Protein AF-A0AAD5KUJ0-F1 (afdb_monomer_lite)

Radius of gyration: 52.7 Å; chains: 1; bounding box: 122×87×140 Å

InterPro domains:
  IPR012910 TonB-dependent receptor, plug domain [PF07715] (835-944)
  IPR015943 WD40/YVTN repeat-like-containing domain superfamily [G3DSA:2.130.10.10] (433-748)
  IPR036322 WD40-repeat-containing domain superfamily [SSF50978] (433-716)
  IPR037066 TonB-dependent receptor, plug domain superfamily [G3DSA:2.170.130.10] (819-954)
  IPR039426 TonB-dependent receptor-like [PS52016] (834-1168)
  IPR039426 TonB-dependent receptor-like [PTHR30069] (822-1091)

Structure (mmCIF, N/CA/C/O backbone):
data_AF-A0AAD5KUJ0-F1
#
_entry.id   AF-A0AAD5KUJ0-F1
#
loop_
_atom_site.group_PDB
_atom_site.id
_atom_site.type_symbol
_atom_site.label_atom_id
_atom_site.label_alt_id
_atom_site.label_comp_id
_atom_site.label_asym_id
_atom_site.label_entity_id
_atom_site.label_seq_id
_atom_site.pdbx_PDB_ins_code
_atom_site.Cartn_x
_atom_site.Cartn_y
_atom_site.Cartn_z
_atom_site.occupancy
_atom_site.B_iso_or_equiv
_atom_site.auth_seq_id
_atom_site.auth_comp_id
_atom_site.auth_asym_id
_atom_site.auth_atom_id
_atom_site.pdbx_PDB_model_num
ATOM 1 N N . MET A 1 1 ? 58.540 4.358 36.953 1.00 29.80 1 MET A N 1
ATOM 2 C CA . MET A 1 1 ? 59.638 5.295 36.591 1.00 29.80 1 MET A CA 1
ATOM 3 C C . MET A 1 1 ? 59.464 6.606 37.362 1.00 29.80 1 MET A C 1
ATOM 5 O O . MET A 1 1 ? 58.426 6.778 37.983 1.00 29.80 1 MET A O 1
ATOM 9 N N . LYS A 1 2 ? 60.480 7.484 37.400 1.00 28.53 2 LYS A N 1
ATOM 10 C CA . LYS A 1 2 ? 60.479 8.722 38.214 1.00 28.53 2 LYS A CA 1
ATOM 11 C C . LYS A 1 2 ? 59.456 9.766 37.734 1.00 28.53 2 LYS A C 1
ATOM 13 O O . LYS A 1 2 ? 59.131 9.801 36.552 1.00 28.53 2 LYS A O 1
ATOM 18 N N . ARG A 1 3 ? 59.058 10.650 38.663 1.00 39.66 3 ARG A N 1
ATOM 19 C CA . ARG A 1 3 ? 58.246 11.864 38.452 1.00 39.66 3 ARG A CA 1
ATOM 20 C C . ARG A 1 3 ? 58.571 12.581 37.130 1.00 39.66 3 ARG A C 1
ATOM 22 O O . ARG A 1 3 ? 59.649 13.156 36.987 1.00 39.66 3 ARG A O 1
ATOM 29 N N . LYS A 1 4 ? 57.587 12.622 36.238 1.00 33.94 4 LYS A N 1
ATOM 30 C CA . LYS A 1 4 ? 57.278 13.762 35.371 1.00 33.94 4 LYS A CA 1
ATOM 31 C C . LYS A 1 4 ? 55.773 13.976 35.475 1.00 33.94 4 LYS A C 1
ATOM 33 O O . LYS A 1 4 ? 55.041 12.993 35.548 1.00 33.94 4 LYS A O 1
ATOM 38 N N . GLU A 1 5 ? 55.340 15.229 35.497 1.00 43.53 5 GLU A N 1
ATOM 39 C CA . GLU A 1 5 ? 53.935 15.566 35.287 1.00 43.53 5 GLU A CA 1
ATOM 40 C C . GLU A 1 5 ? 53.587 15.168 33.850 1.00 43.53 5 GLU A C 1
ATOM 42 O O . GLU A 1 5 ? 54.137 15.700 32.887 1.00 43.53 5 GLU A O 1
ATOM 47 N N . VAL A 1 6 ? 52.749 14.148 33.732 1.00 45.41 6 VAL A N 1
ATOM 48 C CA . VAL A 1 6 ? 52.147 13.657 32.493 1.00 45.41 6 VAL A CA 1
ATOM 49 C C . VAL A 1 6 ? 50.653 13.837 32.727 1.00 45.41 6 VAL A C 1
ATOM 51 O O . VAL A 1 6 ? 50.182 13.456 33.802 1.00 45.41 6 VAL A O 1
ATOM 54 N N . SER A 1 7 ? 49.923 14.470 31.801 1.00 55.91 7 SER A N 1
ATOM 55 C CA . SER A 1 7 ? 48.477 14.642 32.002 1.00 55.91 7 SER A CA 1
ATOM 56 C C . SER A 1 7 ? 47.800 13.273 32.086 1.00 55.91 7 SER A C 1
ATOM 58 O O . SER A 1 7 ? 48.314 12.284 31.555 1.00 55.91 7 SER A O 1
ATOM 60 N N . VAL A 1 8 ? 46.657 13.204 32.770 1.00 56.00 8 VAL A N 1
ATOM 61 C CA . VAL A 1 8 ? 45.900 11.950 32.916 1.00 56.00 8 VAL A CA 1
ATOM 62 C C . VAL A 1 8 ? 45.582 11.358 31.534 1.00 56.00 8 VAL A C 1
ATOM 64 O O . VAL A 1 8 ? 45.743 10.155 31.338 1.00 56.00 8 VAL A O 1
ATOM 67 N N . ASP A 1 9 ? 45.294 12.210 30.547 1.00 51.16 9 ASP A N 1
ATOM 68 C CA . ASP A 1 9 ? 45.078 11.838 29.141 1.00 51.16 9 ASP A CA 1
ATOM 69 C C . ASP A 1 9 ? 46.312 11.156 28.528 1.00 51.16 9 ASP A C 1
ATOM 71 O O . ASP A 1 9 ? 46.214 10.049 28.009 1.00 51.16 9 ASP A O 1
ATOM 75 N N . GLN A 1 10 ? 47.504 11.752 28.668 1.00 55.75 10 GLN A N 1
ATOM 76 C CA . GLN A 1 10 ? 48.757 11.179 28.154 1.00 55.75 10 GLN A CA 1
ATOM 77 C C . GLN A 1 10 ? 49.173 9.879 28.863 1.00 55.75 10 GLN A C 1
ATOM 79 O O . GLN A 1 10 ? 49.948 9.090 28.316 1.00 55.75 10 GLN A O 1
ATOM 84 N N . PHE A 1 11 ? 48.704 9.649 30.091 1.00 59.34 11 PHE A N 1
ATOM 85 C CA . PHE A 1 11 ? 48.895 8.378 30.787 1.00 59.34 11 PHE A CA 1
ATOM 86 C C . PHE A 1 11 ? 47.922 7.307 30.269 1.00 59.34 11 PHE A C 1
ATOM 88 O O . PHE A 1 11 ? 48.335 6.167 30.054 1.00 59.34 11 PHE A O 1
ATOM 95 N N . ILE A 1 12 ? 46.667 7.679 30.006 1.00 57.56 12 ILE A N 1
ATOM 96 C CA . ILE A 1 12 ? 45.619 6.768 29.531 1.00 57.56 12 ILE A CA 1
ATOM 97 C C . ILE A 1 12 ? 45.802 6.406 28.050 1.00 57.56 12 ILE A C 1
ATOM 99 O O . ILE A 1 12 ? 45.774 5.218 27.739 1.00 57.56 12 ILE A O 1
ATOM 103 N N . GLU A 1 13 ? 46.135 7.347 27.156 1.00 58.06 13 GLU A N 1
ATOM 104 C CA . GLU A 1 13 ? 46.537 7.038 25.766 1.00 58.06 13 GLU A CA 1
ATOM 105 C C . GLU A 1 13 ? 47.696 6.029 25.719 1.00 58.06 13 GLU A C 1
ATOM 107 O O . GLU A 1 13 ? 47.763 5.150 24.855 1.00 58.06 13 GLU A O 1
ATOM 112 N N . LYS A 1 14 ? 48.616 6.121 26.685 1.00 61.72 14 LYS A N 1
ATOM 113 C CA . LYS A 1 14 ? 49.764 5.220 26.785 1.00 61.72 14 LYS A CA 1
ATOM 114 C C . LYS A 1 14 ? 49.404 3.833 27.320 1.00 61.72 14 LYS A C 1
ATOM 116 O O . LYS A 1 14 ? 50.086 2.873 26.982 1.00 61.72 14 LYS A O 1
ATOM 121 N N . ILE A 1 15 ? 48.349 3.712 28.124 1.00 58.91 15 ILE A N 1
ATOM 122 C CA . ILE A 1 15 ? 47.802 2.413 28.541 1.00 58.91 15 ILE A CA 1
ATOM 123 C C . ILE A 1 15 ? 46.976 1.798 27.409 1.00 58.91 15 ILE A C 1
ATOM 125 O O . ILE A 1 15 ? 47.186 0.632 27.096 1.00 58.91 15 ILE A O 1
ATOM 129 N N . LEU A 1 16 ? 46.114 2.572 26.745 1.00 58.00 16 LEU A N 1
ATOM 130 C CA . LEU A 1 16 ? 45.310 2.103 25.613 1.00 58.00 16 LEU A CA 1
ATOM 131 C C . LEU A 1 16 ? 46.191 1.617 24.451 1.00 58.00 16 LEU A C 1
ATOM 133 O O . LEU A 1 16 ? 45.964 0.528 23.937 1.00 58.00 16 LEU A O 1
ATOM 137 N N . SER A 1 17 ? 47.261 2.342 24.107 1.00 60.19 17 SER A N 1
ATOM 138 C CA . SER A 1 17 ? 48.224 1.882 23.090 1.00 60.19 17 SER A CA 1
ATOM 139 C C . SER A 1 17 ? 49.033 0.648 23.513 1.00 60.19 17 SER A C 1
ATOM 141 O O . SER A 1 17 ? 49.358 -0.172 22.660 1.00 60.19 17 SER A O 1
ATOM 143 N N . LEU A 1 18 ? 49.322 0.456 24.807 1.00 56.44 18 LEU A N 1
ATOM 144 C CA . LEU A 1 18 ? 49.941 -0.782 25.310 1.00 56.44 18 LEU A CA 1
ATOM 145 C C . LEU A 1 18 ? 48.966 -1.972 25.322 1.00 56.44 18 LEU A C 1
ATOM 147 O O . LEU A 1 18 ? 49.401 -3.108 25.139 1.00 56.44 18 LEU A O 1
ATOM 151 N N . LEU A 1 19 ? 47.669 -1.726 25.530 1.00 54.09 19 LEU A N 1
ATOM 152 C CA . LEU A 1 19 ? 46.617 -2.743 25.444 1.00 54.09 19 LEU A CA 1
ATOM 153 C C . LEU A 1 19 ? 46.389 -3.174 23.992 1.00 54.09 19 LEU A C 1
ATOM 155 O O . LEU A 1 19 ? 46.448 -4.364 23.714 1.00 54.09 19 LEU A O 1
ATOM 159 N N . ASP A 1 20 ? 46.249 -2.227 23.064 1.00 53.53 20 ASP A N 1
ATOM 160 C CA . ASP A 1 20 ? 46.138 -2.484 21.618 1.00 53.53 20 ASP A CA 1
ATOM 161 C C . ASP A 1 20 ? 47.401 -3.174 21.055 1.00 53.53 20 ASP A C 1
ATOM 163 O O . ASP A 1 20 ? 47.325 -4.082 20.226 1.00 53.53 20 ASP A O 1
ATOM 167 N N . GLN A 1 21 ? 48.589 -2.839 21.573 1.00 53.16 21 GLN A N 1
ATOM 168 C CA . GLN A 1 21 ? 49.821 -3.561 21.241 1.00 53.16 21 GLN A CA 1
ATOM 169 C C . GLN A 1 21 ? 49.813 -5.009 21.771 1.00 53.16 21 GLN A C 1
ATOM 171 O O . GLN A 1 21 ? 50.269 -5.912 21.069 1.00 53.16 21 GLN A O 1
ATOM 176 N N . LYS A 1 22 ? 49.255 -5.257 22.965 1.00 51.31 22 LYS A N 1
ATOM 177 C CA . LYS A 1 22 ? 49.105 -6.610 23.527 1.00 51.31 22 LYS A CA 1
ATOM 178 C C . LYS A 1 22 ? 47.987 -7.434 22.898 1.00 51.31 22 LYS A C 1
ATOM 180 O O . LYS A 1 22 ? 48.122 -8.652 22.823 1.00 51.31 22 LYS A O 1
ATOM 185 N N . GLU A 1 23 ? 46.913 -6.808 22.430 1.00 47.31 23 GLU A N 1
ATOM 186 C CA . GLU A 1 23 ? 45.836 -7.489 21.710 1.00 47.31 23 GLU A CA 1
ATOM 187 C C . GLU A 1 23 ? 46.393 -8.099 20.411 1.00 47.31 23 GLU A C 1
ATOM 189 O O . GLU A 1 23 ? 46.216 -9.293 20.164 1.00 47.31 23 GLU A O 1
ATOM 194 N N . ARG A 1 24 ? 47.230 -7.345 19.683 1.00 46.88 24 ARG A N 1
ATOM 195 C CA . ARG A 1 24 ? 47.986 -7.836 18.514 1.00 46.88 24 ARG A CA 1
ATOM 196 C C . ARG A 1 24 ? 49.017 -8.920 18.858 1.00 46.88 24 ARG A C 1
ATOM 198 O O . ARG A 1 24 ? 49.211 -9.841 18.070 1.00 46.88 24 ARG A O 1
ATOM 205 N N . GLU A 1 25 ? 49.666 -8.855 20.024 1.00 44.25 25 GLU A N 1
ATOM 206 C CA . GLU A 1 25 ? 50.525 -9.953 20.501 1.00 44.25 25 GLU A CA 1
ATOM 207 C C . GLU A 1 25 ? 49.708 -11.208 20.862 1.00 44.25 25 GLU A C 1
ATOM 209 O O . GLU A 1 25 ? 50.191 -12.320 20.650 1.00 44.25 25 GLU A O 1
ATOM 214 N N . SER A 1 26 ? 48.465 -11.076 21.336 1.00 40.03 26 SER A N 1
ATOM 215 C CA . SER A 1 26 ? 47.603 -12.226 21.656 1.00 40.03 26 SER A CA 1
ATOM 216 C C . SER A 1 26 ? 47.169 -13.014 20.413 1.00 40.03 26 SER A C 1
ATOM 218 O O . SER A 1 26 ? 47.081 -14.240 20.466 1.00 40.03 26 SER A O 1
ATOM 220 N N . GLU A 1 27 ? 47.023 -12.351 19.259 1.00 39.94 27 GLU A N 1
ATOM 221 C CA . GLU A 1 27 ? 46.768 -13.029 17.979 1.00 39.94 27 GLU A CA 1
ATOM 222 C C . GLU A 1 27 ? 47.964 -13.871 17.494 1.00 39.94 27 GLU A C 1
ATOM 224 O O . GLU A 1 27 ? 47.793 -14.766 16.667 1.00 39.94 27 GLU A O 1
ATOM 229 N N . SER A 1 28 ? 49.168 -13.662 18.047 1.00 38.69 28 SER A N 1
ATOM 230 C CA . SER A 1 28 ? 50.360 -14.454 17.702 1.00 38.69 28 SER A CA 1
ATOM 231 C C . SER A 1 28 ? 50.399 -15.854 18.333 1.00 38.69 28 SER A C 1
ATOM 233 O O . SER A 1 28 ? 51.212 -16.676 17.920 1.00 38.69 28 SER A O 1
ATOM 235 N N . HIS A 1 29 ? 49.525 -16.162 19.300 1.00 39.44 29 HIS A N 1
ATOM 236 C CA . HIS A 1 29 ? 49.411 -17.499 19.911 1.00 39.44 29 HIS A CA 1
ATOM 237 C C . HIS A 1 29 ? 48.405 -18.408 19.174 1.00 39.44 29 HIS A C 1
ATOM 239 O O . HIS A 1 29 ? 47.715 -19.231 19.773 1.00 39.44 29 HIS A O 1
ATOM 245 N N . CYS A 1 30 ? 48.345 -18.287 17.847 1.00 42.91 30 CYS A N 1
ATOM 246 C CA . CYS A 1 30 ? 47.642 -19.234 16.989 1.00 42.91 30 CYS A CA 1
ATOM 247 C C . CYS A 1 30 ? 48.419 -20.559 16.900 1.00 42.91 30 CYS A C 1
ATOM 249 O O . CYS A 1 30 ? 49.520 -20.602 16.345 1.00 42.91 30 CYS A O 1
ATOM 251 N N . ILE A 1 31 ? 47.832 -21.661 17.379 1.00 45.41 31 ILE A N 1
ATOM 252 C CA . ILE A 1 31 ? 48.367 -23.009 17.136 1.00 45.41 31 ILE A CA 1
ATOM 253 C C . ILE A 1 31 ? 48.080 -23.370 15.673 1.00 45.41 31 ILE A C 1
ATOM 255 O O . ILE A 1 31 ? 46.992 -23.832 15.336 1.00 45.41 31 ILE A O 1
ATOM 259 N N . SER A 1 32 ? 49.058 -23.134 14.798 1.00 43.66 32 SER A N 1
ATOM 260 C CA . SER A 1 32 ? 49.016 -23.608 13.413 1.00 43.66 32 SER A CA 1
ATOM 261 C C . SER A 1 32 ? 49.485 -25.061 13.352 1.00 43.66 32 SER A C 1
ATOM 263 O O . SER A 1 32 ? 50.583 -25.398 13.790 1.00 43.66 32 SER A O 1
ATOM 265 N N . SER A 1 33 ? 48.634 -25.937 12.823 1.00 45.66 33 SER A N 1
ATOM 266 C CA . SER A 1 33 ? 48.982 -27.330 12.531 1.00 45.66 33 SER A CA 1
ATOM 267 C C . SER A 1 33 ? 48.704 -27.606 11.059 1.00 45.66 33 SER A C 1
ATOM 269 O O . SER A 1 33 ? 47.585 -27.399 10.588 1.00 45.66 33 SER A O 1
ATOM 271 N N . CYS A 1 34 ? 49.733 -28.043 10.332 1.00 41.91 34 CYS A N 1
ATOM 272 C CA . CYS A 1 34 ? 49.652 -28.351 8.906 1.00 41.91 34 CYS A CA 1
ATOM 273 C C . CYS A 1 34 ? 49.719 -29.866 8.706 1.00 41.91 34 CYS A C 1
ATOM 275 O O . CYS A 1 34 ? 50.650 -30.509 9.196 1.00 41.91 34 CYS A O 1
ATOM 277 N N . LEU A 1 35 ? 48.740 -30.434 8.001 1.00 43.66 35 LEU A N 1
ATOM 278 C CA . LEU A 1 35 ? 48.622 -31.879 7.801 1.00 43.66 35 LEU A CA 1
ATOM 279 C C . LEU A 1 35 ? 49.013 -32.231 6.357 1.00 43.66 35 LEU A C 1
ATOM 281 O O . LEU A 1 35 ? 48.230 -32.048 5.426 1.00 43.66 35 LEU A O 1
ATOM 285 N N . PHE A 1 36 ? 50.238 -32.718 6.155 1.00 41.16 36 PHE A N 1
ATOM 286 C CA . PHE A 1 36 ? 50.756 -33.050 4.823 1.00 41.16 36 PHE A CA 1
ATOM 287 C C . PHE A 1 36 ? 50.420 -34.495 4.431 1.00 41.16 36 PHE A C 1
ATOM 289 O O . PHE A 1 36 ? 51.154 -35.428 4.736 1.00 41.16 36 PHE A O 1
ATOM 296 N N . LEU A 1 37 ? 49.314 -34.677 3.711 1.00 39.62 37 LEU A N 1
ATOM 297 C CA . LEU A 1 37 ? 49.023 -35.924 2.997 1.00 39.62 37 LEU A CA 1
ATOM 298 C C . LEU A 1 37 ? 49.863 -35.977 1.709 1.00 39.62 37 LEU A C 1
ATOM 300 O O . LEU A 1 37 ? 49.814 -35.051 0.902 1.00 39.62 37 LEU A O 1
ATOM 304 N N . SER A 1 38 ? 50.656 -37.036 1.534 1.00 35.88 38 SER A N 1
ATOM 305 C CA . SER A 1 38 ? 51.582 -37.180 0.398 1.00 35.88 38 SER A CA 1
ATOM 306 C C . SER A 1 38 ? 50.865 -37.374 -0.945 1.00 35.88 38 SER A C 1
ATOM 308 O O . SER A 1 38 ? 49.948 -38.188 -1.035 1.00 35.88 38 SER A O 1
ATOM 310 N N . GLU A 1 39 ? 51.351 -36.717 -2.005 1.00 37.97 39 GLU A N 1
ATOM 311 C CA . GLU A 1 39 ? 50.747 -36.703 -3.354 1.00 37.97 39 GLU A CA 1
ATOM 312 C C . GLU A 1 39 ? 50.758 -38.054 -4.111 1.00 37.97 39 GLU A C 1
ATOM 314 O O . GLU A 1 39 ? 50.157 -38.153 -5.176 1.00 37.97 39 GLU A O 1
ATOM 319 N N . GLU A 1 40 ? 51.389 -39.117 -3.594 1.00 36.72 40 GLU A N 1
ATOM 320 C CA . GLU A 1 40 ? 51.554 -40.405 -4.305 1.00 36.72 40 GLU A CA 1
ATOM 321 C C . GLU A 1 40 ? 50.275 -41.272 -4.424 1.00 36.72 40 GLU A C 1
ATOM 323 O O . GLU A 1 40 ? 50.351 -42.445 -4.794 1.00 36.72 40 GLU A O 1
ATOM 328 N N . ILE A 1 41 ? 49.085 -40.732 -4.134 1.00 40.72 41 ILE A N 1
ATOM 329 C CA . ILE A 1 41 ? 47.807 -41.448 -4.288 1.00 40.72 41 ILE A CA 1
ATOM 330 C C . ILE A 1 41 ? 46.949 -40.764 -5.352 1.00 40.72 41 ILE A C 1
ATOM 332 O O . ILE A 1 41 ? 46.126 -39.893 -5.062 1.00 40.72 41 ILE A O 1
ATOM 336 N N . GLU A 1 42 ? 47.110 -41.213 -6.597 1.00 35.75 42 GLU A N 1
ATOM 337 C CA . GLU A 1 42 ? 46.273 -40.786 -7.719 1.00 35.75 42 GLU A CA 1
ATOM 338 C C . GLU A 1 42 ? 44.775 -41.018 -7.419 1.00 35.75 42 GLU A C 1
ATOM 340 O O . GLU A 1 42 ? 44.316 -42.147 -7.219 1.00 35.75 42 GLU A O 1
ATOM 345 N N . GLY A 1 43 ? 43.993 -39.931 -7.422 1.00 39.62 43 GLY A N 1
ATOM 346 C CA . GLY A 1 43 ? 42.526 -39.977 -7.393 1.00 39.62 43 GLY A CA 1
ATOM 347 C C . GLY A 1 43 ? 41.825 -39.423 -6.146 1.00 39.62 43 GLY A C 1
ATOM 348 O O . GLY A 1 43 ? 40.623 -39.644 -6.009 1.00 39.62 43 GLY A O 1
ATOM 349 N N . PHE A 1 44 ? 42.511 -38.705 -5.249 1.00 36.16 44 PHE A N 1
ATOM 350 C CA . PHE A 1 44 ? 41.863 -37.963 -4.155 1.00 36.16 44 PHE A CA 1
ATOM 351 C C . PHE A 1 44 ? 42.085 -36.446 -4.280 1.00 36.16 44 PHE A C 1
ATOM 353 O O . PHE A 1 44 ? 43.210 -35.977 -4.419 1.00 36.16 44 PHE A O 1
ATOM 360 N N . SER A 1 45 ? 40.993 -35.681 -4.224 1.00 35.91 45 SER A N 1
ATOM 361 C CA . SER A 1 45 ? 40.967 -34.210 -4.186 1.00 35.91 45 SER A CA 1
ATOM 362 C C . SER A 1 45 ? 40.823 -33.684 -2.739 1.00 35.91 45 SER A C 1
ATOM 364 O O . SER A 1 45 ? 40.496 -34.482 -1.859 1.00 35.91 45 SER A O 1
ATOM 366 N N . PRO A 1 46 ? 41.048 -32.379 -2.463 1.00 35.97 46 PRO A N 1
ATOM 367 C CA . PRO A 1 46 ? 41.221 -31.867 -1.097 1.00 35.97 46 PRO A CA 1
ATOM 368 C C . PRO A 1 46 ? 40.052 -32.131 -0.138 1.00 35.97 46 PRO A C 1
ATOM 370 O O . PRO A 1 46 ? 38.885 -32.162 -0.533 1.00 35.97 46 PRO A O 1
ATOM 373 N N . ILE A 1 47 ? 40.394 -32.292 1.142 1.00 38.69 47 ILE A N 1
ATOM 374 C CA . ILE A 1 47 ? 39.463 -32.573 2.241 1.00 38.69 47 ILE A CA 1
ATOM 375 C C . ILE A 1 47 ? 38.544 -31.369 2.469 1.00 38.69 47 ILE A C 1
ATOM 377 O O . ILE A 1 47 ? 39.013 -30.247 2.596 1.00 38.69 47 ILE A O 1
ATOM 381 N N . VAL A 1 48 ? 37.235 -31.608 2.596 1.00 34.91 48 VAL A N 1
ATOM 382 C CA . VAL A 1 48 ? 36.265 -30.591 3.035 1.00 34.91 48 VAL A CA 1
ATOM 383 C C . VAL A 1 48 ? 35.666 -31.022 4.371 1.00 34.91 48 VAL A C 1
ATOM 385 O O . VAL A 1 48 ? 34.710 -31.798 4.415 1.00 34.91 48 VAL A O 1
ATOM 388 N N . LEU A 1 49 ? 36.204 -30.499 5.475 1.00 36.62 49 LEU A N 1
ATOM 389 C CA . LEU A 1 49 ? 35.620 -30.668 6.809 1.00 36.62 49 LEU A CA 1
ATOM 390 C C . LEU A 1 49 ? 34.418 -29.728 6.982 1.00 36.62 49 LEU A C 1
ATOM 392 O O . LEU A 1 49 ? 34.521 -28.640 7.547 1.00 36.62 49 LEU A O 1
ATOM 396 N N . ARG A 1 50 ? 33.247 -30.147 6.487 1.00 31.56 50 ARG A N 1
ATOM 397 C CA . ARG A 1 50 ? 31.990 -29.415 6.697 1.00 31.56 50 ARG A CA 1
ATOM 398 C C . ARG A 1 50 ? 31.253 -29.944 7.924 1.00 31.56 50 ARG A C 1
ATOM 400 O O . ARG A 1 50 ? 30.642 -31.011 7.880 1.00 31.56 50 ARG A O 1
ATOM 407 N N . ASN A 1 51 ? 31.272 -29.160 9.000 1.00 31.38 51 ASN A N 1
ATOM 408 C CA . ASN A 1 51 ? 30.554 -29.465 10.236 1.00 31.38 51 ASN A CA 1
ATOM 409 C C . ASN A 1 51 ? 29.058 -29.687 9.946 1.00 31.38 51 ASN A C 1
ATOM 411 O O . ASN A 1 51 ? 28.354 -28.763 9.536 1.00 31.38 51 ASN A O 1
ATOM 415 N N . SER A 1 52 ? 28.587 -30.926 10.102 1.00 26.17 52 SER A N 1
ATOM 416 C CA . SER A 1 52 ? 27.207 -31.304 9.793 1.00 26.17 52 SER A CA 1
ATOM 417 C C . SER A 1 52 ? 26.752 -32.538 10.581 1.00 26.17 52 SER A C 1
ATOM 419 O O . SER A 1 52 ? 26.831 -33.654 10.084 1.00 26.17 52 SER A O 1
ATOM 421 N N . LEU A 1 53 ? 26.225 -32.329 11.798 1.00 27.64 53 LEU A N 1
ATOM 422 C CA . LEU A 1 53 ? 24.813 -32.610 12.142 1.00 27.64 53 LEU A CA 1
ATOM 423 C C . LEU A 1 53 ? 24.519 -32.579 13.658 1.00 27.64 53 LEU A C 1
ATOM 425 O O . LEU A 1 53 ? 25.204 -33.187 14.467 1.00 27.64 53 LEU A O 1
ATOM 429 N N . ASN A 1 54 ? 23.428 -31.880 13.979 1.00 25.45 54 ASN A N 1
ATOM 430 C CA . ASN A 1 54 ? 22.448 -32.057 15.060 1.00 25.45 54 ASN A CA 1
ATOM 431 C C . ASN A 1 54 ? 22.724 -33.023 16.239 1.00 25.45 54 ASN A C 1
ATOM 433 O O . ASN A 1 54 ? 22.841 -34.234 16.076 1.00 25.45 54 ASN A O 1
ATOM 437 N N . PHE A 1 55 ? 22.563 -32.476 17.451 1.00 27.95 55 PHE A N 1
ATOM 438 C CA . PHE A 1 55 ? 22.279 -33.190 18.705 1.00 27.95 55 PHE A CA 1
ATOM 439 C C . PHE A 1 55 ? 21.155 -34.241 18.586 1.00 27.95 55 PHE A C 1
ATOM 441 O O . PHE A 1 55 ? 20.021 -33.847 18.318 1.00 27.95 55 PHE A O 1
ATOM 448 N N . ILE A 1 56 ? 21.419 -35.498 18.982 1.00 25.64 56 ILE A N 1
ATOM 449 C CA . ILE A 1 56 ? 20.483 -36.383 19.716 1.00 25.64 56 ILE A CA 1
ATOM 450 C C . ILE A 1 56 ? 21.294 -37.281 20.686 1.00 25.64 56 ILE A C 1
ATOM 452 O O . ILE A 1 56 ? 22.099 -38.086 20.246 1.00 25.64 56 ILE A O 1
ATOM 456 N N . PHE A 1 57 ? 21.057 -37.105 21.994 1.00 27.27 57 PHE A N 1
ATOM 457 C CA . PHE A 1 57 ? 21.361 -37.956 23.171 1.00 27.27 57 PHE A CA 1
ATOM 458 C C . PHE A 1 57 ? 22.499 -39.012 23.172 1.00 27.27 57 PHE A C 1
ATOM 460 O O . PHE A 1 57 ? 22.395 -40.046 22.528 1.00 27.27 57 PHE A O 1
ATOM 467 N N . GLY A 1 58 ? 23.379 -38.887 24.179 1.00 28.28 58 GLY A N 1
ATOM 468 C CA . GLY A 1 58 ? 23.424 -39.866 25.285 1.00 28.28 58 GLY A CA 1
ATOM 469 C C . GLY A 1 58 ? 24.422 -41.038 25.231 1.00 28.28 58 GLY A C 1
ATOM 470 O O . GLY A 1 58 ? 24.269 -41.957 24.441 1.00 28.28 58 GLY A O 1
ATOM 471 N N . GLU A 1 59 ? 25.309 -41.063 26.235 1.00 29.00 59 GLU A N 1
ATOM 472 C CA . GLU A 1 59 ? 26.184 -42.177 26.666 1.00 29.00 59 GLU A CA 1
ATOM 473 C C . GLU A 1 59 ? 27.411 -42.548 25.802 1.00 29.00 59 GLU A C 1
ATOM 475 O O . GLU A 1 59 ? 27.538 -42.224 24.626 1.00 29.00 59 GLU A O 1
ATOM 480 N N . ASN A 1 60 ? 28.391 -43.161 26.481 1.00 33.38 60 ASN A N 1
ATOM 481 C CA . ASN A 1 60 ? 29.771 -43.346 26.029 1.00 33.38 60 ASN A CA 1
ATOM 482 C C . ASN A 1 60 ? 29.902 -44.225 24.775 1.00 33.38 60 ASN A C 1
ATOM 484 O O . ASN A 1 60 ? 29.568 -45.408 24.809 1.00 33.38 60 ASN A O 1
ATOM 488 N N . VAL A 1 61 ? 30.566 -43.695 23.745 1.00 28.58 61 VAL A N 1
ATOM 489 C CA . VAL A 1 61 ? 31.158 -44.482 22.652 1.00 28.58 61 VAL A CA 1
ATOM 490 C C . VAL A 1 61 ? 32.619 -44.054 22.495 1.00 28.58 61 VAL A C 1
ATOM 492 O O . VAL A 1 61 ? 32.940 -43.151 21.730 1.00 28.58 61 VAL A O 1
ATOM 495 N N . SER A 1 62 ? 33.511 -44.676 23.272 1.00 31.30 62 SER A N 1
ATOM 496 C CA . SER A 1 62 ? 34.958 -44.392 23.258 1.00 31.30 62 SER A CA 1
ATOM 497 C C . SER A 1 62 ? 35.727 -45.104 22.142 1.00 31.30 62 SER A C 1
ATOM 499 O O . SER A 1 62 ? 36.940 -44.957 22.060 1.00 31.30 62 SER A O 1
ATOM 501 N N . ASP A 1 63 ? 35.046 -45.873 21.290 1.00 34.22 63 ASP A N 1
ATOM 502 C CA . ASP A 1 63 ? 35.660 -46.657 20.222 1.00 34.22 63 ASP A CA 1
ATOM 503 C C . ASP A 1 63 ? 34.861 -46.510 18.920 1.00 34.22 63 ASP A C 1
ATOM 505 O O . ASP A 1 63 ? 33.675 -46.838 18.874 1.00 34.22 63 ASP A O 1
ATOM 509 N N . ARG A 1 64 ? 35.562 -46.100 17.849 1.00 36.56 64 ARG A N 1
ATOM 510 C CA . ARG A 1 64 ? 35.085 -45.849 16.466 1.00 36.56 64 ARG A CA 1
ATOM 511 C C . ARG A 1 64 ? 34.367 -44.516 16.207 1.00 36.56 64 ARG A C 1
ATOM 513 O O . ARG A 1 64 ? 33.171 -44.474 15.927 1.00 36.56 64 ARG A O 1
ATOM 520 N N . ILE A 1 65 ? 35.153 -43.445 16.101 1.00 39.56 65 ILE A N 1
ATOM 521 C CA . ILE A 1 65 ? 34.785 -42.304 15.248 1.00 39.56 65 ILE A CA 1
ATOM 522 C C . ILE A 1 65 ? 35.128 -42.678 13.794 1.00 39.56 65 ILE A C 1
ATOM 524 O O . ILE A 1 65 ? 36.259 -42.498 13.344 1.00 39.56 65 ILE A O 1
ATOM 528 N N . GLU A 1 66 ? 34.165 -43.232 13.055 1.00 38.12 66 GLU A N 1
ATOM 529 C CA . GLU A 1 66 ? 34.294 -43.448 11.606 1.00 38.12 66 GLU A CA 1
ATOM 530 C C . GLU A 1 66 ? 34.083 -42.119 10.858 1.00 38.12 66 GLU A C 1
ATOM 532 O O . GLU A 1 66 ? 32.970 -41.755 10.472 1.00 38.12 66 GLU A O 1
ATOM 537 N N . LEU A 1 67 ? 35.172 -41.368 10.659 1.00 44.31 67 LEU A N 1
ATOM 538 C CA . LEU A 1 67 ? 35.157 -40.152 9.843 1.00 44.31 67 LEU A CA 1
ATOM 539 C C . LEU A 1 67 ? 34.822 -40.509 8.386 1.00 44.31 67 LEU A C 1
ATOM 541 O O . LEU A 1 67 ? 35.477 -41.346 7.765 1.00 44.31 67 LEU A O 1
ATOM 545 N N . SER A 1 68 ? 33.779 -39.875 7.851 1.00 36.09 68 SER A N 1
ATOM 546 C CA . SER A 1 68 ? 33.250 -40.143 6.510 1.00 36.09 68 SER A CA 1
ATOM 547 C C . SER A 1 68 ? 33.983 -39.314 5.455 1.00 36.09 68 SER A C 1
ATOM 549 O O . SER A 1 68 ? 33.751 -38.112 5.340 1.00 36.09 68 SER A O 1
ATOM 551 N N . PHE A 1 69 ? 34.848 -39.946 4.660 1.00 47.28 69 PHE A N 1
ATOM 552 C CA . PHE A 1 69 ? 35.587 -39.273 3.588 1.00 47.28 69 PHE A CA 1
ATOM 553 C C . PHE A 1 69 ? 34.829 -39.363 2.263 1.00 47.28 69 PHE A C 1
ATOM 555 O O . PHE A 1 69 ? 34.321 -40.426 1.900 1.00 47.28 69 PHE A O 1
ATOM 562 N N . ILE A 1 70 ? 34.775 -38.248 1.530 1.00 39.12 70 ILE A N 1
ATOM 563 C CA . ILE A 1 70 ? 34.116 -38.147 0.225 1.00 39.12 70 ILE A CA 1
ATOM 564 C C . ILE A 1 70 ? 35.181 -38.159 -0.874 1.00 39.12 70 ILE A C 1
ATOM 566 O O . ILE A 1 70 ? 35.979 -37.228 -0.973 1.00 39.12 70 ILE A O 1
ATOM 570 N N . ARG A 1 71 ? 35.156 -39.178 -1.742 1.00 42.50 71 ARG A N 1
ATOM 571 C CA . ARG A 1 71 ? 35.905 -39.180 -3.007 1.00 42.50 71 ARG A CA 1
ATOM 572 C C . ARG A 1 71 ? 34.960 -38.800 -4.145 1.00 42.50 71 ARG A C 1
ATOM 574 O O . ARG A 1 71 ? 33.910 -39.423 -4.317 1.00 42.50 71 ARG A O 1
ATOM 581 N N . ILE A 1 72 ? 35.348 -37.790 -4.921 1.00 43.00 72 ILE A N 1
ATOM 582 C CA . ILE A 1 72 ? 34.634 -37.349 -6.123 1.00 43.00 72 ILE A CA 1
ATOM 583 C C . ILE A 1 72 ? 35.459 -37.784 -7.328 1.00 43.00 72 ILE A C 1
ATOM 585 O O . ILE A 1 72 ? 36.558 -37.278 -7.532 1.00 43.00 72 ILE A O 1
ATOM 589 N N . ASP A 1 73 ? 34.920 -38.697 -8.132 1.00 38.44 73 ASP A N 1
ATOM 590 C CA . ASP A 1 73 ? 35.562 -39.136 -9.370 1.00 38.44 73 ASP A CA 1
ATOM 591 C C . ASP A 1 73 ? 34.552 -39.085 -10.522 1.00 38.44 73 ASP A C 1
ATOM 593 O O . ASP A 1 73 ? 33.405 -39.505 -10.374 1.00 38.44 73 ASP A O 1
ATOM 597 N N . GLN A 1 74 ? 34.964 -38.476 -11.635 1.00 41.84 74 GLN A N 1
ATOM 598 C CA . GLN A 1 74 ? 34.208 -38.105 -12.848 1.00 41.84 74 GLN A CA 1
ATOM 599 C C . GLN A 1 74 ? 32.702 -38.498 -12.924 1.00 41.84 74 GLN A C 1
ATOM 601 O O . GLN A 1 74 ? 32.286 -39.232 -13.820 1.00 41.84 74 GLN A O 1
ATOM 606 N N . LYS A 1 75 ? 31.869 -37.876 -12.064 1.00 39.88 75 LYS A N 1
ATOM 607 C CA . LYS A 1 75 ? 30.386 -37.972 -11.941 1.00 39.88 75 LYS A CA 1
ATOM 608 C C . LYS A 1 75 ? 29.787 -39.031 -10.990 1.00 39.88 75 LYS A C 1
ATOM 610 O O . LYS A 1 75 ? 28.569 -39.211 -11.021 1.00 39.88 75 LYS A O 1
ATOM 615 N N . GLN A 1 76 ? 30.548 -39.658 -10.091 1.00 35.97 76 GLN A N 1
ATOM 616 C CA . GLN A 1 76 ? 29.982 -40.377 -8.933 1.00 35.97 76 GLN A CA 1
ATOM 617 C C . GLN A 1 76 ? 30.651 -39.983 -7.606 1.00 35.97 76 GLN A C 1
ATOM 619 O O . GLN A 1 76 ? 31.815 -39.586 -7.564 1.00 35.97 76 GLN A O 1
ATOM 624 N N . ILE A 1 77 ? 29.871 -40.066 -6.524 1.00 41.69 77 ILE A N 1
ATOM 625 C CA . ILE A 1 77 ? 30.280 -39.743 -5.152 1.00 41.69 77 ILE A CA 1
ATOM 626 C C . ILE A 1 77 ? 30.367 -41.052 -4.370 1.00 41.69 77 ILE A C 1
ATOM 628 O O . ILE A 1 77 ? 29.367 -41.760 -4.252 1.00 41.69 77 ILE A O 1
ATOM 632 N N . PHE A 1 78 ? 31.537 -41.345 -3.804 1.00 42.19 78 PHE A N 1
ATOM 633 C CA . PHE A 1 78 ? 31.734 -42.468 -2.890 1.00 42.19 78 PHE A CA 1
ATOM 634 C C . PHE A 1 78 ? 32.056 -41.950 -1.487 1.00 42.19 78 PHE A C 1
ATOM 636 O O . PHE A 1 78 ? 32.902 -41.069 -1.326 1.00 42.19 78 PHE A O 1
ATOM 643 N N . ILE A 1 79 ? 31.381 -42.513 -0.483 1.00 41.62 79 ILE A N 1
ATOM 644 C CA . ILE A 1 79 ? 31.644 -42.266 0.938 1.00 41.62 79 ILE A CA 1
ATOM 645 C C . ILE A 1 79 ? 32.358 -43.500 1.493 1.00 41.62 79 ILE A C 1
ATOM 647 O O . ILE A 1 79 ? 31.828 -44.607 1.391 1.00 41.62 79 ILE A O 1
ATOM 651 N N . SER A 1 80 ? 33.537 -43.320 2.086 1.00 46.03 80 SER A N 1
ATOM 652 C CA . SER A 1 80 ? 34.259 -44.391 2.784 1.00 46.03 80 SER A CA 1
ATOM 653 C C . SER A 1 80 ? 34.751 -43.923 4.147 1.00 46.03 80 SER A C 1
ATOM 655 O O . SER A 1 80 ? 35.380 -42.868 4.246 1.00 46.03 80 SER A O 1
ATOM 657 N N . ALA A 1 81 ? 34.523 -44.730 5.180 1.00 45.97 81 ALA A N 1
ATOM 658 C CA . ALA A 1 81 ? 35.162 -44.549 6.476 1.00 45.97 81 ALA A CA 1
ATOM 659 C C . ALA A 1 81 ? 36.630 -45.002 6.409 1.00 45.97 81 ALA A C 1
ATOM 661 O O . ALA A 1 81 ? 36.913 -46.103 5.933 1.00 45.97 81 ALA A O 1
ATOM 662 N N . LEU A 1 82 ? 37.554 -44.168 6.895 1.00 53.47 82 LEU A N 1
ATOM 663 C CA . LEU A 1 82 ? 38.955 -44.547 7.117 1.00 53.47 82 LEU A CA 1
ATOM 664 C C . LEU A 1 82 ? 39.217 -44.671 8.619 1.00 53.47 82 LEU A C 1
ATOM 666 O O . LEU A 1 82 ? 38.709 -43.875 9.409 1.00 53.47 82 LEU A O 1
ATOM 670 N N . SER A 1 83 ? 40.023 -45.655 9.016 1.00 55.03 83 SER A N 1
ATOM 671 C CA . SER A 1 83 ? 40.413 -45.835 10.417 1.00 55.03 83 SER A CA 1
ATOM 672 C C . SER A 1 83 ? 41.564 -44.904 10.822 1.00 55.03 83 SER A C 1
ATOM 674 O O . SER A 1 83 ? 42.343 -44.436 9.990 1.00 55.03 83 SER A O 1
ATOM 676 N N . GLN A 1 84 ? 41.715 -44.670 12.126 1.00 56.28 84 GLN A N 1
ATOM 677 C CA . GLN A 1 84 ? 42.769 -43.816 12.689 1.00 56.28 84 GLN A CA 1
ATOM 678 C C . GLN A 1 84 ? 44.190 -44.255 12.268 1.00 56.28 84 GLN A C 1
ATOM 680 O O . GLN A 1 84 ? 45.000 -43.412 11.887 1.00 56.28 84 GLN A O 1
ATOM 685 N N . GLU A 1 85 ? 44.471 -45.566 12.224 1.00 56.59 85 GLU A N 1
ATOM 686 C CA . GLU A 1 85 ? 45.738 -46.108 11.694 1.00 56.59 85 GLU A CA 1
ATOM 687 C C . GLU A 1 85 ? 45.982 -45.742 10.220 1.00 56.59 85 GLU A C 1
ATOM 689 O O . GLU A 1 85 ? 47.124 -45.508 9.817 1.00 56.59 85 GLU A O 1
ATOM 694 N N . GLN A 1 86 ? 44.927 -45.706 9.397 1.00 58.91 86 GLN A N 1
ATOM 695 C CA . GLN A 1 86 ? 45.042 -45.339 7.985 1.00 58.91 86 GLN A CA 1
ATOM 696 C C . GLN A 1 86 ? 45.360 -43.848 7.841 1.00 58.91 86 GLN A C 1
ATOM 698 O O . GLN A 1 86 ? 46.247 -43.498 7.069 1.00 58.91 86 GLN A O 1
ATOM 703 N N . ILE A 1 87 ? 44.719 -42.981 8.632 1.00 57.66 87 ILE A N 1
ATOM 704 C CA . ILE A 1 87 ? 44.984 -41.532 8.632 1.00 57.66 87 ILE A CA 1
ATOM 705 C C . ILE A 1 87 ? 46.440 -41.235 9.027 1.00 57.66 87 ILE A C 1
ATOM 707 O O . ILE A 1 87 ? 47.107 -40.455 8.347 1.00 57.66 87 ILE A O 1
ATOM 711 N N . ILE A 1 88 ? 46.956 -41.887 10.077 1.00 61.22 88 ILE A N 1
ATOM 712 C CA . ILE A 1 88 ? 48.353 -41.744 10.533 1.00 61.22 88 ILE A CA 1
ATOM 713 C C . ILE A 1 88 ? 49.340 -42.191 9.441 1.00 61.22 88 ILE A C 1
ATOM 715 O O . ILE A 1 88 ? 50.316 -41.496 9.162 1.00 61.22 88 ILE A O 1
ATOM 719 N N . LYS A 1 89 ? 49.071 -43.320 8.767 1.00 56.72 89 LYS A N 1
ATOM 720 C CA . LYS A 1 89 ? 49.900 -43.794 7.643 1.00 56.72 89 LYS A CA 1
ATOM 721 C C . LYS A 1 89 ? 49.910 -42.844 6.448 1.00 56.72 89 LYS A C 1
ATOM 723 O O . LYS A 1 89 ? 50.940 -42.726 5.793 1.00 56.72 89 LYS A O 1
ATOM 728 N N . LEU A 1 90 ? 48.775 -42.217 6.147 1.00 55.09 90 LEU A N 1
ATOM 729 C CA . LEU A 1 90 ? 48.609 -41.359 4.974 1.00 55.09 90 LEU A CA 1
ATOM 730 C C . LEU A 1 90 ? 49.209 -39.960 5.182 1.00 55.09 90 LEU A C 1
ATOM 732 O O . LEU A 1 90 ? 49.814 -39.415 4.263 1.00 55.09 90 LEU A O 1
ATOM 736 N N . SER A 1 91 ? 49.043 -39.370 6.372 1.00 54.00 91 SER A N 1
ATOM 737 C CA . SER A 1 91 ? 49.467 -37.988 6.663 1.00 54.00 91 SER A CA 1
ATOM 738 C C . SER A 1 91 ? 50.909 -37.852 7.160 1.00 54.00 91 SER A C 1
ATOM 740 O O . SER A 1 91 ? 51.361 -36.741 7.422 1.00 54.00 91 SER A O 1
ATOM 742 N N . GLN A 1 92 ? 51.608 -38.977 7.358 1.00 52.78 92 GLN A N 1
ATOM 743 C CA . GLN A 1 92 ? 52.964 -39.065 7.925 1.00 52.78 92 GLN A CA 1
ATOM 744 C C . GLN A 1 92 ? 53.151 -38.349 9.286 1.00 52.78 92 GLN A C 1
ATOM 746 O O . GLN A 1 92 ? 54.278 -38.190 9.757 1.00 52.78 92 GLN A O 1
ATOM 751 N N . ALA A 1 93 ? 52.062 -37.938 9.942 1.00 54.75 93 ALA A N 1
ATOM 752 C CA . ALA A 1 93 ? 52.075 -37.252 11.227 1.00 54.75 93 ALA A CA 1
ATOM 753 C C . ALA A 1 93 ? 52.181 -38.250 12.389 1.00 54.75 93 ALA A C 1
ATOM 755 O O . ALA A 1 93 ? 51.744 -39.398 12.291 1.00 54.75 93 ALA A O 1
ATOM 756 N N . THR A 1 94 ? 52.735 -37.818 13.525 1.00 60.66 94 THR A N 1
ATOM 757 C CA . THR A 1 94 ? 52.782 -38.688 14.710 1.00 60.66 94 THR A CA 1
ATOM 758 C C . THR A 1 94 ? 51.389 -38.855 15.322 1.00 60.66 94 THR A C 1
ATOM 760 O O . THR A 1 94 ? 50.579 -37.929 15.322 1.00 60.66 94 THR A O 1
ATOM 763 N N . GLU A 1 95 ? 51.118 -40.031 15.892 1.00 58.53 95 GLU A N 1
ATOM 764 C CA . GLU A 1 95 ? 49.826 -40.391 16.499 1.00 58.53 95 GLU A CA 1
ATOM 765 C C . GLU A 1 95 ? 49.316 -39.337 17.500 1.00 58.53 95 GLU A C 1
ATOM 767 O O . GLU A 1 95 ? 48.143 -38.968 17.481 1.00 58.53 95 GLU A O 1
ATOM 772 N N . ASN A 1 96 ? 50.222 -38.767 18.299 1.00 55.69 96 ASN A N 1
ATOM 773 C CA . ASN A 1 96 ? 49.907 -37.736 19.289 1.00 55.69 96 ASN A CA 1
ATOM 774 C C . ASN A 1 96 ? 49.516 -36.379 18.657 1.00 55.69 96 ASN A C 1
ATOM 776 O O . ASN A 1 96 ? 48.682 -35.661 19.201 1.00 55.69 96 ASN A O 1
ATOM 780 N N . GLN A 1 97 ? 50.076 -36.028 17.490 1.00 57.53 97 GLN A N 1
ATOM 781 C CA . GLN A 1 97 ? 49.684 -34.820 16.745 1.00 57.53 97 GLN A CA 1
ATOM 782 C C . GLN A 1 97 ? 48.294 -34.979 16.121 1.00 57.53 97 GLN A C 1
ATOM 784 O O . GLN A 1 97 ? 47.483 -34.059 16.186 1.00 57.53 97 GLN A O 1
ATOM 789 N N . VAL A 1 98 ? 47.996 -36.158 15.560 1.00 60.06 98 VAL A N 1
ATOM 790 C CA . VAL A 1 98 ? 46.661 -36.465 15.021 1.00 60.06 98 VAL A CA 1
ATOM 791 C C . VAL A 1 98 ? 45.610 -36.420 16.136 1.00 60.06 98 VAL A C 1
ATOM 793 O O . VAL A 1 98 ? 44.543 -35.843 15.937 1.00 60.06 98 VAL A O 1
ATOM 796 N N . TYR A 1 99 ? 45.930 -36.943 17.325 1.00 62.22 99 TYR A N 1
ATOM 797 C CA . TYR A 1 99 ? 45.043 -36.895 18.491 1.00 62.22 99 TYR A CA 1
ATOM 798 C C . TYR A 1 99 ? 44.717 -35.454 18.925 1.00 62.22 99 TYR A C 1
ATOM 800 O O . TYR A 1 99 ? 43.545 -35.100 19.028 1.00 62.22 99 TYR A O 1
ATOM 808 N N . GLN A 1 100 ? 45.731 -34.594 19.099 1.00 57.72 100 GLN A N 1
ATOM 809 C CA . GLN A 1 100 ? 45.527 -33.196 19.513 1.00 57.72 100 GLN A CA 1
ATOM 810 C C . GLN A 1 100 ? 44.695 -32.381 18.512 1.00 57.72 100 GLN A C 1
ATOM 812 O O . GLN A 1 100 ? 43.861 -31.574 18.919 1.00 57.72 100 GLN A O 1
ATOM 817 N N . ILE A 1 101 ? 44.890 -32.590 17.206 1.00 59.09 101 ILE A N 1
ATOM 818 C CA . ILE A 1 101 ? 44.121 -31.884 16.168 1.00 59.09 101 ILE A CA 1
ATOM 819 C C . ILE A 1 101 ? 42.650 -32.325 16.184 1.00 59.09 101 ILE A C 1
ATOM 821 O O . ILE A 1 101 ? 41.762 -31.483 16.056 1.00 59.09 101 ILE A O 1
ATOM 825 N N . LEU A 1 102 ? 42.376 -33.621 16.378 1.00 59.97 102 LEU A N 1
ATOM 826 C CA . LEU A 1 102 ? 41.009 -34.140 16.491 1.00 59.97 102 LEU A CA 1
ATOM 827 C C . LEU A 1 102 ? 40.307 -33.633 17.760 1.00 59.97 102 LEU A C 1
ATOM 829 O O . LEU A 1 102 ? 39.158 -33.206 17.687 1.00 59.97 102 LEU A O 1
ATOM 833 N N . GLU A 1 103 ? 40.998 -33.615 18.901 1.00 60.03 103 GLU A N 1
ATOM 834 C CA . GLU A 1 103 ? 40.460 -33.103 20.169 1.00 60.03 103 GLU A CA 1
ATOM 835 C C . GLU A 1 103 ? 40.110 -31.603 20.078 1.00 60.03 103 GLU A C 1
ATOM 837 O O . GLU A 1 103 ? 39.026 -31.189 20.493 1.00 60.03 103 GLU A O 1
ATOM 842 N N . LEU A 1 104 ? 40.966 -30.795 19.438 1.00 57.62 104 LEU A N 1
ATOM 843 C CA . LEU A 1 104 ? 40.707 -29.371 19.183 1.00 57.62 104 LEU A CA 1
ATOM 844 C C . LEU A 1 104 ? 39.567 -29.131 18.180 1.00 57.62 104 LEU A C 1
ATOM 846 O O . LEU A 1 104 ? 38.787 -28.201 18.370 1.00 57.62 104 LEU A O 1
ATOM 850 N N . ALA A 1 105 ? 39.440 -29.957 17.137 1.00 55.69 105 ALA A N 1
ATOM 851 C CA . ALA A 1 105 ? 38.400 -29.808 16.114 1.00 55.69 105 ALA A CA 1
ATOM 852 C C . ALA A 1 105 ? 36.985 -30.173 16.607 1.00 55.69 105 ALA A C 1
ATOM 854 O O . ALA A 1 105 ? 35.999 -29.710 16.031 1.00 55.69 105 ALA A O 1
ATOM 855 N N . ILE A 1 106 ? 36.882 -30.998 17.654 1.00 54.88 106 ILE A N 1
ATOM 856 C CA . ILE A 1 106 ? 35.610 -31.426 18.263 1.00 54.88 106 ILE A CA 1
ATOM 857 C C . ILE A 1 106 ? 35.233 -30.528 19.463 1.00 54.88 106 ILE A C 1
ATOM 859 O O . ILE A 1 106 ? 34.070 -30.492 19.870 1.00 54.88 106 ILE A O 1
ATOM 863 N N . SER A 1 107 ? 36.181 -29.768 20.027 1.00 52.81 107 SER A N 1
ATOM 864 C CA . SER A 1 107 ? 35.936 -28.942 21.215 1.00 52.81 107 SER A CA 1
ATOM 865 C C . SER A 1 107 ? 35.125 -27.666 20.919 1.00 52.81 107 SER A C 1
ATOM 867 O O . SER A 1 107 ? 35.540 -26.855 20.089 1.00 52.81 107 SER A O 1
ATOM 869 N N . PRO A 1 108 ? 34.033 -27.383 21.661 1.00 53.22 108 PRO A N 1
ATOM 870 C CA . PRO A 1 108 ? 33.241 -26.162 21.485 1.00 53.22 108 PRO A CA 1
ATOM 871 C C . PRO A 1 108 ? 33.933 -24.878 21.985 1.00 53.22 108 PRO A C 1
ATOM 873 O O . PRO A 1 108 ? 33.410 -23.789 21.759 1.00 53.22 108 PRO A O 1
ATOM 876 N N . THR A 1 109 ? 35.080 -24.973 22.670 1.00 49.91 109 THR A N 1
ATOM 877 C CA . THR A 1 109 ? 35.843 -23.810 23.173 1.00 49.91 109 THR A CA 1
ATOM 878 C C . THR A 1 109 ? 36.765 -23.158 22.137 1.00 49.91 109 THR A C 1
ATOM 880 O O . THR A 1 109 ? 37.326 -22.099 22.414 1.00 49.91 109 THR A O 1
ATOM 883 N N . TYR A 1 110 ? 36.921 -23.745 20.945 1.00 55.31 110 TYR A N 1
ATOM 884 C CA . TYR A 1 110 ? 37.823 -23.248 19.903 1.00 55.31 110 TYR A CA 1
ATOM 885 C C . TYR A 1 110 ? 37.074 -23.014 18.589 1.00 55.31 110 TYR A C 1
ATOM 887 O O . TYR A 1 110 ? 36.253 -23.827 18.170 1.00 55.31 110 TYR A O 1
ATOM 895 N N . GLN A 1 111 ? 37.376 -21.907 17.905 1.00 52.03 111 GLN A N 1
ATOM 896 C CA . GLN A 1 111 ? 36.744 -21.554 16.631 1.00 52.03 111 GLN A CA 1
ATOM 897 C C . GLN A 1 111 ? 37.768 -21.595 15.487 1.00 52.03 111 GLN A C 1
ATOM 899 O O . GLN A 1 111 ? 38.821 -20.959 15.574 1.00 52.03 111 GLN A O 1
ATOM 904 N N . LEU A 1 112 ? 37.470 -22.348 14.420 1.00 55.22 112 LEU A N 1
ATOM 905 C CA . LEU A 1 112 ? 38.298 -22.426 13.210 1.00 55.22 112 LEU A CA 1
ATOM 906 C C . LEU A 1 112 ? 38.160 -21.130 12.394 1.00 55.22 112 LEU A C 1
ATOM 908 O O . LEU A 1 112 ? 37.043 -20.720 12.081 1.00 55.22 112 LEU A O 1
ATOM 912 N N . LEU A 1 113 ? 39.284 -20.502 12.039 1.00 49.00 113 LEU A N 1
ATOM 913 C CA . LEU A 1 113 ? 39.302 -19.207 11.347 1.00 49.00 113 LEU A CA 1
ATOM 914 C C . LEU A 1 113 ? 39.490 -19.312 9.830 1.00 49.00 113 LEU A C 1
ATOM 916 O O . LEU A 1 113 ? 38.731 -18.706 9.079 1.00 49.00 113 LEU A O 1
ATOM 920 N N . VAL A 1 114 ? 40.522 -20.031 9.374 1.00 51.06 114 VAL A N 1
ATOM 921 C CA . VAL A 1 114 ? 40.906 -20.123 7.953 1.00 51.06 114 VAL A CA 1
ATOM 922 C C . VAL A 1 114 ? 41.554 -21.482 7.674 1.00 51.06 114 VAL A C 1
ATOM 924 O O . VAL A 1 114 ? 42.373 -21.955 8.464 1.00 51.06 114 VAL A O 1
ATOM 927 N N . GLU A 1 115 ? 41.220 -22.066 6.524 1.00 52.91 115 GLU A N 1
ATOM 928 C CA . GLU A 1 115 ? 41.957 -23.151 5.871 1.00 52.91 115 GLU A CA 1
ATOM 929 C C . GLU A 1 115 ? 42.753 -22.562 4.700 1.00 52.91 115 GLU A C 1
ATOM 931 O O . GLU A 1 115 ? 42.187 -21.896 3.829 1.00 52.91 115 GLU A O 1
ATOM 936 N N . LYS A 1 116 ? 44.074 -22.771 4.680 1.00 44.16 116 LYS A N 1
ATOM 937 C CA . LYS A 1 116 ? 44.927 -22.337 3.566 1.00 44.16 116 LYS A CA 1
ATOM 938 C C . LYS A 1 116 ? 46.136 -23.260 3.444 1.00 44.16 116 LYS A C 1
ATOM 940 O O . LYS A 1 116 ? 46.828 -23.476 4.431 1.00 44.16 116 LYS A O 1
ATOM 945 N N . GLU A 1 117 ? 46.378 -23.793 2.244 1.00 51.59 117 GLU A N 1
ATOM 946 C CA . GLU A 1 117 ? 47.557 -24.624 1.919 1.00 51.59 117 GLU A CA 1
ATOM 947 C C . GLU A 1 117 ? 47.804 -25.765 2.938 1.00 51.59 117 GLU A C 1
ATOM 949 O O . GLU A 1 117 ? 48.909 -25.951 3.436 1.00 51.59 117 GLU A O 1
ATOM 954 N N . ASN A 1 118 ? 46.750 -26.528 3.261 1.00 52.91 118 ASN A N 1
ATOM 955 C CA . ASN A 1 118 ? 46.744 -27.647 4.224 1.00 52.91 118 ASN A CA 1
ATOM 956 C C . ASN A 1 118 ? 47.101 -27.282 5.685 1.00 52.91 118 ASN A C 1
ATOM 958 O O . ASN A 1 118 ? 47.367 -28.173 6.498 1.00 52.91 118 ASN A O 1
ATOM 962 N N . CYS A 1 119 ? 47.075 -25.995 6.042 1.00 48.25 119 CYS A N 1
ATOM 963 C CA . CYS A 1 119 ? 47.229 -25.502 7.409 1.00 48.25 119 CYS A CA 1
ATOM 964 C C . CYS A 1 119 ? 45.898 -24.966 7.964 1.00 48.25 119 CYS A C 1
ATOM 966 O O . CYS A 1 119 ? 45.201 -24.187 7.304 1.00 48.25 119 CYS A O 1
ATOM 968 N N . TYR A 1 120 ? 45.583 -25.347 9.206 1.00 57.72 120 TYR A N 1
ATOM 969 C CA . TYR A 1 120 ? 44.376 -24.935 9.932 1.00 57.72 120 TYR A CA 1
ATOM 970 C C . TYR A 1 120 ? 44.733 -24.068 11.147 1.00 57.72 120 TYR A C 1
ATOM 972 O O . TYR A 1 120 ? 45.750 -24.299 11.805 1.00 57.72 120 TYR A O 1
ATOM 980 N N . THR A 1 121 ? 43.896 -23.066 11.441 1.00 54.31 121 THR A N 1
ATOM 981 C CA . THR A 1 121 ? 44.120 -22.082 12.519 1.00 54.31 121 THR A CA 1
ATOM 982 C C . THR A 1 121 ? 42.888 -21.936 13.416 1.00 54.31 121 THR A C 1
ATOM 984 O O . THR A 1 121 ? 41.793 -21.680 12.913 1.00 54.31 121 THR A O 1
ATOM 987 N N . PHE A 1 122 ? 43.076 -22.041 14.737 1.00 55.31 122 PHE A N 1
ATOM 988 C CA . PHE A 1 122 ? 42.014 -22.019 15.757 1.00 55.31 122 PHE A CA 1
ATOM 989 C C . PHE A 1 122 ? 42.212 -20.874 16.777 1.00 55.31 122 PHE A C 1
ATOM 991 O O . PHE A 1 122 ? 43.352 -20.558 17.119 1.00 55.31 122 PHE A O 1
ATOM 998 N N . LYS A 1 123 ? 41.121 -20.272 17.285 1.00 54.38 123 LYS A N 1
ATOM 999 C CA . LYS A 1 123 ? 41.129 -19.142 18.252 1.00 54.38 123 LYS A CA 1
ATOM 1000 C C . LYS A 1 123 ? 40.226 -19.403 19.474 1.00 54.38 123 LYS A C 1
ATOM 1002 O O . LYS A 1 123 ? 39.214 -20.089 19.348 1.00 54.38 123 LYS A O 1
ATOM 1007 N N . ILE A 1 124 ? 40.599 -18.842 20.633 1.00 56.91 124 ILE A N 1
ATOM 1008 C CA . ILE A 1 124 ? 39.903 -18.963 21.934 1.00 56.91 124 ILE A CA 1
ATOM 1009 C C . ILE A 1 124 ? 39.039 -17.707 22.194 1.00 56.91 124 ILE A C 1
ATOM 1011 O O . ILE A 1 124 ? 39.599 -16.607 22.191 1.00 56.91 124 ILE A O 1
ATOM 1015 N N . PRO A 1 125 ? 37.718 -17.822 22.450 1.00 50.09 125 PRO A N 1
ATOM 1016 C CA . PRO A 1 125 ? 36.843 -16.659 22.659 1.00 50.09 125 PRO A CA 1
ATOM 1017 C C . PRO A 1 125 ? 37.004 -15.915 23.998 1.00 50.09 125 PRO A C 1
ATOM 1019 O O . PRO A 1 125 ? 36.815 -14.699 24.036 1.00 50.09 125 PRO A O 1
ATOM 1022 N N . GLU A 1 126 ? 37.328 -16.604 25.100 1.00 50.88 126 GLU A N 1
ATOM 1023 C CA . GLU A 1 126 ? 37.206 -16.036 26.460 1.00 50.88 126 GLU A CA 1
ATOM 1024 C C . GLU A 1 126 ? 38.086 -14.799 26.705 1.00 50.88 126 GLU A C 1
ATOM 1026 O O . GLU A 1 126 ? 37.625 -13.824 27.302 1.00 50.88 126 GLU A O 1
ATOM 1031 N N . TYR A 1 127 ? 39.309 -14.769 26.164 1.00 52.59 127 TYR A N 1
ATOM 1032 C CA . TYR A 1 127 ? 40.210 -13.622 26.329 1.00 52.59 127 TYR A CA 1
ATOM 1033 C C . TYR A 1 127 ? 39.670 -12.322 25.717 1.00 52.59 127 TYR A C 1
ATOM 1035 O O . TYR A 1 127 ? 39.962 -11.240 26.225 1.00 52.59 127 TYR A O 1
ATOM 1043 N N . GLN A 1 128 ? 38.860 -12.392 24.655 1.00 48.88 128 GLN A N 1
ATOM 1044 C CA . GLN A 1 128 ? 38.329 -11.187 24.010 1.00 48.88 128 GLN A CA 1
ATOM 1045 C C . GLN A 1 128 ? 37.283 -10.475 24.888 1.00 48.88 128 GLN A C 1
ATOM 1047 O O . GLN A 1 128 ? 37.119 -9.257 24.801 1.00 48.88 128 GLN A O 1
ATOM 1052 N N . ILE A 1 129 ? 36.598 -11.219 25.764 1.00 53.34 129 ILE A N 1
ATOM 1053 C CA . ILE A 1 129 ? 35.592 -10.675 26.683 1.00 53.34 129 ILE A CA 1
ATOM 1054 C C . ILE A 1 129 ? 36.276 -9.881 27.805 1.00 53.34 129 ILE A C 1
ATOM 1056 O O . ILE A 1 129 ? 35.858 -8.758 28.100 1.00 53.34 129 ILE A O 1
ATOM 1060 N N . GLU A 1 130 ? 37.357 -10.406 28.390 1.00 55.56 130 GLU A N 1
ATOM 1061 C CA . GLU A 1 130 ? 38.096 -9.721 29.461 1.00 55.56 130 GLU A CA 1
ATOM 1062 C C . GLU A 1 130 ? 38.763 -8.423 28.977 1.00 55.56 130 GLU A C 1
ATOM 1064 O O . GLU A 1 130 ? 38.608 -7.381 29.619 1.00 55.56 130 GLU A O 1
ATOM 1069 N N . TRP A 1 131 ? 39.438 -8.437 27.819 1.00 58.88 131 TRP A N 1
ATOM 1070 C CA . TRP A 1 131 ? 40.099 -7.236 27.284 1.00 58.88 131 TRP A CA 1
ATOM 1071 C C . TRP A 1 131 ? 39.116 -6.124 26.924 1.00 58.88 131 TRP A C 1
ATOM 1073 O O . TRP A 1 131 ? 39.347 -4.966 27.278 1.00 58.88 131 TRP A O 1
ATOM 1083 N N . LYS A 1 132 ? 37.987 -6.475 26.298 1.00 57.59 132 LYS A N 1
ATOM 1084 C CA . LYS A 1 132 ? 36.933 -5.511 25.967 1.00 57.59 132 LYS A CA 1
ATOM 1085 C C . LYS A 1 132 ? 36.305 -4.910 27.226 1.00 57.59 132 LYS A C 1
ATOM 1087 O O . LYS A 1 132 ? 36.098 -3.703 27.291 1.00 57.59 132 LYS A O 1
ATOM 1092 N N . THR A 1 133 ? 36.082 -5.727 28.259 1.00 62.34 133 THR A N 1
ATOM 1093 C CA . THR A 1 133 ? 35.584 -5.258 29.564 1.00 62.34 133 THR A CA 1
ATOM 1094 C C . THR A 1 133 ? 36.570 -4.284 30.224 1.00 62.34 133 THR A C 1
ATOM 1096 O O . THR A 1 133 ? 36.155 -3.262 30.770 1.00 62.34 133 THR A O 1
ATOM 1099 N N . LEU A 1 134 ? 37.880 -4.547 30.123 1.00 63.97 134 LEU A N 1
ATOM 1100 C CA . LEU A 1 134 ? 38.923 -3.664 30.652 1.00 63.97 134 LEU A CA 1
ATOM 1101 C C . LEU A 1 134 ? 39.020 -2.333 29.883 1.00 63.97 134 LEU A C 1
ATOM 1103 O O . LEU A 1 134 ? 39.153 -1.283 30.511 1.00 63.97 134 LEU A O 1
ATOM 1107 N N . GLN A 1 135 ? 38.924 -2.357 28.547 1.00 63.75 135 GLN A N 1
ATOM 1108 C CA . GLN A 1 135 ? 38.870 -1.146 27.714 1.00 63.75 135 GLN A CA 1
ATOM 1109 C C . GLN A 1 135 ? 37.663 -0.278 28.095 1.00 63.75 135 GLN A C 1
ATOM 1111 O O . GLN A 1 135 ? 37.845 0.884 28.453 1.00 63.75 135 GLN A O 1
ATOM 1116 N N . THR A 1 136 ? 36.458 -0.860 28.141 1.00 67.06 136 THR A N 1
ATOM 1117 C CA . THR A 1 136 ? 35.234 -0.147 28.544 1.00 67.06 136 THR A CA 1
ATOM 1118 C C . THR A 1 136 ? 35.339 0.433 29.961 1.00 67.06 136 THR A C 1
ATOM 1120 O O . THR A 1 136 ? 34.875 1.545 30.205 1.00 67.06 136 THR A O 1
ATOM 1123 N N . TRP A 1 137 ? 35.993 -0.260 30.901 1.00 73.06 137 TRP A N 1
ATOM 1124 C CA . TRP A 1 137 ? 36.237 0.286 32.241 1.00 73.06 137 TRP A CA 1
ATOM 1125 C C . TRP A 1 137 ? 37.165 1.518 32.224 1.00 73.06 137 TRP A C 1
ATOM 1127 O O . TRP A 1 137 ? 36.856 2.523 32.864 1.00 73.06 137 TRP A O 1
ATOM 1137 N N . ILE A 1 138 ? 38.258 1.487 31.450 1.00 68.75 138 ILE A N 1
ATOM 1138 C CA . ILE A 1 138 ? 39.190 2.624 31.309 1.00 68.75 138 ILE A CA 1
ATOM 1139 C C . ILE A 1 138 ? 38.514 3.826 30.626 1.00 68.75 138 ILE A C 1
ATOM 1141 O O . ILE A 1 138 ? 38.719 4.968 31.041 1.00 68.75 138 ILE A O 1
ATOM 1145 N N . GLU A 1 139 ? 37.695 3.584 29.602 1.00 69.69 139 GLU A N 1
ATOM 1146 C CA . GLU A 1 139 ? 36.934 4.623 28.895 1.00 69.69 139 GLU A CA 1
ATOM 1147 C C . GLU A 1 139 ? 35.893 5.293 29.806 1.00 69.69 139 GLU A C 1
ATOM 1149 O O . GLU A 1 139 ? 35.760 6.522 29.802 1.00 69.69 139 GLU A O 1
ATOM 1154 N N . ASN A 1 140 ? 35.210 4.510 30.648 1.00 70.31 140 ASN A N 1
ATOM 1155 C CA . ASN A 1 140 ? 34.265 5.024 31.639 1.00 70.31 140 ASN A CA 1
ATOM 1156 C C . ASN A 1 140 ? 34.968 5.892 32.703 1.00 70.31 140 ASN A C 1
ATOM 1158 O O . ASN A 1 140 ? 34.508 7.002 32.981 1.00 70.31 140 ASN A O 1
ATOM 1162 N N . GLU A 1 141 ? 36.114 5.450 33.237 1.00 72.00 141 GLU A N 1
ATOM 1163 C CA . GLU A 1 141 ? 36.925 6.213 34.205 1.00 72.00 141 GLU A CA 1
ATOM 1164 C C . GLU A 1 141 ? 37.408 7.560 33.614 1.00 72.00 141 GLU A C 1
ATOM 1166 O O . GLU A 1 141 ? 37.311 8.607 34.262 1.00 72.00 141 GLU A O 1
ATOM 1171 N N . LEU A 1 142 ? 37.880 7.565 32.358 1.00 72.94 142 LEU A N 1
ATOM 1172 C CA . LEU A 1 142 ? 38.304 8.785 31.654 1.00 72.94 142 LEU A CA 1
ATOM 1173 C C . LEU A 1 142 ? 37.131 9.748 31.413 1.00 72.94 142 LEU A C 1
ATOM 1175 O O . LEU A 1 142 ? 37.265 10.963 31.592 1.00 72.94 142 LEU A O 1
ATOM 1179 N N . THR A 1 143 ? 35.976 9.217 31.011 1.00 73.31 143 THR A N 1
ATOM 1180 C CA . THR A 1 143 ? 34.769 10.015 30.755 1.00 73.31 143 THR A CA 1
ATOM 1181 C C . THR A 1 143 ? 34.280 10.688 32.040 1.00 73.31 143 THR A C 1
ATOM 1183 O O . THR A 1 143 ? 34.002 11.891 32.039 1.00 73.31 143 THR A O 1
ATOM 1186 N N . ALA A 1 144 ? 34.275 9.950 33.153 1.00 70.25 144 ALA A N 1
ATOM 1187 C CA . ALA A 1 144 ? 33.945 10.451 34.483 1.00 70.25 144 ALA A CA 1
ATOM 1188 C C . ALA A 1 144 ? 34.875 11.592 34.944 1.00 70.25 144 ALA A C 1
ATOM 1190 O O . ALA A 1 144 ? 34.405 12.644 35.388 1.00 70.25 144 ALA A O 1
ATOM 1191 N N . TYR A 1 145 ? 36.195 11.430 34.785 1.00 76.19 145 TYR A N 1
ATOM 1192 C CA . TYR A 1 145 ? 37.176 12.469 35.126 1.00 76.19 145 TYR A CA 1
ATOM 1193 C C . TYR A 1 145 ? 36.941 13.777 34.348 1.00 76.19 145 TYR A C 1
ATOM 1195 O O . TYR A 1 145 ? 36.924 14.867 34.931 1.00 76.19 145 TYR A O 1
ATOM 1203 N N . ASN A 1 146 ? 36.707 13.673 33.037 1.00 76.50 146 ASN A N 1
ATOM 1204 C CA . ASN A 1 146 ? 36.517 14.833 32.168 1.00 76.50 146 ASN A CA 1
ATOM 1205 C C . ASN A 1 146 ? 35.238 15.621 32.494 1.00 76.50 146 ASN A C 1
ATOM 1207 O O . ASN A 1 146 ? 35.265 16.855 32.506 1.00 76.50 146 ASN A O 1
ATOM 1211 N N . GLN A 1 147 ? 34.138 14.938 32.825 1.00 75.38 147 GLN A N 1
ATOM 1212 C CA . GLN A 1 147 ? 32.896 15.597 33.245 1.00 75.38 147 GLN A CA 1
ATOM 1213 C C . GLN A 1 147 ? 33.066 16.356 34.575 1.00 75.38 147 GLN A C 1
ATOM 1215 O O . GLN A 1 147 ? 32.614 17.499 34.696 1.00 75.38 147 GLN A O 1
ATOM 1220 N N . LEU A 1 148 ? 33.796 15.789 35.544 1.00 76.31 148 LEU A N 1
ATOM 1221 C CA . LEU A 1 148 ? 34.095 16.462 36.816 1.00 76.31 148 LEU A CA 1
ATOM 1222 C C . LEU A 1 148 ? 34.974 17.708 36.635 1.00 76.31 148 LEU A C 1
ATOM 1224 O O . LEU A 1 148 ? 34.690 18.741 37.243 1.00 76.31 148 LEU A O 1
ATOM 1228 N N . LYS A 1 149 ? 35.995 17.662 35.766 1.00 80.31 149 LYS A N 1
ATOM 1229 C CA . LYS A 1 149 ? 36.828 18.845 35.474 1.00 80.31 149 LYS A CA 1
ATOM 1230 C C . LYS A 1 149 ? 36.060 19.955 34.750 1.00 80.31 149 LYS A C 1
ATOM 1232 O O . LYS A 1 149 ? 36.291 21.131 35.037 1.00 80.31 149 LYS A O 1
ATOM 1237 N N . GLN A 1 150 ? 35.107 19.621 33.878 1.00 81.50 150 GLN A N 1
ATOM 1238 C CA . GLN A 1 150 ? 34.209 20.622 33.284 1.00 81.50 150 GLN A CA 1
ATOM 1239 C C . GLN A 1 150 ? 33.299 21.275 34.337 1.00 81.50 150 GLN A C 1
ATOM 1241 O O . GLN A 1 150 ? 33.126 22.495 34.325 1.00 81.50 150 GLN A O 1
ATOM 1246 N N . LEU A 1 151 ? 32.768 20.497 35.286 1.00 81.62 151 LEU A N 1
ATOM 1247 C CA . LEU A 1 151 ? 31.956 21.022 36.389 1.00 81.62 151 LEU A CA 1
ATOM 1248 C C . LEU A 1 151 ? 32.744 21.930 37.335 1.00 81.62 151 LEU A C 1
ATOM 1250 O O . LEU A 1 151 ? 32.246 22.990 37.713 1.00 81.62 151 LEU A O 1
ATOM 1254 N N . GLU A 1 152 ? 33.981 21.561 37.666 1.00 83.56 152 GLU A N 1
ATOM 1255 C CA . GLU A 1 152 ? 34.894 22.396 38.451 1.00 83.56 152 GLU A CA 1
ATOM 1256 C C . GLU A 1 152 ? 35.147 23.745 37.754 1.00 83.56 152 GLU A C 1
ATOM 1258 O O . GLU A 1 152 ? 35.046 24.800 38.382 1.00 83.56 152 GLU A O 1
ATOM 1263 N N . ALA A 1 153 ? 35.389 23.737 36.438 1.00 83.19 153 ALA A N 1
ATOM 1264 C CA . ALA A 1 153 ? 35.589 24.955 35.652 1.00 83.19 153 ALA A CA 1
ATOM 1265 C C . ALA A 1 153 ? 34.334 25.851 35.603 1.00 83.19 153 ALA A C 1
ATOM 1267 O O . ALA A 1 153 ? 34.447 27.073 35.743 1.00 83.19 153 ALA A O 1
ATOM 1268 N N . LEU A 1 154 ? 33.137 25.268 35.458 1.00 85.44 154 LEU A N 1
ATOM 1269 C CA . LEU A 1 154 ? 31.866 26.005 35.496 1.00 85.44 154 LEU A CA 1
ATOM 1270 C C . LEU A 1 154 ? 31.592 26.611 36.881 1.00 85.44 154 LEU A C 1
ATOM 1272 O O . LEU A 1 154 ? 31.215 27.782 36.972 1.00 85.44 154 LEU A O 1
ATOM 1276 N N . ALA A 1 155 ? 31.856 25.860 37.954 1.00 84.06 155 ALA A N 1
ATOM 1277 C CA . ALA A 1 155 ? 31.758 26.355 39.322 1.00 84.06 155 ALA A CA 1
ATOM 1278 C C . ALA A 1 155 ? 32.728 27.527 39.558 1.00 84.06 155 ALA A C 1
ATOM 1280 O O . ALA A 1 155 ? 32.314 28.592 40.023 1.00 84.06 155 ALA A O 1
ATOM 1281 N N . GLN A 1 156 ? 33.997 27.388 39.155 1.00 85.31 156 GLN A N 1
ATOM 1282 C CA . GLN A 1 156 ? 34.987 28.468 39.232 1.00 85.31 156 GLN A CA 1
ATOM 1283 C C . GLN A 1 156 ? 34.565 29.706 38.423 1.00 85.31 156 GLN A C 1
ATOM 1285 O O . GLN A 1 156 ? 34.731 30.828 38.902 1.00 85.31 156 GLN A O 1
ATOM 1290 N N . ALA A 1 157 ? 33.996 29.537 37.225 1.00 84.19 157 ALA A N 1
ATOM 1291 C CA . ALA A 1 157 ? 33.505 30.650 36.412 1.00 84.19 157 ALA A CA 1
ATOM 1292 C C . ALA A 1 157 ? 32.318 31.373 37.074 1.00 84.19 157 ALA A C 1
ATOM 1294 O O . ALA A 1 157 ? 32.279 32.610 37.083 1.00 84.19 157 ALA A O 1
ATOM 1295 N N . TYR A 1 158 ? 31.378 30.626 37.662 1.00 85.62 158 TYR A N 1
ATOM 1296 C CA . TYR A 1 158 ? 30.237 31.175 38.395 1.00 85.62 158 TYR A CA 1
ATOM 1297 C C . TYR A 1 158 ? 30.677 31.958 39.639 1.00 85.62 158 TYR A C 1
ATOM 1299 O O . TYR A 1 158 ? 30.322 33.127 39.777 1.00 85.62 158 TYR A O 1
ATOM 1307 N N . PHE A 1 159 ? 31.528 31.382 40.495 1.00 84.19 159 PHE A N 1
ATOM 1308 C CA . PHE A 1 159 ? 32.037 32.069 41.692 1.00 84.19 159 PHE A CA 1
ATOM 1309 C C . PHE A 1 159 ? 32.987 33.244 41.379 1.00 84.19 159 PHE A C 1
ATOM 1311 O O . PHE A 1 159 ? 33.201 34.103 42.233 1.00 84.19 159 PHE A O 1
ATOM 1318 N N . ARG A 1 160 ? 33.503 33.347 40.145 1.00 86.50 160 ARG A N 1
ATOM 1319 C CA . ARG A 1 160 ? 34.198 34.539 39.616 1.00 86.50 160 ARG A CA 1
ATOM 1320 C C . ARG A 1 160 ? 33.257 35.575 38.971 1.00 86.50 160 ARG A C 1
ATOM 1322 O O . ARG A 1 160 ? 33.743 36.524 38.365 1.00 86.50 160 ARG A O 1
ATOM 1329 N N . ASN A 1 161 ? 31.933 35.418 39.092 1.00 79.94 161 ASN A N 1
ATOM 1330 C CA . ASN A 1 161 ? 30.892 36.254 38.468 1.00 79.94 161 ASN A CA 1
ATOM 1331 C C . ASN A 1 161 ? 30.940 36.307 36.924 1.00 79.94 161 ASN A C 1
ATOM 1333 O O . ASN A 1 161 ? 30.469 37.269 36.320 1.00 79.94 161 ASN A O 1
ATOM 1337 N N . THR A 1 162 ? 31.493 35.277 36.277 1.00 77.25 162 THR A N 1
ATOM 1338 C CA . THR A 1 162 ? 31.588 35.172 34.802 1.00 77.25 162 THR A CA 1
ATOM 1339 C C . THR A 1 162 ? 30.736 34.051 34.198 1.00 77.25 162 THR A C 1
ATOM 1341 O O . THR A 1 162 ? 30.509 34.048 32.992 1.00 77.25 162 THR A O 1
ATOM 1344 N N . GLY A 1 163 ? 30.252 33.114 35.019 1.00 73.75 163 GLY A N 1
ATOM 1345 C CA . GLY A 1 163 ? 29.383 32.004 34.617 1.00 73.75 163 GLY A CA 1
ATOM 1346 C C . GLY A 1 163 ? 27.932 32.161 35.085 1.00 73.75 163 GLY A C 1
ATOM 1347 O O . GLY A 1 163 ? 27.603 33.045 35.874 1.00 73.75 163 GLY A O 1
ATOM 1348 N N . THR A 1 164 ? 27.063 31.262 34.625 1.00 82.94 164 THR A N 1
ATOM 1349 C CA . THR A 1 164 ? 25.651 31.155 35.038 1.00 82.94 164 THR A CA 1
ATOM 1350 C C . THR A 1 164 ? 25.412 29.901 35.887 1.00 82.94 164 THR A C 1
ATOM 1352 O O . THR A 1 164 ? 26.276 29.031 35.974 1.00 82.94 164 THR A O 1
ATOM 1355 N N . LEU A 1 165 ? 24.243 29.792 36.525 1.00 87.12 165 LEU A N 1
ATOM 1356 C CA . LEU A 1 165 ? 23.804 28.549 37.177 1.00 87.12 165 LEU A CA 1
ATOM 1357 C C . LEU A 1 165 ? 23.386 27.500 36.135 1.00 87.12 165 LEU A C 1
ATOM 1359 O O . LEU A 1 165 ? 23.028 27.852 35.008 1.00 87.12 165 LEU A O 1
ATOM 1363 N N . LEU A 1 166 ? 23.422 26.223 36.524 1.00 85.69 166 LEU A N 1
ATOM 1364 C CA . LEU A 1 166 ? 23.078 25.102 35.647 1.00 85.69 166 LEU A CA 1
ATOM 1365 C C . LEU A 1 166 ? 21.582 25.099 35.284 1.00 85.69 166 LEU A C 1
ATOM 1367 O O . LEU A 1 166 ? 20.721 25.436 36.101 1.00 85.69 166 LEU A O 1
ATOM 1371 N N . SER A 1 167 ? 21.270 24.687 34.054 1.00 82.31 167 SER A N 1
ATOM 1372 C CA . SER A 1 167 ? 19.890 24.459 33.606 1.00 82.31 167 SER A CA 1
ATOM 1373 C C . SER A 1 167 ? 19.308 23.167 34.191 1.00 82.31 167 SER A C 1
ATOM 1375 O O . SER A 1 167 ? 20.039 22.316 34.697 1.00 82.31 167 SER A O 1
ATOM 1377 N N . LYS A 1 168 ? 17.982 22.987 34.097 1.00 78.62 168 LYS A N 1
ATOM 1378 C CA . LYS A 1 168 ? 17.319 21.780 34.613 1.00 78.62 168 LYS A CA 1
ATOM 1379 C C . LYS A 1 168 ? 17.891 20.494 34.007 1.00 78.62 168 LYS A C 1
ATOM 1381 O O . LYS A 1 168 ? 18.212 19.577 34.748 1.00 78.62 168 LYS A O 1
ATOM 1386 N N . GLU A 1 169 ? 18.003 20.440 32.684 1.00 78.56 169 GLU A N 1
ATOM 1387 C CA . GLU A 1 169 ? 18.470 19.247 31.966 1.00 78.56 169 GLU A CA 1
ATOM 1388 C C . GLU A 1 169 ? 19.901 18.878 32.374 1.00 78.56 169 GLU A C 1
ATOM 1390 O O . GLU A 1 169 ? 20.181 17.709 32.615 1.00 78.56 169 GLU A O 1
ATOM 1395 N N . GLN A 1 170 ? 20.768 19.877 32.575 1.00 79.19 170 GLN A N 1
ATOM 1396 C CA . GLN A 1 170 ? 22.120 19.665 33.096 1.00 79.19 170 GLN A CA 1
ATOM 1397 C C . GLN A 1 170 ? 22.105 19.140 34.540 1.00 79.19 170 GLN A C 1
ATOM 1399 O O . GLN A 1 170 ? 22.815 18.188 34.841 1.00 79.19 170 GLN A O 1
ATOM 1404 N N . ILE A 1 171 ? 21.294 19.721 35.434 1.00 81.69 171 ILE A N 1
ATOM 1405 C CA . ILE A 1 171 ? 21.184 19.260 36.832 1.00 81.69 171 ILE A CA 1
ATOM 1406 C C . ILE A 1 171 ? 20.712 17.802 36.887 1.00 81.69 171 ILE A C 1
ATOM 1408 O O . ILE A 1 171 ? 21.326 17.000 37.587 1.00 81.69 171 ILE A O 1
ATOM 1412 N N . ASP A 1 172 ? 19.654 17.459 36.149 1.00 77.62 172 ASP A N 1
ATOM 1413 C CA . ASP A 1 172 ? 19.086 16.108 36.140 1.00 77.62 172 ASP A CA 1
ATOM 1414 C C . ASP A 1 172 ? 20.106 15.085 35.588 1.00 77.62 172 ASP A C 1
ATOM 1416 O O . ASP A 1 172 ? 20.294 14.026 36.189 1.00 77.62 172 ASP A O 1
ATOM 1420 N N . GLN A 1 173 ? 20.840 15.429 34.518 1.00 77.56 173 GLN A N 1
ATOM 1421 C CA . GLN A 1 173 ? 21.938 14.610 33.977 1.00 77.56 173 GLN A CA 1
ATOM 1422 C C . GLN A 1 173 ? 23.059 14.374 35.001 1.00 77.56 173 GLN A C 1
ATOM 1424 O O . GLN A 1 173 ? 23.469 13.235 35.209 1.00 77.56 173 GLN A O 1
ATOM 1429 N N . ILE A 1 174 ? 23.533 15.430 35.673 1.00 77.75 174 ILE A N 1
ATOM 1430 C CA . ILE A 1 174 ? 24.635 15.347 36.647 1.00 77.75 174 ILE A CA 1
ATOM 1431 C C . ILE A 1 174 ? 24.233 14.523 37.879 1.00 77.75 174 ILE A C 1
ATOM 1433 O O . ILE A 1 174 ? 25.052 13.777 38.414 1.00 77.75 174 ILE A O 1
ATOM 1437 N N . VAL A 1 175 ? 22.981 14.636 38.336 1.00 76.25 175 VAL A N 1
ATOM 1438 C CA . VAL A 1 175 ? 22.473 13.870 39.486 1.00 76.25 175 VAL A CA 1
ATOM 1439 C C . VAL A 1 175 ? 22.305 12.385 39.142 1.00 76.25 175 VAL A C 1
ATOM 1441 O O . VAL A 1 175 ? 22.712 11.548 39.949 1.00 76.25 175 VAL A O 1
ATOM 1444 N N . SER A 1 176 ? 21.778 12.052 37.955 1.00 74.56 176 SER A N 1
ATOM 1445 C CA . SER A 1 176 ? 21.700 10.659 37.470 1.00 74.56 176 SER A CA 1
ATOM 1446 C C . SER A 1 176 ? 23.099 10.050 37.365 1.00 74.56 176 SER A C 1
ATOM 1448 O O . SER A 1 176 ? 23.399 9.031 37.979 1.00 74.56 176 SER A O 1
ATOM 1450 N N . TRP A 1 177 ? 24.012 10.756 36.698 1.00 73.44 177 TRP A N 1
ATOM 1451 C CA . TRP A 1 177 ? 25.383 10.301 36.510 1.00 73.44 177 TRP A CA 1
ATOM 1452 C C . TRP A 1 177 ? 26.141 10.102 37.841 1.00 73.44 177 TRP A C 1
ATOM 1454 O O . TRP A 1 177 ? 26.818 9.087 38.023 1.00 73.44 177 TRP A O 1
ATOM 1464 N N . LYS A 1 178 ? 25.970 11.005 38.824 1.00 68.06 178 LYS A N 1
ATOM 1465 C CA . LYS A 1 178 ? 26.568 10.863 40.169 1.00 68.06 178 LYS A CA 1
ATOM 1466 C C . LYS A 1 178 ? 25.960 9.710 40.986 1.00 68.06 178 LYS A C 1
ATOM 1468 O O . LYS A 1 178 ? 26.628 9.225 41.894 1.00 68.06 178 LYS A O 1
ATOM 1473 N N . THR A 1 179 ? 24.732 9.269 40.692 1.00 65.31 179 THR A N 1
ATOM 1474 C CA . THR A 1 179 ? 24.117 8.102 41.360 1.00 65.31 179 THR A CA 1
ATOM 1475 C C . THR A 1 179 ? 24.461 6.767 40.698 1.00 65.31 179 THR A C 1
ATOM 1477 O O . THR A 1 179 ? 24.460 5.752 41.384 1.00 65.31 179 THR A O 1
ATOM 1480 N N . GLU A 1 180 ? 24.816 6.760 39.412 1.00 62.12 180 GLU A N 1
ATOM 1481 C CA . GLU A 1 180 ? 25.258 5.558 38.686 1.00 62.12 180 GLU A CA 1
ATOM 1482 C C . GLU A 1 180 ? 26.759 5.249 38.859 1.00 62.12 180 GLU A C 1
ATOM 1484 O O . GLU A 1 180 ? 27.159 4.093 38.753 1.00 62.12 180 GLU A O 1
ATOM 1489 N N . SER A 1 181 ? 27.594 6.261 39.130 1.00 58.62 181 SER A N 1
ATOM 1490 C CA . SER A 1 181 ? 29.067 6.143 39.052 1.00 58.62 181 SER A CA 1
ATOM 1491 C C . SER A 1 181 ? 29.790 5.771 40.360 1.00 58.62 181 SER A C 1
ATOM 1493 O O . SER A 1 181 ? 31.018 5.770 40.373 1.00 58.62 181 SER A O 1
ATOM 1495 N N . ASP A 1 182 ? 29.057 5.526 41.453 1.00 54.06 182 ASP A N 1
ATOM 1496 C CA . ASP A 1 182 ? 29.541 5.084 42.783 1.00 54.06 182 ASP A CA 1
ATOM 1497 C C . ASP A 1 182 ? 30.904 5.690 43.222 1.00 54.06 182 ASP A C 1
ATOM 1499 O O . ASP A 1 182 ? 31.898 5.008 43.486 1.00 54.06 182 ASP A O 1
ATOM 1503 N N . ILE A 1 183 ? 30.964 7.029 43.238 1.00 58.03 183 ILE A N 1
ATOM 1504 C CA . ILE A 1 183 ? 32.202 7.804 43.428 1.00 58.03 183 ILE A CA 1
ATOM 1505 C C . ILE A 1 183 ? 32.657 7.750 44.898 1.00 58.03 183 ILE A C 1
ATOM 1507 O O . ILE A 1 183 ? 32.245 8.568 45.723 1.00 58.03 183 ILE A O 1
ATOM 1511 N N . ASP A 1 184 ? 33.532 6.796 45.213 1.00 56.34 184 ASP A N 1
ATOM 1512 C CA . ASP A 1 184 ? 34.088 6.594 46.556 1.00 56.34 184 ASP A CA 1
ATOM 1513 C C . ASP A 1 184 ? 35.211 7.599 46.919 1.00 56.34 184 ASP A C 1
ATOM 1515 O O . ASP A 1 184 ? 35.878 8.185 46.058 1.00 56.34 184 ASP A O 1
ATOM 1519 N N . TYR A 1 185 ? 35.471 7.757 48.223 1.00 51.84 185 TYR A N 1
ATOM 1520 C CA . TYR A 1 185 ? 36.410 8.703 48.850 1.00 51.84 185 TYR A CA 1
ATOM 1521 C C . TYR A 1 185 ? 37.820 8.709 48.222 1.00 51.84 185 TYR A C 1
ATOM 1523 O O . TYR A 1 185 ? 38.501 9.738 48.203 1.00 51.84 185 TYR A O 1
ATOM 1531 N N . VAL A 1 186 ? 38.247 7.579 47.650 1.00 56.19 186 VAL A N 1
ATOM 1532 C CA . VAL A 1 186 ? 39.545 7.385 46.977 1.00 56.19 186 VAL A CA 1
ATOM 1533 C C . VAL A 1 186 ? 39.756 8.339 45.784 1.00 56.19 186 VAL A C 1
ATOM 1535 O O . VAL A 1 186 ? 40.891 8.738 45.508 1.00 56.19 186 VAL A O 1
ATOM 1538 N N . TRP A 1 187 ? 38.692 8.767 45.094 1.00 64.38 187 TRP A N 1
ATOM 1539 C CA . TRP A 1 187 ? 38.792 9.669 43.933 1.00 64.38 187 TRP A CA 1
ATOM 1540 C C . TRP A 1 187 ? 39.366 11.052 44.285 1.00 64.38 187 TRP A C 1
ATOM 1542 O O . TRP A 1 187 ? 40.083 11.652 43.477 1.00 64.38 187 TRP A O 1
ATOM 1552 N N . LYS A 1 188 ? 39.100 11.538 45.505 1.00 60.56 188 LYS A N 1
ATOM 1553 C CA . LYS A 1 188 ? 39.505 12.866 45.996 1.00 60.56 188 LYS A CA 1
ATOM 1554 C C . LYS A 1 188 ? 41.025 13.040 46.036 1.00 60.56 188 LYS A C 1
ATOM 1556 O O . LYS A 1 188 ? 41.546 14.063 45.590 1.00 60.56 188 LYS A O 1
ATOM 1561 N N . GLU A 1 189 ? 41.740 12.026 46.524 1.00 59.56 189 GLU A N 1
ATOM 1562 C CA . GLU A 1 189 ? 43.210 12.014 46.567 1.00 59.56 189 GLU A CA 1
ATOM 1563 C C . GLU A 1 189 ? 43.836 11.689 45.203 1.00 59.56 189 GLU A C 1
ATOM 1565 O O . GLU A 1 189 ? 44.871 12.257 44.856 1.00 59.56 189 GLU A O 1
ATOM 1570 N N . LYS A 1 190 ? 43.196 10.814 44.415 1.00 64.19 190 LYS A N 1
ATOM 1571 C CA . LYS A 1 190 ? 43.713 10.309 43.132 1.00 64.19 190 LYS A CA 1
ATOM 1572 C C . LYS A 1 190 ? 43.793 11.376 42.031 1.00 64.19 190 LYS A C 1
ATOM 1574 O O . LYS A 1 190 ? 44.698 11.311 41.201 1.00 64.19 190 LYS A O 1
ATOM 1579 N N . TYR A 1 191 ? 42.863 12.339 42.014 1.00 66.00 191 TYR A N 1
ATOM 1580 C CA . TYR A 1 191 ? 42.658 13.244 40.869 1.00 66.00 191 TYR A CA 1
ATOM 1581 C C . TYR A 1 191 ? 42.704 14.754 41.170 1.00 66.00 191 TYR A C 1
ATOM 1583 O O . TYR A 1 191 ? 42.572 15.550 40.238 1.00 66.00 191 TYR A O 1
ATOM 1591 N N . HIS A 1 192 ? 42.916 15.162 42.429 1.00 70.00 192 HIS A N 1
ATOM 1592 C CA . HIS A 1 192 ? 43.003 16.573 42.851 1.00 70.00 192 HIS A CA 1
ATOM 1593 C C . HIS A 1 192 ? 41.828 17.440 42.328 1.00 70.00 192 HIS A C 1
ATOM 1595 O O . HIS A 1 192 ? 42.004 18.362 41.522 1.00 70.00 192 HIS A O 1
ATOM 1601 N N . LEU A 1 193 ? 40.613 17.104 42.771 1.00 69.81 193 LEU A N 1
ATOM 1602 C CA . LEU A 1 193 ? 39.360 17.800 42.452 1.00 69.81 193 LEU A CA 1
ATOM 1603 C C . LEU A 1 193 ? 38.821 18.541 43.686 1.00 69.81 193 LEU A C 1
ATOM 1605 O O . LEU A 1 193 ? 38.757 17.961 44.772 1.00 69.81 193 LEU A O 1
ATOM 1609 N N . ASP A 1 194 ? 38.395 19.795 43.518 1.00 75.62 194 ASP A N 1
ATOM 1610 C CA . ASP A 1 194 ? 37.718 20.579 44.560 1.00 75.62 194 ASP A CA 1
ATOM 1611 C C . ASP A 1 194 ? 36.228 20.193 44.649 1.00 75.62 194 ASP A C 1
ATOM 1613 O O . ASP A 1 194 ? 35.334 20.817 44.069 1.00 75.62 194 ASP A O 1
ATOM 1617 N N . GLU A 1 195 ? 35.965 19.090 45.352 1.00 72.94 195 GLU A N 1
ATOM 1618 C CA . GLU A 1 195 ? 34.617 18.536 45.506 1.00 72.94 195 GLU A CA 1
ATOM 1619 C C . GLU A 1 195 ? 33.659 19.490 46.243 1.00 72.94 195 GLU A C 1
ATOM 1621 O O . GLU A 1 195 ? 32.473 19.569 45.908 1.00 72.94 195 GLU A O 1
ATOM 1626 N N . ASP A 1 196 ? 34.168 20.244 47.221 1.00 78.44 196 ASP A N 1
ATOM 1627 C CA . ASP A 1 196 ? 33.374 21.170 48.033 1.00 78.44 196 ASP A CA 1
ATOM 1628 C C . ASP A 1 196 ? 32.859 22.340 47.175 1.00 78.44 196 ASP A C 1
ATOM 1630 O O . ASP A 1 1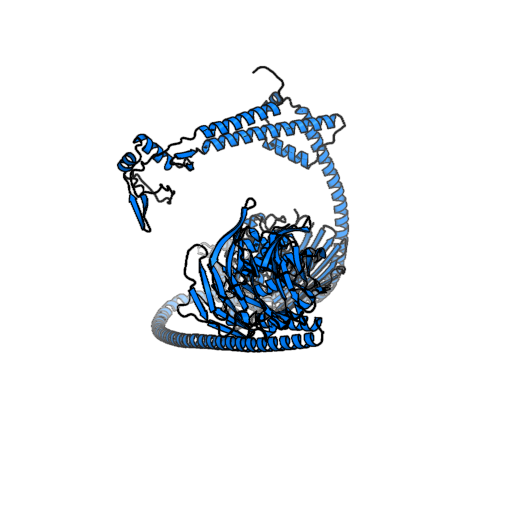96 ? 31.696 22.746 47.298 1.00 78.44 196 ASP A O 1
ATOM 1634 N N . LEU A 1 197 ? 33.677 22.823 46.231 1.00 83.69 197 LEU A N 1
ATOM 1635 C CA . LEU A 1 197 ? 33.287 23.823 45.236 1.00 83.69 197 LEU A CA 1
ATOM 1636 C C . LEU A 1 197 ? 32.198 23.304 44.277 1.00 83.69 197 LEU A C 1
ATOM 1638 O O . LEU A 1 197 ? 31.211 24.006 44.025 1.00 83.69 197 LEU A O 1
ATOM 1642 N N . ILE A 1 198 ? 32.349 22.075 43.768 1.00 80.56 198 ILE A N 1
ATOM 1643 C CA . ILE A 1 198 ? 31.399 21.445 42.832 1.00 80.56 198 ILE A CA 1
ATOM 1644 C C . ILE A 1 198 ? 30.047 21.195 43.516 1.00 80.56 198 ILE A C 1
ATOM 1646 O O . ILE A 1 198 ? 29.005 21.607 42.998 1.00 80.56 198 ILE A O 1
ATOM 1650 N N . ASN A 1 199 ? 30.050 20.573 44.700 1.00 81.94 199 ASN A N 1
ATOM 1651 C CA . ASN A 1 199 ? 28.832 20.284 45.463 1.00 81.94 199 ASN A CA 1
ATOM 1652 C C . ASN A 1 199 ? 28.092 21.584 45.850 1.00 81.94 199 ASN A C 1
ATOM 1654 O O . ASN A 1 199 ? 26.865 21.652 45.742 1.00 81.94 199 ASN A O 1
ATOM 1658 N N . SER A 1 200 ? 28.823 22.646 46.214 1.00 84.06 200 SER A N 1
ATOM 1659 C CA . SER A 1 200 ? 28.242 23.966 46.515 1.00 84.06 200 SER A CA 1
ATOM 1660 C C . SER A 1 200 ? 27.565 24.609 45.297 1.00 84.06 200 SER A C 1
ATOM 1662 O O . SER A 1 200 ? 26.458 25.142 45.407 1.00 84.06 200 SER A O 1
ATOM 1664 N N . TYR A 1 201 ? 28.193 24.544 44.119 1.00 87.12 201 TYR A N 1
ATOM 1665 C CA . TYR A 1 201 ? 27.634 25.075 42.870 1.00 87.12 201 TYR A CA 1
ATOM 1666 C C . TYR A 1 201 ? 26.395 24.294 42.392 1.00 87.12 201 TYR A C 1
ATOM 1668 O O . TYR A 1 201 ? 25.411 24.897 41.941 1.00 87.12 201 TYR A O 1
ATOM 1676 N N . LEU A 1 202 ? 26.398 22.966 42.553 1.00 84.06 202 LEU A N 1
ATOM 1677 C CA . LEU A 1 202 ? 25.254 22.110 42.233 1.00 84.06 202 LEU A CA 1
ATOM 1678 C C . LEU A 1 202 ? 24.049 22.420 43.138 1.00 84.06 202 LEU A C 1
ATOM 1680 O O . LEU A 1 202 ? 22.946 22.640 42.633 1.00 84.06 202 LEU A O 1
ATOM 1684 N N . LEU A 1 203 ? 24.266 22.537 44.454 1.00 84.88 203 LEU A N 1
ATOM 1685 C CA . LEU A 1 203 ? 23.222 22.879 45.429 1.00 84.88 203 LEU A CA 1
ATOM 1686 C C . LEU A 1 203 ? 22.615 24.272 45.173 1.00 84.88 203 LEU A C 1
ATOM 1688 O O . LEU A 1 203 ? 21.399 24.457 45.260 1.00 84.88 203 LEU A O 1
ATOM 1692 N N . LEU A 1 204 ? 23.439 25.265 44.817 1.00 87.25 204 LEU A N 1
ATOM 1693 C CA . LEU A 1 204 ? 22.959 26.598 44.426 1.00 87.25 204 LEU A CA 1
ATOM 1694 C C . LEU A 1 204 ? 22.098 26.549 43.154 1.00 87.25 204 LEU A C 1
ATOM 1696 O O . LEU A 1 204 ? 21.054 27.205 43.091 1.00 87.25 204 LEU A O 1
ATOM 1700 N N . SER A 1 205 ? 22.495 25.740 42.169 1.00 86.44 205 SER A N 1
ATOM 1701 C CA . SER A 1 205 ? 21.746 25.562 40.919 1.00 86.44 205 SER A CA 1
ATOM 1702 C C . SER A 1 205 ? 20.393 24.869 41.152 1.00 86.44 205 SER A C 1
ATOM 1704 O O . SER A 1 205 ? 19.371 25.333 40.644 1.00 86.44 205 SER A O 1
ATOM 1706 N N . GLN A 1 206 ? 20.352 23.828 41.992 1.00 83.62 206 GLN A N 1
ATOM 1707 C CA . GLN A 1 206 ? 19.116 23.141 42.397 1.00 83.62 206 GLN A CA 1
ATOM 1708 C C . GLN A 1 206 ? 18.130 24.080 43.112 1.00 83.62 206 GLN A C 1
ATOM 1710 O O . GLN A 1 206 ? 16.957 24.160 42.737 1.00 83.62 206 GLN A O 1
ATOM 1715 N N . ASN A 1 207 ? 18.604 24.861 44.088 1.00 84.81 207 ASN A N 1
ATOM 1716 C CA . ASN A 1 207 ? 17.767 25.824 44.813 1.00 84.81 207 ASN A CA 1
ATOM 1717 C C . ASN A 1 207 ? 17.188 26.913 43.889 1.00 84.81 207 ASN A C 1
ATOM 1719 O O . ASN A 1 207 ? 16.015 27.283 44.004 1.00 84.81 207 ASN A O 1
ATOM 1723 N N . HIS A 1 208 ? 17.979 27.407 42.931 1.00 81.75 208 HIS A N 1
ATOM 1724 C CA . HIS A 1 208 ? 17.505 28.376 41.941 1.00 81.75 208 HIS A CA 1
ATOM 1725 C C . HIS A 1 208 ? 16.446 27.781 41.001 1.00 81.75 208 HIS A C 1
ATOM 1727 O O . HIS A 1 208 ? 15.434 28.431 40.703 1.00 81.75 208 HIS A O 1
ATOM 1733 N N . LEU A 1 209 ? 16.634 26.527 40.574 1.00 79.12 209 LEU A N 1
ATOM 1734 C CA . LEU A 1 209 ? 15.650 25.800 39.779 1.00 79.12 209 LEU A CA 1
ATOM 1735 C C . LEU A 1 209 ? 14.315 25.682 40.531 1.00 79.12 209 LEU A C 1
ATOM 1737 O O . LEU A 1 209 ? 13.275 26.025 39.961 1.00 79.12 209 LEU A O 1
ATOM 1741 N N . GLU A 1 210 ? 14.323 25.289 41.807 1.00 81.12 210 GLU A N 1
ATOM 1742 C CA . GLU A 1 210 ? 13.104 25.229 42.623 1.00 81.12 210 GLU A CA 1
ATOM 1743 C C . GLU A 1 210 ? 12.363 26.571 42.704 1.00 81.12 210 GLU A C 1
ATOM 1745 O O . GLU A 1 210 ? 11.137 26.615 42.547 1.00 81.12 210 GLU A O 1
ATOM 1750 N N . GLU A 1 211 ? 13.074 27.680 42.932 1.00 81.75 211 GLU A N 1
ATOM 1751 C CA . GLU A 1 211 ? 12.456 29.009 42.940 1.00 81.75 211 GLU A CA 1
ATOM 1752 C C . GLU A 1 211 ? 11.826 29.364 41.589 1.00 81.75 211 GLU A C 1
ATOM 1754 O O . GLU A 1 211 ? 10.727 29.933 41.535 1.00 81.75 211 GLU A O 1
ATOM 1759 N N . SER A 1 212 ? 12.516 29.044 40.491 1.00 71.00 212 SER A N 1
ATOM 1760 C CA . SER A 1 212 ? 12.036 29.308 39.134 1.00 71.00 212 SER A CA 1
ATOM 1761 C C . SER A 1 212 ? 10.752 28.520 38.833 1.00 71.00 212 SER A C 1
ATOM 1763 O O . SER A 1 212 ? 9.779 29.087 38.322 1.00 71.00 212 SER A O 1
ATOM 1765 N N . LEU A 1 213 ? 10.689 27.254 39.265 1.00 73.38 213 LEU A N 1
ATOM 1766 C CA . LEU A 1 213 ? 9.518 26.385 39.154 1.00 73.38 213 LEU A CA 1
ATOM 1767 C C . LEU A 1 213 ? 8.363 26.897 40.022 1.00 73.38 213 LEU A C 1
ATOM 1769 O O . LEU A 1 213 ? 7.242 27.025 39.525 1.00 73.38 213 LEU A O 1
ATOM 1773 N N . LYS A 1 214 ? 8.624 27.300 41.274 1.00 75.56 214 LYS A N 1
ATOM 1774 C CA . LYS A 1 214 ? 7.631 27.934 42.164 1.00 75.56 214 LYS A CA 1
ATOM 1775 C C . LYS A 1 214 ? 7.067 29.226 41.541 1.00 75.56 214 LYS A C 1
ATOM 1777 O O . LYS A 1 214 ? 5.849 29.441 41.559 1.00 75.56 214 LYS A O 1
ATOM 1782 N N . LYS A 1 215 ? 7.902 30.063 40.906 1.00 71.88 215 LYS A N 1
ATOM 1783 C CA . LYS A 1 215 ? 7.468 31.262 40.151 1.00 71.88 215 LYS A CA 1
ATOM 1784 C C . LYS A 1 215 ? 6.625 30.898 38.915 1.00 71.88 215 LYS A C 1
ATOM 1786 O O . LYS A 1 215 ? 5.559 31.492 38.719 1.00 71.88 215 LYS A O 1
ATOM 1791 N N . GLN A 1 216 ? 7.028 29.905 38.115 1.00 61.28 216 GLN A N 1
ATOM 1792 C CA . GLN A 1 216 ? 6.255 29.442 36.952 1.00 61.28 216 GLN A CA 1
ATOM 1793 C C . GLN A 1 216 ? 4.904 28.821 37.341 1.00 61.28 216 GLN A C 1
ATOM 1795 O O . GLN A 1 216 ? 3.885 29.173 36.745 1.00 61.28 216 GLN A O 1
ATOM 1800 N N . GLN A 1 217 ? 4.852 27.968 38.368 1.00 58.16 217 GLN A N 1
ATOM 1801 C CA . GLN A 1 217 ? 3.609 27.392 38.898 1.00 58.16 217 GLN A CA 1
ATOM 1802 C C . GLN A 1 217 ? 2.642 28.487 39.374 1.00 58.16 217 GLN A C 1
ATOM 1804 O O . GLN A 1 217 ? 1.447 28.449 39.068 1.00 58.16 217 GLN A O 1
ATOM 1809 N N . LYS A 1 218 ? 3.149 29.527 40.051 1.00 65.06 218 LYS A N 1
ATOM 1810 C CA . LYS A 1 218 ? 2.342 30.680 40.491 1.00 65.06 218 LYS A CA 1
ATOM 1811 C C . LYS A 1 218 ? 1.804 31.508 39.311 1.00 65.06 218 LYS A C 1
ATOM 1813 O O . LYS A 1 218 ? 0.694 32.031 39.399 1.00 65.06 218 LYS A O 1
ATOM 1818 N N . LYS A 1 219 ? 2.533 31.582 38.187 1.00 62.25 219 LYS A N 1
ATOM 1819 C CA . LYS A 1 219 ? 2.072 32.209 36.930 1.00 62.25 219 LYS A CA 1
ATOM 1820 C C . LYS A 1 219 ? 1.031 31.338 36.205 1.00 62.25 219 LYS A C 1
ATOM 1822 O O . LYS A 1 219 ? -0.033 31.846 35.852 1.00 62.25 219 LYS A O 1
ATOM 1827 N N . ARG A 1 220 ? 1.274 30.025 36.071 1.00 52.69 220 ARG A N 1
ATOM 1828 C CA . ARG A 1 220 ? 0.316 29.048 35.509 1.00 52.69 220 ARG A CA 1
ATOM 1829 C C . ARG A 1 220 ? -0.995 29.007 36.295 1.00 52.69 220 ARG A C 1
ATOM 1831 O O . ARG A 1 220 ? -2.052 29.038 35.677 1.00 52.69 220 ARG A O 1
ATOM 1838 N N . SER A 1 221 ? -0.962 29.031 37.630 1.00 55.84 221 SER A N 1
ATOM 1839 C CA . SER A 1 221 ? -2.188 29.001 38.447 1.00 55.84 221 SER A CA 1
ATOM 1840 C C . SER A 1 221 ? -3.083 30.233 38.255 1.00 55.84 221 SER A C 1
ATOM 1842 O O . SER A 1 221 ? -4.302 30.123 38.375 1.00 55.84 221 SER A O 1
ATOM 1844 N N . ARG A 1 222 ? -2.518 31.399 37.903 1.00 59.62 222 ARG A N 1
ATOM 1845 C CA . ARG A 1 222 ? -3.293 32.604 37.549 1.00 59.62 222 ARG A CA 1
ATOM 1846 C C . ARG A 1 222 ? -3.957 32.480 36.173 1.00 59.62 222 ARG A C 1
ATOM 1848 O O . ARG A 1 222 ? -5.126 32.831 36.040 1.00 59.62 222 ARG A O 1
ATOM 1855 N N . LEU A 1 223 ? -3.249 31.937 35.179 1.00 54.00 223 LEU A N 1
ATOM 1856 C CA . LEU A 1 223 ? -3.793 31.692 33.835 1.00 54.00 223 LEU A CA 1
ATOM 1857 C C . LEU A 1 223 ? -4.875 30.596 33.843 1.00 54.00 223 LEU A C 1
ATOM 1859 O O . LEU A 1 223 ? -5.931 30.774 33.237 1.00 54.00 223 LEU A O 1
ATOM 1863 N N . LEU A 1 224 ? -4.669 29.521 34.612 1.00 52.19 224 LEU A N 1
ATOM 1864 C CA . LEU A 1 224 ? -5.687 28.500 34.880 1.00 52.19 224 LEU A CA 1
ATOM 1865 C C . LEU A 1 224 ? -6.919 29.099 35.566 1.00 52.19 224 LEU A C 1
ATOM 1867 O O . LEU A 1 224 ? -8.031 28.883 35.107 1.00 52.19 224 LEU A O 1
ATOM 1871 N N . LYS A 1 225 ? -6.759 29.927 36.607 1.00 53.12 225 LYS A N 1
ATOM 1872 C CA . LYS A 1 225 ? -7.911 30.562 37.275 1.00 53.12 225 LYS A CA 1
ATOM 1873 C C . LYS A 1 225 ? -8.723 31.478 36.351 1.00 53.12 225 LYS A C 1
ATOM 1875 O O . LYS A 1 225 ? -9.941 31.525 36.495 1.00 53.12 225 LYS A O 1
ATOM 1880 N N . ASN A 1 226 ? -8.096 32.169 35.398 1.00 51.72 226 ASN A N 1
ATOM 1881 C CA . ASN A 1 226 ? -8.824 33.012 34.443 1.00 51.72 226 ASN A CA 1
ATOM 1882 C C . ASN A 1 226 ? -9.491 32.205 33.313 1.00 51.72 226 ASN A C 1
ATOM 1884 O O . ASN A 1 226 ? -10.639 32.487 32.981 1.00 51.72 226 ASN A O 1
ATOM 1888 N N . SER A 1 227 ? -8.839 31.168 32.778 1.00 49.19 227 SER A N 1
ATOM 1889 C CA . SER A 1 227 ? -9.453 30.270 31.779 1.00 49.19 227 SER A CA 1
ATOM 1890 C C . SER A 1 227 ? -10.588 29.423 32.371 1.00 49.19 227 SER A C 1
ATOM 1892 O O . SER A 1 227 ? -11.644 29.305 31.755 1.00 49.19 227 SER A O 1
ATOM 1894 N N . ILE A 1 228 ? -10.440 28.935 33.609 1.00 53.53 228 ILE A N 1
ATOM 1895 C CA . ILE A 1 228 ? -11.506 28.250 34.358 1.00 53.53 228 ILE A CA 1
ATOM 1896 C C . ILE A 1 228 ? -12.709 29.178 34.577 1.00 53.53 228 ILE A C 1
ATOM 1898 O O . ILE A 1 228 ? -13.837 28.746 34.379 1.00 53.53 228 ILE A O 1
ATOM 1902 N N . ARG A 1 229 ? -12.507 30.462 34.913 1.00 46.72 229 ARG A N 1
ATOM 1903 C CA . ARG A 1 229 ? -13.615 31.432 35.054 1.00 46.72 229 ARG A CA 1
ATOM 1904 C C . ARG A 1 229 ? -14.401 31.633 33.755 1.00 46.72 229 ARG A C 1
ATOM 1906 O O . ARG A 1 229 ? -15.623 31.705 33.807 1.00 46.72 229 ARG A O 1
ATOM 1913 N N . ILE A 1 230 ? -13.719 31.688 32.610 1.00 54.34 230 ILE A N 1
ATOM 1914 C CA . ILE A 1 230 ? -14.363 31.812 31.293 1.00 54.34 230 ILE A CA 1
ATOM 1915 C C . ILE A 1 230 ? -15.110 30.516 30.937 1.00 54.34 230 ILE A C 1
ATOM 1917 O O . ILE A 1 230 ? -16.269 30.570 30.536 1.00 54.34 230 ILE A O 1
ATOM 1921 N N . SER A 1 231 ? -14.491 29.352 31.160 1.00 46.75 231 SER A N 1
ATOM 1922 C CA . SER A 1 231 ? -15.119 28.041 30.937 1.00 46.75 231 SER A CA 1
ATOM 1923 C C . SER A 1 231 ? -16.365 27.833 31.810 1.00 46.75 231 SER A C 1
ATOM 1925 O O . SER A 1 231 ? -17.409 27.414 31.312 1.00 46.75 231 SER A O 1
ATOM 1927 N N . ILE A 1 232 ? -16.305 28.218 33.091 1.00 53.91 232 ILE A N 1
ATOM 1928 C CA . ILE A 1 232 ? -17.453 28.196 34.008 1.00 53.91 232 ILE A CA 1
ATOM 1929 C C . ILE A 1 232 ? -18.554 29.152 33.530 1.00 53.91 232 ILE A C 1
ATOM 1931 O O . ILE A 1 232 ? -19.714 28.761 33.535 1.00 53.91 232 ILE A O 1
ATOM 1935 N N . ALA A 1 233 ? -18.227 30.363 33.066 1.00 50.25 233 ALA A N 1
ATOM 1936 C CA . ALA A 1 233 ? -19.229 31.304 32.560 1.00 50.25 233 ALA A CA 1
ATOM 1937 C C . ALA A 1 233 ? -19.967 30.772 31.314 1.00 50.25 233 ALA A C 1
ATOM 1939 O O . ALA A 1 233 ? -21.192 30.857 31.245 1.00 50.25 233 ALA A O 1
ATOM 1940 N N . VAL A 1 234 ? -19.245 30.163 30.365 1.00 56.91 234 VAL A N 1
ATOM 1941 C CA . VAL A 1 234 ? -19.843 29.522 29.177 1.00 56.91 234 VAL A CA 1
ATOM 1942 C C . VAL A 1 234 ? -20.667 28.289 29.566 1.00 56.91 234 VAL A C 1
ATOM 1944 O O . VAL A 1 234 ? -21.778 28.111 29.071 1.00 56.91 234 VAL A O 1
ATOM 1947 N N . SER A 1 235 ? -20.176 27.479 30.508 1.00 46.53 235 SER A N 1
ATOM 1948 C CA . SER A 1 235 ? -20.899 26.308 31.024 1.00 46.53 235 SER A CA 1
ATOM 1949 C C . SER A 1 235 ? -22.188 26.702 31.750 1.00 46.53 235 SER A C 1
ATOM 1951 O O . SER A 1 235 ? -23.219 26.073 31.544 1.00 46.53 235 SER A O 1
ATOM 1953 N N . ILE A 1 236 ? -22.169 27.772 32.553 1.00 59.59 236 ILE A N 1
ATOM 1954 C CA . ILE A 1 236 ? -23.355 28.307 33.239 1.00 59.59 236 ILE A CA 1
ATOM 1955 C C . ILE A 1 236 ? -24.368 28.861 32.231 1.00 59.59 236 ILE A C 1
ATOM 1957 O O . ILE A 1 236 ? -25.559 28.613 32.388 1.00 59.59 236 ILE A O 1
ATOM 1961 N N . ALA A 1 237 ? -23.927 29.554 31.176 1.00 54.53 237 ALA A N 1
ATOM 1962 C CA . ALA A 1 237 ? -24.826 30.047 30.130 1.00 54.53 237 ALA A CA 1
ATOM 1963 C C . ALA A 1 237 ? -25.527 28.902 29.367 1.00 54.53 237 ALA A C 1
ATOM 1965 O O . ALA A 1 237 ? -26.719 28.995 29.081 1.00 54.53 237 ALA A O 1
ATOM 1966 N N . PHE A 1 238 ? -24.810 27.807 29.091 1.00 52.81 238 PHE A N 1
ATOM 1967 C CA . PHE A 1 238 ? -25.362 26.616 28.433 1.00 52.81 238 PHE A CA 1
ATOM 1968 C C . PHE A 1 238 ? -26.258 25.782 29.368 1.00 52.81 238 PHE A C 1
ATOM 1970 O O . PHE A 1 238 ? -27.283 25.245 28.952 1.00 52.81 238 PHE A O 1
ATOM 1977 N N . LEU A 1 239 ? -25.915 25.708 30.658 1.00 52.16 239 LEU A N 1
ATOM 1978 C CA . LEU A 1 239 ? -26.775 25.098 31.671 1.00 52.16 239 LEU A CA 1
ATOM 1979 C C . LEU A 1 239 ? -28.055 25.912 31.883 1.00 52.16 239 LEU A C 1
ATOM 1981 O O . LEU A 1 239 ? -29.109 25.311 32.016 1.00 52.16 239 LEU A O 1
ATOM 1985 N N . LEU A 1 240 ? -28.007 27.248 31.851 1.00 58.06 240 LEU A N 1
ATOM 1986 C CA . LEU A 1 240 ? -29.195 28.099 31.990 1.00 58.06 240 LEU A CA 1
ATOM 1987 C C . LEU A 1 240 ? -30.194 27.932 30.835 1.00 58.06 240 LEU A C 1
ATOM 1989 O O . LEU A 1 240 ? -31.394 27.907 31.099 1.00 58.06 240 LEU A O 1
ATOM 1993 N N . SER A 1 241 ? -29.740 27.769 29.586 1.00 58.09 241 SER A N 1
ATOM 1994 C CA . SER A 1 241 ? -30.646 27.494 28.456 1.00 58.09 241 SER A CA 1
ATOM 1995 C C . SER A 1 241 ? -31.203 26.065 28.470 1.00 58.09 241 SER A C 1
ATOM 1997 O O . SER A 1 241 ? -32.356 25.849 28.103 1.00 58.09 241 SER A O 1
ATOM 1999 N N . SER A 1 242 ? -30.421 25.090 28.940 1.00 53.91 242 SER A N 1
ATOM 2000 C CA . SER A 1 242 ? -30.892 23.711 29.118 1.00 53.91 242 SER A CA 1
ATOM 2001 C C . SER A 1 242 ? -31.845 23.572 30.318 1.00 53.91 242 SER A C 1
ATOM 2003 O O . SER A 1 242 ? -32.814 22.820 30.270 1.00 53.91 242 SER A O 1
ATOM 2005 N N . PHE A 1 243 ? -31.636 24.351 31.384 1.00 55.50 243 PHE A N 1
ATOM 2006 C CA . PHE A 1 243 ? -32.463 24.338 32.593 1.00 55.50 243 PHE A CA 1
ATOM 2007 C C . PHE A 1 243 ? -33.823 25.015 32.381 1.00 55.50 243 PHE A C 1
ATOM 2009 O O . PHE A 1 243 ? -34.820 24.531 32.906 1.00 55.50 243 PHE A O 1
ATOM 2016 N N . THR A 1 244 ? -33.918 26.071 31.563 1.00 65.19 244 THR A N 1
ATOM 2017 C CA . THR A 1 244 ? -35.224 26.641 31.178 1.00 65.19 244 THR A CA 1
ATOM 2018 C C . THR A 1 244 ? -36.023 25.698 30.276 1.00 65.19 244 THR A C 1
ATOM 2020 O O . THR A 1 244 ? -37.231 25.563 30.466 1.00 65.19 244 THR A O 1
ATOM 2023 N N . ALA A 1 245 ? -35.364 24.971 29.365 1.00 51.84 245 ALA A N 1
ATOM 2024 C CA . ALA A 1 245 ? -35.999 23.895 28.600 1.00 51.84 245 ALA A CA 1
ATOM 2025 C C . ALA A 1 245 ? -36.457 22.729 29.503 1.00 51.84 245 ALA A C 1
ATOM 2027 O O . ALA A 1 245 ? -37.546 22.187 29.311 1.00 51.84 245 ALA A O 1
ATOM 2028 N N . LEU A 1 246 ? -35.666 22.381 30.526 1.00 51.69 246 LEU A N 1
ATOM 2029 C CA . LEU A 1 246 ? -36.016 21.356 31.511 1.00 51.69 246 LEU A CA 1
ATOM 2030 C C . LEU A 1 246 ? -37.198 21.779 32.399 1.00 51.69 246 LEU A C 1
ATOM 2032 O O . LEU A 1 246 ? -38.076 20.960 32.642 1.00 51.69 246 LEU A O 1
ATOM 2036 N N . ILE A 1 247 ? -37.273 23.041 32.839 1.00 63.62 247 ILE A N 1
ATOM 2037 C CA . ILE A 1 247 ? -38.425 23.567 33.597 1.00 63.62 247 ILE A CA 1
ATOM 2038 C C . ILE A 1 247 ? -39.707 23.467 32.759 1.00 63.62 247 ILE A C 1
ATOM 2040 O O . ILE A 1 247 ? -40.689 22.897 33.230 1.00 63.62 247 ILE A O 1
ATOM 2044 N N . ALA A 1 248 ? -39.676 23.901 31.494 1.00 53.97 248 ALA A N 1
ATOM 2045 C CA . ALA A 1 248 ? -40.824 23.795 30.588 1.00 53.97 248 ALA A CA 1
ATOM 2046 C C . ALA A 1 248 ? -41.270 22.335 30.331 1.00 53.97 248 ALA A C 1
ATOM 2048 O O . ALA A 1 248 ? -42.446 22.073 30.074 1.00 53.97 248 ALA A O 1
ATOM 2049 N N . TYR A 1 249 ? -40.347 21.371 30.421 1.00 56.44 249 TYR A N 1
ATOM 2050 C CA . TYR A 1 249 ? -40.646 19.938 30.338 1.00 56.44 249 TYR A CA 1
ATOM 2051 C C . TYR A 1 249 ? -41.184 19.358 31.663 1.00 56.44 249 TYR A C 1
ATOM 2053 O O . TYR A 1 249 ? -42.085 18.519 31.654 1.00 56.44 249 TYR A O 1
ATOM 2061 N N . LEU A 1 250 ? -40.671 19.815 32.809 1.00 53.50 250 LEU A N 1
ATOM 2062 C CA . LEU A 1 250 ? -41.077 19.350 34.140 1.00 53.50 250 LEU A CA 1
ATOM 2063 C C . LEU A 1 250 ? -42.461 19.874 34.556 1.00 53.50 250 LEU A C 1
ATOM 2065 O O . LEU A 1 250 ? -43.254 19.101 35.094 1.00 53.50 250 LEU A O 1
ATOM 2069 N N . GLU A 1 251 ? -42.789 21.135 34.257 1.00 57.94 251 GLU A N 1
ATOM 2070 C CA . GLU A 1 251 ? -44.121 21.713 34.520 1.00 57.94 251 GLU A CA 1
ATOM 2071 C C . GLU A 1 251 ? -45.233 21.003 33.731 1.00 57.94 251 GLU A C 1
ATOM 2073 O O . GLU A 1 251 ? -46.355 20.859 34.213 1.00 57.94 251 GLU A O 1
ATOM 2078 N N . ARG A 1 252 ? -44.912 20.471 32.545 1.00 52.47 252 ARG A N 1
ATOM 2079 C CA . ARG A 1 252 ? -45.842 19.667 31.739 1.00 52.47 252 ARG A CA 1
ATOM 2080 C C . ARG A 1 252 ? -46.166 18.305 32.371 1.00 52.47 252 ARG A C 1
ATOM 2082 O O . ARG A 1 252 ? -47.271 17.804 32.176 1.00 52.47 252 ARG A O 1
ATOM 2089 N N . ASN A 1 253 ? -45.236 17.713 33.122 1.00 53.03 253 ASN A N 1
ATOM 2090 C CA . ASN A 1 253 ? -45.403 16.378 33.711 1.00 53.03 253 ASN A CA 1
ATOM 2091 C C . ASN A 1 253 ? -45.916 16.403 35.164 1.00 53.03 253 ASN A C 1
ATOM 2093 O O . ASN A 1 253 ? -46.520 15.427 35.610 1.00 53.03 253 ASN A O 1
ATOM 2097 N N . SER A 1 254 ? -45.734 17.500 35.907 1.00 53.44 254 SER A N 1
ATOM 2098 C CA . SER A 1 254 ? -46.268 17.631 37.274 1.00 53.44 254 SER A CA 1
ATOM 2099 C C . SER A 1 254 ? -47.802 17.706 37.314 1.00 53.44 254 SER A C 1
ATOM 2101 O O . SER A 1 254 ? -48.412 17.170 38.240 1.00 53.44 254 SER A O 1
ATOM 2103 N N . ALA A 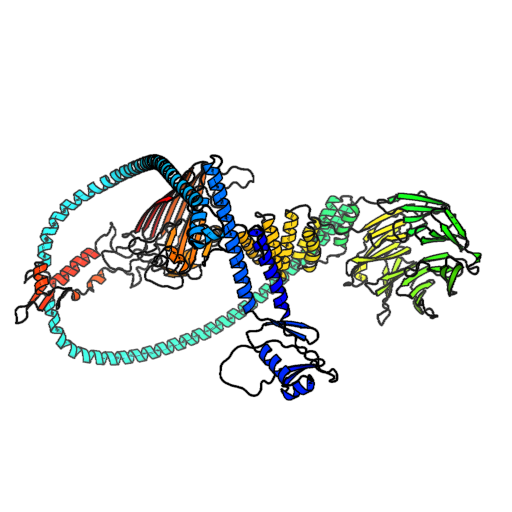1 255 ? -48.425 18.292 36.285 1.00 52.16 255 ALA A N 1
ATOM 2104 C CA . ALA A 1 255 ? -49.880 18.416 36.162 1.00 52.16 255 ALA A CA 1
ATOM 2105 C C . ALA A 1 255 ? -50.609 17.062 36.039 1.00 52.16 255 ALA A C 1
ATOM 2107 O O . ALA A 1 255 ? -51.708 16.911 36.564 1.00 52.16 255 ALA A O 1
ATOM 2108 N N . LEU A 1 256 ? -49.990 16.065 35.396 1.00 52.34 256 LEU A N 1
ATOM 2109 C CA . LEU A 1 256 ? -50.544 14.708 35.290 1.00 52.34 256 LEU A CA 1
ATOM 2110 C C . LEU A 1 256 ? -50.421 13.945 36.620 1.00 52.34 256 LEU A C 1
ATOM 2112 O O . LEU A 1 256 ? -51.353 13.270 37.051 1.00 52.34 256 LEU A O 1
ATOM 2116 N N . LYS A 1 257 ? -49.294 14.115 37.321 1.00 53.62 257 LYS A N 1
ATOM 2117 C CA . LYS A 1 257 ? -48.962 13.334 38.522 1.00 53.62 257 LYS A CA 1
ATOM 2118 C C . LYS A 1 257 ? -49.798 13.691 39.760 1.00 53.62 257 LYS A C 1
ATOM 2120 O O . LYS A 1 257 ? -49.955 12.859 40.650 1.00 53.62 257 LYS A O 1
ATOM 2125 N N . GLN A 1 258 ? -50.372 14.897 39.826 1.00 50.00 258 GLN A N 1
ATOM 2126 C CA . GLN A 1 258 ? -51.313 15.262 40.898 1.00 50.00 258 GLN A CA 1
ATOM 2127 C C . GLN A 1 258 ? -52.706 14.634 40.741 1.00 50.00 258 GLN A C 1
ATOM 2129 O O . GLN A 1 258 ? -53.431 14.533 41.728 1.00 50.00 258 GLN A O 1
ATOM 2134 N N . GLN A 1 259 ? -53.084 14.194 39.537 1.00 53.53 259 GLN A N 1
ATOM 2135 C CA . GLN A 1 259 ? -54.387 13.570 39.293 1.00 53.53 259 GLN A CA 1
ATOM 2136 C C . GLN A 1 259 ? -54.404 12.080 39.688 1.00 53.53 259 GLN A C 1
ATOM 2138 O O . GLN A 1 259 ? -55.442 11.547 40.071 1.00 53.53 259 GLN A O 1
ATOM 2143 N N . GLU A 1 260 ? -53.239 11.433 39.642 1.00 50.88 260 GLU A N 1
ATOM 2144 C CA . GLU A 1 260 ? -53.029 9.999 39.884 1.00 50.88 260 GLU A CA 1
ATOM 2145 C C . GLU A 1 260 ? -52.935 9.670 41.391 1.00 50.88 260 GLU A C 1
ATOM 2147 O O . GLU A 1 260 ? -53.601 8.760 41.890 1.00 50.88 260 GLU A O 1
ATOM 2152 N N . LEU A 1 261 ? -52.220 10.505 42.159 1.00 54.19 261 LEU A N 1
ATOM 2153 C C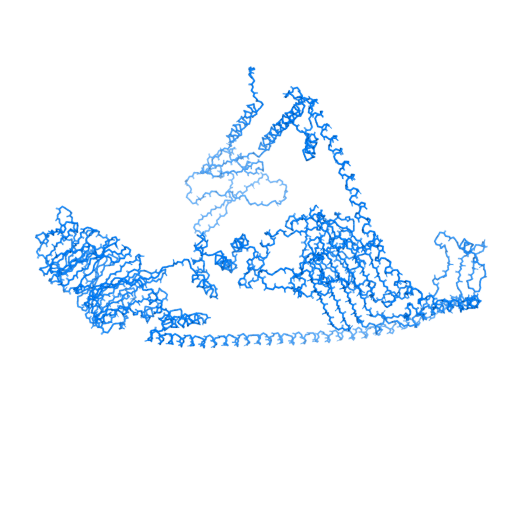A . LEU A 1 261 ? -52.048 10.362 43.616 1.00 54.19 261 LEU A CA 1
ATOM 2154 C C . LEU A 1 261 ? -53.356 10.472 44.428 1.00 54.19 261 LEU A C 1
ATOM 2156 O O . LEU A 1 261 ? -53.403 10.035 45.576 1.00 54.19 261 LEU A O 1
ATOM 2160 N N . ALA A 1 262 ? -54.419 11.043 43.853 1.00 51.91 262 ALA A N 1
ATOM 2161 C CA . ALA A 1 262 ? -55.733 11.150 44.495 1.00 51.91 262 ALA A CA 1
ATOM 2162 C C . ALA A 1 262 ? -56.582 9.866 44.385 1.00 51.91 262 ALA A C 1
ATOM 2164 O O . ALA A 1 262 ? -57.574 9.730 45.101 1.00 51.91 262 ALA A O 1
ATOM 2165 N N . ILE A 1 263 ? -56.212 8.942 43.492 1.00 55.12 263 ILE A N 1
ATOM 2166 C CA . ILE A 1 263 ? -56.910 7.666 43.270 1.00 55.12 263 ILE A CA 1
ATOM 2167 C C . ILE A 1 263 ? -56.231 6.557 44.086 1.00 55.12 263 ILE A C 1
ATOM 2169 O O . ILE A 1 263 ? -56.902 5.812 44.797 1.00 55.12 263 ILE A O 1
ATOM 2173 N N . GLN A 1 264 ? -54.896 6.531 44.070 1.00 48.19 264 GLN A N 1
ATOM 2174 C CA . GLN A 1 264 ? -54.081 5.484 44.692 1.00 48.19 264 GLN A CA 1
ATOM 2175 C C . GLN A 1 264 ? -54.297 5.353 46.214 1.00 48.19 264 GLN A C 1
ATOM 2177 O O . GLN A 1 264 ? -54.396 4.247 46.734 1.00 48.19 264 GLN A O 1
ATOM 2182 N N . ALA A 1 265 ? -54.530 6.468 46.919 1.00 51.19 265 ALA A N 1
ATOM 2183 C CA . ALA A 1 265 ? -54.812 6.480 48.361 1.00 51.19 265 ALA A CA 1
ATOM 2184 C C . ALA A 1 265 ? -56.140 5.802 48.781 1.00 51.19 265 ALA A C 1
ATOM 2186 O O . ALA A 1 265 ? -56.458 5.773 49.972 1.00 51.19 265 ALA A O 1
ATOM 2187 N N . LYS A 1 266 ? -56.944 5.307 47.828 1.00 52.00 266 LYS A N 1
ATOM 2188 C CA . LYS A 1 266 ? -58.225 4.635 48.086 1.00 52.00 266 LYS A CA 1
ATOM 2189 C C . LYS A 1 266 ? -58.162 3.112 47.916 1.00 52.00 266 LYS A C 1
ATOM 2191 O O . LYS A 1 266 ? -58.878 2.418 48.627 1.00 52.00 266 LYS A O 1
ATOM 2196 N N . GLU A 1 267 ? -57.325 2.597 47.015 1.00 50.59 267 GLU A N 1
ATOM 2197 C CA . GLU A 1 267 ? -57.243 1.154 46.715 1.00 50.59 267 GLU A CA 1
ATOM 2198 C C . GLU A 1 267 ? -56.319 0.397 47.689 1.00 50.59 267 GLU A C 1
ATOM 2200 O O . GLU A 1 267 ? -56.597 -0.755 48.032 1.00 50.59 267 GLU A O 1
ATOM 2205 N N . ASP A 1 268 ? -55.306 1.074 48.246 1.00 50.59 268 ASP A N 1
ATOM 2206 C CA . ASP A 1 268 ? -54.384 0.525 49.258 1.00 50.59 268 ASP A CA 1
ATOM 2207 C C . ASP A 1 268 ? -55.095 0.030 50.543 1.00 50.59 268 ASP A C 1
ATOM 2209 O O . ASP A 1 268 ? -54.552 -0.783 51.295 1.00 50.59 268 ASP A O 1
ATOM 2213 N N . ALA A 1 269 ? -56.316 0.510 50.817 1.00 47.38 269 ALA A N 1
ATOM 2214 C CA . ALA A 1 269 ? -57.089 0.159 52.011 1.00 47.38 269 ALA A CA 1
ATOM 2215 C C . ALA A 1 269 ? -57.856 -1.173 51.892 1.00 47.38 269 ALA A C 1
ATOM 2217 O O . ALA A 1 269 ? -58.071 -1.841 52.907 1.00 47.38 269 ALA A O 1
ATOM 2218 N N . ASP A 1 270 ? -58.256 -1.563 50.677 1.00 48.16 270 ASP A N 1
ATOM 2219 C CA . ASP A 1 270 ? -59.060 -2.769 50.440 1.00 48.16 270 ASP A CA 1
ATOM 2220 C C . ASP A 1 270 ? -58.176 -3.985 50.112 1.00 48.16 270 ASP A C 1
ATOM 2222 O O . ASP A 1 270 ? -58.430 -5.086 50.615 1.00 48.16 270 ASP A O 1
ATOM 2226 N N . GLN A 1 271 ? -57.061 -3.789 49.389 1.00 46.00 271 GLN A N 1
ATOM 2227 C CA . GLN A 1 271 ? -56.120 -4.879 49.095 1.00 46.00 271 GLN A CA 1
ATOM 2228 C C . GLN A 1 271 ? -55.549 -5.530 50.367 1.00 46.00 271 GLN A C 1
ATOM 2230 O O . GLN A 1 271 ? -55.383 -6.745 50.408 1.00 46.00 271 GLN A O 1
ATOM 2235 N N . ALA A 1 272 ? -55.323 -4.775 51.446 1.00 45.22 272 ALA A N 1
ATOM 2236 C CA . ALA A 1 272 ? -54.759 -5.304 52.694 1.00 45.22 272 ALA A CA 1
ATOM 2237 C C . ALA A 1 272 ? -55.625 -6.375 53.404 1.00 45.22 272 ALA A C 1
ATOM 2239 O O . ALA A 1 272 ? -55.140 -7.031 54.329 1.00 45.22 272 ALA A O 1
ATOM 2240 N N . ARG A 1 273 ? -56.895 -6.554 53.008 1.00 47.56 273 ARG A N 1
ATOM 2241 C CA . ARG A 1 273 ? -57.797 -7.586 53.550 1.00 47.56 273 ARG A CA 1
ATOM 2242 C C . ARG A 1 273 ? -57.865 -8.836 52.697 1.00 47.56 273 ARG A C 1
ATOM 2244 O O . ARG A 1 273 ? -57.755 -9.933 53.234 1.00 47.56 273 ARG A O 1
ATOM 2251 N N . GLU A 1 274 ? -58.096 -8.654 51.403 1.00 46.09 274 GLU A N 1
ATOM 2252 C CA . GLU A 1 274 ? -58.418 -9.759 50.506 1.00 46.09 274 GLU A CA 1
ATOM 2253 C C . GLU A 1 274 ? -57.210 -10.650 50.296 1.00 46.09 274 GLU A C 1
ATOM 2255 O O . GLU A 1 274 ? -57.359 -11.860 50.400 1.00 46.09 274 GLU A O 1
ATOM 2260 N N . VAL A 1 275 ? -56.014 -10.045 50.165 1.00 47.12 275 VAL A N 1
ATOM 2261 C CA . VAL A 1 275 ? -54.743 -10.772 50.100 1.00 47.12 275 VAL A CA 1
ATOM 2262 C C . VAL A 1 275 ? -54.770 -11.840 51.197 1.00 47.12 275 VAL A C 1
ATOM 2264 O O . VAL A 1 275 ? -54.552 -12.985 50.856 1.00 47.12 275 VAL A O 1
ATOM 2267 N N . ALA A 1 276 ? -55.132 -11.531 52.455 1.00 40.50 276 ALA A N 1
ATOM 2268 C CA . ALA A 1 276 ? -55.052 -12.432 53.614 1.00 40.50 276 ALA A CA 1
ATOM 2269 C C . ALA A 1 276 ? -55.833 -13.743 53.464 1.00 40.50 276 ALA A C 1
ATOM 2271 O O . ALA A 1 276 ? -55.222 -14.806 53.474 1.00 40.50 276 ALA A O 1
ATOM 2272 N N . GLU A 1 277 ? -57.161 -13.654 53.356 1.00 46.78 277 GLU A N 1
ATOM 2273 C CA . GLU A 1 277 ? -58.083 -14.789 53.134 1.00 46.78 277 GLU A CA 1
ATOM 2274 C C . GLU A 1 277 ? -57.894 -15.458 51.774 1.00 46.78 277 GLU A C 1
ATOM 2276 O O . GLU A 1 277 ? -58.488 -16.491 51.476 1.00 46.78 277 GLU A O 1
ATOM 2281 N N . ILE A 1 278 ? -56.972 -14.869 51.020 1.00 46.69 278 ILE A N 1
ATOM 2282 C CA . ILE A 1 278 ? -55.965 -15.558 50.253 1.00 46.69 278 ILE A CA 1
ATOM 2283 C C . ILE A 1 278 ? -55.313 -16.747 51.118 1.00 46.69 278 ILE A C 1
ATOM 2285 O O . ILE A 1 278 ? -55.969 -17.446 51.880 1.00 46.69 278 ILE A O 1
ATOM 2289 N N . GLU A 1 279 ? -53.981 -16.963 51.181 1.00 41.94 279 GLU A N 1
ATOM 2290 C CA . GLU A 1 279 ? -53.309 -18.287 51.456 1.00 41.94 279 GLU A CA 1
ATOM 2291 C C . GLU A 1 279 ? -53.785 -19.326 52.530 1.00 41.94 279 GLU A C 1
ATOM 2293 O O . GLU A 1 279 ? -53.002 -19.692 53.380 1.00 41.94 279 GLU A O 1
ATOM 2298 N N . ARG A 1 280 ? -54.923 -20.043 52.445 1.00 42.69 280 ARG A N 1
ATOM 2299 C CA . ARG A 1 280 ? -55.280 -21.128 53.417 1.00 42.69 280 ARG A CA 1
ATOM 2300 C C . ARG A 1 280 ? -55.537 -22.573 52.915 1.00 42.69 280 ARG A C 1
ATOM 2302 O O . ARG A 1 280 ? -55.406 -23.484 53.733 1.00 42.69 280 ARG A O 1
ATOM 2309 N N . MET A 1 281 ? -55.738 -22.872 51.615 1.00 43.19 281 MET A N 1
ATOM 2310 C CA . MET A 1 281 ? -56.072 -24.265 51.147 1.00 43.19 281 MET A CA 1
ATOM 2311 C C . MET A 1 281 ? -55.001 -25.246 50.504 1.00 43.19 281 MET A C 1
ATOM 2313 O O . MET A 1 281 ? -55.274 -26.444 50.482 1.00 43.19 281 MET A O 1
ATOM 2317 N N . GLU A 1 282 ? -53.804 -24.892 49.977 1.00 39.72 282 GLU A N 1
ATOM 2318 C CA . GLU A 1 282 ? -52.981 -25.765 49.073 1.00 39.72 282 GLU A CA 1
ATOM 2319 C C . GLU A 1 282 ? -52.053 -26.708 49.819 1.00 39.72 282 GLU A C 1
ATOM 2321 O O . GLU A 1 282 ? -51.859 -27.842 49.375 1.00 39.72 282 GLU A O 1
ATOM 2326 N N . ALA A 1 283 ? -51.525 -26.310 50.979 1.00 39.78 283 ALA A N 1
ATOM 2327 C CA . ALA A 1 283 ? -50.730 -27.230 51.791 1.00 39.78 283 ALA A CA 1
ATOM 2328 C C . ALA A 1 283 ? -51.552 -28.445 52.272 1.00 39.78 283 ALA A C 1
ATOM 2330 O O . ALA A 1 283 ? -50.966 -29.454 52.667 1.00 39.78 283 ALA A O 1
ATOM 2331 N N . VAL A 1 284 ? -52.891 -28.401 52.171 1.00 45.28 284 VAL A N 1
ATOM 2332 C CA . VAL A 1 284 ? -53.771 -29.565 52.369 1.00 45.28 284 VAL A CA 1
ATOM 2333 C C . VAL A 1 284 ? -53.655 -30.573 51.213 1.00 45.28 284 VAL A C 1
ATOM 2335 O O . VAL A 1 284 ? -53.633 -31.779 51.459 1.00 45.28 284 VAL A O 1
ATOM 2338 N N . LYS A 1 285 ? -53.515 -30.122 49.956 1.00 44.28 285 LYS A N 1
ATOM 2339 C CA . LYS A 1 285 ? -53.410 -31.006 48.773 1.00 44.28 285 LYS A CA 1
ATOM 2340 C C . LYS A 1 285 ? -52.070 -31.740 48.674 1.00 44.28 285 LYS A C 1
ATOM 2342 O O . LYS A 1 285 ? -52.028 -32.863 48.174 1.00 44.28 285 LYS A O 1
ATOM 2347 N N . ALA A 1 286 ? -50.985 -31.163 49.191 1.00 40.47 286 ALA A N 1
ATOM 2348 C CA . ALA A 1 286 ? -49.637 -31.730 49.068 1.00 40.47 286 ALA A CA 1
ATOM 2349 C C . ALA A 1 286 ? -49.398 -33.049 49.847 1.00 40.47 286 ALA A C 1
ATOM 2351 O O . ALA A 1 286 ? -48.333 -33.643 49.704 1.00 40.47 286 ALA A O 1
ATOM 2352 N N . ARG A 1 287 ? -50.355 -33.530 50.661 1.00 42.94 287 ARG A N 1
ATOM 2353 C CA . ARG A 1 287 ? -50.216 -34.756 51.481 1.00 42.94 287 ARG A CA 1
ATOM 2354 C C . ARG A 1 287 ? -51.018 -35.983 51.017 1.00 42.94 287 ARG A C 1
ATOM 2356 O O . ARG A 1 287 ? -50.860 -37.038 51.619 1.00 42.94 287 ARG A O 1
ATOM 2363 N N . GLN A 1 288 ? -51.839 -35.904 49.963 1.00 43.47 288 GLN A N 1
ATOM 2364 C CA . GLN A 1 288 ? -52.568 -37.084 49.443 1.00 43.47 288 GLN A CA 1
ATOM 2365 C C . GLN A 1 288 ? -51.838 -37.848 48.319 1.00 43.47 288 GLN A C 1
ATOM 2367 O O . GLN A 1 288 ? -52.148 -39.014 48.068 1.00 43.47 288 GLN A O 1
ATOM 2372 N N . ASN A 1 289 ? -50.842 -37.234 47.671 1.00 43.59 289 ASN A N 1
ATOM 2373 C CA . ASN A 1 289 ? -50.256 -37.744 46.421 1.00 43.59 289 ASN A CA 1
ATOM 2374 C C . ASN A 1 289 ? -49.218 -38.876 46.568 1.00 43.59 289 ASN A C 1
ATOM 2376 O O . ASN A 1 289 ? -48.744 -39.396 45.562 1.00 43.59 289 ASN A O 1
ATOM 2380 N N . GLU A 1 290 ? -48.876 -39.300 47.786 1.00 43.53 290 GLU A N 1
ATOM 2381 C CA . GLU A 1 290 ? -47.890 -40.374 47.996 1.00 43.53 290 GLU A CA 1
ATOM 2382 C C . GLU A 1 290 ? -48.497 -41.784 47.817 1.00 43.53 290 GLU A C 1
ATOM 2384 O O . GLU A 1 290 ? -47.801 -42.724 47.442 1.00 43.53 290 GLU A O 1
ATOM 2389 N N . SER A 1 291 ? -49.819 -41.935 47.986 1.00 49.34 291 SER A N 1
ATOM 2390 C CA . SER A 1 291 ? -50.518 -43.221 47.781 1.00 49.34 291 SER A CA 1
ATOM 2391 C C . SER A 1 291 ? -50.960 -43.469 46.330 1.00 49.34 291 SER A C 1
ATOM 2393 O O . SER A 1 291 ? -51.030 -44.616 45.889 1.00 49.34 291 SER A O 1
ATOM 2395 N N . SER A 1 292 ? -51.199 -42.408 45.552 1.00 50.25 292 SER A N 1
ATOM 2396 C CA . SER A 1 292 ? -51.537 -42.495 44.123 1.00 50.25 292 SER A CA 1
ATOM 2397 C C . SER A 1 292 ? -50.318 -42.788 43.235 1.00 50.25 292 SER A C 1
ATOM 2399 O O . SER A 1 292 ? -50.478 -43.297 42.123 1.00 50.25 292 SER A O 1
ATOM 2401 N N . ALA A 1 293 ? -49.100 -42.552 43.736 1.00 46.12 293 ALA A N 1
ATOM 2402 C CA . ALA A 1 293 ? -47.848 -42.832 43.033 1.00 46.12 293 ALA A CA 1
ATOM 2403 C C . ALA A 1 293 ? -47.627 -44.333 42.738 1.00 46.12 293 ALA A C 1
ATOM 2405 O O . ALA A 1 293 ? -47.118 -44.681 41.673 1.00 46.12 293 ALA A O 1
ATOM 2406 N N . LEU A 1 294 ? -48.064 -45.234 43.629 1.00 48.47 294 LEU A N 1
ATOM 2407 C CA . LEU A 1 294 ? -47.904 -46.687 43.451 1.00 48.47 294 LEU A CA 1
ATOM 2408 C C . LEU A 1 294 ? -48.855 -47.287 42.403 1.00 48.47 294 LEU A C 1
ATOM 2410 O O . LEU A 1 294 ? -48.479 -48.232 41.716 1.00 48.47 294 LEU A O 1
ATOM 2414 N N . ALA A 1 295 ? -50.056 -46.726 42.232 1.00 49.62 295 ALA A N 1
ATOM 2415 C CA . ALA A 1 295 ? -50.975 -47.144 41.168 1.00 49.62 295 ALA A CA 1
ATOM 2416 C C . ALA A 1 295 ? -50.544 -46.611 39.789 1.00 49.62 295 ALA A C 1
ATOM 2418 O O . ALA A 1 295 ? -50.752 -47.270 38.770 1.00 49.62 295 ALA A O 1
ATOM 2419 N N . LYS A 1 296 ? -49.914 -45.429 39.758 1.00 49.62 296 LYS A N 1
ATOM 2420 C CA . LYS A 1 296 ? -49.417 -44.810 38.526 1.00 49.62 296 LYS A CA 1
ATOM 2421 C C . LYS A 1 296 ? -48.199 -45.546 37.955 1.00 49.62 296 LYS A C 1
ATOM 2423 O O . LYS A 1 296 ? -48.140 -45.747 36.750 1.00 49.62 296 LYS A O 1
ATOM 2428 N N . ALA A 1 297 ? -47.313 -46.062 38.812 1.00 49.66 297 ALA A N 1
ATOM 2429 C CA . ALA A 1 297 ? -46.118 -46.804 38.401 1.00 49.66 297 ALA A CA 1
ATOM 2430 C C . ALA A 1 297 ? -46.401 -48.057 37.537 1.00 49.66 297 ALA A C 1
ATOM 2432 O O . ALA A 1 297 ? -45.622 -48.363 36.637 1.00 49.66 297 ALA A O 1
ATOM 2433 N N . GLU A 1 298 ? -47.512 -48.770 37.763 1.00 50.97 298 GLU A N 1
ATOM 2434 C CA . GLU A 1 298 ? -47.867 -49.958 36.962 1.00 50.97 298 GLU A CA 1
ATOM 2435 C C . GLU A 1 298 ? -48.486 -49.575 35.598 1.00 50.97 298 GLU A C 1
ATOM 2437 O O . GLU A 1 298 ? -48.284 -50.270 34.601 1.00 50.97 298 GLU A O 1
ATOM 2442 N N . ILE A 1 299 ? -49.162 -48.421 35.517 1.00 55.25 299 ILE A N 1
ATOM 2443 C CA . ILE A 1 299 ? -49.643 -47.832 34.254 1.00 55.25 299 ILE A CA 1
ATOM 2444 C C . ILE A 1 299 ? -48.464 -47.270 33.448 1.00 55.25 299 ILE A C 1
ATOM 2446 O O . ILE A 1 299 ? -48.339 -47.564 32.260 1.00 55.25 299 ILE A O 1
ATOM 2450 N N . ASP A 1 300 ? -47.552 -46.543 34.096 1.00 55.12 300 ASP A N 1
ATOM 2451 C CA . ASP A 1 300 ? -46.335 -46.008 33.479 1.00 55.12 300 ASP A CA 1
ATOM 2452 C C . ASP A 1 300 ? -45.423 -47.139 32.961 1.00 55.12 300 ASP A C 1
ATOM 2454 O O . ASP A 1 300 ? -44.756 -46.981 31.941 1.00 55.12 300 ASP A O 1
ATOM 2458 N N . ARG A 1 301 ? -45.444 -48.327 33.586 1.00 57.31 301 ARG A N 1
ATOM 2459 C CA . ARG A 1 301 ? -44.737 -49.529 33.107 1.00 57.31 301 ARG A CA 1
ATOM 2460 C C . ARG A 1 301 ? -45.334 -50.115 31.821 1.00 57.31 301 ARG A C 1
ATOM 2462 O O . ARG A 1 301 ? -44.583 -50.582 30.963 1.00 57.31 301 ARG A O 1
ATOM 2469 N N . LEU A 1 302 ? -46.660 -50.087 31.671 1.00 57.03 302 LEU A N 1
ATOM 2470 C CA . LEU A 1 302 ? -47.348 -50.502 30.441 1.00 57.03 302 LEU A CA 1
ATOM 2471 C C . LEU A 1 302 ? -47.155 -49.467 29.322 1.00 57.03 302 LEU A C 1
ATOM 2473 O O . LEU A 1 302 ? -46.801 -49.840 28.203 1.00 57.03 302 LEU A O 1
ATOM 2477 N N . LEU A 1 303 ? -47.262 -48.175 29.645 1.00 59.81 303 LEU A N 1
ATOM 2478 C CA . LEU A 1 303 ? -46.949 -47.080 28.724 1.00 59.81 303 LEU A CA 1
ATOM 2479 C C . LEU A 1 303 ? -45.471 -47.080 28.308 1.00 59.81 303 LEU A C 1
ATOM 2481 O O . LEU A 1 303 ? -45.176 -46.791 27.156 1.00 59.81 303 LEU A O 1
ATOM 2485 N N . ALA A 1 304 ? -44.535 -47.471 29.177 1.00 55.22 304 ALA A N 1
ATOM 2486 C CA . ALA A 1 304 ? -43.122 -47.623 28.819 1.00 55.22 304 ALA A CA 1
ATOM 2487 C C . ALA A 1 304 ? -42.868 -48.802 27.858 1.00 55.22 304 ALA A C 1
ATOM 2489 O O . ALA A 1 304 ? -41.973 -48.725 27.016 1.00 55.22 304 ALA A O 1
ATOM 2490 N N . LEU A 1 305 ? -43.654 -49.882 27.942 1.00 58.00 305 LEU A N 1
ATOM 2491 C CA . LEU A 1 305 ? -43.606 -50.991 26.979 1.00 58.00 305 LEU A CA 1
ATOM 2492 C C . LEU A 1 305 ? -44.179 -50.578 25.615 1.00 58.00 305 LEU A C 1
ATOM 2494 O O . LEU A 1 305 ? -43.578 -50.883 24.583 1.00 58.00 305 LEU A O 1
ATOM 2498 N N . GLU A 1 306 ? -45.280 -49.826 25.600 1.00 58.28 306 GLU A N 1
ATOM 2499 C CA . GLU A 1 306 ? -45.858 -49.261 24.376 1.00 58.28 306 GLU A CA 1
ATOM 2500 C C . GLU A 1 306 ? -44.942 -48.195 23.750 1.00 58.28 306 GLU A C 1
ATOM 2502 O O . GLU A 1 306 ? -44.662 -48.243 22.552 1.00 58.28 306 GLU A O 1
ATOM 2507 N N . ALA A 1 307 ? -44.368 -47.303 24.563 1.00 57.06 307 ALA A N 1
ATOM 2508 C CA . ALA A 1 307 ? -43.376 -46.313 24.150 1.00 57.06 307 ALA A CA 1
ATOM 2509 C C . ALA A 1 307 ? -42.086 -46.961 23.626 1.00 57.06 307 ALA A C 1
ATOM 2511 O O . ALA A 1 307 ? -41.462 -46.423 22.714 1.00 57.06 307 ALA A O 1
ATOM 2512 N N . LYS A 1 308 ? -41.698 -48.142 24.127 1.00 61.50 308 LYS A N 1
ATOM 2513 C CA . LYS A 1 308 ? -40.589 -48.922 23.559 1.00 61.50 308 LYS A CA 1
ATOM 2514 C C . LYS A 1 308 ? -40.942 -49.493 22.180 1.00 61.50 308 LYS A C 1
ATOM 2516 O O . LYS A 1 308 ? -40.114 -49.423 21.276 1.00 61.50 308 LYS A O 1
ATOM 2521 N N . GLY A 1 309 ? -42.173 -49.969 21.981 1.00 67.94 309 GLY A N 1
ATOM 2522 C CA . GLY A 1 309 ? -42.677 -50.362 20.658 1.00 67.94 309 GLY A CA 1
ATOM 2523 C C . GLY A 1 309 ? -42.731 -49.186 19.671 1.00 67.94 309 GLY A C 1
ATOM 2524 O O . GLY A 1 309 ? -42.232 -49.289 18.551 1.00 67.94 309 GLY A O 1
ATOM 2525 N N . GLN A 1 310 ? -43.249 -48.036 20.112 1.00 57.97 310 GLN A N 1
ATOM 2526 C CA . GLN A 1 310 ? -43.222 -46.769 19.370 1.00 57.97 310 GLN A CA 1
ATOM 2527 C C . GLN A 1 310 ? -41.783 -46.330 19.058 1.00 57.97 310 GLN A C 1
ATOM 2529 O O . GLN A 1 310 ? -41.506 -45.925 17.934 1.00 57.97 310 GLN A O 1
ATOM 2534 N N . SER A 1 311 ? -40.847 -46.470 20.002 1.00 54.00 311 SER A N 1
ATOM 2535 C CA . SER A 1 311 ? -39.424 -46.154 19.823 1.00 54.00 311 SER A CA 1
ATOM 2536 C C . SER A 1 311 ? -38.750 -47.067 18.798 1.00 54.00 311 SER A C 1
ATOM 2538 O O . SER A 1 311 ? -37.994 -46.583 17.962 1.00 54.00 311 SER A O 1
ATOM 2540 N N . GLU A 1 312 ? -39.051 -48.368 18.777 1.00 64.75 312 GLU A N 1
ATOM 2541 C CA . GLU A 1 312 ? -38.523 -49.285 17.758 1.00 64.75 312 GLU A CA 1
ATOM 2542 C C . GLU A 1 312 ? -39.128 -49.020 16.367 1.00 64.75 312 GLU A C 1
ATOM 2544 O O . GLU A 1 312 ? -38.412 -49.080 15.363 1.00 64.75 312 GLU A O 1
ATOM 2549 N N . ILE A 1 313 ? -40.407 -48.633 16.291 1.00 69.75 313 ILE A N 1
ATOM 2550 C CA . ILE A 1 313 ? -41.052 -48.182 15.046 1.00 69.75 313 ILE A CA 1
ATOM 2551 C C . ILE A 1 313 ? -40.456 -46.848 14.575 1.00 69.75 313 ILE A C 1
ATOM 2553 O O . ILE A 1 313 ? -40.093 -46.730 13.405 1.00 69.75 313 ILE A O 1
ATOM 2557 N N . GLN A 1 314 ? -40.276 -45.868 15.465 1.00 64.56 314 GLN A N 1
ATOM 2558 C CA . GLN A 1 314 ? -39.610 -44.603 15.154 1.00 64.56 314 GLN A CA 1
ATOM 2559 C C . GLN A 1 314 ? -38.152 -44.820 14.758 1.00 64.56 314 GLN A C 1
ATOM 2561 O O . GLN A 1 314 ? -37.717 -44.224 13.785 1.00 64.56 314 GLN A O 1
ATOM 2566 N N . LYS A 1 315 ? -37.413 -45.727 15.404 1.00 70.81 315 LYS A N 1
ATOM 2567 C CA . LYS A 1 315 ? -36.047 -46.102 15.013 1.00 70.81 315 LYS A CA 1
ATOM 2568 C C . LYS A 1 315 ? -36.021 -46.739 13.625 1.00 70.81 315 LYS A C 1
ATOM 2570 O O . LYS A 1 315 ? -35.149 -46.416 12.828 1.00 70.81 315 LYS A O 1
ATOM 2575 N N . LYS A 1 316 ? -36.988 -47.600 13.292 1.00 71.75 316 LYS A N 1
ATOM 2576 C CA . LYS A 1 316 ? -37.119 -48.211 11.958 1.00 71.75 316 LYS A CA 1
ATOM 2577 C C . LYS A 1 316 ? -37.528 -47.197 10.883 1.00 71.75 316 LYS A C 1
ATOM 2579 O O . LYS A 1 316 ? -37.050 -47.283 9.755 1.00 71.75 316 LYS A O 1
ATOM 2584 N N . ASN A 1 317 ? -38.366 -46.223 11.230 1.00 72.44 317 ASN A N 1
ATOM 2585 C CA . ASN A 1 317 ? -38.750 -45.123 10.346 1.00 72.44 317 ASN A CA 1
ATOM 2586 C C . ASN A 1 317 ? -37.618 -44.099 10.186 1.00 72.44 317 ASN A C 1
ATOM 2588 O O . ASN A 1 317 ? -37.395 -43.640 9.076 1.00 72.44 317 ASN A O 1
ATOM 2592 N N . ALA A 1 318 ? -36.852 -43.815 11.240 1.00 64.44 318 ALA A N 1
ATOM 2593 C CA . ALA A 1 318 ? -35.654 -42.983 11.205 1.00 64.44 318 ALA A CA 1
ATOM 2594 C C . ALA A 1 318 ? -34.532 -43.653 10.402 1.00 64.44 318 ALA A C 1
ATOM 2596 O O . ALA A 1 318 ? -33.885 -42.982 9.615 1.00 64.44 318 ALA A O 1
ATOM 2597 N N . LEU A 1 319 ? -34.348 -44.974 10.513 1.00 76.06 319 LEU A N 1
ATOM 2598 C CA . LEU A 1 319 ? -33.421 -45.732 9.663 1.00 76.06 319 LEU A CA 1
ATOM 2599 C C . LEU A 1 319 ? -33.844 -45.702 8.188 1.00 76.06 319 LEU A C 1
ATOM 2601 O O . LEU A 1 319 ? -32.999 -45.487 7.330 1.00 76.06 319 LEU A O 1
ATOM 2605 N N . ARG A 1 320 ? -35.143 -45.832 7.884 1.00 77.25 320 ARG A N 1
ATOM 2606 C CA . ARG A 1 320 ? -35.665 -45.645 6.517 1.00 77.25 320 ARG A CA 1
ATOM 2607 C C . ARG A 1 320 ? -35.527 -44.205 6.026 1.00 77.25 320 ARG A C 1
ATOM 2609 O O . ARG A 1 320 ? -35.220 -44.002 4.861 1.00 77.25 320 ARG A O 1
ATOM 2616 N N . ALA A 1 321 ? -35.735 -43.214 6.889 1.00 70.44 321 ALA A N 1
ATOM 2617 C CA . ALA A 1 321 ? -35.526 -41.808 6.561 1.00 70.44 321 ALA A CA 1
ATOM 2618 C C . ALA A 1 321 ? -34.038 -41.503 6.335 1.00 70.44 321 ALA A C 1
ATOM 2620 O O . ALA A 1 321 ? -33.718 -40.744 5.431 1.00 70.44 321 ALA A O 1
ATOM 2621 N N . LEU A 1 322 ? -33.133 -42.145 7.083 1.00 73.88 322 LEU A N 1
ATOM 2622 C CA . LEU A 1 322 ? -31.686 -42.076 6.884 1.00 73.88 322 LEU A CA 1
ATOM 2623 C C . LEU A 1 322 ? -31.275 -42.748 5.566 1.00 73.88 322 LEU A C 1
ATOM 2625 O O . LEU A 1 322 ? -30.490 -42.182 4.821 1.00 73.88 322 LEU A O 1
ATOM 2629 N N . GLU A 1 323 ? -31.841 -43.910 5.239 1.00 80.12 323 GLU A N 1
ATOM 2630 C CA . GLU A 1 323 ? -31.620 -44.615 3.968 1.00 80.12 323 GLU A CA 1
ATOM 2631 C C . GLU A 1 323 ? -32.154 -43.799 2.774 1.00 80.12 323 GLU A C 1
ATOM 2633 O O . GLU A 1 323 ? -31.483 -43.668 1.751 1.00 80.12 323 GLU A O 1
ATOM 2638 N N . MET A 1 324 ? -33.324 -43.166 2.918 1.00 76.50 324 MET A N 1
ATOM 2639 C CA . MET A 1 324 ? -33.864 -42.213 1.941 1.00 76.50 324 MET A CA 1
ATOM 2640 C C . MET A 1 324 ? -33.017 -40.940 1.848 1.00 76.50 324 MET A C 1
ATOM 2642 O O . MET A 1 324 ? -32.815 -40.447 0.743 1.00 76.50 324 MET A O 1
ATOM 2646 N N . ALA A 1 325 ? -32.482 -40.431 2.961 1.00 68.00 325 ALA A N 1
ATOM 2647 C CA . ALA A 1 325 ? -31.586 -39.279 2.981 1.00 68.00 325 ALA A CA 1
ATOM 2648 C C . ALA A 1 325 ? -30.241 -39.602 2.317 1.00 68.00 325 ALA A C 1
ATOM 2650 O O . ALA A 1 325 ? -29.796 -38.827 1.485 1.00 68.00 325 ALA A O 1
ATOM 2651 N N . GLN A 1 326 ? -29.647 -40.770 2.573 1.00 78.44 326 GLN A N 1
ATOM 2652 C CA . GLN A 1 326 ? -28.425 -41.247 1.910 1.00 78.44 326 GLN A CA 1
ATOM 2653 C C . GLN A 1 326 ? -28.650 -41.520 0.416 1.00 78.44 326 GLN A C 1
ATOM 2655 O O . GLN A 1 326 ? -27.789 -41.243 -0.423 1.00 78.44 326 GLN A O 1
ATOM 2660 N N . LYS A 1 327 ? -29.831 -42.023 0.038 1.00 79.88 327 LYS A N 1
ATOM 2661 C CA . LYS A 1 327 ? -30.208 -42.158 -1.372 1.00 79.88 327 LYS A CA 1
ATOM 2662 C C . LYS A 1 327 ? -30.391 -40.786 -2.034 1.00 79.88 327 LYS A C 1
ATOM 2664 O O . LYS A 1 327 ? -29.837 -40.556 -3.101 1.00 79.88 327 LYS A O 1
ATOM 2669 N N . SER A 1 328 ? -31.070 -39.856 -1.365 1.00 72.06 328 SER A N 1
ATOM 2670 C CA . SER A 1 328 ? -31.203 -38.458 -1.789 1.00 72.06 328 SER A CA 1
ATOM 2671 C C . SER A 1 328 ? -29.847 -37.755 -1.886 1.00 72.06 328 SER A C 1
ATOM 2673 O O . SER A 1 328 ? -29.630 -36.985 -2.809 1.00 72.06 328 SER A O 1
ATOM 2675 N N . GLU A 1 329 ? -28.919 -38.020 -0.969 1.00 72.50 329 GLU A N 1
ATOM 2676 C CA . GLU A 1 329 ? -27.565 -37.464 -0.937 1.00 72.50 329 GLU A CA 1
ATOM 2677 C C . GLU A 1 329 ? -26.701 -38.037 -2.066 1.00 72.50 329 GLU A C 1
ATOM 2679 O O . GLU A 1 329 ? -25.962 -37.302 -2.717 1.00 72.50 329 GLU A O 1
ATOM 2684 N N . THR A 1 330 ? -26.824 -39.333 -2.368 1.00 80.12 330 THR A N 1
ATOM 2685 C CA . THR A 1 330 ? -26.126 -39.954 -3.507 1.00 80.12 330 THR A CA 1
ATOM 2686 C C . THR A 1 330 ? -26.742 -39.597 -4.861 1.00 80.12 330 THR A C 1
ATOM 2688 O O . THR A 1 330 ? -26.029 -39.561 -5.863 1.00 80.12 330 THR A O 1
ATOM 2691 N N . GLU A 1 331 ? -28.037 -39.289 -4.924 1.00 81.56 331 GLU A N 1
ATOM 2692 C CA . GLU A 1 331 ? -28.686 -38.721 -6.111 1.00 81.56 331 GLU A CA 1
ATOM 2693 C C . GLU A 1 331 ? -28.333 -37.234 -6.278 1.00 81.56 331 GLU A C 1
ATOM 2695 O O . GLU A 1 331 ? -27.981 -36.819 -7.382 1.00 81.56 331 GLU A O 1
ATOM 2700 N N . ALA A 1 332 ? -28.292 -36.456 -5.192 1.00 68.75 332 ALA A N 1
ATOM 2701 C CA . ALA A 1 332 ? -27.852 -35.063 -5.188 1.00 68.75 332 ALA A CA 1
ATOM 2702 C C . ALA A 1 332 ? -26.355 -34.913 -5.500 1.00 68.75 332 ALA A C 1
ATOM 2704 O O . ALA A 1 332 ? -25.987 -34.007 -6.241 1.00 68.75 332 ALA A O 1
ATOM 2705 N N . SER A 1 333 ? -25.483 -35.803 -5.014 1.00 75.62 333 SER A N 1
ATOM 2706 C CA . SER A 1 333 ? -24.048 -35.771 -5.334 1.00 75.62 333 SER A CA 1
ATOM 2707 C C . SER A 1 333 ? -23.763 -36.211 -6.771 1.00 75.62 333 SER A C 1
ATOM 2709 O O . SER A 1 333 ? -22.898 -35.629 -7.426 1.00 75.62 333 SER A O 1
ATOM 2711 N N . LYS A 1 334 ? -24.544 -37.150 -7.326 1.00 81.62 334 LYS A N 1
ATOM 2712 C CA . LYS A 1 334 ? -24.533 -37.444 -8.770 1.00 81.62 334 LYS A CA 1
ATOM 2713 C C . LYS A 1 334 ? -25.007 -36.245 -9.586 1.00 81.62 334 LYS A C 1
ATOM 2715 O O . LYS A 1 334 ? -24.302 -35.854 -10.511 1.00 81.62 334 LYS A O 1
ATOM 2720 N N . ALA A 1 335 ? -26.143 -35.644 -9.221 1.00 73.31 335 ALA A N 1
ATOM 2721 C CA . ALA A 1 335 ? -26.685 -34.458 -9.883 1.00 73.31 335 ALA A CA 1
ATOM 2722 C C . ALA A 1 335 ? -25.679 -33.296 -9.858 1.00 73.31 335 ALA A C 1
ATOM 2724 O O . ALA A 1 335 ? -25.408 -32.697 -10.899 1.00 73.31 335 ALA A O 1
ATOM 2725 N N . ARG A 1 336 ? -25.050 -33.059 -8.701 1.00 74.25 336 ARG A N 1
ATOM 2726 C CA . ARG A 1 336 ? -23.958 -32.104 -8.500 1.00 74.25 336 ARG A CA 1
ATOM 2727 C C . ARG A 1 336 ? -22.743 -32.426 -9.369 1.00 74.25 336 ARG A C 1
ATOM 2729 O O . ARG A 1 336 ? -22.285 -31.541 -10.071 1.00 74.25 336 ARG A O 1
ATOM 2736 N N . SER A 1 337 ? -22.291 -33.679 -9.437 1.00 78.25 337 SER A N 1
ATOM 2737 C CA . SER A 1 337 ? -21.176 -34.066 -10.317 1.00 78.25 337 SER A CA 1
ATOM 2738 C C . SER A 1 337 ? -21.495 -33.861 -11.807 1.00 78.25 337 SER A C 1
ATOM 2740 O O . SER A 1 337 ? -20.613 -33.489 -12.581 1.00 78.25 337 SER A O 1
ATOM 2742 N N . THR A 1 338 ? -22.746 -34.059 -12.244 1.00 79.44 338 THR A N 1
ATOM 2743 C CA . THR A 1 338 ? -23.172 -33.658 -13.599 1.00 79.44 338 THR A CA 1
ATOM 2744 C C . THR A 1 338 ? -23.260 -32.144 -13.775 1.00 79.44 338 THR A C 1
ATOM 2746 O O . THR A 1 338 ? -22.910 -31.659 -14.847 1.00 79.44 338 THR A O 1
ATOM 2749 N N . ALA A 1 339 ? -23.679 -31.393 -12.754 1.00 70.81 339 ALA A N 1
ATOM 2750 C CA . ALA A 1 339 ? -23.700 -29.933 -12.795 1.00 70.81 339 ALA A CA 1
ATOM 2751 C C . ALA A 1 339 ? -22.277 -29.362 -12.896 1.00 70.81 339 ALA A C 1
ATOM 2753 O O . ALA A 1 339 ? -22.018 -28.600 -13.814 1.00 70.81 339 ALA A O 1
ATOM 2754 N N . GLU A 1 340 ? -21.340 -29.827 -12.066 1.00 76.12 340 GLU A N 1
ATOM 2755 C CA . GLU A 1 340 ? -19.916 -29.454 -12.083 1.00 76.12 340 GLU A CA 1
ATOM 2756 C C . GLU A 1 340 ? -19.245 -29.807 -13.428 1.00 76.12 340 GLU A C 1
ATOM 2758 O O . GLU A 1 340 ? -18.452 -29.033 -13.960 1.00 76.12 340 GLU A O 1
ATOM 2763 N N . LYS A 1 341 ? -19.600 -30.946 -14.046 1.00 82.75 341 LYS A N 1
ATOM 2764 C CA . LYS A 1 341 ? -19.138 -31.296 -15.405 1.00 82.75 341 LYS A CA 1
ATOM 2765 C C . LYS A 1 341 ? -19.713 -30.375 -16.481 1.00 82.75 341 LYS A C 1
ATOM 2767 O O . LYS A 1 341 ? -18.979 -29.965 -17.375 1.00 82.75 341 LYS A O 1
ATOM 2772 N N . ASN A 1 342 ? -21.002 -30.050 -16.406 1.00 77.19 342 ASN A N 1
ATOM 2773 C CA . ASN A 1 342 ? -21.653 -29.151 -17.361 1.00 77.19 342 ASN A CA 1
ATOM 2774 C C . ASN A 1 342 ? -21.175 -27.701 -17.196 1.00 77.19 342 ASN A C 1
ATOM 2776 O O . ASN A 1 342 ? -21.000 -27.006 -18.190 1.00 77.19 342 ASN A O 1
ATOM 2780 N N . GLU A 1 343 ? -20.920 -27.265 -15.964 1.00 76.88 343 GLU A N 1
ATOM 2781 C CA . GLU A 1 343 ? -20.303 -25.983 -15.631 1.00 76.88 343 GLU A CA 1
ATOM 2782 C C . GLU A 1 343 ? -18.892 -25.905 -16.211 1.00 76.88 343 GLU A C 1
ATOM 2784 O O . GLU A 1 343 ? -18.588 -24.953 -16.925 1.00 76.88 343 GLU A O 1
ATOM 2789 N N . LYS A 1 344 ? -18.067 -26.944 -16.022 1.00 79.75 344 LYS A N 1
ATOM 2790 C CA . LYS A 1 344 ? -16.734 -27.004 -16.629 1.00 79.75 344 LYS A CA 1
ATOM 2791 C C . LYS A 1 344 ? -16.785 -26.921 -18.160 1.00 79.75 344 LYS A C 1
ATOM 2793 O O . LYS A 1 344 ? -16.069 -26.114 -18.740 1.00 79.75 344 LYS A O 1
ATOM 2798 N N . LEU A 1 345 ? -17.676 -27.675 -18.809 1.00 80.81 345 LEU A N 1
ATOM 2799 C CA . LEU A 1 345 ? -17.875 -27.603 -20.265 1.00 80.81 345 LEU A CA 1
ATOM 2800 C C . LEU A 1 345 ? -18.393 -26.227 -20.727 1.00 80.81 345 LEU A C 1
ATOM 2802 O O . LEU A 1 345 ? -18.030 -25.763 -21.806 1.00 80.81 345 LEU A O 1
ATOM 2806 N N . ALA A 1 346 ? -19.223 -25.554 -19.925 1.00 69.69 346 ALA A N 1
ATOM 2807 C CA . ALA A 1 346 ? -19.708 -24.205 -20.217 1.00 69.69 346 ALA A CA 1
ATOM 2808 C C . ALA A 1 346 ? -18.615 -23.136 -20.039 1.00 69.69 346 ALA A C 1
ATOM 2810 O O . ALA A 1 346 ? -18.579 -22.175 -20.809 1.00 69.69 346 ALA A O 1
ATOM 2811 N N . ILE A 1 347 ? -17.713 -23.309 -19.067 1.00 74.62 347 ILE A N 1
ATOM 2812 C CA . ILE A 1 347 ? -16.516 -22.478 -18.885 1.00 74.62 347 ILE A CA 1
ATOM 2813 C C . ILE A 1 347 ? -15.568 -22.676 -20.073 1.00 74.62 347 ILE A C 1
ATOM 2815 O O . ILE A 1 347 ? -15.256 -21.697 -20.744 1.00 74.62 347 ILE A O 1
ATOM 2819 N N . GLU A 1 348 ? -15.220 -23.919 -20.422 1.00 76.19 348 GLU A N 1
ATOM 2820 C CA . GLU A 1 348 ? -14.374 -24.244 -21.584 1.00 76.19 348 GLU A CA 1
ATOM 2821 C C . GLU A 1 348 ? -14.959 -23.663 -22.892 1.00 76.19 348 GLU A C 1
ATOM 2823 O O . GLU A 1 348 ? -14.257 -23.012 -23.669 1.00 76.19 348 GLU A O 1
ATOM 2828 N N . ALA A 1 349 ? -16.272 -23.797 -23.119 1.00 73.31 349 ALA A N 1
ATOM 2829 C CA . ALA A 1 349 ? -16.941 -23.203 -24.280 1.00 73.31 349 ALA A CA 1
ATOM 2830 C C . ALA A 1 349 ? -16.915 -21.660 -24.274 1.00 73.31 349 ALA A C 1
ATOM 2832 O O . ALA A 1 349 ? -16.782 -21.035 -25.331 1.00 73.31 349 ALA A O 1
ATOM 2833 N N . ARG A 1 350 ? -17.025 -21.031 -23.096 1.00 72.06 350 ARG A N 1
ATOM 2834 C CA . ARG A 1 350 ? -16.958 -19.571 -22.930 1.00 72.06 350 ARG A CA 1
ATOM 2835 C C . ARG A 1 350 ? -15.542 -19.039 -23.142 1.00 72.06 350 ARG A C 1
ATOM 2837 O O . ARG A 1 350 ? -15.392 -17.994 -23.772 1.00 72.06 350 ARG A O 1
ATOM 2844 N N . GLU A 1 351 ? -14.524 -19.753 -22.673 1.00 70.94 351 GLU A N 1
ATOM 2845 C CA . GLU A 1 351 ? -13.113 -19.440 -22.910 1.00 70.94 351 GLU A CA 1
ATOM 2846 C C . GLU A 1 351 ? -12.787 -19.511 -24.405 1.00 70.94 351 GLU A C 1
ATOM 2848 O O . GLU A 1 351 ? -12.278 -18.540 -24.965 1.00 70.94 351 GLU A O 1
ATOM 2853 N N . ILE A 1 352 ? -13.189 -20.587 -25.093 1.00 74.06 352 ILE A N 1
ATOM 2854 C CA . ILE A 1 352 ? -13.033 -20.722 -26.551 1.00 74.06 352 ILE A CA 1
ATOM 2855 C C . ILE A 1 352 ? -13.744 -19.575 -27.291 1.00 74.06 352 ILE A C 1
ATOM 2857 O O . ILE A 1 352 ? -13.172 -18.973 -28.202 1.00 74.06 352 ILE A O 1
ATOM 2861 N N . ALA A 1 353 ? -14.967 -19.214 -26.887 1.00 66.50 353 ALA A N 1
ATOM 2862 C CA . ALA A 1 353 ? -15.693 -18.090 -27.480 1.00 66.50 353 ALA A CA 1
ATOM 2863 C C . ALA A 1 353 ? -14.985 -16.738 -27.253 1.00 66.50 353 ALA A C 1
ATOM 2865 O O . ALA A 1 353 ? -14.899 -15.930 -28.180 1.00 66.50 353 ALA A O 1
ATOM 2866 N N . GLN A 1 354 ? -14.431 -16.498 -26.060 1.00 69.69 354 GLN A N 1
ATOM 2867 C CA . GLN A 1 354 ? -13.664 -15.286 -25.751 1.00 69.69 354 GLN A CA 1
ATOM 2868 C C . GLN A 1 354 ? -12.332 -15.219 -26.510 1.00 69.69 354 GLN A C 1
ATOM 2870 O O . GLN A 1 354 ? -11.975 -14.150 -27.005 1.00 69.69 354 GLN A O 1
ATOM 2875 N N . VAL A 1 355 ? -11.614 -16.338 -26.649 1.00 71.56 355 VAL A N 1
ATOM 2876 C CA . VAL A 1 355 ? -10.378 -16.426 -27.446 1.00 71.56 355 VAL A CA 1
ATOM 2877 C C . VAL A 1 355 ? -10.666 -16.146 -28.922 1.00 71.56 355 VAL A C 1
ATOM 2879 O O . VAL A 1 355 ? -9.962 -15.347 -29.544 1.00 71.56 355 VAL A O 1
ATOM 2882 N N . ASN A 1 356 ? -11.739 -16.719 -29.473 1.00 71.00 356 ASN A N 1
ATOM 2883 C CA . ASN A 1 356 ? -12.152 -16.474 -30.856 1.00 71.00 356 ASN A CA 1
ATOM 2884 C C . ASN A 1 356 ? -12.575 -15.012 -31.085 1.00 71.00 356 ASN A C 1
ATOM 2886 O O . ASN A 1 356 ? -12.163 -14.405 -32.074 1.00 71.00 356 ASN A O 1
ATOM 2890 N N . PHE A 1 357 ? -13.330 -14.418 -30.152 1.00 70.19 357 PHE A N 1
ATOM 2891 C CA . PHE A 1 357 ? -13.719 -13.006 -30.210 1.00 70.19 357 PHE A CA 1
ATOM 2892 C C . PHE A 1 357 ? -12.494 -12.078 -30.199 1.00 70.19 357 PHE A C 1
ATOM 2894 O O . PHE A 1 357 ? -12.320 -11.285 -31.126 1.00 70.19 357 PHE A O 1
ATOM 2901 N N . LYS A 1 358 ? -11.592 -12.246 -29.219 1.00 69.56 358 LYS A N 1
ATOM 2902 C CA . LYS A 1 358 ? -10.334 -11.484 -29.123 1.00 69.56 358 LYS A CA 1
ATOM 2903 C C . LYS A 1 358 ? -9.473 -11.643 -30.379 1.00 69.56 358 LYS A C 1
ATOM 2905 O O . LYS A 1 358 ? -8.897 -10.672 -30.858 1.00 69.56 358 LYS A O 1
ATOM 2910 N N . THR A 1 359 ? -9.417 -12.845 -30.954 1.00 70.88 359 THR A N 1
ATOM 2911 C CA . THR A 1 359 ? -8.660 -13.110 -32.189 1.00 70.88 359 THR A CA 1
ATOM 2912 C C . THR A 1 359 ? -9.260 -12.388 -33.400 1.00 70.88 359 THR A C 1
ATOM 2914 O O . THR A 1 359 ? -8.516 -11.819 -34.198 1.00 70.88 359 THR A O 1
ATOM 2917 N N . SER A 1 360 ? -10.591 -12.356 -33.526 1.00 67.88 360 SER A N 1
ATOM 2918 C CA . SER A 1 360 ? -11.277 -11.625 -34.601 1.00 67.88 360 SER A CA 1
ATOM 2919 C C . SER A 1 360 ? -11.112 -10.108 -34.477 1.00 67.88 360 SER A C 1
ATOM 2921 O O . SER A 1 360 ? -10.923 -9.428 -35.486 1.00 67.88 360 SER A O 1
ATOM 2923 N N . GLU A 1 361 ? -11.182 -9.570 -33.259 1.00 73.62 361 GLU A N 1
ATOM 2924 C CA . GLU A 1 361 ? -10.982 -8.143 -32.988 1.00 73.62 361 GLU A CA 1
ATOM 2925 C C . GLU A 1 361 ? -9.542 -7.712 -33.296 1.00 73.62 361 GLU A C 1
ATOM 2927 O O . GLU A 1 361 ? -9.328 -6.750 -34.036 1.00 73.62 361 GLU A O 1
ATOM 2932 N N . ARG A 1 362 ? -8.562 -8.504 -32.843 1.00 74.50 362 ARG A N 1
ATOM 2933 C CA . ARG A 1 362 ? -7.136 -8.332 -33.146 1.00 74.50 362 ARG A CA 1
ATOM 2934 C C . ARG A 1 362 ? -6.875 -8.227 -34.651 1.00 74.50 362 ARG A C 1
ATOM 2936 O O . ARG A 1 362 ? -6.219 -7.292 -35.104 1.00 74.50 362 ARG A O 1
ATOM 2943 N N . LEU A 1 363 ? -7.424 -9.159 -35.436 1.00 73.56 363 LEU A N 1
ATOM 2944 C CA . LEU A 1 363 ? -7.267 -9.170 -36.894 1.00 73.56 363 LEU A CA 1
ATOM 2945 C C . LEU A 1 363 ? -7.932 -7.957 -37.566 1.00 73.56 363 LEU A C 1
ATOM 2947 O O . LEU A 1 363 ? -7.351 -7.400 -38.496 1.00 73.56 363 LEU A O 1
ATOM 2951 N N . ARG A 1 364 ? -9.105 -7.505 -37.094 1.00 78.19 364 ARG A N 1
ATOM 2952 C CA . ARG A 1 364 ? -9.756 -6.289 -37.618 1.00 78.19 364 ARG A CA 1
ATOM 2953 C C . ARG A 1 364 ? -8.891 -5.052 -37.372 1.00 78.19 364 ARG A C 1
ATOM 2955 O O . ARG A 1 364 ? -8.608 -4.304 -38.305 1.00 78.19 364 ARG A O 1
ATOM 2962 N N . ASN A 1 365 ? -8.418 -4.878 -36.141 1.00 75.31 365 ASN A N 1
ATOM 2963 C CA . ASN A 1 365 ? -7.624 -3.718 -35.744 1.00 75.31 365 ASN A CA 1
ATOM 2964 C C . ASN A 1 365 ? -6.273 -3.653 -36.488 1.00 75.31 365 ASN A C 1
ATOM 2966 O O . ASN A 1 365 ? -5.836 -2.558 -36.843 1.00 75.31 365 ASN A O 1
ATOM 2970 N N . GLN A 1 366 ? -5.656 -4.802 -36.801 1.00 75.88 366 GLN A N 1
ATOM 2971 C CA . GLN A 1 366 ? -4.480 -4.877 -37.681 1.00 75.88 366 GLN A CA 1
ATOM 2972 C C . GLN A 1 366 ? -4.779 -4.389 -39.110 1.00 75.88 366 GLN A C 1
ATOM 2974 O O . GLN A 1 366 ? -3.978 -3.654 -39.680 1.00 75.88 366 GLN A O 1
ATOM 2979 N N . GLN A 1 367 ? -5.923 -4.751 -39.706 1.00 76.00 367 GLN A N 1
ATOM 2980 C CA . GLN A 1 367 ? -6.292 -4.252 -41.043 1.00 76.00 367 GLN A CA 1
ATOM 2981 C C . GLN A 1 367 ? -6.556 -2.739 -41.034 1.00 76.00 367 GLN A C 1
ATOM 2983 O O . GLN A 1 367 ? -6.115 -2.030 -41.937 1.00 76.00 367 GLN A O 1
ATOM 2988 N N . GLU A 1 368 ? -7.206 -2.227 -39.987 1.00 79.06 368 GLU A N 1
ATOM 2989 C CA . GLU A 1 368 ? -7.398 -0.784 -39.797 1.00 79.06 368 GLU A CA 1
ATOM 2990 C C . GLU A 1 368 ? -6.057 -0.042 -39.640 1.00 79.06 368 GLU A C 1
ATOM 2992 O O . GLU A 1 368 ? -5.889 1.037 -40.202 1.00 79.06 368 GLU A O 1
ATOM 2997 N N . ALA A 1 369 ? -5.077 -0.626 -38.940 1.00 76.19 369 ALA A N 1
ATOM 2998 C CA . ALA A 1 369 ? -3.730 -0.064 -38.829 1.00 76.19 369 ALA A CA 1
ATOM 2999 C C . ALA A 1 369 ? -3.027 0.047 -40.197 1.00 76.19 369 ALA A C 1
ATOM 3001 O O . ALA A 1 369 ? -2.446 1.086 -40.511 1.00 76.19 369 ALA A O 1
ATOM 3002 N N . ARG A 1 370 ? -3.138 -0.981 -41.054 1.00 78.38 370 ARG A N 1
ATOM 3003 C CA . ARG A 1 370 ? -2.609 -0.936 -42.434 1.00 78.38 370 ARG A CA 1
ATOM 3004 C C . ARG A 1 370 ? -3.278 0.162 -43.266 1.00 78.38 370 ARG A C 1
ATOM 3006 O O . ARG A 1 370 ? -2.592 0.867 -44.001 1.00 78.38 370 ARG A O 1
ATOM 3013 N N . ALA A 1 371 ? -4.591 0.349 -43.120 1.00 78.62 371 ALA A N 1
ATOM 3014 C CA . ALA A 1 371 ? -5.317 1.419 -43.805 1.00 78.62 371 ALA A CA 1
ATOM 3015 C C . ALA A 1 371 ? -4.822 2.819 -43.388 1.00 78.62 371 ALA A C 1
ATOM 3017 O O . ALA A 1 371 ? -4.524 3.637 -44.256 1.00 78.62 371 ALA A O 1
ATOM 3018 N N . SER A 1 372 ? -4.639 3.072 -42.086 1.00 81.50 372 SER A N 1
ATOM 3019 C CA . SER A 1 372 ? -4.097 4.349 -41.589 1.00 81.50 372 SER A CA 1
ATOM 3020 C C . SER A 1 372 ? -2.645 4.606 -42.020 1.00 81.50 372 SER A C 1
ATOM 3022 O O . SER A 1 372 ? -2.270 5.756 -42.240 1.00 81.50 372 SER A O 1
ATOM 3024 N N . ALA A 1 373 ? -1.825 3.565 -42.202 1.00 75.81 373 ALA A N 1
ATOM 3025 C CA . ALA A 1 373 ? -0.481 3.723 -42.763 1.00 75.81 373 ALA A CA 1
ATOM 3026 C C . ALA A 1 373 ? -0.500 4.116 -44.251 1.00 75.81 373 ALA A C 1
ATOM 3028 O O . ALA A 1 373 ? 0.280 4.967 -44.675 1.00 75.81 373 ALA A O 1
ATOM 3029 N N . LEU A 1 374 ? -1.415 3.552 -45.046 1.00 79.06 374 LEU A N 1
ATOM 3030 C CA . LEU A 1 374 ? -1.604 3.958 -46.444 1.00 79.06 374 LEU A CA 1
ATOM 3031 C C . LEU A 1 374 ? -2.115 5.407 -46.551 1.00 79.06 374 LEU A C 1
ATOM 3033 O O . LEU A 1 374 ? -1.674 6.153 -47.425 1.00 79.06 374 LEU A O 1
ATOM 3037 N N . GLU A 1 375 ? -2.987 5.829 -45.632 1.00 81.81 375 GLU A N 1
ATOM 3038 C CA . GLU A 1 375 ? -3.447 7.218 -45.514 1.00 81.81 375 GLU A CA 1
ATOM 3039 C C . GLU A 1 375 ? -2.294 8.173 -45.147 1.00 81.81 375 GLU A C 1
ATOM 3041 O O . GLU A 1 375 ? -2.140 9.227 -45.767 1.00 81.81 375 GLU A O 1
ATOM 3046 N N . ALA A 1 376 ? -1.413 7.777 -44.221 1.00 77.00 376 ALA A N 1
ATOM 3047 C CA . ALA A 1 376 ? -0.200 8.527 -43.890 1.00 77.00 376 ALA A CA 1
ATOM 3048 C C . ALA A 1 376 ? 0.715 8.742 -45.110 1.00 77.00 376 ALA A C 1
ATOM 3050 O O . ALA A 1 376 ? 1.173 9.860 -45.354 1.00 77.00 376 ALA A O 1
ATOM 3051 N N . LEU A 1 377 ? 0.931 7.696 -45.918 1.00 74.50 377 LEU A N 1
ATOM 3052 C CA . LEU A 1 377 ? 1.705 7.778 -47.163 1.00 74.50 377 LEU A CA 1
ATOM 3053 C C . LEU A 1 377 ? 1.063 8.724 -48.192 1.00 74.50 377 LEU A C 1
ATOM 3055 O O . LEU A 1 377 ? 1.777 9.449 -48.885 1.00 74.50 377 LEU A O 1
ATOM 3059 N N . ALA A 1 378 ? -0.271 8.781 -48.257 1.00 75.56 378 ALA A N 1
ATOM 3060 C CA . ALA A 1 378 ? -0.980 9.743 -49.099 1.00 75.56 378 ALA A CA 1
ATOM 3061 C C . ALA A 1 378 ? -0.824 11.194 -48.601 1.00 75.56 378 ALA A C 1
ATOM 3063 O O . ALA A 1 378 ? -0.681 12.104 -49.418 1.00 75.56 378 ALA A O 1
ATOM 3064 N N . HIS A 1 379 ? -0.791 11.432 -47.285 1.00 78.38 379 HIS A N 1
ATOM 3065 C CA . HIS A 1 379 ? -0.469 12.754 -46.728 1.00 78.38 379 HIS A CA 1
ATOM 3066 C C . HIS A 1 379 ? 0.979 13.172 -47.040 1.00 78.38 379 HIS A C 1
ATOM 3068 O O . HIS A 1 379 ? 1.206 14.304 -47.466 1.00 78.38 379 HIS A O 1
ATOM 3074 N N . PHE A 1 380 ? 1.946 12.252 -46.944 1.00 70.50 380 PHE A N 1
ATOM 3075 C CA . PHE A 1 380 ? 3.338 12.522 -47.328 1.00 70.50 380 PHE A CA 1
ATOM 3076 C C . PHE A 1 380 ? 3.513 12.858 -48.813 1.00 70.50 380 PHE A C 1
ATOM 3078 O O . PHE A 1 380 ? 4.281 13.759 -49.143 1.00 70.50 380 PHE A O 1
ATOM 3085 N N . ALA A 1 381 ? 2.780 12.187 -49.706 1.00 70.56 381 ALA A N 1
ATOM 3086 C CA . ALA A 1 381 ? 2.796 12.492 -51.139 1.00 70.56 381 ALA A CA 1
ATOM 3087 C C . ALA A 1 381 ? 2.251 13.899 -51.471 1.00 70.56 381 ALA A C 1
ATOM 3089 O O . ALA A 1 381 ? 2.563 14.436 -52.530 1.00 70.56 381 ALA A O 1
ATOM 3090 N N . ASN A 1 382 ? 1.466 14.495 -50.566 1.00 74.56 382 ASN A N 1
ATOM 3091 C CA . ASN A 1 382 ? 0.919 15.851 -50.670 1.00 74.56 382 ASN A CA 1
ATOM 3092 C C . ASN A 1 382 ? 1.682 16.881 -49.806 1.00 74.56 382 ASN A C 1
ATOM 3094 O O . ASN A 1 382 ? 1.159 17.962 -49.546 1.00 74.56 382 ASN A O 1
ATOM 3098 N N . GLU A 1 383 ? 2.890 16.547 -49.334 1.00 72.06 383 GLU A N 1
ATOM 3099 C CA . GLU A 1 383 ? 3.738 17.382 -48.461 1.00 72.06 383 GLU A CA 1
ATOM 3100 C C . GLU A 1 383 ? 3.128 17.746 -47.081 1.00 72.06 383 GLU A C 1
ATOM 3102 O O . GLU A 1 383 ? 3.668 18.581 -46.354 1.00 72.06 383 GLU A O 1
ATOM 3107 N N . ASP A 1 384 ? 2.053 17.074 -46.647 1.00 72.94 384 ASP A N 1
ATOM 3108 C CA . ASP A 1 384 ? 1.435 17.243 -45.319 1.00 72.94 384 ASP A CA 1
ATOM 3109 C C . ASP A 1 384 ? 2.122 16.347 -44.270 1.00 72.94 384 ASP A C 1
ATOM 3111 O O . ASP A 1 384 ? 1.552 15.401 -43.712 1.00 72.94 384 ASP A O 1
ATOM 3115 N N . TYR A 1 385 ? 3.408 16.624 -44.036 1.00 68.38 385 TYR A N 1
ATOM 3116 C CA . TYR A 1 385 ? 4.261 15.826 -43.152 1.00 68.38 385 TYR A CA 1
ATOM 3117 C C . TYR A 1 385 ? 3.747 15.705 -41.707 1.00 68.38 385 TYR A C 1
ATOM 3119 O O . TYR A 1 385 ? 3.746 14.579 -41.206 1.00 68.38 385 TYR A O 1
ATOM 3127 N N . PRO A 1 386 ? 3.284 16.770 -41.013 1.00 69.44 386 PRO A N 1
ATOM 3128 C CA . PRO A 1 386 ? 2.862 16.655 -39.614 1.00 69.44 386 PRO A CA 1
ATOM 3129 C C . PRO A 1 386 ? 1.700 15.674 -39.431 1.00 69.44 386 PRO A C 1
ATOM 3131 O O . PRO A 1 386 ? 1.713 14.858 -38.508 1.00 69.44 386 PRO A O 1
ATOM 3134 N N . LYS A 1 387 ? 0.719 15.711 -40.341 1.00 71.56 387 LYS A N 1
ATOM 3135 C CA . LYS A 1 387 ? -0.444 14.825 -40.286 1.00 71.56 387 LYS A CA 1
ATOM 3136 C C . LYS A 1 387 ? -0.110 13.406 -40.741 1.00 71.56 387 LYS A C 1
ATOM 3138 O O . LYS A 1 387 ? -0.563 12.451 -40.113 1.00 71.56 387 LYS A O 1
ATOM 3143 N N . GLY A 1 388 ? 0.741 13.261 -41.760 1.00 71.94 388 GLY A N 1
ATOM 3144 C CA . GLY A 1 388 ? 1.282 11.964 -42.165 1.00 71.94 388 GLY A CA 1
ATOM 3145 C C . GLY A 1 388 ? 2.056 11.270 -41.036 1.00 71.94 388 GLY A C 1
ATOM 3146 O O . GLY A 1 388 ? 1.811 10.098 -40.767 1.00 71.94 388 GLY A O 1
ATOM 3147 N N . ILE A 1 389 ? 2.919 11.990 -40.305 1.00 68.88 389 ILE A N 1
ATOM 3148 C CA . ILE A 1 389 ? 3.670 11.447 -39.155 1.00 68.88 389 ILE A CA 1
ATOM 3149 C C . ILE A 1 389 ? 2.710 10.960 -38.067 1.00 68.88 389 ILE A C 1
ATOM 3151 O O . ILE A 1 389 ? 2.845 9.830 -37.600 1.00 68.88 389 ILE A O 1
ATOM 3155 N N . GLN A 1 390 ? 1.713 11.772 -37.701 1.00 72.25 390 GLN A N 1
ATOM 3156 C CA . GLN A 1 390 ? 0.732 11.402 -36.679 1.00 72.25 390 GLN A CA 1
ATOM 3157 C C . GLN A 1 390 ? -0.042 10.130 -37.064 1.00 72.25 390 GLN A C 1
ATOM 3159 O O . GLN A 1 390 ? -0.212 9.232 -36.236 1.00 72.25 390 GLN A O 1
ATOM 3164 N N . LEU A 1 391 ? -0.482 10.022 -38.322 1.00 75.88 391 LEU A N 1
ATOM 3165 C CA . LEU A 1 391 ? -1.182 8.840 -38.833 1.00 75.88 391 LEU A CA 1
ATOM 3166 C C . LEU A 1 391 ? -0.266 7.608 -38.892 1.00 75.88 391 LEU A C 1
ATOM 3168 O O . LEU A 1 391 ? -0.695 6.523 -38.505 1.00 75.88 391 LEU A O 1
ATOM 3172 N N . ALA A 1 392 ? 0.999 7.767 -39.289 1.00 73.25 392 ALA A N 1
ATOM 3173 C CA . ALA A 1 392 ? 1.980 6.683 -39.332 1.00 73.25 392 ALA A CA 1
ATOM 3174 C C . ALA A 1 392 ? 2.334 6.147 -37.933 1.00 73.25 392 ALA A C 1
ATOM 3176 O O . ALA A 1 392 ? 2.375 4.934 -37.727 1.00 73.25 392 ALA A O 1
ATOM 3177 N N . GLN A 1 393 ? 2.529 7.036 -36.954 1.00 72.44 393 GLN A N 1
ATOM 3178 C CA . GLN A 1 393 ? 2.727 6.673 -35.546 1.00 72.44 393 GLN A CA 1
ATOM 3179 C C . GLN A 1 393 ? 1.493 5.961 -34.980 1.00 72.44 393 GLN A C 1
ATOM 3181 O O . GLN A 1 393 ? 1.615 4.889 -34.389 1.00 72.44 393 GLN A O 1
ATOM 3186 N N . THR A 1 394 ? 0.296 6.499 -35.236 1.00 75.25 394 THR A N 1
ATOM 3187 C CA . THR A 1 394 ? -0.972 5.884 -34.808 1.00 75.25 394 THR A CA 1
ATOM 3188 C C . THR A 1 394 ? -1.152 4.493 -35.421 1.00 75.25 394 THR A C 1
ATOM 3190 O O . THR A 1 394 ? -1.533 3.557 -34.722 1.00 75.25 394 THR A O 1
ATOM 3193 N N . ALA A 1 395 ? -0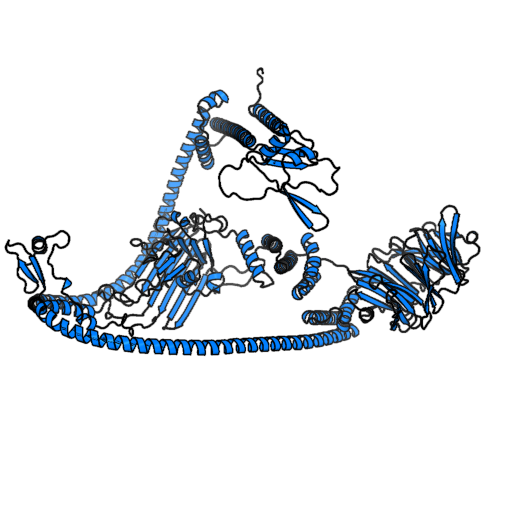.834 4.325 -36.708 1.00 75.12 395 ALA A N 1
ATOM 3194 C CA . ALA A 1 395 ? -0.868 3.038 -37.397 1.00 75.12 395 ALA A CA 1
ATOM 3195 C C . ALA A 1 395 ? 0.131 2.030 -36.803 1.00 75.12 395 ALA A C 1
ATOM 3197 O O . ALA A 1 395 ? -0.224 0.875 -36.575 1.00 75.12 395 ALA A O 1
ATOM 3198 N N . TYR A 1 396 ? 1.358 2.463 -36.509 1.00 76.31 396 TYR A N 1
ATOM 3199 C CA . TYR A 1 396 ? 2.394 1.618 -35.913 1.00 76.31 396 TYR A CA 1
ATOM 3200 C C . TYR A 1 396 ? 2.002 1.116 -34.520 1.00 76.31 396 TYR A C 1
ATOM 3202 O O . TYR A 1 396 ? 1.975 -0.095 -34.288 1.00 76.31 396 TYR A O 1
ATOM 3210 N N . ILE A 1 397 ? 1.585 2.025 -33.634 1.00 70.94 397 ILE A N 1
ATOM 3211 C CA . ILE A 1 397 ? 1.111 1.694 -32.283 1.00 70.94 397 ILE A CA 1
ATOM 3212 C C . ILE A 1 397 ? -0.117 0.773 -32.361 1.00 70.94 397 ILE A C 1
ATOM 3214 O O . ILE A 1 397 ? -0.171 -0.255 -31.683 1.00 70.94 397 ILE A O 1
ATOM 3218 N N . LYS A 1 398 ? -1.084 1.065 -33.242 1.00 77.00 398 LYS A N 1
ATOM 3219 C CA . LYS A 1 398 ? -2.288 0.235 -33.428 1.00 77.00 398 LYS A CA 1
ATOM 3220 C C . LYS A 1 398 ? -1.975 -1.169 -33.961 1.00 77.00 398 LYS A C 1
ATOM 3222 O O . LYS A 1 398 ? -2.671 -2.116 -33.600 1.00 77.00 398 LYS A O 1
ATOM 3227 N N . ASN A 1 399 ? -0.932 -1.334 -34.777 1.00 78.06 399 ASN A N 1
ATOM 3228 C CA . ASN A 1 399 ? -0.487 -2.655 -35.223 1.00 78.06 399 ASN A CA 1
ATOM 3229 C C . ASN A 1 399 ? 0.160 -3.445 -34.076 1.00 78.06 399 ASN A C 1
ATOM 3231 O O . ASN A 1 399 ? -0.235 -4.583 -33.826 1.00 78.06 399 ASN A O 1
ATOM 3235 N N . LEU A 1 400 ? 1.101 -2.830 -33.349 1.00 69.81 400 LEU A N 1
ATOM 3236 C CA . LEU A 1 400 ? 1.826 -3.463 -32.240 1.00 69.81 400 LEU A CA 1
ATOM 3237 C C . LEU A 1 400 ? 0.901 -3.887 -31.093 1.00 69.81 400 LEU A C 1
ATOM 3239 O O . LEU A 1 400 ? 0.913 -5.050 -30.698 1.00 69.81 400 LEU A O 1
ATOM 3243 N N . THR A 1 401 ? 0.035 -2.982 -30.629 1.00 70.06 401 THR A N 1
ATOM 3244 C CA . THR A 1 401 ? -0.965 -3.249 -29.569 1.00 70.06 401 THR A CA 1
ATOM 3245 C C . THR A 1 401 ? -1.930 -4.387 -29.913 1.00 70.06 401 THR A C 1
ATOM 3247 O O . THR A 1 401 ? -2.521 -4.995 -29.026 1.00 70.06 401 THR A O 1
ATOM 3250 N N . ASN A 1 402 ? -2.073 -4.726 -31.198 1.00 72.75 402 ASN A N 1
ATOM 3251 C CA . ASN A 1 402 ? -2.867 -5.858 -31.669 1.00 72.75 402 ASN A CA 1
ATOM 3252 C C . ASN A 1 402 ? -1.986 -7.049 -32.099 1.00 72.75 402 ASN A C 1
ATOM 3254 O O . ASN A 1 402 ? -2.397 -7.868 -32.920 1.00 72.75 402 ASN A O 1
ATOM 3258 N N . GLY A 1 403 ? -0.762 -7.177 -31.578 1.00 58.03 403 GLY A N 1
ATOM 3259 C CA . GLY A 1 403 ? 0.153 -8.284 -31.889 1.00 58.03 403 GLY A CA 1
ATOM 3260 C C . GLY A 1 403 ? 0.410 -8.450 -33.391 1.00 58.03 403 GLY A C 1
ATOM 3261 O O . GLY A 1 403 ? 0.467 -9.576 -33.894 1.00 58.03 403 GLY A O 1
ATOM 3262 N N . GLY A 1 404 ? 0.415 -7.334 -34.123 1.00 60.09 404 GLY A N 1
ATOM 3263 C CA . GLY A 1 404 ? 0.850 -7.242 -35.510 1.00 60.09 404 GLY A CA 1
ATOM 3264 C C . GLY A 1 404 ? 2.371 -7.169 -35.586 1.00 60.09 404 GLY A C 1
ATOM 3265 O O . GLY A 1 404 ? 3.046 -6.826 -34.616 1.00 60.09 404 GLY A O 1
ATOM 3266 N N . PHE A 1 405 ? 2.929 -7.526 -36.738 1.00 57.06 405 PHE A N 1
ATOM 3267 C CA . PHE A 1 405 ? 4.376 -7.650 -36.884 1.00 57.06 405 PHE A CA 1
ATOM 3268 C C . PHE A 1 405 ? 5.056 -6.259 -36.837 1.00 57.06 405 PHE A C 1
ATOM 3270 O O . PHE A 1 405 ? 4.618 -5.363 -37.561 1.00 57.06 405 PHE A O 1
ATOM 3277 N N . PRO A 1 406 ? 6.115 -6.033 -36.031 1.00 48.59 406 PRO A N 1
ATOM 3278 C CA . PRO A 1 406 ? 6.737 -4.708 -35.914 1.00 48.59 406 PRO A CA 1
ATOM 3279 C C . PRO A 1 406 ? 7.261 -4.155 -37.246 1.00 48.59 406 PRO A C 1
ATOM 3281 O O . PRO A 1 406 ? 7.048 -2.989 -37.564 1.00 48.59 406 PRO A O 1
ATOM 3284 N N . LEU A 1 407 ? 7.873 -5.007 -38.073 1.00 55.03 407 LEU A N 1
ATOM 3285 C CA . LEU A 1 407 ? 8.396 -4.642 -39.395 1.00 55.03 407 LEU A CA 1
ATOM 3286 C C . LEU A 1 407 ? 7.369 -4.882 -40.518 1.00 55.03 407 LEU A C 1
ATOM 3288 O O . LEU A 1 407 ? 7.732 -5.184 -41.654 1.00 55.03 407 LEU A O 1
ATOM 3292 N N . GLN A 1 408 ? 6.069 -4.786 -40.219 1.00 59.94 408 GLN A N 1
ATOM 3293 C CA . GLN A 1 408 ? 5.017 -4.953 -41.221 1.00 59.94 408 GLN A CA 1
ATOM 3294 C C . GLN A 1 408 ? 5.122 -3.842 -42.270 1.00 59.94 408 GLN A C 1
ATOM 3296 O O . GLN A 1 408 ? 4.891 -2.668 -41.974 1.00 59.94 408 GLN A O 1
ATOM 3301 N N . SER A 1 409 ? 5.508 -4.252 -43.483 1.00 51.28 409 SER A N 1
ATOM 3302 C CA . SER A 1 409 ? 6.094 -3.435 -44.555 1.00 51.28 409 SER A CA 1
ATOM 3303 C C . SER A 1 409 ? 5.514 -2.031 -44.679 1.00 51.28 409 SER A C 1
ATOM 3305 O O . SER A 1 409 ? 6.225 -1.040 -44.564 1.00 51.28 409 SER A O 1
ATOM 3307 N N . ASP A 1 410 ? 4.208 -1.957 -44.882 1.00 62.59 410 ASP A N 1
ATOM 3308 C CA . ASP A 1 410 ? 3.458 -0.747 -45.205 1.00 62.59 410 ASP A CA 1
ATOM 3309 C C . ASP A 1 410 ? 3.361 0.227 -44.017 1.00 62.59 410 ASP A C 1
ATOM 3311 O O . ASP A 1 410 ? 3.347 1.441 -44.213 1.00 62.59 410 ASP A O 1
ATOM 3315 N N . ILE A 1 411 ? 3.374 -0.290 -42.785 1.00 68.50 411 ILE A N 1
ATOM 3316 C CA . ILE A 1 411 ? 3.263 0.498 -41.549 1.00 68.50 411 ILE A CA 1
ATOM 3317 C C . ILE A 1 411 ? 4.637 1.001 -41.098 1.00 68.50 411 ILE A C 1
ATOM 3319 O O . ILE A 1 411 ? 4.803 2.185 -40.801 1.00 68.50 411 ILE A O 1
ATOM 3323 N N . PHE A 1 412 ? 5.643 0.122 -41.110 1.00 59.88 412 PHE A N 1
ATOM 3324 C CA . PHE A 1 412 ? 7.022 0.492 -40.793 1.00 59.88 412 PHE A CA 1
ATOM 3325 C C . PHE A 1 412 ? 7.585 1.502 -41.808 1.00 59.88 412 PHE A C 1
ATOM 3327 O O . PHE A 1 412 ? 8.233 2.475 -41.421 1.00 59.88 412 PHE A O 1
ATOM 3334 N N . PHE A 1 413 ? 7.270 1.332 -43.099 1.00 58.88 413 PHE A N 1
ATOM 3335 C CA . PHE A 1 413 ? 7.656 2.276 -44.149 1.00 58.88 413 PHE A CA 1
ATOM 3336 C C . PHE A 1 413 ? 7.042 3.668 -43.937 1.00 58.88 413 PHE A C 1
ATOM 3338 O O . PHE A 1 413 ? 7.758 4.661 -44.049 1.00 58.88 413 PHE A O 1
ATOM 3345 N N . ALA A 1 414 ? 5.759 3.761 -43.560 1.00 63.34 414 ALA A N 1
ATOM 3346 C CA . ALA A 1 414 ? 5.121 5.041 -43.248 1.00 63.34 414 ALA A CA 1
ATOM 3347 C C . ALA A 1 414 ? 5.791 5.752 -42.056 1.00 63.34 414 ALA A C 1
ATOM 3349 O O . ALA A 1 414 ? 6.095 6.943 -42.139 1.00 63.34 414 ALA A O 1
ATOM 3350 N N . LEU A 1 415 ? 6.076 5.025 -40.968 1.00 64.81 415 LEU A N 1
ATOM 3351 C CA . LEU A 1 415 ? 6.731 5.593 -39.783 1.00 64.81 415 LEU A CA 1
ATOM 3352 C C . LEU A 1 415 ? 8.135 6.121 -40.112 1.00 64.81 415 LEU A C 1
ATOM 3354 O O . LEU A 1 415 ? 8.493 7.245 -39.754 1.00 64.81 415 LEU A O 1
ATOM 3358 N N . LEU A 1 416 ? 8.922 5.317 -40.828 1.00 56.97 416 LEU A N 1
ATOM 3359 C CA . LEU A 1 416 ? 10.292 5.660 -41.180 1.00 56.97 416 LEU A CA 1
ATOM 3360 C C . LEU A 1 416 ? 10.364 6.816 -42.191 1.00 56.97 416 LEU A C 1
ATOM 3362 O O . LEU A 1 416 ? 11.224 7.684 -42.051 1.00 56.97 416 LEU A O 1
ATOM 3366 N N . TYR A 1 417 ? 9.453 6.872 -43.169 1.00 59.44 417 TYR A N 1
ATOM 3367 C CA . TYR A 1 417 ? 9.386 7.967 -44.145 1.00 59.44 417 TYR A CA 1
ATOM 3368 C C . TYR A 1 417 ? 9.110 9.323 -43.474 1.00 59.44 417 TYR A C 1
ATOM 3370 O O . TYR A 1 417 ? 9.692 10.339 -43.863 1.00 59.44 417 TYR A O 1
ATOM 3378 N N . GLY A 1 418 ? 8.261 9.341 -42.439 1.00 56.12 418 GLY A N 1
ATOM 3379 C CA . GLY A 1 418 ? 8.030 10.527 -41.614 1.00 56.12 418 GLY A CA 1
ATOM 3380 C C . GLY A 1 418 ? 9.282 10.961 -40.843 1.00 56.12 418 GLY A C 1
ATOM 3381 O O . GLY A 1 418 ? 9.667 12.129 -40.896 1.00 56.12 418 GLY A O 1
ATOM 3382 N N . ASN A 1 419 ? 9.960 10.017 -40.184 1.00 52.75 419 ASN A N 1
ATOM 3383 C CA . ASN A 1 419 ? 11.137 10.306 -39.357 1.00 52.75 419 ASN A CA 1
ATOM 3384 C C . ASN A 1 419 ? 12.378 10.720 -40.173 1.00 52.75 419 ASN A C 1
ATOM 3386 O O . ASN A 1 419 ? 13.076 11.650 -39.778 1.00 52.75 419 ASN A O 1
ATOM 3390 N N . LEU A 1 420 ? 12.633 10.109 -41.336 1.00 51.44 420 LEU A N 1
ATOM 3391 C CA . LEU A 1 420 ? 13.769 10.475 -42.202 1.00 51.44 420 LEU A CA 1
ATOM 3392 C C . LEU A 1 420 ? 13.657 11.890 -42.803 1.00 51.44 420 LEU A C 1
ATOM 3394 O O . LEU A 1 420 ? 14.669 12.468 -43.199 1.00 51.44 420 LEU A O 1
ATOM 3398 N N . ASN A 1 421 ? 12.447 12.457 -42.865 1.00 50.91 421 ASN A N 1
ATOM 3399 C CA . ASN A 1 421 ? 12.203 13.822 -43.345 1.00 50.91 421 ASN A CA 1
ATOM 3400 C C . ASN A 1 421 ? 12.129 14.875 -42.221 1.00 50.91 421 ASN A C 1
ATOM 3402 O O . ASN A 1 421 ? 12.150 16.071 -42.517 1.00 50.91 421 ASN A O 1
ATOM 3406 N N . LEU A 1 422 ? 12.058 14.464 -40.947 1.00 40.91 422 LEU A N 1
ATOM 3407 C CA . LEU A 1 422 ? 11.972 15.379 -39.800 1.00 40.91 422 LEU A CA 1
ATOM 3408 C C . LEU A 1 422 ? 13.286 16.129 -39.532 1.00 40.91 422 LEU A C 1
ATOM 3410 O O . LEU A 1 422 ? 13.260 17.302 -39.159 1.00 40.91 422 LEU A O 1
ATOM 3414 N N . GLU A 1 423 ? 14.436 15.490 -39.754 1.00 43.09 423 GLU A N 1
ATOM 3415 C CA . GLU A 1 423 ? 15.745 16.106 -39.523 1.00 43.09 423 GLU A CA 1
ATOM 3416 C C . GLU A 1 423 ? 16.351 16.677 -40.815 1.00 43.09 423 GLU A C 1
ATOM 3418 O O . GLU A 1 423 ? 17.077 16.017 -41.560 1.00 43.09 423 GLU A O 1
ATOM 3423 N N . LYS A 1 424 ? 16.144 17.982 -41.033 1.00 39.69 424 LYS A N 1
ATOM 3424 C CA . LYS A 1 424 ? 16.890 18.794 -42.017 1.00 39.69 424 LYS A CA 1
ATOM 3425 C C . LYS A 1 424 ? 18.367 19.044 -41.633 1.00 39.69 424 LYS A C 1
ATOM 3427 O O . LYS A 1 424 ? 18.941 20.047 -42.042 1.00 39.69 424 LYS A O 1
ATOM 3432 N N . ASN A 1 425 ? 19.027 18.102 -40.955 1.00 42.53 425 ASN A N 1
ATOM 3433 C CA . ASN A 1 425 ? 20.495 18.049 -40.842 1.00 42.53 425 ASN A CA 1
ATOM 3434 C C . ASN A 1 425 ? 21.115 17.308 -42.043 1.00 42.53 425 ASN A C 1
ATOM 3436 O O . ASN A 1 425 ? 22.034 16.500 -41.924 1.00 42.53 425 ASN A O 1
ATOM 3440 N N . GLN A 1 426 ? 20.586 17.582 -43.236 1.00 49.47 426 GLN A N 1
ATOM 3441 C CA . GLN A 1 426 ? 21.065 17.000 -44.481 1.00 49.47 426 GLN A CA 1
ATOM 3442 C C . GLN A 1 426 ? 22.299 17.775 -44.954 1.00 49.47 426 GLN A C 1
ATOM 3444 O O . GLN A 1 426 ? 22.182 18.846 -45.549 1.00 49.47 426 GLN A O 1
ATOM 3449 N N . LEU A 1 427 ? 23.485 17.219 -44.699 1.00 57.44 427 LEU A N 1
ATOM 3450 C CA . LEU A 1 427 ? 24.746 17.689 -45.275 1.00 57.44 427 LEU A CA 1
ATOM 3451 C C . LEU A 1 427 ? 24.786 17.316 -46.765 1.00 57.44 427 LEU A C 1
ATOM 3453 O O . LEU A 1 427 ? 25.321 16.277 -47.155 1.00 57.44 427 LEU A O 1
ATOM 3457 N N . GLU A 1 428 ? 24.162 18.161 -47.584 1.00 64.19 428 GLU A N 1
ATOM 3458 C CA . GLU A 1 428 ? 24.173 18.081 -49.043 1.00 64.19 428 GLU A CA 1
ATOM 3459 C C . GLU A 1 428 ? 25.098 19.155 -49.627 1.00 64.19 428 GLU A C 1
ATOM 3461 O O . GLU A 1 428 ? 25.010 20.333 -49.279 1.00 64.19 428 GLU A O 1
ATOM 3466 N N . VAL A 1 429 ? 25.995 18.741 -50.521 1.00 71.25 429 VAL A N 1
ATOM 3467 C CA . VAL A 1 429 ? 26.966 19.605 -51.201 1.00 71.25 429 VAL A CA 1
ATOM 3468 C C . VAL A 1 429 ? 26.817 19.406 -52.710 1.00 71.25 429 VAL A C 1
ATOM 3470 O O . VAL A 1 429 ? 27.018 18.299 -53.209 1.00 71.25 429 VAL A O 1
ATOM 3473 N N . ASP A 1 430 ? 26.480 20.468 -53.447 1.00 78.50 430 ASP A N 1
ATOM 3474 C CA . ASP A 1 430 ? 26.536 20.467 -54.918 1.00 78.50 430 ASP A CA 1
ATOM 3475 C C . ASP A 1 430 ? 27.989 20.702 -55.351 1.00 78.50 430 ASP A C 1
ATOM 3477 O O . ASP A 1 430 ? 28.632 21.678 -54.952 1.00 78.50 430 ASP A O 1
ATOM 3481 N N . LEU A 1 431 ? 28.539 19.774 -56.129 1.00 81.88 431 LEU A N 1
ATOM 3482 C CA . LEU A 1 431 ? 29.908 19.838 -56.622 1.00 81.88 431 LEU A CA 1
ATOM 3483 C C . LEU A 1 431 ? 29.964 20.645 -57.926 1.00 81.88 431 LEU A C 1
ATOM 3485 O O . LEU A 1 431 ? 29.089 20.566 -58.783 1.00 81.88 431 LEU A O 1
ATOM 3489 N N . GLU A 1 432 ? 31.057 21.374 -58.147 1.00 81.75 432 GLU A N 1
ATOM 3490 C CA . GLU A 1 432 ? 31.255 22.112 -59.406 1.00 81.75 432 GLU A CA 1
ATOM 3491 C C . GLU A 1 432 ? 31.299 21.170 -60.626 1.00 81.75 432 GLU A C 1
ATOM 3493 O O . GLU A 1 432 ? 30.832 21.510 -61.714 1.00 81.75 432 GLU A O 1
ATOM 3498 N N . PHE A 1 433 ? 31.832 19.959 -60.429 1.00 85.19 433 PHE A N 1
ATOM 3499 C CA . PHE A 1 433 ? 32.014 18.930 -61.449 1.00 85.19 433 PHE A CA 1
ATOM 3500 C C . PHE A 1 433 ? 31.569 17.558 -60.921 1.00 85.19 433 PHE A C 1
ATOM 3502 O O . PHE A 1 433 ? 31.780 17.281 -59.739 1.00 85.19 433 PHE A O 1
ATOM 3509 N N . PRO A 1 434 ? 31.033 16.667 -61.780 1.00 86.06 434 PRO A N 1
ATOM 3510 C CA . PRO A 1 434 ? 30.657 15.311 -61.389 1.00 86.06 434 PRO A CA 1
ATOM 3511 C C . PRO A 1 434 ? 31.789 14.569 -60.673 1.00 86.06 434 PRO A C 1
ATOM 3513 O O . PRO A 1 434 ? 32.939 14.564 -61.133 1.00 86.06 434 PRO A O 1
ATOM 3516 N N . ALA A 1 435 ? 31.462 13.924 -59.555 1.00 85.56 435 ALA A N 1
ATOM 3517 C CA . ALA A 1 435 ? 32.387 13.057 -58.841 1.00 85.56 435 ALA A CA 1
ATOM 3518 C C . ALA A 1 435 ? 32.382 11.642 -59.430 1.00 85.56 435 ALA A C 1
ATOM 3520 O O . ALA A 1 435 ? 31.367 11.151 -59.923 1.00 85.56 435 ALA A O 1
ATOM 3521 N N . LYS A 1 436 ? 33.542 10.986 -59.382 1.00 83.75 436 LYS A N 1
ATOM 3522 C CA . LYS A 1 436 ? 33.773 9.654 -59.957 1.00 83.75 436 LYS A CA 1
ATOM 3523 C C . LYS A 1 436 ? 34.270 8.637 -58.929 1.00 83.75 436 LYS A C 1
ATOM 3525 O O . LYS A 1 436 ? 33.978 7.459 -59.084 1.00 83.75 436 LYS A O 1
ATOM 3530 N N . PHE A 1 437 ? 35.009 9.075 -57.908 1.00 85.75 437 PHE A N 1
ATOM 3531 C CA . PHE A 1 437 ? 35.480 8.216 -56.817 1.00 85.75 437 PHE A CA 1
ATOM 3532 C C . PHE A 1 437 ? 35.337 8.936 -55.474 1.00 85.75 437 PHE A C 1
ATOM 3534 O O . PHE A 1 437 ? 35.479 10.159 -55.413 1.00 85.75 437 PHE A O 1
ATOM 3541 N N . ILE A 1 438 ? 35.106 8.167 -54.412 1.00 88.19 438 ILE A N 1
ATOM 3542 C CA . ILE A 1 438 ? 35.110 8.626 -53.022 1.00 88.19 438 ILE A CA 1
ATOM 3543 C C . ILE A 1 438 ? 35.837 7.588 -52.157 1.00 88.19 438 ILE A C 1
ATOM 3545 O O . ILE A 1 438 ? 35.609 6.390 -52.321 1.00 88.19 438 ILE A O 1
ATOM 3549 N N . ALA A 1 439 ? 36.697 8.046 -51.250 1.00 86.88 439 ALA A N 1
ATOM 3550 C CA . ALA A 1 439 ? 37.375 7.219 -50.252 1.00 86.88 439 ALA A CA 1
ATOM 3551 C C . ALA A 1 439 ? 37.346 7.908 -48.878 1.00 86.88 439 ALA A C 1
ATOM 3553 O O . ALA A 1 439 ? 37.281 9.135 -48.806 1.00 86.88 439 ALA A O 1
ATOM 3554 N N . LEU A 1 440 ? 37.408 7.125 -47.799 1.00 85.69 440 LEU A N 1
ATOM 3555 C CA . LEU A 1 440 ? 37.394 7.579 -46.401 1.00 85.69 440 LEU A CA 1
ATOM 3556 C C . LEU A 1 440 ? 38.747 7.269 -45.747 1.00 85.69 440 LEU A C 1
ATOM 3558 O O . LEU A 1 440 ? 39.328 6.218 -46.015 1.00 85.69 440 LEU A O 1
ATOM 3562 N N . SER A 1 441 ? 39.255 8.184 -44.919 1.00 84.25 441 SER A N 1
ATOM 3563 C CA . SER A 1 441 ? 40.511 7.996 -44.187 1.00 84.25 441 SER A CA 1
ATOM 3564 C C . SER A 1 441 ? 40.397 6.886 -43.142 1.00 84.25 441 SER A C 1
ATOM 3566 O O . SER A 1 441 ? 39.310 6.557 -42.667 1.00 84.25 441 SER A O 1
ATOM 3568 N N . THR A 1 442 ? 41.536 6.324 -42.738 1.00 77.56 442 THR A N 1
ATOM 3569 C CA . THR A 1 442 ? 41.607 5.226 -41.760 1.00 77.56 442 THR A CA 1
ATOM 3570 C C . THR A 1 442 ? 40.988 5.575 -40.400 1.00 77.56 442 THR A C 1
ATOM 3572 O O . THR A 1 442 ? 40.326 4.735 -39.803 1.00 77.56 442 THR A O 1
ATOM 3575 N N . ASN A 1 443 ? 41.123 6.821 -39.939 1.00 75.19 443 ASN A N 1
ATOM 3576 C CA . ASN A 1 443 ? 40.487 7.348 -38.725 1.00 75.19 443 ASN A CA 1
ATOM 3577 C C . ASN A 1 443 ? 39.077 7.925 -38.945 1.00 75.19 443 ASN A C 1
ATOM 3579 O O . ASN A 1 443 ? 38.533 8.534 -38.023 1.00 75.19 443 ASN A O 1
ATOM 3583 N N . LYS A 1 444 ? 38.530 7.819 -40.164 1.00 79.75 444 LYS A N 1
ATOM 3584 C CA . LYS A 1 444 ? 37.190 8.281 -40.561 1.00 79.75 444 LYS A CA 1
ATOM 3585 C C . LYS A 1 444 ? 36.951 9.801 -40.466 1.00 79.75 444 LYS A C 1
ATOM 3587 O O . LYS A 1 444 ? 35.817 10.258 -40.590 1.00 79.75 444 LYS A O 1
ATOM 3592 N N . LYS A 1 445 ? 38.003 10.616 -40.294 1.00 80.56 445 LYS A N 1
ATOM 3593 C CA . LYS A 1 445 ? 37.924 12.090 -40.157 1.00 80.56 445 LYS A CA 1
ATOM 3594 C C . LYS A 1 445 ? 37.999 12.863 -41.477 1.00 80.56 445 LYS A C 1
ATOM 3596 O O . LYS A 1 445 ? 37.695 14.060 -41.486 1.00 80.56 445 LYS A O 1
ATOM 3601 N N . GLN A 1 446 ? 38.420 12.226 -42.572 1.00 85.00 446 GLN A N 1
ATOM 3602 C CA . GLN A 1 446 ? 38.558 12.859 -43.888 1.00 85.00 446 GLN A CA 1
ATOM 3603 C C . GLN A 1 446 ? 37.955 12.005 -45.009 1.00 85.00 446 GLN A C 1
ATOM 3605 O O . GLN A 1 446 ? 38.125 10.790 -45.039 1.00 85.00 446 GLN A O 1
ATOM 3610 N N . LEU A 1 447 ? 37.309 12.659 -45.973 1.00 88.19 447 LEU A N 1
ATOM 3611 C CA . LEU A 1 447 ? 36.798 12.068 -47.210 1.00 88.19 447 LEU A CA 1
ATOM 3612 C C . LEU A 1 447 ? 37.520 12.675 -48.413 1.00 88.19 447 LEU A C 1
ATOM 3614 O O . LEU A 1 447 ? 37.567 13.894 -48.560 1.00 88.19 447 LEU A O 1
ATOM 3618 N N . ALA A 1 448 ? 38.044 11.835 -49.299 1.00 89.00 448 ALA A N 1
ATOM 3619 C CA . ALA A 1 448 ? 38.623 12.248 -50.572 1.00 89.00 448 ALA A CA 1
ATOM 3620 C C . ALA A 1 448 ? 37.621 11.995 -51.700 1.00 89.00 448 ALA A C 1
ATOM 3622 O O . ALA A 1 448 ? 37.312 10.845 -52.003 1.00 89.00 448 ALA A O 1
ATOM 3623 N N . VAL A 1 449 ? 37.137 13.063 -52.337 1.00 89.25 449 VAL A N 1
ATOM 3624 C CA . VAL A 1 449 ? 36.220 13.015 -53.484 1.00 89.25 449 VAL A CA 1
ATOM 3625 C C . VAL A 1 449 ? 36.977 13.427 -54.741 1.00 89.25 449 VAL A C 1
ATOM 3627 O O . VAL A 1 449 ? 37.473 14.548 -54.832 1.00 89.25 449 VAL A O 1
ATOM 3630 N N . TYR A 1 450 ? 37.069 12.536 -55.725 1.00 90.56 450 TYR A N 1
ATOM 3631 C CA . TYR A 1 450 ? 37.715 12.822 -57.007 1.00 90.56 450 TYR A CA 1
ATOM 3632 C C . TYR A 1 450 ? 36.686 13.178 -58.084 1.00 90.56 450 TYR A C 1
ATOM 3634 O O . TYR A 1 450 ? 35.742 12.420 -58.330 1.00 90.56 450 TYR A O 1
ATOM 3642 N N . THR A 1 451 ? 36.901 14.303 -58.763 1.00 89.12 451 THR A N 1
ATOM 3643 C CA . THR A 1 451 ? 36.003 14.867 -59.781 1.00 89.12 451 THR A CA 1
ATOM 3644 C C . THR A 1 451 ? 36.556 14.736 -61.200 1.00 89.12 451 THR A C 1
ATOM 3646 O O . THR A 1 451 ? 37.766 14.688 -61.425 1.00 89.12 451 THR A O 1
ATOM 3649 N N . ILE A 1 452 ? 35.667 14.695 -62.202 1.00 86.38 452 ILE A N 1
ATOM 3650 C CA . ILE A 1 452 ? 36.037 14.432 -63.610 1.00 86.38 452 ILE A CA 1
ATOM 3651 C C . ILE A 1 452 ? 36.997 15.461 -64.237 1.00 86.38 452 ILE A C 1
ATOM 3653 O O . ILE A 1 452 ? 37.586 15.180 -65.279 1.00 86.38 452 ILE A O 1
ATOM 3657 N N . ASN A 1 453 ? 37.183 16.624 -63.610 1.00 87.62 453 ASN A N 1
ATOM 3658 C CA . ASN A 1 453 ? 38.136 17.656 -64.022 1.00 87.62 453 ASN A CA 1
ATOM 3659 C C . ASN A 1 453 ? 39.592 17.395 -63.559 1.00 87.62 453 ASN A C 1
ATOM 3661 O O . ASN A 1 453 ? 40.465 18.210 -63.845 1.00 87.62 453 ASN A O 1
ATOM 3665 N N . GLY A 1 454 ? 39.870 16.274 -62.879 1.00 86.00 454 GLY A N 1
ATOM 3666 C CA . GLY A 1 454 ? 41.228 15.873 -62.479 1.00 86.00 454 GLY A CA 1
ATOM 3667 C C . GLY A 1 454 ? 41.675 16.384 -61.106 1.00 86.00 454 GLY A C 1
ATOM 3668 O O . GLY A 1 454 ? 42.873 16.574 -60.870 1.00 86.00 454 GLY A O 1
ATOM 3669 N N . GLU A 1 455 ? 40.724 16.631 -60.205 1.00 89.56 455 GLU A N 1
ATOM 3670 C CA . GLU A 1 455 ? 40.951 17.165 -58.859 1.00 89.56 455 GLU A CA 1
ATOM 3671 C C . GLU A 1 455 ? 40.494 16.182 -57.776 1.00 89.56 455 GLU A C 1
ATOM 3673 O O . GLU A 1 455 ? 39.442 15.558 -57.896 1.00 89.56 455 GLU A O 1
ATOM 3678 N N . ILE A 1 456 ? 41.268 16.085 -56.692 1.00 90.00 456 ILE A N 1
ATOM 3679 C CA . ILE A 1 456 ? 40.848 15.485 -55.421 1.00 90.00 456 ILE A CA 1
ATOM 3680 C C . ILE A 1 456 ? 40.435 16.625 -54.486 1.00 90.00 456 ILE A C 1
ATOM 3682 O O . ILE A 1 456 ? 41.242 17.509 -54.195 1.00 90.00 456 ILE A O 1
ATOM 3686 N N . ARG A 1 457 ? 39.194 16.595 -54.003 1.00 89.25 457 ARG A N 1
ATOM 3687 C CA . ARG A 1 457 ? 38.641 17.478 -52.968 1.00 89.25 457 ARG A CA 1
ATOM 3688 C C . ARG A 1 457 ? 38.628 16.717 -51.638 1.00 89.25 457 ARG A C 1
ATOM 3690 O O . ARG A 1 457 ? 37.996 15.668 -51.544 1.00 89.25 457 ARG A O 1
ATOM 3697 N N . LEU A 1 458 ? 39.343 17.218 -50.632 1.00 89.06 458 LEU A N 1
ATOM 3698 C CA . LEU A 1 458 ? 39.371 16.660 -49.278 1.00 89.06 458 LEU A CA 1
ATOM 3699 C C . LEU A 1 458 ? 38.346 17.369 -48.394 1.00 89.06 458 LEU A C 1
ATOM 3701 O O . LEU A 1 458 ? 38.468 18.573 -48.165 1.00 89.06 458 LEU A O 1
ATOM 3705 N N . TYR A 1 459 ? 37.386 16.616 -47.870 1.00 87.25 459 TYR A N 1
ATOM 3706 C CA . TYR A 1 459 ? 36.372 17.072 -46.923 1.00 87.25 459 TYR A CA 1
ATOM 3707 C C . TYR A 1 459 ? 36.671 16.546 -45.519 1.00 87.25 459 TYR A C 1
ATOM 3709 O O . TYR A 1 459 ? 37.136 15.416 -45.370 1.00 87.25 459 TYR A O 1
ATOM 3717 N N . ARG A 1 460 ? 36.380 17.330 -44.480 1.00 82.56 460 ARG A N 1
ATOM 3718 C CA . ARG A 1 460 ? 36.340 16.848 -43.091 1.00 82.56 460 ARG A CA 1
ATOM 3719 C C . ARG A 1 460 ? 34.953 16.267 -42.803 1.00 82.56 460 ARG A C 1
ATOM 3721 O O . ARG A 1 460 ? 33.966 16.812 -43.279 1.00 82.56 460 ARG A O 1
ATOM 3728 N N . THR A 1 461 ? 34.868 15.174 -42.045 1.00 72.31 461 THR A N 1
ATOM 3729 C CA . THR A 1 461 ? 33.586 14.495 -41.748 1.00 72.31 461 THR A CA 1
ATOM 3730 C C . THR A 1 461 ? 32.843 15.043 -40.526 1.00 72.31 461 THR A C 1
ATOM 3732 O O . THR A 1 461 ? 31.652 14.781 -40.389 1.00 72.31 461 THR A O 1
ATOM 3735 N N . GLN A 1 462 ? 33.513 15.804 -39.652 1.00 64.12 462 GLN A N 1
ATOM 3736 C CA . GLN A 1 462 ? 32.953 16.358 -38.412 1.00 64.12 462 GLN A CA 1
ATOM 3737 C C . GLN A 1 462 ? 33.434 17.798 -38.133 1.00 64.12 462 GLN A C 1
ATOM 3739 O O . GLN A 1 462 ? 34.596 18.108 -38.412 1.00 64.12 462 GLN A O 1
ATOM 3744 N N . PRO A 1 463 ? 32.614 18.658 -37.491 1.00 51.12 463 PRO A N 1
ATOM 3745 C CA . PRO A 1 463 ? 31.210 18.425 -37.125 1.00 51.12 463 PRO A CA 1
ATOM 3746 C C . PRO A 1 463 ? 30.251 18.562 -38.319 1.00 51.12 463 PRO A C 1
ATOM 3748 O O . PRO A 1 463 ? 29.167 17.999 -38.287 1.00 51.12 463 PRO A O 1
ATOM 3751 N N . ASN A 1 464 ? 30.674 19.262 -39.375 1.00 64.25 464 ASN A N 1
ATOM 3752 C CA . ASN A 1 464 ? 29.975 19.394 -40.651 1.00 64.25 464 ASN A CA 1
ATOM 3753 C C . ASN A 1 464 ? 30.897 18.968 -41.799 1.00 64.25 464 ASN A C 1
ATOM 3755 O O . ASN A 1 464 ? 32.120 18.910 -41.641 1.00 64.25 464 ASN A O 1
ATOM 3759 N N . LEU A 1 465 ? 30.306 18.708 -42.967 1.00 71.00 465 LEU A N 1
ATOM 3760 C CA . LEU A 1 465 ? 31.030 18.285 -44.162 1.00 71.00 465 LEU A CA 1
ATOM 3761 C C . LEU A 1 465 ? 31.706 19.479 -44.866 1.00 71.00 465 LEU A C 1
ATOM 3763 O O . LEU A 1 465 ? 31.185 20.055 -45.818 1.00 71.00 465 LEU A O 1
ATOM 3767 N N . GLU A 1 466 ? 32.871 19.879 -44.359 1.00 76.19 466 GLU A N 1
ATOM 3768 C CA . GLU A 1 466 ? 33.598 21.082 -44.789 1.00 76.19 466 GLU A CA 1
ATOM 3769 C C . GLU A 1 466 ? 34.736 20.758 -45.768 1.00 76.19 466 GLU A C 1
ATOM 3771 O O . GLU A 1 466 ? 35.545 19.862 -45.519 1.00 76.19 466 GLU A O 1
ATOM 3776 N N . LEU A 1 467 ? 34.844 21.513 -46.869 1.00 82.75 467 LEU A N 1
ATOM 3777 C CA . LEU A 1 467 ? 35.940 21.387 -47.839 1.00 82.75 467 LEU A CA 1
ATOM 3778 C C . LEU A 1 467 ? 37.242 21.974 -47.265 1.00 82.75 467 LEU A C 1
ATOM 3780 O O . LEU A 1 467 ? 37.338 23.177 -47.041 1.00 82.75 467 LEU A O 1
ATOM 3784 N N . GLY A 1 468 ? 38.261 21.134 -47.076 1.00 80.44 468 GLY A N 1
ATOM 3785 C CA . GLY A 1 468 ? 39.552 21.525 -46.501 1.00 80.44 468 GLY A CA 1
ATOM 3786 C C . GLY A 1 468 ? 40.647 21.853 -47.523 1.00 80.44 468 GLY A C 1
ATOM 3787 O O . GLY A 1 468 ? 41.336 22.861 -47.381 1.00 80.44 468 GLY A O 1
ATOM 3788 N N . LYS A 1 469 ? 40.856 21.007 -48.543 1.00 83.75 469 LYS A N 1
ATOM 3789 C CA . LYS A 1 469 ? 41.945 21.177 -49.533 1.00 83.75 469 LYS A CA 1
ATOM 3790 C C . LYS A 1 469 ? 41.560 20.589 -50.891 1.00 83.75 469 LYS A C 1
ATOM 3792 O O . LYS A 1 469 ? 40.908 19.551 -50.953 1.00 83.75 469 LYS A O 1
ATOM 3797 N N . VAL A 1 470 ? 42.006 21.225 -51.975 1.00 86.69 470 VAL A N 1
ATOM 3798 C CA . VAL A 1 470 ? 41.862 20.719 -53.352 1.00 86.69 470 VAL A CA 1
ATOM 3799 C C . VAL A 1 470 ? 43.248 20.452 -53.935 1.00 86.69 470 VAL A C 1
ATOM 3801 O O . VAL A 1 470 ? 44.143 21.287 -53.810 1.00 86.69 470 VAL A O 1
ATOM 3804 N N . ILE A 1 471 ? 43.438 19.286 -54.554 1.00 86.81 471 ILE A N 1
ATOM 3805 C CA . ILE A 1 471 ? 44.713 18.842 -55.130 1.00 86.81 471 ILE A CA 1
ATOM 3806 C C . ILE A 1 471 ? 44.489 18.443 -56.591 1.00 86.81 471 ILE A C 1
ATOM 3808 O O . ILE A 1 471 ? 43.689 17.554 -56.885 1.00 86.81 471 ILE A O 1
ATOM 3812 N N . LYS A 1 472 ? 45.209 19.079 -57.520 1.00 84.88 472 LYS A N 1
ATOM 3813 C CA . LYS A 1 472 ? 45.193 18.714 -58.945 1.00 84.88 472 LYS A CA 1
ATOM 3814 C C . LYS A 1 472 ? 46.087 17.500 -59.171 1.00 84.88 472 LYS A C 1
ATOM 3816 O O . LYS A 1 472 ? 47.274 17.553 -58.874 1.00 84.88 472 LYS A O 1
ATOM 3821 N N . THR A 1 473 ? 45.509 16.421 -59.693 1.00 79.12 473 THR A N 1
ATOM 3822 C CA . THR A 1 473 ? 46.181 15.121 -59.894 1.00 79.12 473 THR A CA 1
ATOM 3823 C C . THR A 1 473 ? 46.133 14.624 -61.340 1.00 79.12 473 THR A C 1
ATOM 3825 O O . THR A 1 473 ? 46.870 13.710 -61.704 1.00 79.12 473 THR A O 1
ATOM 3828 N N . GLY A 1 474 ? 45.307 15.243 -62.190 1.00 82.12 474 GLY A N 1
ATOM 3829 C CA . GLY A 1 474 ? 45.066 14.768 -63.551 1.00 82.12 474 GLY A CA 1
ATOM 3830 C C . GLY A 1 474 ? 44.107 13.578 -63.569 1.00 82.12 474 GLY A C 1
ATOM 3831 O O . GLY A 1 474 ? 43.327 13.386 -62.641 1.00 82.12 474 GLY A O 1
ATOM 3832 N N . TYR A 1 475 ? 44.121 12.789 -64.645 1.00 86.06 475 TYR A N 1
ATOM 3833 C CA . TYR A 1 475 ? 43.136 11.724 -64.828 1.00 86.06 475 TYR A CA 1
ATOM 3834 C C . TYR A 1 475 ? 43.504 10.428 -64.092 1.00 86.06 475 TYR A C 1
ATOM 3836 O O . TYR A 1 475 ? 44.434 9.714 -64.485 1.00 86.06 475 TYR A O 1
ATOM 3844 N N . LEU A 1 476 ? 42.717 10.103 -63.063 1.00 86.06 476 LEU A N 1
ATOM 3845 C CA . LEU A 1 476 ? 42.883 8.904 -62.238 1.00 86.06 476 LEU A CA 1
ATOM 3846 C C . LEU A 1 476 ? 41.978 7.733 -62.661 1.00 86.06 476 LEU A C 1
ATOM 3848 O O . LEU A 1 476 ? 40.862 7.904 -63.180 1.00 86.06 476 LEU A O 1
ATOM 3852 N N . GLN A 1 477 ? 42.478 6.524 -62.402 1.00 81.81 477 GLN A N 1
ATOM 3853 C CA . GLN A 1 477 ? 41.803 5.246 -62.621 1.00 81.81 477 GLN A CA 1
ATOM 3854 C C . GLN A 1 477 ? 41.330 4.606 -61.302 1.00 81.81 477 GLN A C 1
ATOM 3856 O O . GLN A 1 477 ? 40.244 4.028 -61.289 1.00 81.81 477 GLN A O 1
ATOM 3861 N N . SER A 1 478 ? 42.064 4.804 -60.201 1.00 83.81 478 SER A N 1
ATOM 3862 C CA . SER A 1 478 ? 41.640 4.497 -58.827 1.00 83.81 478 SER A CA 1
ATOM 3863 C C . SER A 1 478 ? 42.273 5.448 -57.804 1.00 83.81 478 SER A C 1
ATOM 3865 O O . SER A 1 478 ? 43.320 6.044 -58.068 1.00 83.81 478 SER A O 1
ATOM 3867 N N . LEU A 1 479 ? 41.653 5.544 -56.627 1.00 87.62 479 LEU A N 1
ATOM 3868 C CA . LEU A 1 479 ? 42.080 6.349 -55.482 1.00 87.62 479 LEU A CA 1
ATOM 3869 C C . LEU A 1 479 ? 41.743 5.576 -54.202 1.00 87.62 479 LEU A C 1
ATOM 3871 O O . LEU A 1 479 ? 40.605 5.139 -54.073 1.00 87.62 479 LEU A O 1
ATOM 3875 N N . GLU A 1 480 ? 42.701 5.431 -53.285 1.00 85.38 480 GLU A N 1
ATOM 3876 C CA . GLU A 1 480 ? 42.512 4.766 -51.986 1.00 85.38 480 GLU A CA 1
ATOM 3877 C C . GLU A 1 480 ? 43.423 5.402 -50.918 1.00 85.38 480 GLU A C 1
ATOM 3879 O O . GLU A 1 480 ? 44.551 5.791 -51.221 1.00 85.38 480 GLU A O 1
ATOM 3884 N N . PHE A 1 481 ? 42.983 5.514 -49.660 1.00 84.81 481 PHE A N 1
ATOM 3885 C CA . PHE A 1 481 ? 43.855 6.003 -48.580 1.00 84.81 481 PHE A CA 1
ATOM 3886 C C . PHE A 1 481 ? 44.894 4.943 -48.179 1.00 84.81 481 PHE A C 1
ATOM 3888 O O . PHE A 1 481 ? 44.552 3.826 -47.787 1.00 84.81 481 PHE A O 1
ATOM 3895 N N . ALA A 1 482 ? 46.178 5.307 -48.222 1.00 77.12 482 ALA A N 1
ATOM 3896 C CA . ALA A 1 482 ? 47.246 4.484 -47.664 1.00 77.12 482 ALA A CA 1
ATOM 3897 C C . ALA A 1 482 ? 47.349 4.708 -46.148 1.00 77.12 482 ALA A C 1
ATOM 3899 O O . ALA A 1 482 ? 47.271 3.752 -45.375 1.00 77.12 482 ALA A O 1
ATOM 3900 N N . SER A 1 483 ? 47.429 5.976 -45.737 1.00 74.81 483 SER A N 1
ATOM 3901 C CA . SER A 1 483 ? 47.489 6.439 -44.346 1.00 74.81 483 SER A CA 1
ATOM 3902 C C . SER A 1 483 ? 46.788 7.798 -44.199 1.00 74.81 483 SER A C 1
ATOM 3904 O O . SER A 1 483 ? 46.318 8.372 -45.180 1.00 74.81 483 SER A O 1
ATOM 3906 N N . GLU A 1 484 ? 46.759 8.357 -42.988 1.00 76.56 484 GLU A N 1
ATOM 3907 C CA . GLU A 1 484 ? 46.178 9.683 -42.702 1.00 76.56 484 GLU A CA 1
ATOM 3908 C C . GLU A 1 484 ? 46.767 10.845 -43.510 1.00 76.56 484 GLU A C 1
ATOM 3910 O O . GLU A 1 484 ? 46.119 11.879 -43.676 1.00 76.56 484 GLU A O 1
ATOM 3915 N N . THR A 1 485 ? 47.996 10.699 -44.005 1.00 78.75 485 THR A N 1
ATOM 3916 C CA . THR A 1 485 ? 48.682 11.738 -44.778 1.00 78.75 485 THR A CA 1
ATOM 3917 C C . THR A 1 485 ? 48.997 11.308 -46.203 1.00 78.75 485 THR A C 1
ATOM 3919 O O . THR A 1 485 ? 49.603 12.091 -46.923 1.00 78.75 485 THR A O 1
ATOM 3922 N N . GLN A 1 486 ? 48.612 10.104 -46.641 1.00 83.88 486 GLN A N 1
ATOM 3923 C CA . GLN A 1 486 ? 49.015 9.565 -47.943 1.00 83.88 486 GLN A CA 1
ATOM 3924 C C . GLN A 1 486 ? 47.861 8.871 -48.666 1.00 83.88 486 GLN A C 1
ATOM 3926 O O . GLN A 1 486 ? 47.202 7.986 -48.118 1.00 83.88 486 GLN A O 1
ATOM 3931 N N . ILE A 1 487 ? 47.663 9.228 -49.935 1.00 85.62 487 ILE A N 1
ATOM 3932 C CA . ILE A 1 487 ? 46.690 8.596 -50.833 1.00 85.62 487 ILE A CA 1
ATOM 3933 C C . ILE A 1 487 ? 47.442 7.827 -51.918 1.00 85.62 487 ILE A C 1
ATOM 3935 O O . ILE A 1 487 ? 48.309 8.376 -52.596 1.00 85.62 487 ILE A O 1
ATOM 3939 N N . LEU A 1 488 ? 47.083 6.561 -52.106 1.00 85.81 488 LEU A N 1
ATOM 3940 C CA . LEU A 1 488 ? 47.572 5.720 -53.188 1.00 85.81 488 LEU A CA 1
ATOM 3941 C C . LEU A 1 488 ? 46.678 5.916 -54.418 1.00 85.81 488 LEU A C 1
ATOM 3943 O O . LEU A 1 488 ? 45.457 5.751 -54.352 1.00 85.81 488 LEU A O 1
ATOM 3947 N N . ILE A 1 489 ? 47.278 6.281 -55.549 1.00 86.81 489 ILE A N 1
ATOM 3948 C CA . ILE A 1 489 ? 46.561 6.587 -56.791 1.00 86.81 489 ILE A CA 1
ATOM 3949 C C . ILE A 1 489 ? 47.107 5.776 -57.966 1.00 86.81 489 ILE A C 1
ATOM 3951 O O . ILE A 1 489 ? 48.300 5.470 -58.037 1.00 86.81 489 ILE A O 1
ATOM 3955 N N . THR A 1 490 ? 46.230 5.471 -58.924 1.00 86.00 490 THR A N 1
ATOM 3956 C CA . THR A 1 490 ? 46.634 5.006 -60.258 1.00 86.00 490 THR A CA 1
ATOM 3957 C C . THR A 1 490 ? 46.184 6.001 -61.320 1.00 86.00 490 THR A C 1
ATOM 3959 O O . THR A 1 490 ? 45.054 6.495 -61.283 1.00 86.00 490 THR A O 1
ATOM 3962 N N . ASN A 1 491 ? 47.059 6.320 -62.274 1.00 84.00 491 ASN A N 1
ATOM 3963 C CA . ASN A 1 491 ? 46.711 7.175 -63.414 1.00 84.00 491 ASN A CA 1
ATOM 3964 C C . ASN A 1 491 ? 46.115 6.353 -64.578 1.00 84.00 491 ASN A C 1
ATOM 3966 O O . ASN A 1 491 ? 46.174 5.126 -64.573 1.00 84.00 491 ASN A O 1
ATOM 3970 N N . LEU A 1 492 ? 45.575 7.007 -65.617 1.00 80.81 492 LEU A N 1
ATOM 3971 C CA . LEU A 1 492 ? 45.038 6.302 -66.801 1.00 80.81 492 LEU A CA 1
ATOM 3972 C C . LEU A 1 492 ? 46.049 5.391 -67.528 1.00 80.81 492 LEU A C 1
ATOM 3974 O O . LEU A 1 492 ? 45.641 4.444 -68.200 1.00 80.81 492 LEU A O 1
ATOM 3978 N N . ALA A 1 493 ? 47.354 5.659 -67.416 1.00 79.31 493 ALA A N 1
ATOM 3979 C CA . ALA A 1 493 ? 48.392 4.808 -68.000 1.00 79.31 493 ALA A CA 1
ATOM 3980 C C . ALA A 1 493 ? 48.640 3.520 -67.192 1.00 79.31 493 ALA A C 1
ATOM 3982 O O . ALA A 1 493 ? 49.335 2.634 -67.695 1.00 79.31 493 ALA A O 1
ATOM 3983 N N . GLY A 1 494 ? 48.042 3.411 -65.999 1.00 74.56 494 GLY A N 1
ATOM 3984 C CA . GLY A 1 494 ? 48.153 2.304 -65.053 1.00 74.56 494 GLY A CA 1
ATOM 3985 C C . GLY A 1 494 ? 49.332 2.412 -64.086 1.00 74.56 494 GLY A C 1
ATOM 3986 O O . GLY A 1 494 ? 49.688 1.425 -63.443 1.00 74.56 494 GLY A O 1
ATOM 3987 N N . ASN A 1 495 ? 49.959 3.586 -63.992 1.00 82.75 495 ASN A N 1
ATOM 3988 C CA . ASN A 1 495 ? 51.123 3.804 -63.141 1.00 82.75 495 ASN A CA 1
ATOM 3989 C C . ASN A 1 495 ? 50.690 4.052 -61.691 1.00 82.75 495 ASN A C 1
ATOM 3991 O O . ASN A 1 495 ? 49.732 4.792 -61.458 1.00 82.75 495 ASN A O 1
ATOM 3995 N N . LEU A 1 496 ? 51.426 3.476 -60.739 1.00 84.12 496 LEU A N 1
ATOM 3996 C CA . LEU A 1 496 ? 51.200 3.621 -59.300 1.00 84.12 496 LEU A CA 1
ATOM 3997 C C . LEU A 1 496 ? 51.986 4.810 -58.725 1.00 84.12 496 LEU A C 1
ATOM 3999 O O . LEU A 1 496 ? 53.201 4.904 -58.933 1.00 84.12 496 LEU A O 1
ATOM 4003 N N . SER A 1 497 ? 51.307 5.669 -57.961 1.00 83.81 497 SER A N 1
ATOM 4004 C CA . SER A 1 497 ? 51.924 6.776 -57.221 1.00 83.81 497 SER A CA 1
ATOM 4005 C C . SER A 1 497 ? 51.355 6.912 -55.812 1.00 83.81 497 SER A C 1
ATOM 4007 O O . SER A 1 497 ? 50.161 6.691 -55.607 1.00 83.81 497 SER A O 1
ATOM 4009 N N . ILE A 1 498 ? 52.186 7.353 -54.865 1.00 85.31 498 ILE A N 1
ATOM 4010 C CA . ILE A 1 498 ? 51.715 7.894 -53.582 1.00 85.31 498 ILE A CA 1
ATOM 4011 C C . ILE A 1 498 ? 51.656 9.418 -53.701 1.00 85.31 498 ILE A C 1
ATOM 4013 O O . ILE A 1 498 ? 52.607 10.055 -54.154 1.00 85.31 498 ILE A O 1
ATOM 4017 N N . LEU A 1 499 ? 50.528 9.990 -53.292 1.00 85.88 499 LEU A N 1
ATOM 4018 C CA . LEU A 1 499 ? 50.329 11.418 -53.079 1.00 85.88 499 LEU A CA 1
ATOM 4019 C C . LEU A 1 499 ? 50.448 11.713 -51.581 1.00 85.88 499 LEU A C 1
ATOM 4021 O O . LEU A 1 499 ? 49.618 11.248 -50.797 1.00 85.88 499 LEU A O 1
ATOM 4025 N N . ASP A 1 500 ? 51.436 12.516 -51.192 1.00 83.31 500 ASP A N 1
ATOM 4026 C CA . ASP A 1 500 ? 51.566 13.017 -49.822 1.00 83.31 500 ASP A CA 1
ATOM 4027 C C . ASP A 1 500 ? 50.694 14.269 -49.623 1.00 83.31 500 ASP A C 1
ATOM 4029 O O . ASP A 1 500 ? 50.860 15.290 -50.292 1.00 83.31 500 ASP A O 1
ATOM 4033 N N . LEU A 1 501 ? 49.726 14.196 -48.710 1.00 82.62 501 LEU A N 1
ATOM 4034 C CA . LEU A 1 501 ? 48.693 15.214 -48.507 1.00 82.62 501 LEU A CA 1
ATOM 4035 C C . LEU A 1 501 ? 49.211 16.541 -47.929 1.00 82.62 501 LEU A C 1
ATOM 4037 O O . LEU A 1 501 ? 48.729 17.584 -48.389 1.00 82.62 501 LEU A O 1
ATOM 4041 N N . PRO A 1 502 ? 50.157 16.575 -46.966 1.00 79.19 502 PRO A N 1
ATOM 4042 C CA . PRO A 1 502 ? 50.752 17.819 -46.488 1.00 79.19 502 PRO A CA 1
ATOM 4043 C C . PRO A 1 502 ? 51.480 18.567 -47.610 1.00 79.19 502 PRO A C 1
ATOM 4045 O O . PRO A 1 502 ? 51.115 19.707 -47.913 1.00 79.19 502 PRO A O 1
ATOM 4048 N N . THR A 1 503 ? 52.443 17.914 -48.271 1.00 75.81 503 THR A N 1
ATOM 4049 C CA . THR A 1 503 ? 53.298 18.549 -49.290 1.00 75.81 503 THR A CA 1
ATOM 4050 C C . THR A 1 503 ? 52.615 18.719 -50.649 1.00 75.81 503 THR A C 1
ATOM 4052 O O . THR A 1 503 ? 52.966 19.629 -51.396 1.00 75.81 503 THR A O 1
ATOM 4055 N N . GLY A 1 504 ? 51.629 17.879 -50.979 1.00 72.75 504 GLY A N 1
ATOM 4056 C CA . GLY A 1 504 ? 51.039 17.795 -52.319 1.00 72.75 504 GLY A CA 1
ATOM 4057 C C . GLY A 1 504 ? 51.977 17.178 -53.363 1.00 72.75 504 GLY A C 1
ATOM 4058 O O . GLY A 1 504 ? 51.750 17.362 -54.557 1.00 72.75 504 GLY A O 1
ATOM 4059 N N . SER A 1 505 ? 53.044 16.500 -52.927 1.00 77.38 505 SER A N 1
ATOM 4060 C CA . SER A 1 505 ? 54.031 15.876 -53.810 1.00 77.38 505 SER A CA 1
ATOM 4061 C C . SER A 1 505 ? 53.600 14.478 -54.265 1.00 77.38 505 SER A C 1
ATOM 4063 O O . SER A 1 505 ? 52.861 13.779 -53.570 1.00 77.38 505 SER A O 1
ATOM 4065 N N . PHE A 1 506 ? 54.063 14.082 -55.453 1.00 75.31 506 PHE A N 1
ATOM 4066 C CA . PHE A 1 506 ? 53.814 12.766 -56.041 1.00 75.31 506 PHE A CA 1
ATOM 4067 C C . PHE A 1 506 ? 55.109 11.964 -56.082 1.00 75.31 506 PHE A C 1
ATOM 4069 O O . PHE A 1 506 ? 56.081 12.399 -56.701 1.00 75.31 506 PHE A O 1
ATOM 4076 N N . GLU A 1 507 ? 55.093 10.769 -55.506 1.00 76.38 507 GLU A N 1
ATOM 4077 C CA . GLU A 1 507 ? 56.171 9.795 -55.644 1.00 76.38 507 GLU A CA 1
ATOM 4078 C C . GLU A 1 507 ? 55.710 8.660 -56.570 1.00 76.38 507 GLU A C 1
ATOM 4080 O O . GLU A 1 507 ? 54.639 8.078 -56.381 1.00 76.38 507 GLU A O 1
ATOM 4085 N N . LEU A 1 508 ? 56.476 8.397 -57.633 1.00 73.12 508 LEU A N 1
ATOM 4086 C CA . LEU A 1 508 ? 56.123 7.472 -58.713 1.00 73.12 508 LEU A CA 1
ATOM 4087 C C . LEU A 1 508 ? 56.900 6.161 -58.557 1.00 73.12 508 LEU A C 1
ATOM 4089 O O . LEU A 1 508 ? 58.120 6.152 -58.665 1.00 73.12 508 LEU A O 1
ATOM 4093 N N . TYR A 1 509 ? 56.189 5.047 -58.383 1.00 68.69 509 TYR A N 1
ATOM 4094 C CA . TYR A 1 509 ? 56.793 3.748 -58.050 1.00 68.69 509 TYR A CA 1
ATOM 4095 C C . TYR A 1 509 ? 56.830 2.757 -59.230 1.00 68.69 509 TYR A C 1
ATOM 4097 O O . TYR A 1 509 ? 57.043 1.562 -59.043 1.00 68.69 509 TYR A O 1
ATOM 4105 N N . THR A 1 510 ? 56.579 3.211 -60.463 1.00 56.56 510 THR A N 1
ATOM 4106 C CA . THR A 1 510 ? 56.243 2.306 -61.583 1.00 56.56 510 THR A CA 1
ATOM 4107 C C . THR A 1 510 ? 57.388 1.389 -62.023 1.00 56.56 510 THR A C 1
ATOM 4109 O O . THR A 1 510 ? 57.128 0.261 -62.441 1.00 56.56 510 THR A O 1
ATOM 4112 N N . ASP A 1 511 ? 58.638 1.833 -61.887 1.00 52.97 511 ASP A N 1
ATOM 4113 C CA . ASP A 1 511 ? 59.802 1.100 -62.401 1.00 52.97 511 ASP A CA 1
ATOM 4114 C C . ASP A 1 511 ? 60.264 -0.046 -61.482 1.00 52.97 511 ASP A C 1
ATOM 4116 O O . ASP A 1 511 ? 60.959 -0.952 -61.938 1.00 52.97 511 ASP A O 1
ATOM 4120 N N . GLN A 1 512 ? 59.839 -0.069 -60.212 1.00 53.03 512 GLN A N 1
ATOM 4121 C CA . GLN A 1 512 ? 60.198 -1.138 -59.266 1.00 53.03 512 GLN A CA 1
ATOM 4122 C C . GLN A 1 512 ? 59.219 -2.329 -59.280 1.00 53.03 512 GLN A C 1
ATOM 4124 O O . GLN A 1 512 ? 59.585 -3.428 -58.869 1.00 53.03 512 GLN A O 1
ATOM 4129 N N . VAL A 1 513 ? 58.002 -2.174 -59.827 1.00 57.22 513 VAL A N 1
ATOM 4130 C CA . VAL A 1 513 ? 56.941 -3.207 -59.766 1.00 57.22 513 VAL A CA 1
ATOM 4131 C C . VAL A 1 513 ? 56.747 -3.972 -61.087 1.00 57.22 513 VAL A C 1
ATOM 4133 O O . VAL A 1 513 ? 55.626 -4.199 -61.551 1.00 57.22 513 VAL A O 1
ATOM 4136 N N . SER A 1 514 ? 57.839 -4.451 -61.693 1.00 52.84 514 SER A N 1
ATOM 4137 C CA . SER A 1 514 ? 57.835 -5.428 -62.810 1.00 52.84 514 SER A CA 1
ATOM 4138 C C . SER A 1 514 ? 56.990 -5.057 -64.051 1.00 52.84 514 SER A C 1
ATOM 4140 O O . SER A 1 514 ? 56.396 -5.928 -64.684 1.00 52.84 514 SER A O 1
ATOM 4142 N N . GLY A 1 515 ? 56.891 -3.769 -64.400 1.00 58.62 515 GLY A N 1
ATOM 4143 C CA . GLY A 1 515 ? 56.228 -3.310 -65.635 1.00 58.62 515 GLY A CA 1
ATOM 4144 C C . GLY A 1 515 ? 54.713 -3.566 -65.726 1.00 58.62 515 GLY A C 1
ATOM 4145 O O . GLY A 1 515 ? 54.126 -3.412 -66.798 1.00 58.62 515 GLY A O 1
ATOM 4146 N N . ALA A 1 516 ? 54.067 -3.958 -64.625 1.00 64.44 516 ALA A N 1
ATOM 4147 C CA . ALA A 1 516 ? 52.632 -4.214 -64.579 1.00 64.44 516 ALA A CA 1
ATOM 4148 C C . ALA A 1 516 ? 51.839 -2.911 -64.387 1.00 64.44 516 ALA A C 1
ATOM 4150 O O . ALA A 1 516 ? 52.188 -2.066 -63.564 1.00 64.44 516 ALA A O 1
ATOM 4151 N N . LYS A 1 517 ? 50.748 -2.764 -65.144 1.00 75.81 517 LYS A N 1
ATOM 4152 C CA . LYS A 1 517 ? 49.879 -1.581 -65.132 1.00 75.81 517 LYS A CA 1
ATOM 4153 C C . LYS A 1 517 ? 48.625 -1.866 -64.326 1.00 75.81 517 LYS A C 1
ATOM 4155 O O . LYS A 1 517 ? 47.884 -2.778 -64.672 1.00 75.81 517 LYS A O 1
ATOM 4160 N N . TYR A 1 518 ? 48.351 -1.093 -63.285 1.00 78.94 518 TYR A N 1
ATOM 4161 C CA . TYR A 1 518 ? 47.228 -1.347 -62.381 1.00 78.94 518 TYR A CA 1
ATOM 4162 C C . TYR A 1 518 ? 45.996 -0.511 -62.738 1.00 78.94 518 TYR A C 1
ATOM 4164 O O . TYR A 1 518 ? 46.105 0.595 -63.255 1.00 78.94 518 TYR A O 1
ATOM 4172 N N . LYS A 1 519 ? 44.809 -1.069 -62.492 1.00 75.19 519 LYS A N 1
ATOM 4173 C CA . LYS A 1 519 ? 43.500 -0.486 -62.825 1.00 75.19 519 LYS A CA 1
ATOM 4174 C C . LYS A 1 519 ? 42.693 -0.097 -61.589 1.00 75.19 519 LYS A C 1
ATOM 4176 O O . LYS A 1 519 ? 42.014 0.922 -61.597 1.00 75.19 519 LYS A O 1
ATOM 4181 N N . SER A 1 520 ? 42.711 -0.948 -60.570 1.00 75.12 520 SER A N 1
ATOM 4182 C CA . SER A 1 520 ? 41.970 -0.762 -59.320 1.00 75.12 520 SER A CA 1
ATOM 4183 C C . SER A 1 520 ? 42.772 -1.344 -58.165 1.00 75.12 520 SER A C 1
ATOM 4185 O O . SER A 1 520 ? 43.422 -2.380 -58.336 1.00 75.12 520 SER A O 1
ATOM 4187 N N . LEU A 1 521 ? 42.705 -0.665 -57.024 1.00 77.62 521 LEU A N 1
ATOM 4188 C CA . LEU A 1 521 ? 43.387 -0.979 -55.773 1.00 77.62 521 LEU A CA 1
ATOM 4189 C C . LEU A 1 521 ? 42.336 -1.155 -54.677 1.00 77.62 521 LEU A C 1
ATOM 4191 O O . LEU A 1 521 ? 41.374 -0.392 -54.641 1.00 77.62 521 LEU A O 1
ATOM 4195 N N . TYR A 1 522 ? 42.546 -2.122 -53.790 1.00 75.62 522 TYR A N 1
ATOM 4196 C CA . TYR A 1 522 ? 41.688 -2.399 -52.639 1.00 75.62 522 TYR A CA 1
ATOM 4197 C C . TYR A 1 522 ? 42.579 -2.622 -51.414 1.00 75.62 522 TYR A C 1
ATOM 4199 O O . TYR A 1 522 ? 43.465 -3.477 -51.465 1.00 75.62 522 TYR A O 1
ATOM 4207 N N . LYS A 1 523 ? 42.398 -1.861 -50.328 1.00 74.38 523 LYS A N 1
ATOM 4208 C CA . LYS A 1 523 ? 43.187 -2.059 -49.100 1.00 74.38 523 LYS A CA 1
ATOM 4209 C C . LYS A 1 523 ? 42.800 -3.370 -48.402 1.00 74.38 523 LYS A C 1
ATOM 4211 O O . LYS A 1 523 ? 41.626 -3.729 -48.373 1.00 74.38 523 LYS A O 1
ATOM 4216 N N . ILE A 1 524 ? 43.776 -4.085 -47.836 1.00 72.38 524 ILE A N 1
ATOM 4217 C CA . ILE A 1 524 ? 43.536 -5.283 -47.016 1.00 72.38 524 ILE A CA 1
ATOM 4218 C C . ILE A 1 524 ? 43.310 -4.833 -45.561 1.00 72.38 524 ILE A C 1
ATOM 4220 O O . ILE A 1 524 ? 44.260 -4.353 -44.944 1.00 72.38 524 ILE A O 1
ATOM 4224 N N . PRO A 1 525 ? 42.107 -4.986 -44.965 1.00 62.94 525 PRO A N 1
ATOM 4225 C CA . PRO A 1 525 ? 41.825 -4.448 -43.627 1.00 62.94 525 PRO A CA 1
ATOM 4226 C C . PRO A 1 525 ? 42.731 -5.007 -42.520 1.00 62.94 525 PRO A C 1
ATOM 4228 O O . PRO A 1 525 ? 43.067 -4.293 -41.584 1.00 62.94 525 PRO A O 1
ATOM 4231 N N . ALA A 1 526 ? 43.166 -6.265 -42.653 1.00 60.47 526 ALA A N 1
ATOM 4232 C CA . ALA A 1 526 ? 44.028 -6.951 -41.688 1.00 60.47 526 ALA A CA 1
ATOM 4233 C C . ALA A 1 526 ? 45.544 -6.725 -41.898 1.00 60.47 526 ALA A C 1
ATOM 4235 O O . ALA A 1 526 ? 46.349 -7.293 -41.163 1.00 60.47 526 ALA A O 1
ATOM 4236 N N . GLN A 1 527 ? 45.964 -5.954 -42.911 1.00 66.88 527 GLN A N 1
ATOM 4237 C CA . GLN A 1 527 ? 47.380 -5.718 -43.224 1.00 66.88 527 GLN A CA 1
ATOM 4238 C C . GLN A 1 527 ? 47.606 -4.251 -43.609 1.00 66.88 527 GLN A C 1
ATOM 4240 O O . GLN A 1 527 ? 47.354 -3.856 -44.745 1.00 66.88 527 GLN A O 1
ATOM 4245 N N . GLU A 1 528 ? 48.126 -3.443 -42.679 1.00 62.69 528 GLU A N 1
ATOM 4246 C CA . GLU A 1 528 ? 48.210 -1.977 -42.828 1.00 62.69 528 GLU A CA 1
ATOM 4247 C C . GLU A 1 528 ? 48.916 -1.498 -44.109 1.00 62.69 528 GLU A C 1
ATOM 4249 O O . GLU A 1 528 ? 48.522 -0.472 -44.667 1.00 62.69 528 GLU A O 1
ATOM 4254 N N . ASN A 1 529 ? 49.912 -2.260 -44.582 1.00 74.81 529 ASN A N 1
ATOM 4255 C CA . ASN A 1 529 ? 50.761 -1.946 -45.735 1.00 74.81 529 ASN A CA 1
ATOM 4256 C C . ASN A 1 529 ? 50.567 -2.901 -46.931 1.00 74.81 529 ASN A C 1
ATOM 4258 O O . ASN A 1 529 ? 51.498 -3.061 -47.723 1.00 74.81 529 ASN A O 1
ATOM 4262 N N . SER A 1 530 ? 49.402 -3.546 -47.073 1.00 75.56 530 SER A N 1
ATOM 4263 C CA . SER A 1 530 ? 49.099 -4.403 -48.232 1.00 75.56 530 SER A CA 1
ATOM 4264 C C . SER A 1 530 ? 47.804 -4.007 -48.950 1.00 75.56 530 SER A C 1
ATOM 4266 O O . SER A 1 530 ? 46.769 -3.744 -48.335 1.00 75.56 530 SER A O 1
ATOM 4268 N N . TRP A 1 531 ? 47.845 -4.044 -50.282 1.00 79.19 531 TRP A N 1
ATOM 4269 C CA . TRP A 1 531 ? 46.714 -3.771 -51.169 1.00 79.19 531 TRP A CA 1
ATOM 4270 C C . TRP A 1 531 ? 46.591 -4.864 -52.223 1.00 79.19 531 TRP A C 1
ATOM 4272 O O . TRP A 1 531 ? 47.585 -5.344 -52.765 1.00 79.19 531 TRP A O 1
ATOM 4282 N N . VAL A 1 532 ? 45.360 -5.210 -52.582 1.00 76.38 532 VAL A N 1
ATOM 4283 C CA . VAL A 1 532 ? 45.085 -6.033 -53.755 1.00 76.38 532 VAL A CA 1
ATOM 4284 C C . VAL A 1 532 ? 44.955 -5.122 -54.972 1.00 76.38 532 VAL A C 1
ATOM 4286 O O . VAL A 1 532 ? 44.091 -4.247 -55.023 1.00 76.38 532 VAL A O 1
ATOM 4289 N N . ALA A 1 533 ? 45.818 -5.325 -55.962 1.00 76.62 533 ALA A N 1
ATOM 4290 C CA . ALA A 1 533 ? 45.878 -4.551 -57.189 1.00 76.62 533 ALA A CA 1
ATOM 4291 C C . ALA A 1 533 ? 45.463 -5.404 -58.392 1.00 76.62 533 ALA A C 1
ATOM 4293 O O . ALA A 1 533 ? 45.986 -6.489 -58.635 1.00 76.62 533 ALA A O 1
ATOM 4294 N N . THR A 1 534 ? 44.533 -4.893 -59.190 1.00 76.69 534 THR A N 1
ATOM 4295 C CA . THR A 1 534 ? 44.093 -5.539 -60.438 1.00 76.69 534 THR A CA 1
ATOM 4296 C C . THR A 1 534 ? 44.880 -4.975 -61.619 1.00 76.69 534 THR A C 1
ATOM 4298 O O . THR A 1 534 ? 44.949 -3.759 -61.791 1.00 76.69 534 THR A O 1
ATOM 4301 N N . ASN A 1 535 ? 45.480 -5.835 -62.438 1.00 74.00 535 ASN A N 1
ATOM 4302 C CA . ASN A 1 535 ? 46.244 -5.447 -63.625 1.00 74.00 535 ASN A CA 1
ATOM 4303 C C . ASN A 1 535 ? 45.284 -5.081 -64.780 1.00 74.00 535 ASN A C 1
ATOM 4305 O O . ASN A 1 535 ? 44.224 -5.691 -64.940 1.00 74.00 535 ASN A O 1
ATOM 4309 N N . GLN A 1 536 ? 45.652 -4.109 -65.618 1.00 71.56 536 GLN A N 1
ATOM 4310 C CA . GLN A 1 536 ? 44.912 -3.719 -66.823 1.00 71.56 536 GLN A CA 1
ATOM 4311 C C . GLN A 1 536 ? 44.723 -4.893 -67.803 1.00 71.56 536 GLN A C 1
ATOM 4313 O O . GLN A 1 536 ? 43.730 -4.914 -68.531 1.00 71.56 536 GLN A O 1
ATOM 4318 N N . THR A 1 537 ? 45.620 -5.887 -67.789 1.00 68.00 537 THR A N 1
ATOM 4319 C CA . THR A 1 537 ? 45.519 -7.116 -68.599 1.00 68.00 537 THR A CA 1
ATOM 4320 C C . THR A 1 537 ? 44.626 -8.213 -68.000 1.00 68.00 537 THR A C 1
ATOM 4322 O O . THR A 1 537 ? 44.344 -9.182 -68.696 1.00 68.00 537 THR A O 1
ATOM 4325 N N . GLY A 1 538 ? 44.148 -8.065 -66.754 1.00 62.31 538 GLY A N 1
ATOM 4326 C CA . GLY A 1 538 ? 43.211 -8.994 -66.097 1.00 62.31 538 GLY A CA 1
ATOM 4327 C C . GLY A 1 538 ? 43.747 -9.756 -64.875 1.00 62.31 538 GLY A C 1
ATOM 4328 O O . GLY A 1 538 ? 42.980 -10.425 -64.194 1.00 62.31 538 GLY A O 1
ATOM 4329 N N . GLY A 1 539 ? 45.034 -9.641 -64.543 1.00 70.19 539 GLY A N 1
ATOM 4330 C CA . GLY A 1 539 ? 45.593 -10.296 -63.353 1.00 70.19 539 GLY A CA 1
ATOM 4331 C C . GLY A 1 539 ? 45.212 -9.659 -62.005 1.00 70.19 539 GLY A C 1
ATOM 4332 O O . GLY A 1 539 ? 44.761 -8.514 -61.947 1.00 70.19 539 GLY A O 1
ATOM 4333 N N . VAL A 1 540 ? 45.471 -10.382 -60.911 1.00 72.94 540 VAL A N 1
ATOM 4334 C CA . VAL A 1 540 ? 45.501 -9.854 -59.530 1.00 72.94 540 VAL A CA 1
ATOM 4335 C C . VAL A 1 540 ? 46.920 -9.959 -59.005 1.00 72.94 540 VAL A C 1
ATOM 4337 O O . VAL A 1 540 ? 47.507 -11.032 -59.098 1.00 72.94 540 VAL A O 1
ATOM 4340 N N . ALA A 1 541 ? 47.437 -8.899 -58.395 1.00 75.44 541 ALA A N 1
ATOM 4341 C CA . ALA A 1 541 ? 48.639 -8.939 -57.577 1.00 75.44 541 ALA A CA 1
ATOM 4342 C C . ALA A 1 541 ? 48.328 -8.439 -56.161 1.00 75.44 541 ALA A C 1
ATOM 4344 O O . ALA A 1 541 ? 47.558 -7.494 -55.999 1.00 75.44 541 ALA A O 1
ATOM 4345 N N . ILE A 1 542 ? 48.940 -9.035 -55.141 1.00 76.06 542 ILE A N 1
ATOM 4346 C CA . ILE A 1 542 ? 49.013 -8.416 -53.813 1.00 76.06 542 ILE A CA 1
ATOM 4347 C C . ILE A 1 542 ? 50.288 -7.572 -53.794 1.00 76.06 542 ILE A C 1
ATOM 4349 O O . ILE A 1 542 ? 51.380 -8.086 -54.042 1.00 76.06 542 ILE A O 1
ATOM 4353 N N . LEU A 1 543 ? 50.126 -6.274 -53.556 1.00 78.75 543 LEU A N 1
ATOM 4354 C CA . LEU A 1 543 ? 51.202 -5.302 -53.421 1.00 78.75 543 LEU A CA 1
ATOM 4355 C C . LEU A 1 543 ? 51.407 -5.006 -51.943 1.00 78.75 543 LEU A C 1
ATOM 4357 O O . LEU A 1 543 ? 50.467 -4.583 -51.272 1.00 78.75 543 LEU A O 1
ATOM 4361 N N . THR A 1 544 ? 52.630 -5.173 -51.457 1.00 77.69 544 THR A N 1
ATOM 4362 C CA . THR A 1 544 ? 53.015 -4.782 -50.099 1.00 77.69 544 THR A CA 1
ATOM 4363 C C . THR A 1 544 ? 54.023 -3.640 -50.184 1.00 77.69 544 THR A C 1
ATOM 4365 O O . THR A 1 544 ? 54.912 -3.658 -51.036 1.00 77.69 544 THR A O 1
ATOM 4368 N N . TYR A 1 545 ? 53.857 -2.622 -49.339 1.00 76.69 545 TYR A N 1
ATOM 4369 C CA . TYR A 1 545 ? 54.752 -1.467 -49.261 1.00 76.69 545 TYR A CA 1
ATOM 4370 C C . TYR A 1 545 ? 55.749 -1.630 -48.114 1.00 76.69 545 TYR A C 1
ATOM 4372 O O . TYR A 1 545 ? 55.363 -1.885 -46.972 1.00 76.69 545 TYR A O 1
ATOM 4380 N N . GLN A 1 546 ? 57.032 -1.437 -48.407 1.00 74.00 546 GLN A N 1
ATOM 4381 C CA . GLN A 1 546 ? 58.094 -1.313 -47.414 1.00 74.00 546 GLN A CA 1
ATOM 4382 C C . GLN A 1 546 ? 58.859 -0.011 -47.641 1.00 74.00 546 GLN A C 1
ATOM 4384 O O . GLN A 1 546 ? 59.208 0.350 -48.760 1.00 74.00 546 GLN A O 1
ATOM 4389 N N . LYS A 1 547 ? 59.149 0.699 -46.547 1.00 65.94 547 LYS A N 1
ATOM 4390 C CA . LYS A 1 547 ? 59.755 2.040 -46.573 1.00 65.94 547 LYS A CA 1
ATOM 4391 C C . LYS A 1 547 ? 61.185 2.072 -47.146 1.00 65.94 547 LYS A C 1
ATOM 4393 O O . LYS A 1 547 ? 61.688 3.145 -47.457 1.00 65.94 547 LYS A O 1
ATOM 4398 N N . THR A 1 548 ? 61.839 0.917 -47.243 1.00 62.72 548 THR A N 1
ATOM 4399 C CA . THR A 1 548 ? 63.185 0.724 -47.805 1.00 62.72 548 THR A CA 1
ATOM 4400 C C . THR A 1 548 ? 63.172 0.379 -49.294 1.00 62.72 548 THR A C 1
ATOM 4402 O O . THR A 1 548 ? 64.023 0.870 -50.028 1.00 62.72 548 THR A O 1
ATOM 4405 N N . ASP A 1 549 ? 62.203 -0.429 -49.734 1.00 60.78 549 ASP A N 1
ATOM 4406 C CA . ASP A 1 549 ? 62.223 -1.118 -51.035 1.00 60.78 549 ASP A CA 1
ATOM 4407 C C . ASP A 1 549 ? 61.028 -0.757 -51.941 1.00 60.78 549 ASP A C 1
ATOM 4409 O O . ASP A 1 549 ? 60.884 -1.290 -53.040 1.00 60.78 549 ASP A O 1
ATOM 4413 N N . GLY A 1 550 ? 60.164 0.158 -51.490 1.00 70.06 550 GLY A N 1
ATOM 4414 C CA . GLY A 1 550 ? 58.979 0.601 -52.218 1.00 70.06 550 GLY A CA 1
ATOM 4415 C C . GLY A 1 550 ? 57.859 -0.441 -52.212 1.00 70.06 550 GLY A C 1
ATOM 4416 O O . GLY A 1 550 ? 57.620 -1.130 -51.218 1.00 70.06 550 GLY A O 1
ATOM 4417 N N . PHE A 1 551 ? 57.129 -0.536 -53.324 1.00 73.31 551 PHE A N 1
ATOM 4418 C CA . PHE A 1 551 ? 56.121 -1.578 -53.527 1.00 73.31 551 PHE A CA 1
ATOM 4419 C C . PHE A 1 551 ? 56.749 -2.826 -54.144 1.00 73.31 551 PHE A C 1
ATOM 4421 O O . PHE A 1 551 ? 57.417 -2.743 -55.171 1.00 73.31 551 PHE A O 1
ATOM 4428 N N . PHE A 1 552 ? 56.424 -3.998 -53.604 1.00 69.19 552 PHE A N 1
ATOM 4429 C CA . PHE A 1 552 ? 56.756 -5.284 -54.214 1.00 69.19 552 PHE A CA 1
ATOM 4430 C C . PHE A 1 552 ? 55.529 -6.199 -54.278 1.00 69.19 552 PHE A C 1
ATOM 4432 O O . PHE A 1 552 ? 54.567 -6.056 -53.519 1.00 69.19 552 PHE A O 1
ATOM 4439 N N . LYS A 1 553 ? 55.550 -7.138 -55.229 1.00 71.31 553 LYS A N 1
ATOM 4440 C CA . LYS A 1 553 ? 54.503 -8.151 -55.401 1.00 71.31 553 LYS A CA 1
ATOM 4441 C C . LYS A 1 553 ? 54.762 -9.325 -54.459 1.00 71.31 553 LYS A C 1
ATOM 4443 O O . LYS A 1 553 ? 55.833 -9.921 -54.525 1.00 71.31 553 LYS A O 1
ATOM 4448 N N . THR A 1 554 ? 53.779 -9.702 -53.646 1.00 65.44 554 THR A N 1
ATOM 4449 C CA . THR A 1 554 ? 53.859 -10.893 -52.777 1.00 65.44 554 THR A CA 1
ATOM 4450 C C . THR A 1 554 ? 53.206 -12.127 -53.401 1.00 65.44 554 THR A C 1
ATOM 4452 O O . THR A 1 554 ? 53.723 -13.231 -53.246 1.00 65.44 554 THR A O 1
ATOM 4455 N N . LYS A 1 555 ? 52.113 -11.958 -54.158 1.00 65.38 555 LYS A N 1
ATOM 4456 C CA . LYS A 1 555 ? 51.468 -13.003 -54.982 1.00 65.38 555 LYS A CA 1
ATOM 4457 C C . LYS A 1 555 ? 50.908 -12.393 -56.269 1.00 65.38 555 LYS A C 1
ATOM 4459 O O . LYS A 1 555 ? 50.476 -11.243 -56.247 1.00 65.38 555 LYS A O 1
ATOM 4464 N N . GLU A 1 556 ? 50.880 -13.150 -57.370 1.00 67.06 556 GLU A N 1
ATOM 4465 C CA . GLU A 1 556 ? 50.278 -12.730 -58.648 1.00 67.06 556 GLU A CA 1
ATOM 4466 C C . GLU A 1 556 ? 49.541 -13.888 -59.347 1.00 67.06 556 GLU A C 1
ATOM 4468 O O . GLU A 1 556 ? 50.072 -14.989 -59.477 1.00 67.06 556 GLU A O 1
ATOM 4473 N N . LYS A 1 557 ? 48.321 -13.622 -59.831 1.00 66.38 557 LYS A N 1
ATOM 4474 C CA . LYS A 1 557 ? 47.527 -14.498 -60.704 1.00 66.38 557 LYS A CA 1
ATOM 4475 C C . LYS A 1 557 ? 47.356 -13.815 -62.059 1.00 66.38 557 LYS A C 1
ATOM 4477 O O . LYS A 1 557 ? 46.763 -12.742 -62.127 1.00 66.38 557 LYS A O 1
ATOM 4482 N N . ASN A 1 558 ? 47.766 -14.476 -63.139 1.00 60.16 558 ASN A N 1
ATOM 4483 C CA . ASN A 1 558 ? 47.399 -14.093 -64.506 1.00 60.16 558 ASN A CA 1
ATOM 4484 C C . ASN A 1 558 ? 46.005 -14.665 -64.841 1.00 60.16 558 ASN A C 1
ATOM 4486 O O . ASN A 1 558 ? 45.763 -15.848 -64.607 1.00 60.16 558 ASN A O 1
ATOM 4490 N N . GLY A 1 559 ? 45.069 -13.849 -65.341 1.00 65.19 559 GLY A N 1
ATOM 4491 C CA . GLY A 1 559 ? 43.662 -14.256 -65.477 1.00 65.19 559 GLY A CA 1
ATOM 4492 C C . GLY A 1 559 ? 42.758 -13.237 -66.177 1.00 65.19 559 GLY A C 1
ATOM 4493 O O . GLY A 1 559 ? 43.244 -12.276 -66.770 1.00 65.19 559 GLY A O 1
ATOM 4494 N N . GLY A 1 560 ? 41.443 -13.485 -66.149 1.00 62.97 560 GLY A N 1
ATOM 4495 C CA . GLY A 1 560 ? 40.440 -12.680 -66.843 1.00 62.97 560 GLY A CA 1
ATOM 4496 C C . GLY A 1 560 ? 40.070 -11.378 -66.129 1.00 62.97 560 GLY A C 1
ATOM 4497 O O . GLY A 1 560 ? 40.302 -11.187 -64.942 1.00 62.97 560 GLY A O 1
ATOM 4498 N N . LYS A 1 561 ? 39.460 -10.450 -66.874 1.00 71.75 561 LYS A N 1
ATOM 4499 C CA . LYS A 1 561 ? 39.108 -9.100 -66.407 1.00 71.75 561 LYS A CA 1
ATOM 4500 C C . LYS A 1 561 ? 38.164 -9.127 -65.197 1.00 71.75 561 LYS A C 1
ATOM 4502 O O . LYS A 1 561 ? 36.958 -9.313 -65.351 1.00 71.75 561 LYS A O 1
ATOM 4507 N N . ILE A 1 562 ? 38.704 -8.810 -64.024 1.00 74.62 562 ILE A N 1
ATOM 4508 C CA . ILE A 1 562 ? 37.929 -8.715 -62.783 1.00 74.62 562 ILE A CA 1
ATOM 4509 C C . ILE A 1 562 ? 37.050 -7.459 -62.763 1.00 74.62 562 ILE A C 1
ATOM 4511 O O . ILE A 1 562 ? 37.473 -6.357 -63.146 1.00 74.62 562 ILE A O 1
ATOM 4515 N N . GLN A 1 563 ? 35.803 -7.652 -62.329 1.00 75.62 563 GLN A N 1
ATOM 4516 C CA . GLN A 1 563 ? 34.782 -6.605 -62.195 1.00 75.62 563 GLN A CA 1
ATOM 4517 C C . GLN A 1 563 ? 34.491 -6.245 -60.740 1.00 75.62 563 GLN A C 1
ATOM 4519 O O . GLN A 1 563 ? 34.318 -5.066 -60.443 1.00 75.62 563 GLN A O 1
ATOM 4524 N N . ALA A 1 564 ? 34.470 -7.242 -59.858 1.00 77.62 564 ALA A N 1
ATOM 4525 C CA . ALA A 1 564 ? 34.189 -7.092 -58.439 1.00 77.62 564 ALA A CA 1
ATOM 4526 C C . ALA A 1 564 ? 35.041 -8.063 -57.617 1.00 77.62 564 ALA A C 1
ATOM 4528 O O . ALA A 1 564 ? 35.439 -9.121 -58.111 1.00 77.62 564 ALA A O 1
ATOM 4529 N N . MET A 1 565 ? 35.312 -7.691 -56.370 1.00 79.88 565 MET A N 1
ATOM 4530 C CA . MET A 1 565 ? 36.149 -8.435 -55.438 1.00 79.88 565 MET A CA 1
ATOM 4531 C C . MET A 1 565 ? 35.700 -8.147 -54.005 1.00 79.88 565 MET A C 1
ATOM 4533 O O . MET A 1 565 ? 35.306 -7.021 -53.704 1.00 79.88 565 MET A O 1
ATOM 4537 N N . ALA A 1 566 ? 35.790 -9.154 -53.145 1.00 79.50 566 ALA A N 1
ATOM 4538 C CA . ALA A 1 566 ? 35.617 -9.055 -51.705 1.00 79.50 566 ALA A CA 1
ATOM 4539 C C . ALA A 1 566 ? 36.666 -9.935 -51.006 1.00 79.50 566 ALA A C 1
ATOM 4541 O O . ALA A 1 566 ? 37.126 -10.937 -51.562 1.00 79.50 566 ALA A O 1
ATOM 4542 N N . LEU A 1 567 ? 37.047 -9.545 -49.795 1.00 74.31 567 LEU A N 1
ATOM 4543 C CA . LEU A 1 567 ? 37.995 -10.258 -48.948 1.00 74.31 567 LEU A CA 1
ATOM 4544 C C . LEU A 1 567 ? 37.276 -10.594 -47.646 1.00 74.31 567 LEU A C 1
ATOM 4546 O O . LEU A 1 567 ? 36.775 -9.673 -47.014 1.00 74.31 567 LEU A O 1
ATOM 4550 N N . GLU A 1 568 ? 37.241 -11.870 -47.264 1.00 70.69 568 GLU A N 1
ATOM 4551 C CA . GLU A 1 568 ? 36.605 -12.296 -46.015 1.00 70.69 568 GLU A CA 1
ATOM 4552 C C . GLU A 1 568 ? 37.268 -13.555 -45.437 1.00 70.69 568 GLU A C 1
ATOM 4554 O O . GLU A 1 568 ? 37.652 -14.446 -46.195 1.00 70.69 568 GLU A O 1
ATOM 4559 N N . GLN A 1 569 ? 37.441 -13.629 -44.113 1.00 63.84 569 GLN A N 1
ATOM 4560 C CA . GLN A 1 569 ? 38.029 -14.764 -43.376 1.00 63.84 569 GLN A CA 1
ATOM 4561 C C . GLN A 1 569 ? 39.322 -15.341 -44.005 1.00 63.84 569 GLN A C 1
ATOM 4563 O O . GLN A 1 569 ? 39.501 -16.556 -44.112 1.00 63.84 569 GLN A O 1
ATOM 4568 N N . GLY A 1 570 ? 40.227 -14.478 -44.485 1.00 63.97 570 GLY A N 1
ATOM 4569 C CA . GLY A 1 570 ? 41.474 -14.911 -45.140 1.00 63.97 570 GLY A CA 1
ATOM 4570 C C . GLY A 1 570 ? 41.281 -15.567 -46.519 1.00 63.97 570 GLY A C 1
ATOM 4571 O O . GLY A 1 570 ? 42.177 -16.248 -47.022 1.00 63.97 570 GLY A O 1
ATOM 4572 N N . LYS A 1 571 ? 40.123 -15.372 -47.156 1.00 71.69 571 LYS A N 1
ATOM 4573 C CA . LYS A 1 571 ? 39.825 -15.788 -48.532 1.00 71.69 571 LYS A CA 1
ATOM 4574 C C . LYS A 1 571 ? 39.564 -14.563 -49.402 1.00 71.69 571 LYS A C 1
ATOM 4576 O O . LYS A 1 571 ? 38.946 -13.590 -48.976 1.00 71.69 571 LYS A O 1
ATOM 4581 N N . ILE A 1 572 ? 40.023 -14.631 -50.645 1.00 77.06 572 ILE A N 1
ATOM 4582 C CA . ILE A 1 572 ? 39.749 -13.645 -51.688 1.00 77.06 572 ILE A CA 1
ATOM 4583 C C . ILE A 1 572 ? 38.723 -14.225 -52.658 1.00 77.06 572 ILE A C 1
ATOM 4585 O O . ILE A 1 572 ? 38.939 -15.283 -53.251 1.00 77.06 572 ILE A O 1
ATOM 4589 N N . SER A 1 573 ? 37.610 -13.518 -52.824 1.00 82.12 573 SER A N 1
ATOM 4590 C CA . SER A 1 573 ? 36.522 -13.890 -53.727 1.00 82.12 573 SER A CA 1
ATOM 4591 C C . SER A 1 573 ? 36.345 -12.809 -54.791 1.00 82.12 573 SER A C 1
ATOM 4593 O O . SER A 1 573 ? 36.372 -11.618 -54.483 1.00 82.12 573 SER A O 1
ATOM 4595 N N . TRP A 1 574 ? 36.188 -13.190 -56.058 1.00 81.94 574 TRP A N 1
ATOM 4596 C CA . TRP A 1 574 ? 36.121 -12.236 -57.172 1.00 81.94 574 TRP A CA 1
ATOM 4597 C C . TRP A 1 574 ? 35.225 -12.719 -58.313 1.00 81.94 574 TRP A C 1
ATOM 4599 O O . TRP A 1 574 ? 34.939 -13.909 -58.447 1.00 81.94 574 TRP A O 1
ATOM 4609 N N . ALA A 1 575 ? 34.806 -11.777 -59.159 1.00 82.94 575 ALA A N 1
ATOM 4610 C CA . ALA A 1 575 ? 34.023 -12.050 -60.358 1.00 82.94 575 ALA A CA 1
ATOM 4611 C C . ALA A 1 575 ? 34.800 -11.764 -61.651 1.00 82.94 575 ALA A C 1
ATOM 4613 O O . ALA A 1 575 ? 35.351 -10.673 -61.826 1.00 82.94 575 ALA A O 1
ATOM 4614 N N . GLU A 1 576 ? 34.767 -12.727 -62.577 1.00 82.81 576 GLU A N 1
ATOM 4615 C CA . GLU A 1 576 ? 35.206 -12.590 -63.972 1.00 82.81 576 GLU A CA 1
ATOM 4616 C C . GLU A 1 576 ? 33.990 -12.818 -64.892 1.00 82.81 576 GLU A C 1
ATOM 4618 O O . GLU A 1 576 ? 33.641 -13.948 -65.238 1.00 82.81 576 GLU A O 1
ATOM 4623 N N . GLY A 1 577 ? 33.298 -11.745 -65.274 1.00 83.25 577 GLY A N 1
ATOM 4624 C CA . GLY A 1 577 ? 32.056 -11.809 -66.046 1.00 83.25 577 GLY A CA 1
ATOM 4625 C C . GLY A 1 577 ? 30.873 -12.263 -65.189 1.00 83.25 577 GLY A C 1
ATOM 4626 O O . GLY A 1 577 ? 30.478 -11.603 -64.231 1.00 83.25 577 GLY A O 1
ATOM 4627 N N . SER A 1 578 ? 30.281 -13.392 -65.564 1.00 84.75 578 SER A N 1
ATOM 4628 C CA . SER A 1 578 ? 29.275 -14.111 -64.776 1.00 84.75 578 SER A CA 1
ATOM 4629 C C . SER A 1 578 ? 29.888 -15.074 -63.752 1.00 84.75 578 SER A C 1
ATOM 4631 O O . SER A 1 578 ? 29.170 -15.593 -62.903 1.00 84.75 578 SER A O 1
ATOM 4633 N N . ASN A 1 579 ? 31.191 -15.355 -63.823 1.00 85.12 579 ASN A N 1
ATOM 4634 C CA . ASN A 1 579 ? 31.818 -16.418 -63.038 1.00 85.12 579 ASN A CA 1
ATOM 4635 C C . ASN A 1 579 ? 32.292 -15.890 -61.679 1.00 85.12 579 ASN A C 1
ATOM 4637 O O . ASN A 1 579 ? 33.103 -14.963 -61.634 1.00 85.12 579 ASN A O 1
ATOM 4641 N N . PHE A 1 580 ? 31.827 -16.505 -60.591 1.00 86.12 580 PHE A N 1
ATOM 4642 C CA . PHE A 1 580 ? 32.210 -16.188 -59.214 1.00 86.12 580 PHE A CA 1
ATOM 4643 C C . PHE A 1 580 ? 33.207 -17.222 -58.677 1.00 86.12 580 PHE A C 1
ATOM 4645 O O . PHE A 1 580 ? 32.898 -18.414 -58.595 1.00 86.12 580 PHE A O 1
ATOM 4652 N N . TYR A 1 581 ? 34.397 -16.759 -58.300 1.00 81.56 581 TYR A N 1
ATOM 4653 C CA . TYR A 1 581 ? 35.501 -17.578 -57.801 1.00 81.56 581 TYR A CA 1
ATOM 4654 C C . TYR A 1 581 ? 35.851 -17.228 -56.356 1.00 81.56 581 TYR A C 1
ATOM 4656 O O . TYR A 1 581 ? 35.662 -16.089 -55.928 1.00 81.56 581 TYR A O 1
ATOM 4664 N N . SER A 1 582 ? 36.446 -18.183 -55.640 1.00 79.12 582 SER A N 1
ATOM 4665 C CA . SER A 1 582 ? 37.091 -17.941 -54.347 1.00 79.12 582 SER A CA 1
ATOM 4666 C C . SER A 1 582 ? 38.389 -18.743 -54.203 1.00 79.12 582 SER A C 1
ATOM 4668 O O . SER A 1 582 ? 38.532 -19.822 -54.785 1.00 79.12 582 SER A O 1
ATOM 4670 N N . SER A 1 583 ? 39.341 -18.200 -53.444 1.00 74.69 583 SER A N 1
ATOM 4671 C CA . SER A 1 583 ? 40.640 -18.804 -53.119 1.00 74.69 583 SER A CA 1
ATOM 4672 C C . SER A 1 583 ? 41.072 -18.412 -51.706 1.00 74.69 583 SER A C 1
ATOM 4674 O O . SER A 1 583 ? 40.796 -17.298 -51.265 1.00 74.69 583 SER A O 1
ATOM 4676 N N . SER A 1 584 ? 41.806 -19.281 -51.005 1.00 70.06 584 SER A N 1
ATOM 4677 C CA . SER A 1 584 ? 42.533 -18.882 -49.789 1.00 70.06 584 SER A CA 1
ATOM 4678 C C . SER A 1 584 ? 43.647 -17.883 -50.134 1.00 70.06 584 SER A C 1
ATOM 4680 O O . SER A 1 584 ? 44.240 -17.976 -51.213 1.00 70.06 584 SER A O 1
ATOM 4682 N N . LEU A 1 585 ? 43.939 -16.934 -49.234 1.00 62.53 585 LEU A N 1
ATOM 4683 C CA . LEU A 1 585 ? 45.076 -16.020 -49.383 1.00 62.53 585 LEU A CA 1
ATOM 4684 C C . LEU A 1 585 ? 46.423 -16.705 -49.131 1.00 62.53 585 LEU A C 1
ATOM 4686 O O . LEU A 1 585 ? 47.429 -16.271 -49.690 1.00 62.53 585 LEU A O 1
ATOM 4690 N N . ASP A 1 586 ? 46.459 -17.760 -48.314 1.00 57.91 586 ASP A N 1
ATOM 4691 C CA . ASP A 1 586 ? 47.708 -18.284 -47.748 1.00 57.91 586 ASP A CA 1
ATOM 4692 C C . ASP A 1 586 ? 48.338 -19.394 -48.598 1.00 57.91 586 ASP A C 1
ATOM 4694 O O . ASP A 1 586 ? 49.561 -19.448 -48.739 1.00 57.91 586 ASP A O 1
ATOM 4698 N N . GLN A 1 587 ? 47.530 -20.209 -49.276 1.00 52.91 587 GLN A N 1
ATOM 4699 C CA . GLN A 1 587 ? 48.004 -21.354 -50.064 1.00 52.91 587 GLN A CA 1
ATOM 4700 C C . GLN A 1 587 ? 48.184 -21.020 -51.561 1.00 52.91 587 GLN A C 1
ATOM 4702 O O . GLN A 1 587 ? 47.661 -20.021 -52.056 1.00 52.91 587 GLN A O 1
ATOM 4707 N N . ASN A 1 588 ? 48.933 -21.853 -52.297 1.00 54.53 588 ASN A N 1
ATOM 4708 C CA . ASN A 1 588 ? 48.972 -21.854 -53.774 1.00 54.53 588 ASN A CA 1
ATOM 4709 C C . ASN A 1 588 ? 47.748 -22.608 -54.332 1.00 54.53 588 ASN A C 1
ATOM 4711 O O . ASN A 1 588 ? 47.874 -23.528 -55.140 1.00 54.53 588 ASN A O 1
ATOM 4715 N N . ASP A 1 589 ? 46.571 -22.267 -53.817 1.00 56.69 589 ASP A N 1
ATOM 4716 C CA . ASP A 1 589 ? 45.345 -23.017 -54.053 1.00 56.69 589 ASP A CA 1
ATOM 4717 C C . ASP A 1 589 ? 44.752 -22.680 -55.428 1.00 56.69 589 ASP A C 1
ATOM 4719 O O . ASP A 1 589 ? 44.864 -21.550 -55.917 1.00 56.69 589 ASP A O 1
ATOM 4723 N N . ILE A 1 590 ? 44.134 -23.662 -56.085 1.00 60.09 590 ILE A N 1
ATOM 4724 C CA . ILE A 1 590 ? 43.548 -23.442 -57.413 1.00 60.09 590 ILE A CA 1
ATOM 4725 C C . ILE A 1 590 ? 42.208 -22.709 -57.233 1.00 60.09 590 ILE A C 1
ATOM 4727 O O . ILE A 1 590 ? 41.357 -23.202 -56.493 1.00 60.09 590 ILE A O 1
ATOM 4731 N N . PRO A 1 591 ? 41.963 -21.580 -57.934 1.00 67.62 591 PRO A N 1
ATOM 4732 C CA . PRO A 1 591 ? 40.696 -20.858 -57.868 1.00 67.62 591 PRO A CA 1
ATOM 4733 C C . PRO A 1 591 ? 39.471 -21.759 -58.043 1.00 67.62 591 PRO A C 1
ATOM 4735 O O . PRO A 1 591 ? 39.221 -22.280 -59.134 1.00 67.62 591 PRO A O 1
ATOM 4738 N N . LYS A 1 592 ? 38.664 -21.900 -56.990 1.00 72.56 592 LYS A N 1
ATOM 4739 C CA . LYS A 1 592 ? 37.433 -22.686 -57.057 1.00 72.56 592 LYS A CA 1
ATOM 4740 C C . LYS A 1 592 ? 36.327 -21.825 -57.657 1.00 72.56 592 LYS A C 1
ATOM 4742 O O . LYS A 1 592 ? 35.942 -20.813 -57.072 1.00 72.56 592 LYS A O 1
ATOM 4747 N N . LEU A 1 593 ? 35.804 -22.232 -58.814 1.00 79.62 593 LEU A N 1
ATOM 4748 C CA . LEU A 1 593 ? 34.558 -21.683 -59.350 1.00 79.62 593 LEU A CA 1
ATOM 4749 C C . LEU A 1 593 ? 33.415 -22.109 -58.420 1.00 79.62 593 LEU A C 1
ATOM 4751 O O . LEU A 1 593 ? 33.144 -23.301 -58.280 1.00 79.62 593 LEU A O 1
ATOM 4755 N N . LEU A 1 594 ? 32.780 -21.142 -57.761 1.00 77.75 594 LEU A N 1
ATOM 4756 C CA . LEU A 1 594 ? 31.676 -21.387 -56.833 1.00 77.75 594 LEU A CA 1
ATOM 4757 C C . LEU A 1 594 ? 30.318 -21.306 -57.533 1.00 77.75 594 LEU A C 1
ATOM 4759 O O . LEU A 1 594 ? 29.427 -22.097 -57.229 1.00 77.75 594 LEU A O 1
ATOM 4763 N N . PHE A 1 595 ? 30.156 -20.360 -58.464 1.00 81.69 595 PHE A N 1
ATOM 4764 C CA . PHE A 1 595 ? 28.885 -20.130 -59.150 1.00 81.69 595 PHE A CA 1
ATOM 4765 C C . PHE A 1 595 ? 29.058 -19.446 -60.516 1.00 81.69 595 PHE A C 1
ATOM 4767 O O . PHE A 1 595 ? 30.044 -18.746 -60.747 1.00 81.69 595 PHE A O 1
ATOM 4774 N N . ILE A 1 596 ? 28.075 -19.620 -61.406 1.00 85.31 596 ILE A N 1
ATOM 4775 C CA . ILE A 1 596 ? 27.948 -18.876 -62.667 1.00 85.31 596 ILE A CA 1
ATOM 4776 C C . ILE A 1 596 ? 26.610 -18.130 -62.635 1.00 85.31 596 ILE A C 1
ATOM 4778 O O . ILE A 1 596 ? 25.547 -18.744 -62.678 1.00 85.31 596 ILE A O 1
ATOM 4782 N N . ALA A 1 597 ? 26.668 -16.805 -62.552 1.00 83.94 597 ALA A N 1
ATOM 4783 C CA . ALA A 1 597 ? 25.507 -15.927 -62.511 1.00 83.94 597 ALA A CA 1
ATOM 4784 C C . ALA A 1 597 ? 24.791 -15.815 -63.875 1.00 83.94 597 ALA A C 1
ATOM 4786 O O . ALA A 1 597 ? 25.432 -15.924 -64.923 1.00 83.94 597 ALA A O 1
ATOM 4787 N N . PRO A 1 598 ? 23.475 -15.519 -63.898 1.00 82.19 598 PRO A N 1
ATOM 4788 C CA . PRO A 1 598 ? 22.717 -15.341 -65.139 1.00 82.19 598 PRO A CA 1
ATOM 4789 C C . PRO A 1 598 ? 23.070 -14.041 -65.884 1.00 82.19 598 PRO A C 1
ATOM 4791 O O . PRO A 1 598 ? 22.689 -13.868 -67.039 1.00 82.19 598 PRO A O 1
ATOM 4794 N N . SER A 1 599 ? 23.796 -13.112 -65.251 1.00 85.88 599 SER A N 1
ATOM 4795 C CA . SER A 1 599 ? 24.360 -11.929 -65.907 1.00 85.88 599 SER A CA 1
ATOM 4796 C C . SER A 1 599 ? 25.675 -11.486 -65.249 1.00 85.88 599 SER A C 1
ATOM 4798 O O . SER A 1 599 ? 26.121 -12.071 -64.264 1.00 85.88 599 SER A O 1
ATOM 4800 N N . GLU A 1 600 ? 26.325 -10.475 -65.832 1.00 87.06 600 GLU A N 1
ATOM 4801 C CA . GLU A 1 600 ? 27.593 -9.896 -65.363 1.00 87.06 600 GLU A CA 1
ATOM 4802 C C . GLU A 1 600 ? 27.489 -9.419 -63.900 1.00 87.06 600 GLU A C 1
ATOM 4804 O O . GLU A 1 600 ? 26.639 -8.581 -63.581 1.00 87.06 600 GLU A O 1
ATOM 4809 N N . ILE A 1 601 ? 28.362 -9.929 -63.026 1.00 88.56 601 ILE A N 1
ATOM 4810 C CA . ILE A 1 601 ? 28.417 -9.558 -61.605 1.00 88.56 601 ILE A CA 1
ATOM 4811 C C . ILE A 1 601 ? 29.097 -8.190 -61.482 1.00 88.56 601 ILE A C 1
ATOM 4813 O O . ILE A 1 601 ? 30.194 -7.969 -61.998 1.00 88.56 601 ILE A O 1
ATOM 4817 N N . SER A 1 602 ? 28.442 -7.250 -60.803 1.00 87.25 602 SER A N 1
ATOM 4818 C CA . SER A 1 602 ? 28.912 -5.873 -60.646 1.00 87.25 602 SER A CA 1
ATOM 4819 C C . SER A 1 602 ? 29.532 -5.575 -59.284 1.00 87.25 602 SER A C 1
ATOM 4821 O O . SER A 1 602 ? 30.381 -4.690 -59.201 1.00 87.25 602 SER A O 1
ATOM 4823 N N . THR A 1 603 ? 29.129 -6.289 -58.233 1.00 88.19 603 THR A N 1
ATOM 4824 C CA . THR A 1 603 ? 29.595 -6.079 -56.855 1.00 88.19 603 THR A CA 1
ATOM 4825 C C . THR A 1 603 ? 29.407 -7.356 -56.024 1.00 88.19 603 THR A C 1
ATOM 4827 O O . THR A 1 603 ? 28.596 -8.212 -56.380 1.00 88.19 603 THR A O 1
ATOM 4830 N N . ILE A 1 604 ? 30.199 -7.520 -54.963 1.00 87.81 604 ILE A N 1
ATOM 4831 C CA . ILE A 1 604 ? 30.260 -8.717 -54.108 1.00 87.81 604 ILE A CA 1
ATOM 4832 C C . ILE A 1 604 ? 30.390 -8.234 -52.664 1.00 87.81 604 ILE A C 1
ATOM 4834 O O . ILE A 1 604 ? 31.205 -7.352 -52.393 1.00 87.81 604 ILE A O 1
ATOM 4838 N N . THR A 1 605 ? 29.629 -8.817 -51.742 1.00 88.06 605 THR A N 1
ATOM 4839 C CA . THR A 1 605 ? 29.774 -8.590 -50.300 1.00 88.06 605 THR A CA 1
ATOM 4840 C C . THR A 1 605 ? 29.414 -9.852 -49.505 1.00 88.06 605 THR A C 1
ATOM 4842 O O . THR A 1 605 ? 28.947 -10.840 -50.081 1.00 88.06 605 THR A O 1
ATOM 4845 N N . TRP A 1 606 ? 29.652 -9.825 -48.198 1.00 85.62 606 TRP A N 1
ATOM 4846 C CA . TRP A 1 606 ? 29.369 -10.904 -47.253 1.00 85.62 606 TRP A CA 1
ATOM 4847 C C . TRP A 1 606 ? 28.469 -10.376 -46.131 1.00 85.62 606 TRP A C 1
ATOM 4849 O O . TRP A 1 606 ? 28.620 -9.230 -45.711 1.00 85.62 606 TRP A O 1
ATOM 4859 N N . SER A 1 607 ? 27.526 -11.203 -45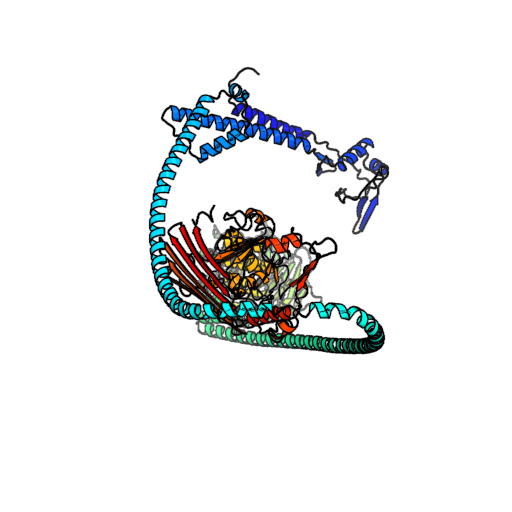.681 1.00 86.50 607 SER A N 1
ATOM 4860 C CA . SER A 1 607 ? 26.768 -11.007 -44.440 1.00 86.50 607 SER A CA 1
ATOM 4861 C C . SER A 1 607 ? 27.293 -12.009 -43.420 1.00 86.50 607 SER A C 1
ATOM 4863 O O . SER A 1 607 ? 27.265 -13.212 -43.694 1.00 86.50 607 SER A O 1
ATOM 4865 N N . GLU A 1 608 ? 27.751 -11.534 -42.261 1.00 81.62 608 GLU A N 1
ATOM 4866 C CA . GLU A 1 608 ? 28.217 -12.410 -41.180 1.00 81.62 608 GLU A CA 1
ATOM 4867 C C . GLU A 1 608 ? 27.022 -13.084 -40.508 1.00 81.62 608 GLU A C 1
ATOM 4869 O O . GLU A 1 608 ? 26.993 -14.304 -40.331 1.00 81.62 608 GLU A O 1
ATOM 4874 N N . LEU A 1 609 ? 25.989 -12.288 -40.229 1.00 81.81 609 LEU A N 1
ATOM 4875 C CA . LEU A 1 609 ? 24.753 -12.686 -39.561 1.00 81.81 609 LEU A CA 1
ATOM 4876 C C . LEU A 1 609 ? 24.008 -13.817 -40.285 1.00 81.81 609 LEU A C 1
ATOM 4878 O O . LEU A 1 609 ? 23.515 -14.734 -39.628 1.00 81.81 609 LEU A O 1
ATOM 4882 N N . HIS A 1 610 ? 23.945 -13.788 -41.622 1.00 75.81 610 HIS A N 1
ATOM 4883 C CA . HIS A 1 610 ? 23.407 -14.896 -42.424 1.00 75.81 610 HIS A CA 1
ATOM 4884 C C . HIS A 1 610 ? 24.496 -15.839 -42.966 1.00 75.81 610 HIS A C 1
ATOM 4886 O O . HIS A 1 610 ? 24.170 -16.783 -43.690 1.00 75.81 610 HIS A O 1
ATOM 4892 N N . SER A 1 611 ? 25.774 -15.577 -42.672 1.00 82.31 611 SER A N 1
ATOM 4893 C CA . SER A 1 611 ? 26.948 -16.335 -43.133 1.00 82.31 611 SER A CA 1
ATOM 4894 C C . SER A 1 611 ? 26.896 -16.664 -44.634 1.00 82.31 611 SER A C 1
ATOM 4896 O O . SER A 1 611 ? 26.970 -17.827 -45.039 1.00 82.31 611 SER A O 1
ATOM 4898 N N . SER A 1 612 ? 26.661 -15.645 -45.471 1.00 85.00 612 SER A N 1
ATOM 4899 C CA . SER A 1 612 ? 26.293 -15.820 -46.887 1.00 85.00 612 SER A CA 1
ATOM 4900 C C . SER A 1 612 ? 26.890 -14.768 -47.823 1.00 85.00 612 SER A C 1
ATOM 4902 O O . SER A 1 612 ? 26.986 -13.587 -47.486 1.00 85.00 612 SER A O 1
ATOM 4904 N N . TRP A 1 613 ? 27.234 -15.190 -49.046 1.00 87.19 613 TRP A N 1
ATOM 4905 C CA . TRP A 1 613 ? 27.709 -14.296 -50.107 1.00 87.19 613 TRP A CA 1
ATOM 4906 C C . TRP A 1 613 ? 26.542 -13.620 -50.817 1.00 87.19 613 TRP A C 1
ATOM 4908 O O . TRP A 1 613 ? 25.574 -14.279 -51.195 1.00 87.19 613 TRP A O 1
ATOM 4918 N N . ILE A 1 614 ? 26.671 -12.319 -51.063 1.00 89.19 614 ILE A N 1
ATOM 4919 C CA . ILE A 1 614 ? 25.659 -11.484 -51.710 1.00 89.19 614 ILE A CA 1
ATOM 4920 C C . ILE A 1 614 ? 26.294 -10.853 -52.955 1.00 89.19 614 ILE A C 1
ATOM 4922 O O . ILE A 1 614 ? 27.246 -10.074 -52.865 1.00 89.19 614 ILE A O 1
ATOM 4926 N N . LEU A 1 615 ? 25.793 -11.230 -54.134 1.00 90.12 615 LEU A N 1
ATOM 4927 C CA . LEU A 1 615 ? 26.298 -10.787 -55.437 1.00 90.12 615 LEU A CA 1
ATOM 4928 C C . LEU A 1 615 ? 25.303 -9.819 -56.078 1.00 90.12 615 LEU A C 1
ATOM 4930 O O . LEU A 1 615 ? 24.158 -10.190 -56.326 1.00 90.12 615 LEU A O 1
ATOM 4934 N N . GLY A 1 616 ? 25.741 -8.607 -56.409 1.00 89.62 616 GLY A N 1
ATOM 4935 C CA . GLY A 1 616 ? 24.951 -7.676 -57.215 1.00 89.62 616 GLY A CA 1
ATOM 4936 C C . GLY A 1 616 ? 25.186 -7.897 -58.708 1.00 89.62 616 GLY A C 1
ATOM 4937 O O . GLY A 1 616 ? 26.326 -8.076 -59.143 1.00 89.62 616 GLY A O 1
ATOM 4938 N N . LEU A 1 617 ? 24.114 -7.883 -59.501 1.00 90.50 617 LEU A N 1
ATOM 4939 C CA . LEU A 1 617 ? 24.142 -8.132 -60.941 1.00 90.50 617 LEU A CA 1
ATOM 4940 C C . LEU A 1 617 ? 23.861 -6.877 -61.776 1.00 90.50 617 LEU A C 1
ATOM 4942 O O . LEU A 1 617 ? 23.157 -5.943 -61.383 1.00 90.50 617 LEU A O 1
ATOM 4946 N N . LYS A 1 618 ? 24.341 -6.907 -63.022 1.00 87.69 618 LYS A N 1
ATOM 4947 C CA . LYS A 1 618 ? 24.066 -5.891 -64.047 1.00 87.69 618 LYS A CA 1
ATOM 4948 C C . LYS A 1 618 ? 22.583 -5.743 -64.402 1.00 87.69 618 LYS A C 1
ATOM 4950 O O . LYS A 1 618 ? 22.193 -4.671 -64.851 1.00 87.69 618 LYS A O 1
ATOM 4955 N N . GLY A 1 619 ? 21.778 -6.784 -64.192 1.00 82.81 619 GLY A N 1
ATOM 4956 C CA . GLY A 1 619 ? 20.324 -6.761 -64.386 1.00 82.81 619 GLY A CA 1
ATOM 4957 C C . GLY A 1 619 ? 19.508 -6.199 -63.214 1.00 82.81 619 GLY A C 1
ATOM 4958 O O . GLY A 1 619 ? 18.307 -6.424 -63.193 1.00 82.81 619 GLY A O 1
ATOM 4959 N N . GLY A 1 620 ? 20.131 -5.556 -62.217 1.00 84.56 620 GLY A N 1
ATOM 4960 C CA . GLY A 1 620 ? 19.419 -5.004 -61.049 1.00 84.56 620 GLY A CA 1
ATOM 4961 C C . GLY A 1 620 ? 19.023 -6.030 -59.984 1.00 84.56 620 GLY A C 1
ATOM 4962 O O . GLY A 1 620 ? 18.291 -5.723 -59.042 1.00 84.56 620 GLY A O 1
ATOM 4963 N N . GLN A 1 621 ? 19.528 -7.255 -60.120 1.00 89.38 621 GLN A N 1
ATOM 4964 C CA . GLN A 1 621 ? 19.242 -8.383 -59.242 1.00 89.38 621 GLN A CA 1
ATOM 4965 C C . GLN A 1 621 ? 20.360 -8.612 -58.224 1.00 89.38 621 GLN A C 1
ATOM 4967 O O . GLN A 1 621 ? 21.537 -8.492 -58.562 1.00 89.38 621 GLN A O 1
ATOM 4972 N N . ILE A 1 622 ? 19.992 -9.007 -57.009 1.00 89.25 622 ILE A N 1
ATOM 4973 C CA . ILE A 1 622 ? 20.884 -9.647 -56.041 1.00 89.25 622 ILE A CA 1
ATOM 4974 C C . ILE A 1 622 ? 20.738 -11.168 -56.144 1.00 89.25 622 ILE A C 1
ATOM 4976 O O . ILE A 1 622 ? 19.627 -11.680 -56.289 1.00 89.25 622 ILE A O 1
ATOM 4980 N N . LEU A 1 623 ? 21.862 -11.875 -56.021 1.00 87.94 623 LEU A N 1
ATOM 4981 C CA . LEU A 1 623 ? 21.919 -13.302 -55.712 1.00 87.94 623 LEU A CA 1
ATOM 4982 C C . LEU A 1 623 ? 22.469 -13.511 -54.304 1.00 87.94 623 LEU A C 1
ATOM 4984 O O . LEU A 1 623 ? 23.480 -12.902 -53.951 1.00 87.94 623 LEU A O 1
ATOM 4988 N N . VAL A 1 624 ? 21.869 -14.430 -53.554 1.00 87.62 624 VAL A N 1
ATOM 4989 C CA . VAL A 1 624 ? 22.387 -14.898 -52.261 1.00 87.62 624 VAL A CA 1
ATOM 4990 C C . VAL A 1 624 ? 22.901 -16.322 -52.422 1.00 87.62 624 VAL A C 1
ATOM 4992 O O . VAL A 1 624 ? 22.209 -17.162 -52.992 1.00 87.62 624 VAL A O 1
ATOM 4995 N N . ILE A 1 625 ? 24.111 -16.598 -51.938 1.00 84.19 625 ILE A N 1
ATOM 4996 C CA . ILE A 1 625 ? 24.741 -17.920 -51.989 1.00 84.19 625 ILE A CA 1
ATOM 4997 C C . ILE A 1 625 ? 25.105 -18.344 -50.565 1.00 84.19 625 ILE A C 1
ATOM 4999 O O . ILE A 1 625 ? 26.016 -17.782 -49.953 1.00 84.19 625 ILE A O 1
ATOM 5003 N N . HIS A 1 626 ? 24.414 -19.371 -50.069 1.00 80.56 626 HIS A N 1
ATOM 5004 C CA . HIS A 1 626 ? 24.661 -19.991 -48.766 1.00 80.56 626 HIS A CA 1
ATOM 5005 C C . HIS A 1 626 ? 25.741 -21.088 -48.887 1.00 80.56 626 HIS A C 1
ATOM 5007 O O . HIS A 1 626 ? 25.463 -22.124 -49.494 1.00 80.56 626 HIS A O 1
ATOM 5013 N N . PRO A 1 627 ? 26.957 -20.917 -48.331 1.00 67.88 627 PRO A N 1
ATOM 5014 C CA . PRO A 1 627 ? 28.058 -21.865 -48.523 1.00 67.88 627 PRO A CA 1
ATOM 5015 C C . PRO A 1 627 ? 27.943 -23.162 -47.703 1.00 67.88 627 PRO A C 1
ATOM 5017 O O . PRO A 1 627 ? 28.583 -24.146 -48.065 1.00 67.88 627 PRO A O 1
ATOM 5020 N N . GLU A 1 628 ? 27.156 -23.187 -46.620 1.00 59.66 628 GLU A N 1
ATOM 5021 C CA . GLU A 1 628 ? 27.080 -24.343 -45.703 1.00 59.66 628 GLU A CA 1
ATOM 5022 C C . GLU A 1 628 ? 25.915 -25.312 -45.971 1.00 59.66 628 GLU A C 1
ATOM 5024 O O . GLU A 1 628 ? 25.834 -26.380 -45.363 1.00 59.66 628 GLU A O 1
ATOM 5029 N N . ARG A 1 629 ? 24.993 -24.987 -46.887 1.00 55.69 629 ARG A N 1
ATOM 5030 C CA . ARG A 1 629 ? 23.871 -25.882 -47.219 1.00 55.69 629 ARG A CA 1
ATOM 5031 C C . ARG A 1 629 ? 24.303 -26.897 -48.281 1.00 55.69 629 ARG A C 1
ATOM 5033 O O . ARG A 1 629 ? 24.836 -26.530 -49.320 1.00 55.69 629 ARG A O 1
ATOM 5040 N N . ALA A 1 630 ? 24.004 -28.181 -48.050 1.00 42.06 630 ALA A N 1
ATOM 5041 C CA . ALA A 1 630 ? 24.417 -29.310 -48.905 1.00 42.06 630 ALA A CA 1
ATOM 5042 C C . ALA A 1 630 ? 23.897 -29.267 -50.362 1.00 42.06 630 ALA A C 1
ATOM 5044 O O . ALA A 1 630 ? 24.317 -30.060 -51.203 1.00 42.06 630 ALA A O 1
ATOM 5045 N N . ILE A 1 631 ? 22.985 -28.342 -50.660 1.00 48.12 631 ILE A N 1
ATOM 5046 C CA . ILE A 1 631 ? 22.589 -27.932 -52.004 1.00 48.12 631 ILE A CA 1
ATOM 5047 C C . ILE A 1 631 ? 22.845 -26.425 -52.057 1.00 48.12 631 ILE A C 1
ATOM 5049 O O . ILE A 1 631 ? 22.331 -25.709 -51.195 1.00 48.12 631 ILE A O 1
ATOM 5053 N N . ASN A 1 632 ? 23.590 -25.952 -53.066 1.00 52.81 632 ASN A N 1
ATOM 5054 C CA . ASN A 1 632 ? 23.807 -24.524 -53.336 1.00 52.81 632 ASN A CA 1
ATOM 5055 C C . ASN A 1 632 ? 22.466 -23.851 -53.682 1.00 52.81 632 ASN A C 1
ATOM 5057 O O . ASN A 1 632 ? 22.115 -23.688 -54.850 1.00 52.81 632 ASN A O 1
ATOM 5061 N N . MET A 1 633 ? 21.691 -23.506 -52.658 1.00 53.97 633 MET A N 1
ATOM 5062 C CA . MET A 1 633 ? 20.426 -22.802 -52.786 1.00 53.97 633 MET A CA 1
ATOM 5063 C C . MET A 1 633 ? 20.742 -21.340 -53.087 1.00 53.97 633 MET A C 1
ATOM 5065 O O . MET A 1 633 ? 21.343 -20.656 -52.259 1.00 53.97 633 MET A O 1
ATOM 5069 N N . VAL A 1 634 ? 20.387 -20.900 -54.295 1.00 65.94 634 VAL A N 1
ATOM 5070 C CA . VAL A 1 634 ? 20.621 -19.532 -54.760 1.00 65.94 634 VAL A CA 1
ATOM 5071 C C . VAL A 1 634 ? 19.291 -18.808 -54.841 1.00 65.94 634 VAL A C 1
ATOM 5073 O O . VAL A 1 634 ? 18.462 -19.104 -55.702 1.00 65.94 634 VAL A O 1
ATOM 5076 N N . GLU A 1 635 ? 19.093 -17.855 -53.939 1.00 76.00 635 GLU A N 1
ATOM 5077 C CA . GLU A 1 635 ? 17.922 -16.982 -53.945 1.00 76.00 635 GLU A CA 1
ATOM 5078 C C . GLU A 1 635 ? 18.214 -15.763 -54.837 1.00 76.00 635 GLU A C 1
ATOM 5080 O O . GLU A 1 635 ? 19.323 -15.228 -54.818 1.00 76.00 635 GLU A O 1
ATOM 5085 N N . THR A 1 636 ? 17.252 -15.352 -55.671 1.00 80.88 636 THR A N 1
ATOM 5086 C CA . THR A 1 636 ? 17.413 -14.251 -56.642 1.00 80.88 636 THR A CA 1
ATOM 5087 C C . THR A 1 636 ? 16.326 -13.206 -56.434 1.00 80.88 636 THR A C 1
ATOM 5089 O O . THR A 1 636 ? 15.142 -13.538 -56.449 1.00 80.88 636 THR A O 1
ATOM 5092 N N . PHE A 1 637 ? 16.720 -11.939 -56.307 1.00 82.81 637 PHE A N 1
ATOM 5093 C CA . PHE A 1 637 ? 15.821 -10.835 -55.972 1.00 82.81 637 PHE A CA 1
ATOM 5094 C C . PHE A 1 637 ? 16.089 -9.623 -56.860 1.00 82.81 637 PHE A C 1
ATOM 5096 O O . PHE A 1 637 ? 17.182 -9.061 -56.829 1.00 82.81 637 PHE A O 1
ATOM 5103 N N . SER A 1 638 ? 15.102 -9.201 -57.650 1.00 83.19 638 SER A N 1
ATOM 5104 C CA . SER A 1 638 ? 15.166 -7.940 -58.399 1.00 83.19 638 SER A CA 1
ATOM 5105 C C . SER A 1 638 ? 14.944 -6.777 -57.437 1.00 83.19 638 SER A C 1
ATOM 5107 O O . SER A 1 638 ? 13.865 -6.674 -56.856 1.00 83.19 638 SER A O 1
ATOM 5109 N N . ILE A 1 639 ? 15.951 -5.920 -57.260 1.00 82.81 639 ILE A N 1
ATOM 5110 C CA . ILE A 1 639 ? 15.893 -4.810 -56.298 1.00 82.81 639 ILE A CA 1
ATOM 5111 C C . ILE A 1 639 ? 16.053 -3.424 -56.929 1.00 82.81 639 ILE A C 1
ATOM 5113 O O . ILE A 1 639 ? 15.463 -2.475 -56.421 1.00 82.81 639 ILE A O 1
ATOM 5117 N N . HIS A 1 640 ? 16.799 -3.321 -58.030 1.00 84.19 640 HIS A N 1
ATOM 5118 C CA . HIS A 1 640 ? 17.009 -2.108 -58.821 1.00 84.19 640 HIS A CA 1
ATOM 5119 C C . HIS A 1 640 ? 16.460 -2.305 -60.238 1.00 84.19 640 HIS A C 1
ATOM 5121 O O . HIS A 1 640 ? 16.479 -3.420 -60.759 1.00 84.19 640 HIS A O 1
ATOM 5127 N N . ASP A 1 641 ? 16.054 -1.218 -60.895 1.00 81.19 641 ASP A N 1
ATOM 5128 C CA . ASP A 1 641 ? 15.591 -1.254 -62.295 1.00 81.19 641 ASP A CA 1
ATOM 5129 C C . ASP A 1 641 ? 16.765 -1.243 -63.297 1.00 81.19 641 ASP A C 1
ATOM 5131 O O . ASP A 1 641 ? 16.590 -1.339 -64.514 1.00 81.19 641 ASP A O 1
ATOM 5135 N N . SER A 1 642 ? 17.995 -1.106 -62.795 1.00 83.75 642 SER A N 1
ATOM 5136 C CA . SER A 1 642 ? 19.222 -1.017 -63.586 1.00 83.75 642 SER A CA 1
ATOM 5137 C C . SER A 1 642 ? 20.419 -1.643 -62.858 1.00 83.75 642 SER A C 1
ATOM 5139 O O . SER A 1 642 ? 20.286 -2.203 -61.772 1.00 83.75 642 SER A O 1
ATOM 5141 N N . LYS A 1 643 ? 21.618 -1.558 -63.449 1.00 86.50 643 LYS A N 1
ATOM 5142 C CA . LYS A 1 643 ? 22.851 -2.110 -62.870 1.00 86.50 643 LYS A CA 1
ATOM 5143 C C . LYS A 1 643 ? 23.068 -1.639 -61.425 1.00 86.50 643 LYS A C 1
ATOM 5145 O O . LYS A 1 643 ? 23.210 -0.444 -61.176 1.00 86.50 643 LYS A O 1
ATOM 5150 N N . ILE A 1 644 ? 23.248 -2.598 -60.516 1.00 87.56 644 ILE A N 1
ATOM 5151 C CA . ILE A 1 644 ? 23.718 -2.342 -59.149 1.00 87.56 644 ILE A CA 1
ATOM 5152 C C . ILE A 1 644 ? 25.160 -1.815 -59.219 1.00 87.56 644 ILE A C 1
ATOM 5154 O O . ILE A 1 644 ? 26.025 -2.466 -59.819 1.00 87.56 644 ILE A O 1
ATOM 5158 N N . SER A 1 645 ? 25.429 -0.643 -58.644 1.00 83.12 645 SER A N 1
ATOM 5159 C CA . SER A 1 645 ? 26.769 -0.047 -58.576 1.00 83.12 645 SER A CA 1
ATOM 5160 C C . SER A 1 645 ? 27.589 -0.644 -57.434 1.00 83.12 645 SER A C 1
ATOM 5162 O O . SER A 1 645 ? 28.713 -1.087 -57.670 1.00 83.12 645 SER A O 1
ATOM 5164 N N . GLN A 1 646 ? 27.037 -0.686 -56.219 1.00 84.94 646 GLN A N 1
ATOM 5165 C CA . GLN A 1 646 ? 27.738 -1.161 -55.024 1.00 84.94 646 GLN A CA 1
ATOM 5166 C C . GLN A 1 646 ? 26.759 -1.657 -53.950 1.00 84.94 646 GLN A C 1
ATOM 5168 O O . GLN A 1 646 ? 25.721 -1.031 -53.730 1.00 84.94 646 GLN A O 1
ATOM 5173 N N . ILE A 1 647 ? 27.118 -2.745 -53.259 1.00 88.00 647 ILE A N 1
ATOM 5174 C CA . ILE A 1 647 ? 26.443 -3.218 -52.040 1.00 88.00 647 ILE A CA 1
ATOM 5175 C C . ILE A 1 647 ? 27.446 -3.153 -50.879 1.00 88.00 647 ILE A C 1
ATOM 5177 O O . ILE A 1 647 ? 28.625 -3.464 -51.066 1.00 88.00 647 ILE A O 1
ATOM 5181 N N . LYS A 1 648 ? 26.995 -2.735 -49.694 1.00 83.06 648 LYS A N 1
ATOM 5182 C CA . LYS A 1 648 ? 27.756 -2.780 -48.433 1.00 83.06 648 LYS A CA 1
ATOM 5183 C C . LYS A 1 648 ? 26.858 -3.223 -47.287 1.00 83.06 648 LYS A C 1
ATOM 5185 O O . LYS A 1 648 ? 25.683 -2.872 -47.269 1.00 83.06 648 LYS A O 1
ATOM 5190 N N . ILE A 1 649 ? 27.426 -3.940 -46.325 1.00 83.88 649 ILE A N 1
ATOM 5191 C CA . ILE A 1 649 ? 26.740 -4.389 -45.112 1.00 83.88 649 ILE A CA 1
ATOM 5192 C C . ILE A 1 649 ? 27.498 -3.855 -43.895 1.00 83.88 649 ILE A C 1
ATOM 5194 O O . ILE A 1 649 ? 28.728 -3.794 -43.915 1.00 83.88 649 ILE A O 1
ATOM 5198 N N . ILE A 1 650 ? 26.767 -3.419 -42.867 1.00 78.25 650 ILE A N 1
ATOM 5199 C CA . ILE A 1 650 ? 27.316 -3.031 -41.560 1.00 78.25 650 ILE A CA 1
ATOM 5200 C C . ILE A 1 650 ? 26.488 -3.647 -40.418 1.00 78.25 650 ILE A C 1
ATOM 5202 O O . ILE A 1 650 ? 25.279 -3.821 -40.580 1.00 78.25 650 ILE A O 1
ATOM 5206 N N . PRO A 1 651 ? 27.085 -3.933 -39.248 1.00 72.81 651 PRO A N 1
ATOM 5207 C CA . PRO A 1 651 ? 26.325 -4.276 -38.045 1.00 72.81 651 PRO A CA 1
ATOM 5208 C C . PRO A 1 651 ? 25.501 -3.072 -37.556 1.00 72.81 651 PRO A C 1
ATOM 5210 O O . PRO A 1 651 ? 25.928 -1.924 -37.711 1.00 72.81 651 PRO A O 1
ATOM 5213 N N . TYR A 1 652 ? 24.334 -3.313 -36.946 1.00 65.25 652 TYR A N 1
ATOM 5214 C CA . TYR A 1 652 ? 23.452 -2.236 -36.471 1.00 65.25 652 TYR A CA 1
ATOM 5215 C C . TYR A 1 652 ? 23.063 -2.347 -34.992 1.00 65.25 652 TYR A C 1
ATOM 5217 O O . TYR A 1 652 ? 23.388 -1.442 -34.217 1.00 65.25 652 TYR A O 1
ATOM 5225 N N . LEU A 1 653 ? 22.394 -3.427 -34.596 1.00 61.12 653 LEU A N 1
ATOM 5226 C CA . LEU A 1 653 ? 22.078 -3.777 -33.206 1.00 61.12 653 LEU A CA 1
ATOM 5227 C C . LEU A 1 653 ? 22.435 -5.256 -32.982 1.00 61.12 653 LEU A C 1
ATOM 5229 O O . LEU A 1 653 ? 22.853 -5.940 -33.917 1.00 61.12 653 LEU A O 1
ATOM 5233 N N . HIS A 1 654 ? 22.281 -5.767 -31.756 1.00 51.69 654 HIS A N 1
ATOM 5234 C CA . HIS A 1 654 ? 22.432 -7.208 -31.525 1.00 51.69 654 HIS A CA 1
ATOM 5235 C C . HIS A 1 654 ? 21.500 -7.991 -32.463 1.00 51.69 654 HIS A C 1
ATOM 5237 O O . HIS A 1 654 ? 20.321 -7.668 -32.576 1.00 51.69 654 HIS A O 1
ATOM 5243 N N . ASP A 1 655 ? 22.076 -8.972 -33.160 1.00 66.62 655 ASP A N 1
ATOM 5244 C CA . ASP A 1 655 ? 21.407 -9.844 -34.130 1.00 66.62 655 ASP A CA 1
ATOM 5245 C C . ASP A 1 655 ? 20.711 -9.135 -35.322 1.00 66.62 655 ASP A C 1
ATOM 5247 O O . ASP A 1 655 ? 19.835 -9.725 -35.958 1.00 66.62 655 ASP A O 1
ATOM 5251 N N . THR A 1 656 ? 21.158 -7.919 -35.696 1.00 71.62 656 THR A N 1
ATOM 5252 C CA . THR A 1 656 ? 20.757 -7.238 -36.951 1.00 71.62 656 THR A CA 1
ATOM 5253 C C . THR A 1 656 ? 21.913 -6.562 -37.712 1.00 71.62 656 THR A C 1
ATOM 5255 O O . THR A 1 656 ? 22.813 -5.944 -37.134 1.00 71.62 656 THR A O 1
ATOM 5258 N N . GLU A 1 657 ? 21.847 -6.618 -39.044 1.00 79.81 657 GLU A N 1
ATOM 5259 C CA . GLU A 1 657 ? 22.745 -5.942 -39.993 1.00 79.81 657 GLU A CA 1
ATOM 5260 C C . GLU A 1 657 ? 21.947 -4.966 -40.882 1.00 79.81 657 GLU A C 1
ATOM 5262 O O . GLU A 1 657 ? 20.782 -5.201 -41.201 1.00 79.81 657 GLU A O 1
ATOM 5267 N N . LEU A 1 658 ? 22.573 -3.880 -41.341 1.00 78.50 658 LEU A N 1
ATOM 5268 C CA . LEU A 1 658 ? 22.029 -3.016 -42.393 1.00 78.50 658 LEU A CA 1
ATOM 5269 C C . LEU A 1 658 ? 22.746 -3.290 -43.713 1.00 78.50 658 LEU A C 1
ATOM 5271 O O . LEU A 1 658 ? 23.951 -3.055 -43.827 1.00 78.50 658 LEU A O 1
ATOM 5275 N N . MET A 1 659 ? 21.995 -3.723 -44.726 1.00 85.19 659 MET A N 1
ATOM 5276 C CA . MET A 1 659 ? 22.477 -3.841 -46.101 1.00 85.19 659 MET A CA 1
ATOM 5277 C C . MET A 1 659 ? 22.075 -2.607 -46.905 1.00 85.19 659 MET A C 1
ATOM 5279 O O . MET A 1 659 ? 20.900 -2.282 -47.031 1.00 85.19 659 MET A O 1
ATOM 5283 N N . PHE A 1 660 ? 23.060 -1.953 -47.505 1.00 83.25 660 PHE A N 1
ATOM 5284 C CA . PHE A 1 660 ? 22.896 -0.823 -48.407 1.00 83.25 660 PHE A CA 1
ATOM 5285 C C . PHE A 1 660 ? 23.179 -1.285 -49.835 1.00 83.25 660 PHE A C 1
ATOM 5287 O O . PHE A 1 660 ? 24.261 -1.804 -50.107 1.00 83.25 660 PHE A O 1
ATOM 5294 N N . SER A 1 661 ? 22.241 -1.060 -50.750 1.00 86.75 661 SER A N 1
ATOM 5295 C CA . SER A 1 661 ? 22.415 -1.253 -52.190 1.00 86.75 661 SER A CA 1
ATOM 5296 C C . SER A 1 661 ? 22.281 0.078 -52.917 1.00 86.75 661 SER A C 1
ATOM 5298 O O . SER A 1 661 ? 21.443 0.908 -52.573 1.00 86.75 661 SER A O 1
ATOM 5300 N N . THR A 1 662 ? 23.100 0.276 -53.943 1.00 85.81 662 THR A N 1
ATOM 5301 C CA . THR A 1 662 ? 23.103 1.478 -54.781 1.00 85.81 662 THR A CA 1
ATOM 5302 C C . THR A 1 662 ? 22.989 1.088 -56.251 1.00 85.81 662 THR A C 1
ATOM 5304 O O . THR A 1 662 ? 23.527 0.055 -56.663 1.00 85.81 662 THR A O 1
ATOM 5307 N N . GLY A 1 663 ? 22.281 1.897 -57.043 1.00 84.62 663 GLY A N 1
ATOM 5308 C CA . GLY A 1 663 ? 21.993 1.603 -58.447 1.00 84.62 663 GLY A CA 1
ATOM 5309 C C . GLY A 1 663 ? 22.357 2.720 -59.426 1.00 84.62 663 GLY A C 1
ATOM 5310 O O . GLY A 1 663 ? 22.478 3.900 -59.086 1.00 84.62 663 GLY A O 1
ATOM 5311 N N . PHE A 1 664 ? 22.473 2.339 -60.699 1.00 82.38 664 PHE A N 1
ATOM 5312 C CA . PHE A 1 664 ? 22.531 3.256 -61.847 1.00 82.38 664 PHE A CA 1
ATOM 5313 C C . PHE A 1 664 ? 21.158 3.896 -62.164 1.00 82.38 664 PHE A C 1
ATOM 5315 O O . PHE A 1 664 ? 21.017 4.618 -63.145 1.00 82.38 664 PHE A O 1
ATOM 5322 N N . ASP A 1 665 ? 20.147 3.667 -61.329 1.00 80.88 665 ASP A N 1
ATOM 5323 C CA . ASP A 1 665 ? 18.838 4.324 -61.347 1.00 80.88 665 ASP A CA 1
ATOM 5324 C C . ASP A 1 665 ? 18.804 5.562 -60.429 1.00 80.88 665 ASP A C 1
ATOM 5326 O O . ASP A 1 665 ? 17.792 6.253 -60.371 1.00 80.88 665 ASP A O 1
ATOM 5330 N N . GLY A 1 666 ? 19.905 5.856 -59.724 1.00 73.75 666 GLY A N 1
ATOM 5331 C CA . GLY A 1 666 ? 19.982 6.935 -58.732 1.00 73.75 666 GLY A CA 1
ATOM 5332 C C . GLY A 1 666 ? 19.405 6.555 -57.365 1.00 73.75 666 GLY A C 1
ATOM 5333 O O . GLY A 1 666 ? 19.454 7.361 -56.435 1.00 73.75 666 GLY A O 1
ATOM 5334 N N . SER A 1 667 ? 18.895 5.329 -57.209 1.00 79.75 667 SER A N 1
ATOM 5335 C CA . SER A 1 667 ? 18.322 4.861 -55.949 1.00 79.75 667 SER A CA 1
ATOM 5336 C C . SER A 1 667 ? 19.398 4.327 -55.006 1.00 79.75 667 SER A C 1
ATOM 5338 O O . SER A 1 667 ? 20.315 3.604 -55.407 1.00 79.75 667 SER A O 1
ATOM 5340 N N . ILE A 1 668 ? 19.235 4.641 -53.722 1.00 78.19 668 ILE A N 1
ATOM 5341 C CA . ILE A 1 668 ? 19.881 3.944 -52.611 1.00 78.19 668 ILE A CA 1
ATOM 5342 C C . ILE A 1 668 ? 18.776 3.186 -51.876 1.00 78.19 668 ILE A C 1
ATOM 5344 O O . ILE A 1 668 ? 17.791 3.795 -51.459 1.00 78.19 668 ILE A O 1
ATOM 5348 N N . TYR A 1 669 ? 18.928 1.873 -51.720 1.00 81.06 669 TYR A N 1
ATOM 5349 C CA . TYR A 1 669 ? 18.042 1.050 -50.903 1.00 81.06 669 TYR A CA 1
ATOM 5350 C C . TYR A 1 669 ? 18.764 0.582 -49.646 1.00 81.06 669 TYR A C 1
ATOM 5352 O O . TYR A 1 669 ? 19.871 0.052 -49.730 1.00 81.06 669 TYR A O 1
ATOM 5360 N N . ILE A 1 670 ? 18.123 0.754 -48.494 1.00 78.75 670 ILE A N 1
ATOM 5361 C CA . ILE A 1 670 ? 18.587 0.230 -47.207 1.00 78.75 670 ILE A CA 1
ATOM 5362 C C . ILE A 1 670 ? 17.638 -0.897 -46.787 1.00 78.75 670 ILE A C 1
ATOM 5364 O O . ILE A 1 670 ? 16.420 -0.761 -46.902 1.00 78.75 670 ILE A O 1
ATOM 5368 N N . TYR A 1 671 ? 18.196 -2.003 -46.314 1.00 80.56 671 TYR A N 1
ATOM 5369 C CA . TYR A 1 671 ? 17.480 -3.187 -45.850 1.00 80.56 671 TYR A CA 1
ATOM 5370 C C . TYR A 1 671 ? 17.956 -3.541 -44.444 1.00 80.56 671 TYR A C 1
ATOM 5372 O O . TYR A 1 671 ? 19.153 -3.451 -44.164 1.00 80.56 671 TYR A O 1
ATOM 5380 N N . VAL A 1 672 ? 17.037 -3.971 -43.581 1.00 77.75 672 VAL A N 1
ATOM 5381 C CA . VAL A 1 672 ? 17.359 -4.486 -42.243 1.00 77.75 672 VAL A CA 1
ATOM 5382 C C . VAL A 1 672 ? 17.374 -6.009 -42.317 1.00 77.75 672 VAL A C 1
ATOM 5384 O O . VAL A 1 672 ? 16.335 -6.631 -42.527 1.00 77.75 672 VAL A O 1
ATOM 5387 N N . LEU A 1 673 ? 18.557 -6.599 -42.185 1.00 79.19 673 LEU A N 1
ATOM 5388 C CA . LEU A 1 673 ? 18.766 -8.039 -42.097 1.00 79.19 673 LEU A CA 1
ATOM 5389 C C . LEU A 1 673 ? 18.678 -8.456 -40.624 1.00 79.19 673 LEU A C 1
ATOM 5391 O O . LEU A 1 673 ? 19.311 -7.837 -39.770 1.00 79.19 673 LEU A O 1
ATOM 5395 N N . ASP A 1 674 ? 17.887 -9.485 -40.330 1.00 73.75 674 ASP A N 1
ATOM 5396 C CA . ASP A 1 674 ? 17.598 -9.951 -38.970 1.00 73.75 674 ASP A CA 1
ATOM 5397 C C . ASP A 1 674 ? 17.867 -11.454 -38.889 1.00 73.75 674 ASP A C 1
ATOM 5399 O O . ASP A 1 674 ? 17.404 -12.230 -39.727 1.00 73.75 674 ASP A O 1
ATOM 5403 N N . LYS A 1 675 ? 18.626 -11.871 -37.875 1.00 72.19 675 LYS A N 1
ATOM 5404 C CA . LYS A 1 675 ? 19.097 -13.254 -37.712 1.00 72.19 675 LYS A CA 1
ATOM 5405 C C . LYS A 1 675 ? 17.966 -14.264 -37.528 1.00 72.19 675 LYS A C 1
ATOM 5407 O O . LYS A 1 675 ? 18.126 -15.437 -37.860 1.00 72.19 675 LYS A O 1
ATOM 5412 N N . THR A 1 676 ? 16.834 -13.818 -36.990 1.00 68.62 676 THR A N 1
ATOM 5413 C CA . THR A 1 676 ? 15.646 -14.646 -36.753 1.00 68.62 676 THR A CA 1
ATOM 5414 C C . THR A 1 676 ? 14.796 -14.832 -38.012 1.00 68.62 676 THR A C 1
ATOM 5416 O O . THR A 1 676 ? 13.899 -15.677 -38.027 1.00 68.62 676 THR A O 1
ATOM 5419 N N . MET A 1 677 ? 15.077 -14.081 -39.084 1.00 66.19 677 MET A N 1
ATOM 5420 C CA . MET A 1 677 ? 14.247 -14.019 -40.287 1.00 66.19 677 MET A CA 1
ATOM 5421 C C . MET A 1 677 ? 14.938 -14.640 -41.513 1.00 66.19 677 MET A C 1
ATOM 5423 O O . MET A 1 677 ? 16.155 -14.541 -41.677 1.00 66.19 677 MET A O 1
ATOM 5427 N N . PRO A 1 678 ? 14.184 -15.261 -42.441 1.00 73.06 678 PRO A N 1
ATOM 5428 C CA . PRO A 1 678 ? 14.716 -15.619 -43.753 1.00 73.06 678 PRO A CA 1
ATOM 5429 C C . PRO A 1 678 ? 15.112 -14.362 -44.537 1.00 73.06 678 PRO A C 1
ATOM 5431 O O . PRO A 1 678 ? 14.337 -13.405 -44.579 1.00 73.06 678 PRO A O 1
ATOM 5434 N N . PHE A 1 679 ? 16.249 -14.401 -45.239 1.00 74.81 679 PHE A N 1
ATOM 5435 C CA . PHE A 1 679 ? 16.787 -13.267 -46.007 1.00 74.81 679 PHE A CA 1
ATOM 5436 C C . PHE A 1 679 ? 15.751 -12.639 -46.960 1.00 74.81 679 PHE A C 1
ATOM 5438 O O . PHE A 1 679 ? 15.593 -11.420 -46.992 1.00 74.81 679 PHE A O 1
ATOM 5445 N N . ALA A 1 680 ? 14.970 -13.474 -47.659 1.00 71.00 680 ALA A N 1
ATOM 5446 C CA . ALA A 1 680 ? 13.852 -13.061 -48.514 1.00 71.00 680 ALA A CA 1
ATOM 5447 C C . ALA A 1 680 ? 12.815 -12.149 -47.817 1.00 71.00 680 ALA A C 1
ATOM 5449 O O . ALA A 1 680 ? 12.218 -11.284 -48.456 1.00 71.00 680 ALA A O 1
ATOM 5450 N N . THR A 1 681 ? 12.599 -12.333 -46.511 1.00 68.69 681 THR A N 1
ATOM 5451 C CA . THR A 1 681 ? 11.676 -11.516 -45.706 1.00 68.69 681 THR A CA 1
ATOM 5452 C C . THR A 1 681 ? 12.319 -10.175 -45.370 1.00 68.69 681 THR A C 1
ATOM 5454 O O . THR A 1 681 ? 11.717 -9.133 -45.621 1.00 68.69 681 THR A O 1
ATOM 5457 N N . SER A 1 682 ? 13.567 -10.188 -44.897 1.00 68.94 682 SER A N 1
ATOM 5458 C CA . SER A 1 682 ? 14.338 -8.990 -44.535 1.00 68.94 682 SER A CA 1
ATOM 5459 C C . SER A 1 682 ? 14.503 -7.986 -45.683 1.00 68.94 682 SER A C 1
ATOM 5461 O O . SER A 1 682 ? 14.444 -6.773 -45.478 1.00 68.94 682 SER A O 1
ATOM 5463 N N . ILE A 1 683 ? 14.651 -8.469 -46.920 1.00 71.19 683 ILE A N 1
ATOM 5464 C CA . ILE A 1 683 ? 14.769 -7.596 -48.100 1.00 71.19 683 ILE A CA 1
ATOM 5465 C C . ILE A 1 683 ? 13.426 -7.123 -48.678 1.00 71.19 683 ILE A C 1
ATOM 5467 O O . ILE A 1 683 ? 13.411 -6.248 -49.543 1.00 71.19 683 ILE A O 1
ATOM 5471 N N . SER A 1 684 ? 12.292 -7.671 -48.224 1.00 60.81 684 SER A N 1
ATOM 5472 C CA . SER A 1 684 ? 10.967 -7.200 -48.660 1.00 60.81 684 SER A CA 1
ATOM 5473 C C . SER A 1 684 ? 10.661 -5.791 -48.126 1.00 60.81 684 SER A C 1
ATOM 5475 O O . SER A 1 684 ? 10.026 -4.981 -48.803 1.00 60.81 684 SER A O 1
ATOM 5477 N N . SER A 1 685 ? 11.207 -5.456 -46.954 1.00 54.44 685 SER A N 1
ATOM 5478 C CA . SER A 1 685 ? 11.266 -4.106 -46.393 1.00 54.44 685 SER A CA 1
ATOM 5479 C C . SER A 1 685 ? 12.431 -3.308 -46.990 1.00 54.44 685 SER A C 1
ATOM 5481 O O . SER A 1 685 ? 13.500 -3.205 -46.387 1.00 54.44 685 SER A O 1
ATOM 5483 N N . ARG A 1 686 ? 12.224 -2.723 -48.179 1.00 62.62 686 ARG A N 1
ATOM 5484 C CA . ARG A 1 686 ? 13.184 -1.789 -48.794 1.00 62.62 686 ARG A CA 1
ATOM 5485 C C . ARG A 1 686 ? 12.928 -0.344 -48.368 1.00 62.62 686 ARG A C 1
ATOM 5487 O O . ARG A 1 686 ? 11.850 0.203 -48.594 1.00 62.62 686 ARG A O 1
ATOM 5494 N N . ILE A 1 687 ? 13.943 0.300 -47.810 1.00 61.56 687 ILE A N 1
ATOM 5495 C CA . ILE A 1 687 ? 13.936 1.728 -47.490 1.00 61.56 687 ILE A CA 1
ATOM 5496 C C . ILE A 1 687 ? 14.541 2.451 -48.689 1.00 61.56 687 ILE A C 1
ATOM 5498 O O . ILE A 1 687 ? 15.749 2.389 -48.905 1.00 61.56 687 ILE A O 1
ATOM 5502 N N . SER A 1 688 ? 13.714 3.116 -49.493 1.00 61.72 688 SER A N 1
ATOM 5503 C CA . SER A 1 688 ? 14.213 3.966 -50.576 1.00 61.72 688 SER A CA 1
ATOM 5504 C C . SER A 1 688 ? 14.730 5.281 -50.004 1.00 61.72 688 SER A C 1
ATOM 5506 O O . SER A 1 688 ? 13.984 5.996 -49.341 1.00 61.72 688 SER A O 1
ATOM 5508 N N . TYR A 1 689 ? 15.969 5.634 -50.333 1.00 62.41 689 TYR A N 1
ATOM 5509 C CA . TYR A 1 689 ? 16.548 6.959 -50.128 1.00 62.41 689 TYR A CA 1
ATOM 5510 C C . TYR A 1 689 ? 16.732 7.618 -51.512 1.00 62.41 689 TYR A C 1
ATOM 5512 O O . TYR A 1 689 ? 17.787 7.482 -52.139 1.00 62.41 689 TYR A O 1
ATOM 5520 N N . PRO A 1 690 ? 15.679 8.259 -52.064 1.00 53.69 690 PRO A N 1
ATOM 5521 C CA . PRO A 1 690 ? 15.736 8.909 -53.366 1.00 53.69 690 PRO A CA 1
ATOM 5522 C C . PRO A 1 690 ? 16.273 10.338 -53.214 1.00 53.69 690 PRO A C 1
ATOM 5524 O O . PRO A 1 690 ? 15.563 11.236 -52.767 1.00 53.69 690 PRO A O 1
ATOM 5527 N N . LYS A 1 691 ? 17.527 10.564 -53.615 1.00 60.00 691 LYS A N 1
ATOM 5528 C CA . LYS A 1 691 ? 18.102 11.920 -53.718 1.00 60.00 691 LYS A CA 1
ATOM 5529 C C . LYS A 1 691 ? 18.792 12.190 -55.046 1.00 60.00 691 LYS A C 1
ATOM 5531 O O . LYS A 1 691 ? 18.593 13.251 -55.635 1.00 60.00 691 LYS A O 1
ATOM 5536 N N . HIS A 1 692 ? 19.583 11.239 -55.528 1.00 70.81 692 HIS A N 1
ATOM 5537 C CA . HIS A 1 692 ? 20.334 11.408 -56.763 1.00 70.81 692 HIS A CA 1
ATOM 5538 C C . HIS A 1 692 ? 19.413 11.305 -57.987 1.00 70.81 692 HIS A C 1
ATOM 5540 O O . HIS A 1 692 ? 18.629 10.372 -58.132 1.00 70.81 692 HIS A O 1
ATOM 5546 N N . LYS A 1 693 ? 19.531 12.278 -58.892 1.00 74.69 693 LYS A N 1
ATOM 5547 C CA . LYS A 1 693 ? 18.828 12.353 -60.184 1.00 74.69 693 LYS A CA 1
ATOM 5548 C C . LYS A 1 693 ? 19.578 11.607 -61.295 1.00 74.69 693 LYS A C 1
ATOM 5550 O O . LYS A 1 693 ? 19.113 11.560 -62.432 1.00 74.69 693 LYS A O 1
ATOM 5555 N N . SER A 1 694 ? 20.769 11.086 -61.000 1.00 80.62 694 SER A N 1
ATOM 5556 C CA . SER A 1 694 ? 21.621 10.350 -61.933 1.00 80.62 694 SER A CA 1
ATOM 5557 C C . SER A 1 694 ? 22.428 9.258 -61.219 1.00 80.62 694 SER A C 1
ATOM 5559 O O . SER A 1 694 ? 22.235 8.985 -60.038 1.00 80.62 694 SER A O 1
ATOM 5561 N N . TRP A 1 695 ? 23.309 8.595 -61.969 1.00 83.44 695 TRP A N 1
ATOM 5562 C CA . TRP A 1 695 ? 24.038 7.403 -61.543 1.00 83.44 695 TRP A CA 1
ATOM 5563 C C . TRP A 1 695 ? 24.921 7.668 -60.323 1.00 83.44 695 TRP A C 1
ATOM 5565 O O . TRP A 1 695 ? 25.763 8.569 -60.347 1.00 83.44 695 TRP A O 1
ATOM 5575 N N . ILE A 1 696 ? 24.794 6.816 -59.306 1.00 83.50 696 ILE A N 1
ATOM 5576 C CA . ILE A 1 696 ? 25.650 6.838 -58.120 1.00 83.50 696 ILE A CA 1
ATOM 5577 C C . ILE A 1 696 ? 27.026 6.294 -58.507 1.00 83.50 696 ILE A C 1
ATOM 5579 O O . ILE A 1 696 ? 27.159 5.139 -58.918 1.00 83.50 696 ILE A O 1
ATOM 5583 N N . THR A 1 697 ? 28.052 7.137 -58.403 1.00 81.56 697 THR A N 1
ATOM 5584 C CA . THR A 1 697 ? 29.417 6.834 -58.857 1.00 81.56 697 THR A CA 1
ATOM 5585 C C . THR A 1 697 ? 30.315 6.296 -57.748 1.00 81.56 697 THR A C 1
ATOM 5587 O O . THR A 1 697 ? 31.313 5.640 -58.047 1.00 81.56 697 THR A O 1
ATOM 5590 N N . GLY A 1 698 ? 29.958 6.507 -56.480 1.00 80.25 698 GLY A N 1
ATOM 5591 C CA . GLY A 1 698 ? 30.694 5.962 -55.344 1.00 80.25 698 GLY A CA 1
ATOM 5592 C C . GLY A 1 698 ? 29.949 6.092 -54.016 1.00 80.25 698 GLY A C 1
ATOM 5593 O O . GLY A 1 698 ? 29.170 7.026 -53.813 1.00 80.25 698 GLY A O 1
ATOM 5594 N N . PHE A 1 699 ? 30.191 5.132 -53.120 1.00 84.88 699 PHE A N 1
ATOM 5595 C CA . PHE A 1 699 ? 29.451 4.988 -51.870 1.00 84.88 699 PHE A CA 1
ATOM 5596 C C . PHE A 1 699 ? 30.328 4.441 -50.727 1.00 84.88 699 PHE A C 1
ATOM 5598 O O . PHE A 1 699 ? 30.978 3.392 -50.840 1.00 84.88 699 PHE A O 1
ATOM 5605 N N . VAL A 1 700 ? 30.368 5.147 -49.594 1.00 81.81 700 VAL A N 1
ATOM 5606 C CA . VAL A 1 700 ? 31.177 4.789 -48.414 1.00 81.81 700 VAL A CA 1
ATOM 5607 C C . VAL A 1 700 ? 30.364 4.967 -47.134 1.00 81.81 700 VAL A C 1
ATOM 5609 O O . VAL A 1 700 ? 29.510 5.836 -47.062 1.00 81.81 700 VAL A O 1
ATOM 5612 N N . ILE A 1 701 ? 30.614 4.122 -46.134 1.00 77.31 701 ILE A N 1
ATOM 5613 C CA . ILE A 1 701 ? 29.903 4.114 -44.854 1.00 77.31 701 ILE A CA 1
ATOM 5614 C C . ILE A 1 701 ? 30.938 4.204 -43.730 1.00 77.31 701 ILE A C 1
ATOM 5616 O O . ILE A 1 701 ? 31.949 3.503 -43.781 1.00 77.31 701 ILE A O 1
ATOM 5620 N N . ASP A 1 702 ? 30.667 5.025 -42.719 1.00 75.12 702 ASP A N 1
ATOM 5621 C CA . ASP A 1 702 ? 31.265 4.909 -41.393 1.00 75.12 702 ASP A CA 1
ATOM 5622 C C . ASP A 1 702 ? 30.382 4.008 -40.513 1.00 75.12 702 ASP A C 1
ATOM 5624 O O . ASP A 1 702 ? 29.257 4.362 -40.150 1.00 75.12 702 ASP A O 1
ATOM 5628 N N . SER A 1 703 ? 30.914 2.834 -40.173 1.00 68.19 703 SER A N 1
ATOM 5629 C CA . SER A 1 703 ? 30.270 1.829 -39.323 1.00 68.19 703 SER A CA 1
ATOM 5630 C C . SER A 1 703 ? 30.133 2.221 -37.847 1.00 68.19 703 SER A C 1
ATOM 5632 O O . SER A 1 703 ? 29.248 1.700 -37.179 1.00 68.19 703 SER A O 1
ATOM 5634 N N . GLU A 1 704 ? 30.973 3.121 -37.325 1.00 66.12 704 GLU A N 1
ATOM 5635 C CA . GLU A 1 704 ? 30.927 3.538 -35.912 1.00 66.12 704 GLU A CA 1
ATOM 5636 C C . GLU A 1 704 ? 29.841 4.587 -35.694 1.00 66.12 704 GLU A C 1
ATOM 5638 O O . GLU A 1 704 ? 29.046 4.489 -34.764 1.00 66.12 704 GLU A O 1
ATOM 5643 N N . GLN A 1 705 ? 29.782 5.578 -36.585 1.00 60.94 705 GLN A N 1
ATOM 5644 C CA . GLN A 1 705 ? 28.846 6.702 -36.481 1.00 60.94 705 GLN A CA 1
ATOM 5645 C C . GLN A 1 705 ? 27.535 6.469 -37.245 1.00 60.94 705 GLN A C 1
ATOM 5647 O O . GLN A 1 705 ? 26.672 7.347 -37.271 1.00 60.94 705 GLN A O 1
ATOM 5652 N N . LYS A 1 706 ? 27.395 5.290 -37.872 1.00 65.25 706 LYS A N 1
ATOM 5653 C CA . LYS A 1 706 ? 26.241 4.873 -38.685 1.00 65.25 706 LYS A CA 1
ATOM 5654 C C . LYS A 1 706 ? 25.876 5.927 -39.746 1.00 65.25 706 LYS A C 1
ATOM 5656 O O . LYS A 1 706 ? 24.707 6.263 -39.942 1.00 65.25 706 LYS A O 1
ATOM 5661 N N . LEU A 1 707 ? 26.911 6.451 -40.409 1.00 71.25 707 LEU A N 1
ATOM 5662 C CA . LEU A 1 707 ? 26.861 7.530 -41.401 1.00 71.25 707 LEU A CA 1
ATOM 5663 C C . LEU A 1 707 ? 27.187 6.984 -42.797 1.00 71.25 707 LEU A C 1
ATOM 5665 O O . LEU A 1 707 ? 28.232 6.369 -42.996 1.00 71.25 707 LEU A O 1
ATOM 5669 N N . ALA A 1 708 ? 26.324 7.232 -43.778 1.00 74.81 708 ALA A N 1
ATOM 5670 C CA . ALA A 1 708 ? 26.515 6.836 -45.171 1.00 74.81 708 ALA A CA 1
ATOM 5671 C C . ALA A 1 708 ? 26.759 8.061 -46.066 1.00 74.81 708 ALA A C 1
ATOM 5673 O O . ALA A 1 708 ? 26.023 9.043 -45.998 1.00 74.81 708 ALA A O 1
ATOM 5674 N N . TYR A 1 709 ? 27.773 7.981 -46.927 1.00 82.06 709 TYR A N 1
ATOM 5675 C CA . TYR A 1 709 ? 28.230 9.021 -47.847 1.00 82.06 709 TYR A CA 1
ATOM 5676 C C . TYR A 1 709 ? 28.074 8.558 -49.297 1.00 82.06 709 TYR A C 1
ATOM 5678 O O . TYR A 1 709 ? 28.526 7.472 -49.671 1.00 82.06 709 TYR A O 1
ATOM 5686 N N . SER A 1 710 ? 27.461 9.399 -50.126 1.00 84.31 710 SER A N 1
ATOM 5687 C CA . SER A 1 710 ? 27.032 9.052 -51.483 1.00 84.31 710 SER A CA 1
ATOM 5688 C C . SER A 1 710 ? 27.310 10.183 -52.472 1.00 84.31 710 SER A C 1
ATOM 5690 O O . SER A 1 710 ? 27.021 11.346 -52.189 1.00 84.31 710 SER A O 1
ATOM 5692 N N . ILE A 1 711 ? 27.901 9.848 -53.623 1.00 86.19 711 ILE A N 1
ATOM 5693 C CA . ILE A 1 711 ? 28.189 10.793 -54.712 1.00 86.19 711 ILE A CA 1
ATOM 5694 C C . ILE A 1 711 ? 27.561 10.330 -56.028 1.00 86.19 711 ILE A C 1
ATOM 5696 O O . ILE A 1 711 ? 27.555 9.138 -56.346 1.00 86.19 711 ILE A O 1
ATOM 5700 N N . SER A 1 712 ? 27.073 11.288 -56.817 1.00 86.75 712 SER A N 1
ATOM 5701 C CA . SER A 1 712 ? 26.405 11.035 -58.096 1.00 86.75 712 SER A CA 1
ATOM 5702 C C . SER A 1 712 ? 26.991 11.845 -59.253 1.00 86.75 712 SER A C 1
ATOM 5704 O O . SER A 1 712 ? 27.606 12.905 -59.095 1.00 86.75 712 SER A O 1
ATOM 5706 N N . ASN A 1 713 ? 26.761 11.334 -60.461 1.00 85.00 713 ASN A N 1
ATOM 5707 C CA . ASN A 1 713 ? 27.088 11.992 -61.720 1.00 85.00 713 ASN A CA 1
ATOM 5708 C C . ASN A 1 713 ? 26.278 13.287 -61.968 1.00 85.00 713 ASN A C 1
ATOM 5710 O O . ASN A 1 713 ? 26.667 14.099 -62.803 1.00 85.00 713 ASN A O 1
ATOM 5714 N N . ASP A 1 714 ? 25.185 13.518 -61.229 1.00 82.38 714 ASP A N 1
ATOM 5715 C CA . ASP A 1 714 ? 24.439 14.793 -61.227 1.00 82.38 714 ASP A CA 1
ATOM 5716 C C . ASP A 1 714 ? 25.135 15.932 -60.449 1.00 82.38 714 ASP A C 1
ATOM 5718 O O . ASP A 1 714 ? 24.648 17.064 -60.471 1.00 82.38 714 ASP A O 1
ATOM 5722 N N . ARG A 1 715 ? 26.304 15.636 -59.852 1.00 85.25 715 ARG A N 1
ATOM 5723 C CA . ARG A 1 715 ? 27.154 16.489 -58.999 1.00 85.25 715 ARG A CA 1
ATOM 5724 C C . ARG A 1 715 ? 26.740 16.589 -57.528 1.00 85.25 715 ARG A C 1
ATOM 5726 O O . ARG A 1 715 ? 27.475 17.197 -56.759 1.00 85.25 715 ARG A O 1
ATOM 5733 N N . SER A 1 716 ? 25.650 15.963 -57.100 1.00 82.12 716 SER A N 1
ATOM 5734 C CA . SER A 1 716 ? 25.275 15.954 -55.684 1.00 82.12 716 SER A CA 1
ATOM 5735 C C . SER A 1 716 ? 26.152 15.004 -54.856 1.00 82.12 716 SER A C 1
ATOM 5737 O O . SER A 1 716 ? 26.457 13.872 -55.253 1.00 82.12 716 SER A O 1
ATOM 5739 N N . PHE A 1 717 ? 26.540 15.478 -53.674 1.00 83.38 717 PHE A N 1
ATOM 5740 C CA . PHE A 1 717 ? 27.180 14.719 -52.604 1.00 83.38 717 PHE A CA 1
ATOM 5741 C C . PHE A 1 717 ? 26.272 14.798 -51.372 1.00 83.38 717 PHE A C 1
ATOM 5743 O O . PHE A 1 717 ? 25.979 15.889 -50.891 1.00 83.38 717 PHE A O 1
ATOM 5750 N N . SER A 1 718 ? 25.786 13.653 -50.887 1.00 76.06 718 SER A N 1
ATOM 5751 C CA . SER A 1 718 ? 24.878 13.557 -49.737 1.00 76.06 718 SER A CA 1
ATOM 5752 C C . SER A 1 718 ? 25.437 12.661 -48.633 1.00 76.06 718 SER A C 1
ATOM 5754 O O . SER A 1 718 ? 26.011 11.601 -48.913 1.00 76.06 718 SER A O 1
ATOM 5756 N N . ALA A 1 719 ? 25.207 13.068 -47.382 1.00 70.00 719 ALA A N 1
ATOM 5757 C CA . ALA A 1 719 ? 25.404 12.254 -46.185 1.00 70.00 719 ALA A CA 1
ATOM 5758 C C . ALA A 1 719 ? 24.064 11.946 -45.483 1.00 70.00 719 ALA A C 1
ATOM 5760 O O . ALA A 1 719 ? 23.167 12.791 -45.456 1.00 70.00 719 ALA A O 1
ATOM 5761 N N . ALA A 1 720 ? 23.939 10.754 -44.894 1.00 60.47 720 ALA A N 1
ATOM 5762 C CA . ALA A 1 720 ? 22.767 10.315 -44.129 1.00 60.47 720 ALA A CA 1
ATOM 5763 C C . ALA A 1 720 ? 23.185 9.558 -42.857 1.00 60.47 720 ALA A C 1
ATOM 5765 O O . ALA A 1 720 ? 24.073 8.710 -42.923 1.00 60.47 720 ALA A O 1
ATOM 5766 N N . GLN A 1 721 ? 22.541 9.840 -41.721 1.00 56.72 721 GLN A N 1
ATOM 5767 C CA . GLN A 1 721 ? 22.833 9.237 -40.413 1.00 56.72 721 GLN A CA 1
ATOM 5768 C C . GLN A 1 721 ? 21.656 8.385 -39.920 1.00 56.72 721 GLN A C 1
ATOM 5770 O O . GLN A 1 721 ? 20.502 8.776 -40.089 1.00 56.72 721 GLN A O 1
ATOM 5775 N N . ALA A 1 722 ? 21.933 7.245 -39.282 1.00 49.84 722 ALA A N 1
ATOM 5776 C CA . ALA A 1 722 ? 20.928 6.490 -38.531 1.00 49.84 722 ALA A CA 1
ATOM 5777 C C . ALA A 1 722 ? 20.903 6.927 -37.054 1.00 49.84 722 ALA A C 1
ATOM 5779 O O . ALA A 1 722 ? 21.959 7.047 -36.433 1.00 49.84 722 ALA A O 1
ATOM 5780 N N . GLN A 1 723 ? 19.709 7.138 -36.486 1.00 49.28 723 GLN A N 1
ATOM 5781 C CA . GLN A 1 723 ? 19.547 7.587 -35.096 1.00 49.28 723 GLN A CA 1
ATOM 5782 C C . GLN A 1 723 ? 20.179 6.622 -34.073 1.00 49.28 723 GLN A C 1
ATOM 5784 O O . GLN A 1 723 ? 20.153 5.397 -34.232 1.00 49.28 723 GLN A O 1
ATOM 5789 N N . THR A 1 724 ? 20.704 7.207 -32.995 1.00 41.75 724 THR A N 1
ATOM 5790 C CA . THR A 1 724 ? 21.230 6.528 -31.802 1.00 41.75 724 THR A CA 1
ATOM 5791 C C . THR A 1 724 ? 20.412 6.900 -30.566 1.00 41.75 724 THR A C 1
ATOM 5793 O O . THR A 1 724 ? 19.921 8.023 -30.457 1.00 41.75 724 THR A O 1
ATOM 5796 N N . GLU A 1 725 ? 20.283 5.958 -29.635 1.00 51.41 725 GLU A N 1
ATOM 5797 C CA . GLU A 1 725 ? 19.471 6.069 -28.417 1.00 51.41 725 GLU A CA 1
ATOM 5798 C C . GLU A 1 725 ? 19.900 7.248 -27.524 1.00 51.41 725 GLU A C 1
ATOM 5800 O O . GLU A 1 725 ? 21.023 7.294 -27.030 1.00 51.41 725 GLU A O 1
ATOM 5805 N N . ASN A 1 726 ? 18.972 8.175 -27.270 1.00 55.44 726 ASN A N 1
ATOM 5806 C CA . ASN A 1 726 ? 19.094 9.203 -26.236 1.00 55.44 726 ASN A CA 1
ATOM 5807 C C . ASN A 1 726 ? 17.981 8.998 -25.197 1.00 55.44 726 ASN A C 1
ATOM 5809 O O . ASN A 1 726 ? 16.811 8.858 -25.572 1.00 55.44 726 ASN A O 1
ATOM 5813 N N . CYS A 1 727 ? 18.328 9.040 -23.903 1.00 62.72 727 CYS A N 1
ATOM 5814 C CA . CYS A 1 727 ? 17.360 9.024 -22.800 1.00 62.72 727 CYS A CA 1
ATOM 5815 C C . CYS A 1 727 ? 16.380 10.199 -22.968 1.00 62.72 727 CYS A C 1
ATOM 5817 O O . CYS A 1 727 ? 16.737 11.361 -22.785 1.00 62.72 727 CYS A O 1
ATOM 5819 N N . SER A 1 728 ? 15.156 9.898 -23.391 1.00 61.00 728 SER A N 1
ATOM 5820 C CA . SER A 1 728 ? 14.150 10.876 -23.813 1.00 61.00 728 SER A CA 1
ATOM 5821 C C . SER A 1 728 ? 12.751 10.363 -23.483 1.00 61.00 728 SER A C 1
ATOM 5823 O O . SER A 1 728 ? 12.569 9.172 -23.223 1.00 61.00 728 SER A O 1
ATOM 5825 N N . SER A 1 729 ? 11.745 11.235 -23.522 1.00 58.84 729 SER A N 1
ATOM 5826 C CA . SER A 1 729 ? 10.342 10.856 -23.301 1.00 58.84 729 SER A CA 1
ATOM 5827 C C . SER A 1 729 ? 9.861 9.752 -24.258 1.00 58.84 729 SER A C 1
ATOM 5829 O O . SER A 1 729 ? 9.129 8.858 -23.842 1.00 58.84 729 SER A O 1
ATOM 5831 N N . ASN A 1 730 ? 10.356 9.726 -25.502 1.00 62.38 730 ASN A N 1
ATOM 5832 C CA . ASN A 1 730 ? 10.088 8.642 -26.456 1.00 62.38 730 ASN A CA 1
ATOM 5833 C C . ASN A 1 730 ? 10.644 7.280 -25.996 1.00 62.38 730 ASN A C 1
ATOM 5835 O O . ASN A 1 730 ? 10.033 6.248 -26.275 1.00 62.38 730 ASN A O 1
ATOM 5839 N N . LEU A 1 731 ? 11.779 7.248 -25.286 1.00 68.56 731 LEU A N 1
ATOM 5840 C CA . LEU A 1 731 ? 12.335 6.003 -24.736 1.00 68.56 731 LEU A CA 1
ATOM 5841 C C . LEU A 1 731 ? 11.471 5.463 -23.586 1.00 68.56 731 LEU A C 1
ATOM 5843 O O . LEU A 1 731 ? 11.337 4.251 -23.430 1.00 68.56 731 LEU A O 1
ATOM 5847 N N . LEU A 1 732 ? 10.851 6.354 -22.806 1.00 74.56 732 LEU A N 1
ATOM 5848 C CA . LEU A 1 732 ? 9.918 5.974 -21.747 1.00 74.56 732 LEU A CA 1
ATOM 5849 C C . LEU A 1 732 ? 8.628 5.376 -22.329 1.00 74.56 732 LEU A C 1
ATOM 5851 O O . LEU A 1 732 ? 8.226 4.297 -21.902 1.00 74.56 732 LEU A O 1
ATOM 5855 N N . GLU A 1 733 ? 8.024 6.021 -23.335 1.00 74.31 733 GLU A N 1
ATOM 5856 C CA . GLU A 1 733 ? 6.788 5.521 -23.959 1.00 74.31 733 GLU A CA 1
ATOM 5857 C C . GLU A 1 733 ? 7.028 4.197 -24.707 1.00 74.31 733 GLU A C 1
ATOM 5859 O O . GLU A 1 733 ? 6.292 3.236 -24.512 1.00 74.31 733 GLU A O 1
ATOM 5864 N N . THR A 1 734 ? 8.130 4.074 -25.458 1.00 69.00 734 THR A N 1
ATOM 5865 C CA . THR A 1 734 ? 8.484 2.795 -26.110 1.00 69.00 734 THR A CA 1
ATOM 5866 C C . THR A 1 734 ? 8.819 1.683 -25.113 1.00 69.00 734 THR A C 1
ATOM 5868 O O . THR A 1 734 ? 8.545 0.519 -25.393 1.00 69.00 734 THR A O 1
ATOM 5871 N N . SER A 1 735 ? 9.373 1.999 -23.938 1.00 77.75 735 SER A N 1
ATOM 5872 C CA . SER A 1 735 ? 9.602 0.998 -22.882 1.00 77.75 735 SER A CA 1
ATOM 5873 C C . SER A 1 735 ? 8.305 0.608 -22.165 1.00 77.75 735 SER A C 1
ATOM 5875 O O . SER A 1 735 ? 8.153 -0.539 -21.757 1.00 77.75 735 SER A O 1
ATOM 5877 N N . LYS A 1 736 ? 7.330 1.514 -22.072 1.00 80.88 736 LYS A N 1
ATOM 5878 C CA . LYS A 1 736 ? 5.965 1.185 -21.651 1.00 80.88 736 LYS A CA 1
ATOM 5879 C C . LYS A 1 736 ? 5.283 0.236 -22.643 1.00 80.88 736 LYS A C 1
ATOM 5881 O O . LYS A 1 736 ? 4.791 -0.804 -22.216 1.00 80.88 736 LYS A O 1
ATOM 5886 N N . ASP A 1 737 ? 5.342 0.520 -23.946 1.00 75.88 737 ASP A N 1
ATOM 5887 C CA . ASP A 1 737 ? 4.799 -0.375 -24.981 1.00 75.88 737 ASP A CA 1
ATOM 5888 C C . ASP A 1 737 ? 5.423 -1.784 -24.892 1.00 75.88 737 ASP A C 1
ATOM 5890 O O . ASP A 1 737 ? 4.734 -2.792 -25.047 1.00 75.88 737 ASP A O 1
ATOM 5894 N N . ARG A 1 738 ? 6.731 -1.866 -24.594 1.00 73.62 738 ARG A N 1
ATOM 5895 C CA . ARG A 1 738 ? 7.465 -3.130 -24.376 1.00 73.62 738 ARG A CA 1
ATOM 5896 C C . ARG A 1 738 ? 7.001 -3.874 -23.122 1.00 73.62 738 ARG A C 1
ATOM 5898 O O . ARG A 1 738 ? 6.840 -5.092 -23.172 1.00 73.62 738 ARG A O 1
ATOM 5905 N N . TYR A 1 739 ? 6.738 -3.157 -22.030 1.00 83.00 739 TYR A N 1
ATOM 5906 C CA . TYR A 1 739 ? 6.182 -3.736 -20.807 1.00 83.00 739 TYR A CA 1
ATOM 5907 C C . TYR A 1 739 ? 4.783 -4.330 -21.045 1.00 83.00 739 TYR A C 1
ATOM 5909 O O . TYR A 1 739 ? 4.518 -5.459 -20.636 1.00 83.00 739 TYR A O 1
ATOM 5917 N N . GLU A 1 740 ? 3.910 -3.619 -21.768 1.00 79.38 740 GLU A N 1
ATOM 5918 C CA . GLU A 1 740 ? 2.542 -4.075 -22.067 1.00 79.38 740 GLU A CA 1
ATOM 5919 C C . GLU A 1 740 ? 2.496 -5.348 -22.939 1.00 79.38 740 GLU A C 1
ATOM 5921 O O . GLU A 1 740 ? 1.557 -6.136 -22.813 1.00 79.38 740 GLU A O 1
ATOM 5926 N N . ILE A 1 741 ? 3.516 -5.599 -23.773 1.00 77.31 741 ILE A N 1
ATOM 5927 C CA . ILE A 1 741 ? 3.650 -6.844 -24.559 1.00 77.31 741 ILE A CA 1
ATOM 5928 C C . ILE A 1 741 ? 4.468 -7.951 -23.861 1.00 77.31 741 ILE A C 1
ATOM 5930 O O . ILE A 1 741 ? 4.628 -9.028 -24.434 1.00 77.31 741 ILE A O 1
ATOM 5934 N N . GLY A 1 742 ? 4.970 -7.714 -22.644 1.00 73.31 742 GLY A N 1
ATOM 5935 C CA . GLY A 1 742 ? 5.743 -8.688 -21.858 1.00 73.31 742 GLY A CA 1
ATOM 5936 C C . GLY A 1 742 ? 7.229 -8.818 -22.224 1.00 73.31 742 GLY A C 1
ATOM 5937 O O . GLY A 1 742 ? 7.864 -9.810 -21.871 1.00 73.31 742 GLY A O 1
ATOM 5938 N N . ASP A 1 743 ? 7.799 -7.840 -22.929 1.00 82.19 743 ASP A N 1
ATOM 5939 C CA . ASP A 1 743 ? 9.204 -7.811 -23.368 1.00 82.19 743 ASP A CA 1
ATOM 5940 C C . ASP A 1 743 ? 10.109 -7.177 -22.291 1.00 82.19 743 ASP A C 1
ATOM 5942 O O . ASP A 1 743 ? 10.688 -6.100 -22.455 1.00 82.19 743 ASP A O 1
ATOM 5946 N N . PHE A 1 744 ? 10.166 -7.839 -21.135 1.00 85.94 744 PHE A N 1
ATOM 5947 C CA . PHE A 1 744 ? 10.792 -7.341 -19.904 1.00 85.94 744 PHE A CA 1
ATOM 5948 C C . PHE A 1 744 ? 12.305 -7.096 -20.021 1.00 85.94 744 PHE A C 1
ATOM 5950 O O . PHE A 1 744 ? 12.819 -6.111 -19.488 1.00 85.94 744 PHE A O 1
ATOM 5957 N N . GLU A 1 745 ? 13.012 -7.936 -20.781 1.00 83.62 745 GLU A N 1
ATOM 5958 C CA . GLU A 1 745 ? 14.453 -7.800 -21.021 1.00 83.62 745 GLU A CA 1
ATOM 5959 C C . GLU A 1 745 ? 14.776 -6.496 -21.774 1.00 83.62 745 GLU A C 1
ATOM 5961 O O . GLU A 1 745 ? 15.707 -5.771 -21.406 1.00 83.62 745 GLU A O 1
ATOM 5966 N N . SER A 1 746 ? 13.952 -6.128 -22.764 1.00 74.69 746 SER A N 1
ATOM 5967 C CA . SER A 1 746 ? 14.084 -4.848 -23.469 1.00 74.69 746 SER A CA 1
ATOM 5968 C C . SER A 1 746 ? 13.767 -3.650 -22.569 1.00 74.69 746 SER A C 1
ATOM 5970 O O . SER A 1 746 ? 14.462 -2.637 -22.642 1.00 74.69 746 SER A O 1
ATOM 5972 N N . VAL A 1 747 ? 12.762 -3.751 -21.685 1.00 81.69 747 VAL A N 1
ATOM 5973 C CA . VAL A 1 747 ? 12.424 -2.681 -20.719 1.00 81.69 747 VAL A CA 1
ATOM 5974 C C . VAL A 1 747 ? 13.610 -2.379 -19.805 1.00 81.69 747 VAL A C 1
ATOM 5976 O O . VAL A 1 747 ? 13.992 -1.215 -19.658 1.00 81.69 747 VAL A O 1
ATOM 5979 N N . LYS A 1 748 ? 14.231 -3.419 -19.234 1.00 86.56 748 LYS A N 1
ATOM 5980 C CA . LYS A 1 748 ? 15.430 -3.281 -18.398 1.00 86.56 748 LYS A CA 1
ATOM 5981 C C . LYS A 1 748 ? 16.575 -2.634 -19.158 1.00 86.56 748 LYS A C 1
ATOM 5983 O O . LYS A 1 748 ? 17.086 -1.600 -18.732 1.00 86.56 748 LYS A O 1
ATOM 5988 N N . LYS A 1 749 ? 16.925 -3.182 -20.324 1.00 77.81 749 LYS A N 1
ATOM 5989 C CA . LYS A 1 749 ? 18.029 -2.685 -21.154 1.00 77.81 749 LYS A CA 1
ATOM 5990 C C . LYS A 1 749 ? 17.872 -1.206 -21.527 1.00 77.81 749 LYS A C 1
ATOM 5992 O O . LYS A 1 749 ? 18.850 -0.464 -21.479 1.00 77.81 749 LYS A O 1
ATOM 5997 N N . ASN A 1 750 ? 16.651 -0.775 -21.847 1.00 77.81 750 ASN A N 1
ATOM 5998 C CA . ASN A 1 750 ? 16.350 0.614 -22.191 1.00 77.81 750 ASN A CA 1
ATOM 5999 C C . ASN A 1 750 ? 16.425 1.560 -20.980 1.00 77.81 750 ASN A C 1
ATOM 6001 O O . ASN A 1 750 ? 16.913 2.685 -21.099 1.00 77.81 750 ASN A O 1
ATOM 6005 N N . LEU A 1 751 ? 15.903 1.143 -19.821 1.00 85.38 751 LEU A N 1
ATOM 6006 C CA . LEU A 1 751 ? 15.672 2.047 -18.690 1.00 85.38 751 LEU A CA 1
ATOM 6007 C C . LEU A 1 751 ? 16.762 2.000 -17.612 1.00 85.38 751 LEU A C 1
ATOM 6009 O O . LEU A 1 751 ? 17.044 3.045 -17.027 1.00 85.38 751 LEU A O 1
ATOM 6013 N N . GLU A 1 752 ? 17.412 0.862 -17.350 1.00 84.75 752 GLU A N 1
ATOM 6014 C CA . GLU A 1 752 ? 18.386 0.721 -16.253 1.00 84.75 752 GLU A CA 1
ATOM 6015 C C . GLU A 1 752 ? 19.550 1.713 -16.368 1.00 84.75 752 GLU A C 1
ATOM 6017 O O . GLU A 1 752 ? 19.878 2.406 -15.401 1.00 84.75 752 GLU A O 1
ATOM 6022 N N . THR A 1 753 ? 20.154 1.845 -17.555 1.00 79.06 753 THR A N 1
ATOM 6023 C CA . THR A 1 753 ? 21.255 2.793 -17.785 1.00 79.06 753 THR A CA 1
ATOM 6024 C C . THR A 1 753 ? 20.794 4.246 -17.633 1.00 79.06 753 THR A C 1
ATOM 6026 O O . THR A 1 753 ? 21.498 5.049 -17.015 1.00 79.06 753 THR A O 1
ATOM 6029 N N . CYS A 1 754 ? 19.599 4.591 -18.127 1.00 80.38 754 CYS A N 1
ATOM 6030 C CA . CYS A 1 754 ? 19.045 5.941 -17.999 1.00 80.38 754 CYS A CA 1
ATOM 6031 C C . CYS A 1 754 ? 18.660 6.282 -16.547 1.00 80.38 754 CYS A C 1
ATOM 6033 O O . CYS A 1 754 ? 18.915 7.401 -16.103 1.00 80.38 754 CYS A O 1
ATOM 6035 N N . VAL A 1 755 ? 18.108 5.337 -15.777 1.00 86.06 755 VAL A N 1
ATOM 6036 C CA . VAL A 1 755 ? 17.772 5.533 -14.355 1.00 86.06 755 VAL A CA 1
ATOM 6037 C C . VAL A 1 755 ? 19.043 5.653 -13.510 1.00 86.06 755 VAL A C 1
ATOM 6039 O O . VAL A 1 755 ? 19.180 6.616 -12.753 1.00 86.06 755 VAL A O 1
ATOM 6042 N N . LYS A 1 756 ? 20.022 4.756 -13.702 1.00 81.56 756 LYS A N 1
ATOM 6043 C CA . LYS A 1 756 ? 21.307 4.761 -12.980 1.00 81.56 756 LYS A CA 1
ATOM 6044 C C . LYS A 1 756 ? 22.104 6.051 -13.192 1.00 81.56 756 LYS A C 1
ATOM 6046 O O . LYS A 1 756 ? 22.676 6.580 -12.242 1.00 81.56 756 LYS A O 1
ATOM 6051 N N . ASN A 1 757 ? 22.096 6.585 -14.414 1.00 75.69 757 ASN A N 1
ATOM 6052 C CA . ASN A 1 757 ? 22.787 7.831 -14.761 1.00 75.69 757 ASN A CA 1
ATOM 6053 C C . ASN A 1 757 ? 21.926 9.096 -14.565 1.00 75.69 757 ASN A C 1
ATOM 6055 O O . ASN A 1 757 ? 22.409 10.194 -14.834 1.00 75.69 757 ASN A O 1
ATOM 6059 N N . ARG A 1 758 ? 20.665 8.967 -14.114 1.00 71.19 758 ARG A N 1
ATOM 6060 C CA . ARG A 1 758 ? 19.668 10.057 -14.028 1.00 71.19 758 ARG A CA 1
ATOM 6061 C C . ARG A 1 758 ? 19.509 10.845 -15.341 1.00 71.19 758 ARG A C 1
ATOM 6063 O O . ARG A 1 758 ? 19.403 12.066 -15.330 1.00 71.19 758 ARG A O 1
ATOM 6070 N N . GLY A 1 759 ? 19.487 10.142 -16.472 1.00 61.44 759 GLY A N 1
ATOM 6071 C CA . GLY A 1 759 ? 19.470 10.720 -17.820 1.00 61.44 759 GLY A CA 1
ATOM 6072 C C . GLY A 1 759 ? 18.134 11.315 -18.287 1.00 61.44 759 GLY A C 1
ATOM 6073 O O . GLY A 1 759 ? 18.057 11.768 -19.424 1.00 61.44 759 GLY A O 1
ATOM 6074 N N . PHE A 1 760 ? 17.084 11.304 -17.459 1.00 76.06 760 PHE A N 1
ATOM 6075 C CA . PHE A 1 760 ? 15.778 11.891 -17.786 1.00 76.06 760 PHE A CA 1
ATOM 6076 C C . PHE A 1 760 ? 15.698 13.368 -17.373 1.00 76.06 760 PHE A C 1
ATOM 6078 O O . PHE A 1 760 ? 16.233 13.762 -16.338 1.00 76.06 760 PHE A O 1
ATOM 6085 N N . GLY A 1 761 ? 15.006 14.184 -18.175 1.00 63.38 761 GLY A N 1
ATOM 6086 C CA . GLY A 1 761 ? 14.945 15.641 -18.000 1.00 63.38 761 GLY A CA 1
ATOM 6087 C C . GLY A 1 761 ? 14.141 16.111 -16.783 1.00 63.38 761 GLY A C 1
ATOM 6088 O O . GLY A 1 761 ? 14.343 17.233 -16.316 1.00 63.38 761 GLY A O 1
ATOM 6089 N N . SER A 1 762 ? 13.255 15.269 -16.247 1.00 78.50 762 SER A N 1
ATOM 6090 C CA . SER A 1 762 ? 12.438 15.574 -15.072 1.00 78.50 762 SER A CA 1
ATOM 6091 C C . SER A 1 762 ? 12.384 14.428 -14.055 1.00 78.50 762 SER A C 1
ATOM 6093 O O . SER A 1 762 ? 12.483 13.245 -14.388 1.00 78.50 762 SER A O 1
ATOM 6095 N N . THR A 1 763 ? 12.162 14.780 -12.784 1.00 80.19 763 THR A N 1
ATOM 6096 C CA . THR A 1 763 ? 11.955 13.813 -11.691 1.00 80.19 763 THR A CA 1
ATOM 6097 C C . THR A 1 763 ? 10.713 12.941 -11.909 1.00 80.19 763 THR A C 1
ATOM 6099 O O . THR A 1 763 ? 10.674 11.807 -11.443 1.00 80.19 763 THR A O 1
ATOM 6102 N N . ASP A 1 764 ? 9.704 13.451 -12.622 1.00 82.56 764 ASP A N 1
ATOM 6103 C CA . ASP A 1 764 ? 8.467 12.722 -12.916 1.00 82.56 764 ASP A CA 1
ATOM 6104 C C . ASP A 1 764 ? 8.691 11.618 -13.964 1.00 82.56 764 ASP A C 1
ATOM 6106 O O . ASP A 1 764 ? 8.310 10.471 -13.741 1.00 82.56 764 ASP A O 1
ATOM 6110 N N . GLU A 1 765 ? 9.409 11.919 -15.054 1.00 82.00 765 GLU A N 1
ATOM 6111 C CA . GLU A 1 765 ? 9.842 10.914 -16.041 1.00 82.00 765 GLU A CA 1
ATOM 6112 C C . GLU A 1 765 ? 10.766 9.864 -15.410 1.00 82.00 765 GLU A C 1
ATOM 6114 O O . GLU A 1 765 ? 10.591 8.668 -15.641 1.00 82.00 765 GLU A O 1
ATOM 6119 N N . LEU A 1 766 ? 11.710 10.291 -14.560 1.00 86.56 766 LEU A N 1
ATOM 6120 C CA . LEU A 1 766 ? 12.600 9.381 -13.833 1.00 86.56 766 LEU A CA 1
ATOM 6121 C C . LEU A 1 766 ? 11.820 8.433 -12.905 1.00 86.56 766 LEU A C 1
ATOM 6123 O O . LEU A 1 766 ? 12.149 7.251 -12.813 1.00 86.56 766 LEU A O 1
ATOM 6127 N N . ASN A 1 767 ? 10.773 8.923 -12.236 1.00 91.12 767 ASN A N 1
ATOM 6128 C CA . ASN A 1 767 ? 9.946 8.099 -11.355 1.00 91.12 767 ASN A CA 1
ATOM 6129 C C . ASN A 1 767 ? 8.990 7.178 -12.121 1.00 91.12 767 ASN A C 1
ATOM 6131 O O . ASN A 1 767 ? 8.774 6.056 -11.677 1.00 91.12 767 ASN A O 1
ATOM 6135 N N . LYS A 1 768 ? 8.508 7.576 -13.303 1.00 89.44 768 LYS A N 1
ATOM 6136 C CA . LYS A 1 768 ? 7.780 6.683 -14.224 1.00 89.44 768 LYS A CA 1
ATOM 6137 C C . LYS A 1 768 ? 8.677 5.585 -14.806 1.00 89.44 768 LYS A C 1
ATOM 6139 O O . LYS A 1 768 ? 8.240 4.444 -14.934 1.00 89.44 768 LYS A O 1
ATOM 6144 N N . ALA A 1 769 ? 9.946 5.886 -15.091 1.00 89.25 769 ALA A N 1
ATOM 6145 C CA . ALA A 1 769 ? 10.926 4.871 -15.487 1.00 89.25 769 ALA A CA 1
ATOM 6146 C C . ALA A 1 769 ? 11.187 3.860 -14.353 1.00 89.25 769 ALA A C 1
ATOM 6148 O O . ALA A 1 769 ? 11.209 2.654 -14.591 1.00 89.25 769 ALA A O 1
ATOM 6149 N N . ARG A 1 770 ? 11.320 4.338 -13.106 1.00 93.25 770 ARG A N 1
ATOM 6150 C CA . ARG A 1 770 ? 11.409 3.481 -11.909 1.00 93.25 770 ARG A CA 1
ATOM 6151 C C . ARG A 1 770 ? 10.139 2.662 -11.670 1.00 93.25 770 ARG A C 1
ATOM 6153 O O . ARG A 1 770 ? 10.253 1.510 -11.274 1.00 93.25 770 ARG A O 1
ATOM 6160 N N . GLU A 1 771 ? 8.954 3.223 -11.920 1.00 93.31 771 GLU A N 1
ATOM 6161 C CA . GLU A 1 771 ? 7.676 2.506 -11.810 1.00 93.31 771 GLU A CA 1
ATOM 6162 C C . GLU A 1 771 ? 7.652 1.301 -12.764 1.00 93.31 771 GLU A C 1
ATOM 6164 O O . GLU A 1 771 ? 7.392 0.184 -12.325 1.00 93.31 771 GLU A O 1
ATOM 6169 N N . LEU A 1 772 ? 8.021 1.495 -14.036 1.00 92.81 772 LEU A N 1
ATOM 6170 C CA . LEU A 1 772 ? 8.135 0.410 -15.021 1.00 92.81 772 LEU A CA 1
ATOM 6171 C C . LEU A 1 772 ? 9.187 -0.643 -14.636 1.00 92.81 772 LEU A C 1
ATOM 6173 O O . LEU A 1 772 ? 8.923 -1.838 -14.768 1.00 92.81 772 LEU A O 1
ATOM 6177 N N . LEU A 1 773 ? 10.356 -0.237 -14.127 1.00 93.81 773 LEU A N 1
ATOM 6178 C CA . LEU A 1 773 ? 11.382 -1.180 -13.660 1.00 93.81 773 LEU A CA 1
ATOM 6179 C C . LEU A 1 773 ? 10.926 -1.981 -12.432 1.00 93.81 773 LEU A C 1
ATOM 6181 O O . LEU A 1 773 ? 11.114 -3.193 -12.397 1.00 93.81 773 LEU A O 1
ATOM 6185 N N . ALA A 1 774 ? 10.263 -1.347 -11.462 1.00 94.38 774 ALA A N 1
ATOM 6186 C CA . ALA A 1 774 ? 9.693 -2.027 -10.300 1.00 94.38 774 ALA A CA 1
ATOM 6187 C C . ALA A 1 774 ? 8.590 -3.020 -10.699 1.00 94.38 774 ALA A C 1
ATOM 6189 O O . ALA A 1 774 ? 8.569 -4.153 -10.227 1.00 94.38 774 ALA A O 1
ATOM 6190 N N . LEU A 1 775 ? 7.704 -2.621 -11.615 1.00 93.31 775 LEU A N 1
ATOM 6191 C CA . LEU A 1 775 ? 6.676 -3.487 -12.193 1.00 93.31 775 LEU A CA 1
ATOM 6192 C C . LEU A 1 775 ? 7.264 -4.657 -12.991 1.00 93.31 775 LEU A C 1
ATOM 6194 O O . LEU A 1 775 ? 6.664 -5.729 -13.024 1.00 93.31 775 LEU A O 1
ATOM 6198 N N . THR A 1 776 ? 8.430 -4.468 -13.611 1.00 93.69 776 THR A N 1
ATOM 6199 C CA . THR A 1 776 ? 9.179 -5.527 -14.302 1.00 93.69 776 THR A CA 1
ATOM 6200 C C . THR A 1 776 ? 9.803 -6.497 -13.297 1.00 93.69 776 THR A C 1
ATOM 6202 O O . THR A 1 776 ? 9.597 -7.702 -13.398 1.00 93.69 776 THR A O 1
ATOM 6205 N N . ALA A 1 777 ? 10.470 -5.979 -12.262 1.00 92.62 777 ALA A N 1
ATOM 6206 C CA . ALA A 1 777 ? 11.045 -6.778 -11.181 1.00 92.62 777 ALA A CA 1
ATOM 6207 C C . ALA A 1 777 ? 9.987 -7.608 -10.424 1.00 92.62 777 ALA A C 1
ATOM 6209 O O . ALA A 1 777 ? 10.252 -8.755 -10.081 1.00 92.62 777 ALA A O 1
ATOM 6210 N N . ILE A 1 778 ? 8.768 -7.084 -10.233 1.00 92.69 778 ILE A N 1
ATOM 6211 C CA . ILE A 1 778 ? 7.637 -7.836 -9.655 1.00 92.69 778 ILE A CA 1
ATOM 6212 C C . ILE A 1 778 ? 7.238 -9.037 -10.525 1.00 92.69 778 ILE A C 1
ATOM 6214 O O . ILE A 1 778 ? 6.930 -10.095 -9.983 1.00 92.69 778 ILE A O 1
ATOM 6218 N N . VAL A 1 779 ? 7.229 -8.900 -11.857 1.00 89.12 779 VAL A N 1
ATOM 6219 C CA . VAL A 1 779 ? 6.872 -10.013 -12.761 1.00 89.12 779 VAL A CA 1
ATOM 6220 C C . VAL A 1 779 ? 7.960 -11.095 -12.786 1.00 89.12 779 VAL A C 1
ATOM 6222 O O . VAL A 1 779 ? 7.651 -12.267 -12.984 1.00 89.12 779 VAL A O 1
ATOM 6225 N N . GLU A 1 780 ? 9.212 -10.721 -12.526 1.00 89.88 780 GLU A N 1
ATOM 6226 C CA . GLU A 1 780 ? 10.355 -11.637 -12.415 1.00 89.88 780 GLU A CA 1
ATOM 6227 C C . GLU A 1 780 ? 10.593 -12.195 -10.992 1.00 89.88 780 GLU A C 1
ATOM 6229 O O . GLU A 1 780 ? 11.600 -12.863 -10.766 1.00 89.88 780 GLU A O 1
ATOM 6234 N N . ASP A 1 781 ? 9.695 -11.935 -10.032 1.00 88.75 781 ASP A N 1
ATOM 6235 C CA . ASP A 1 781 ? 9.811 -12.333 -8.610 1.00 88.75 781 ASP A CA 1
ATOM 6236 C C . ASP A 1 781 ? 11.026 -11.721 -7.860 1.00 88.75 781 ASP A C 1
ATOM 6238 O O . ASP A 1 781 ? 11.435 -12.159 -6.784 1.00 88.75 781 ASP A O 1
ATOM 6242 N N . LEU A 1 782 ? 11.590 -10.629 -8.390 1.00 91.50 782 LEU A N 1
ATOM 6243 C CA . LEU A 1 782 ? 12.696 -9.860 -7.805 1.00 91.50 782 LEU A CA 1
ATOM 6244 C C . LEU A 1 782 ? 12.173 -8.757 -6.867 1.00 91.50 782 LEU A C 1
ATOM 6246 O O . LEU A 1 782 ? 12.402 -7.560 -7.062 1.00 91.50 782 LEU A O 1
ATOM 6250 N N . LEU A 1 783 ? 11.448 -9.164 -5.821 1.00 89.75 783 LEU A N 1
ATOM 6251 C CA . LEU A 1 783 ? 10.737 -8.247 -4.916 1.00 89.75 783 LEU A CA 1
ATOM 6252 C C . LEU A 1 783 ? 11.652 -7.231 -4.203 1.00 89.75 783 LEU A C 1
ATOM 6254 O O . LEU A 1 783 ? 11.228 -6.103 -3.951 1.00 89.75 783 LEU A O 1
ATOM 6258 N N . GLY A 1 784 ? 12.910 -7.591 -3.923 1.00 86.69 784 GLY A N 1
ATOM 6259 C CA . GLY A 1 784 ? 13.891 -6.678 -3.320 1.00 86.69 784 GLY A CA 1
ATOM 6260 C C . GLY A 1 784 ? 14.272 -5.508 -4.234 1.00 86.69 784 GLY A C 1
ATOM 6261 O O . GLY A 1 784 ? 14.335 -4.365 -3.784 1.00 86.69 784 GLY A O 1
ATOM 6262 N N . ASP A 1 785 ? 14.448 -5.760 -5.533 1.00 89.50 785 ASP A N 1
ATOM 6263 C CA . ASP A 1 785 ? 14.749 -4.706 -6.508 1.00 89.50 785 ASP A CA 1
ATOM 6264 C C . ASP A 1 785 ? 13.527 -3.814 -6.752 1.00 89.50 785 ASP A C 1
ATOM 6266 O O . ASP A 1 785 ? 13.649 -2.589 -6.817 1.00 89.50 785 ASP A O 1
ATOM 6270 N N . ALA A 1 786 ? 12.327 -4.406 -6.783 1.00 92.62 786 ALA A N 1
ATOM 6271 C CA . ALA A 1 786 ? 11.078 -3.651 -6.828 1.00 92.62 786 ALA A CA 1
ATOM 6272 C C . ALA A 1 786 ? 10.934 -2.696 -5.629 1.00 92.62 786 ALA A C 1
ATOM 6274 O O . ALA A 1 786 ? 10.613 -1.520 -5.821 1.00 92.62 786 ALA A O 1
ATOM 6275 N N . GLN A 1 787 ? 11.228 -3.166 -4.410 1.00 91.69 787 GLN A N 1
ATOM 6276 C CA . GLN A 1 787 ? 11.228 -2.334 -3.205 1.00 91.69 787 GLN A CA 1
ATOM 6277 C C . GLN A 1 787 ? 12.255 -1.193 -3.297 1.00 91.69 787 GLN A C 1
ATOM 6279 O O . GLN A 1 787 ? 11.903 -0.047 -3.016 1.00 91.69 787 GLN A O 1
ATOM 6284 N N . ASN A 1 788 ? 13.480 -1.462 -3.763 1.00 91.94 788 ASN A N 1
ATOM 6285 C CA . ASN A 1 788 ? 14.519 -0.439 -3.940 1.00 91.94 788 ASN A CA 1
ATOM 6286 C C . ASN A 1 788 ? 14.070 0.698 -4.880 1.00 91.94 788 ASN A C 1
ATOM 6288 O O . ASN A 1 788 ? 14.204 1.878 -4.544 1.00 91.94 788 ASN A O 1
ATOM 6292 N N . TYR A 1 789 ? 13.490 0.368 -6.040 1.00 93.25 789 TYR A N 1
ATOM 6293 C CA . TYR A 1 789 ? 12.967 1.375 -6.971 1.00 93.25 789 TYR A CA 1
ATOM 6294 C C . TYR A 1 789 ? 11.797 2.171 -6.373 1.00 93.25 789 TYR A C 1
ATOM 6296 O O . TYR A 1 789 ? 11.736 3.393 -6.536 1.00 93.25 789 TYR A O 1
ATOM 6304 N N . ILE A 1 790 ? 10.895 1.505 -5.648 1.00 92.38 790 ILE A N 1
ATOM 6305 C CA . ILE A 1 790 ? 9.760 2.130 -4.953 1.00 92.38 790 ILE A CA 1
ATOM 6306 C C . ILE A 1 790 ? 10.237 3.083 -3.844 1.00 92.38 790 ILE A C 1
ATOM 6308 O O . ILE A 1 790 ? 9.722 4.198 -3.732 1.00 92.38 790 ILE A O 1
ATOM 6312 N N . GLU A 1 791 ? 11.263 2.714 -3.076 1.00 90.31 791 GLU A N 1
ATOM 6313 C CA . GLU A 1 791 ? 11.899 3.599 -2.096 1.00 90.31 791 GLU A CA 1
ATOM 6314 C C . GLU A 1 791 ? 12.465 4.866 -2.741 1.00 90.31 791 GLU A C 1
ATOM 6316 O O . GLU A 1 791 ? 12.275 5.959 -2.206 1.00 90.31 791 GLU A O 1
ATOM 6321 N N . GLU A 1 792 ? 13.132 4.765 -3.895 1.00 89.31 792 GLU A N 1
ATOM 6322 C CA . GLU A 1 792 ? 13.627 5.949 -4.603 1.00 89.31 792 GLU A CA 1
ATOM 6323 C C . GLU A 1 792 ? 12.492 6.853 -5.118 1.00 89.31 792 GLU A C 1
ATOM 6325 O O . GLU A 1 792 ? 12.631 8.083 -5.097 1.00 89.31 792 GLU A O 1
ATOM 6330 N N . ILE A 1 793 ? 11.361 6.279 -5.546 1.00 91.19 793 ILE A N 1
ATOM 6331 C CA . ILE A 1 793 ? 10.159 7.041 -5.926 1.00 91.19 793 ILE A CA 1
ATOM 6332 C C . ILE A 1 793 ? 9.614 7.802 -4.709 1.00 91.19 793 ILE A C 1
ATOM 6334 O O . ILE A 1 793 ? 9.447 9.020 -4.780 1.00 91.19 793 ILE A O 1
ATOM 6338 N N . VAL A 1 794 ? 9.396 7.126 -3.575 1.00 86.69 794 VAL A N 1
ATOM 6339 C CA . VAL A 1 794 ? 8.825 7.741 -2.361 1.00 86.69 794 VAL A CA 1
ATOM 6340 C C . VAL A 1 794 ? 9.762 8.801 -1.763 1.00 86.69 794 VAL A C 1
ATOM 6342 O O . VAL A 1 794 ? 9.299 9.886 -1.404 1.00 86.69 794 VAL A O 1
ATOM 6345 N N . LYS A 1 795 ? 11.080 8.545 -1.728 1.00 82.94 795 LYS A N 1
ATOM 6346 C CA . LYS A 1 795 ? 12.101 9.503 -1.255 1.00 82.94 795 LYS A CA 1
ATOM 6347 C C . LYS A 1 795 ? 12.204 10.751 -2.138 1.00 82.94 795 LYS A C 1
ATOM 6349 O O . LYS A 1 795 ? 12.538 11.821 -1.635 1.00 82.94 795 LYS A O 1
ATOM 6354 N N . SER A 1 796 ? 11.942 10.637 -3.443 1.00 83.69 796 SER A N 1
ATOM 6355 C CA . SER A 1 796 ? 12.027 11.766 -4.384 1.00 83.69 796 SER A CA 1
ATOM 6356 C C . SER A 1 796 ? 10.706 12.520 -4.577 1.00 83.69 796 SER A C 1
ATOM 6358 O O . SER A 1 796 ? 10.732 13.726 -4.821 1.00 83.69 796 SER A O 1
ATOM 6360 N N . ASN A 1 797 ? 9.557 11.850 -4.446 1.00 81.38 797 ASN A N 1
ATOM 6361 C CA . ASN A 1 797 ? 8.233 12.466 -4.485 1.00 81.38 797 ASN A CA 1
ATOM 6362 C C . ASN A 1 797 ? 7.224 11.687 -3.617 1.00 81.38 797 ASN A C 1
ATOM 6364 O O . ASN A 1 797 ? 6.543 10.775 -4.084 1.00 81.38 797 ASN A O 1
ATOM 6368 N N . SER A 1 798 ? 7.033 12.120 -2.368 1.00 70.75 798 SER A N 1
ATOM 6369 C CA . SER A 1 798 ? 6.064 11.523 -1.431 1.00 70.75 798 SER A CA 1
ATOM 6370 C C . SER A 1 798 ? 4.587 11.679 -1.839 1.00 70.75 798 SER A C 1
ATOM 6372 O O . SER A 1 798 ? 3.707 11.060 -1.235 1.00 70.75 798 SER A O 1
ATOM 6374 N N . LYS A 1 799 ? 4.301 12.484 -2.874 1.00 76.81 799 LYS A N 1
ATOM 6375 C CA . LYS A 1 799 ? 2.976 12.658 -3.491 1.00 76.81 799 LYS A CA 1
ATOM 6376 C C . LYS A 1 799 ? 2.837 11.937 -4.839 1.00 76.81 799 LYS A C 1
ATOM 6378 O O . LYS A 1 799 ? 1.863 12.190 -5.542 1.00 76.81 799 LYS A O 1
ATOM 6383 N N . PHE A 1 800 ? 3.786 11.077 -5.216 1.00 81.38 800 PHE A N 1
ATOM 6384 C CA . PHE A 1 800 ? 3.688 10.289 -6.443 1.00 81.38 800 PHE A CA 1
ATOM 6385 C C . PHE A 1 800 ? 2.397 9.455 -6.459 1.00 81.38 800 PHE A C 1
ATOM 6387 O O . PHE A 1 800 ? 2.005 8.872 -5.442 1.00 81.38 800 PHE A O 1
ATOM 6394 N N . VAL A 1 801 ? 1.737 9.425 -7.616 1.00 79.75 801 VAL A N 1
ATOM 6395 C CA . VAL A 1 801 ? 0.527 8.641 -7.874 1.00 79.75 801 VAL A CA 1
ATOM 6396 C C . VAL A 1 801 ? 0.900 7.585 -8.913 1.00 79.75 801 VAL A C 1
ATOM 6398 O O . VAL A 1 801 ? 1.272 7.981 -10.017 1.00 79.75 801 VAL A O 1
ATOM 6401 N N . PRO A 1 802 ? 0.820 6.282 -8.587 1.00 81.69 802 PRO A N 1
ATOM 6402 C CA . PRO A 1 802 ? 1.114 5.217 -9.539 1.00 81.69 802 PRO A CA 1
ATOM 6403 C C . PRO A 1 802 ? 0.244 5.309 -10.796 1.00 81.69 802 PRO A C 1
ATOM 6405 O O . PRO A 1 802 ? -0.972 5.511 -10.719 1.00 81.69 802 PRO A O 1
ATOM 6408 N N . SER A 1 803 ? 0.879 5.138 -11.950 1.00 78.38 803 SER A N 1
ATOM 6409 C CA . SER A 1 803 ? 0.246 5.063 -13.264 1.00 78.38 803 SER A CA 1
ATOM 6410 C C . SER A 1 803 ? -0.496 3.732 -13.444 1.00 78.38 803 SER A C 1
ATOM 6412 O O . SER A 1 803 ? -1.564 3.697 -14.059 1.00 78.38 803 SER A O 1
ATOM 6414 N N . TYR A 1 804 ? 0.040 2.638 -12.886 1.00 74.88 804 TYR A N 1
ATOM 6415 C CA . TYR A 1 804 ? -0.505 1.285 -13.040 1.00 74.88 804 TYR A CA 1
ATOM 6416 C C . TYR A 1 804 ? -1.159 0.767 -11.756 1.00 74.88 804 TYR A C 1
ATOM 6418 O O . TYR A 1 804 ? -0.578 0.786 -10.674 1.00 74.88 804 TYR A O 1
ATOM 6426 N N . ARG A 1 805 ? -2.365 0.198 -11.877 1.00 70.19 805 ARG A N 1
ATOM 6427 C CA . ARG A 1 805 ? -3.108 -0.405 -10.753 1.00 70.19 805 ARG A CA 1
ATOM 6428 C C . ARG A 1 805 ? -2.703 -1.862 -10.481 1.00 70.19 805 ARG A C 1
ATOM 6430 O O . ARG A 1 805 ? -3.564 -2.735 -10.383 1.00 70.19 805 ARG A O 1
ATOM 6437 N N . ASN A 1 806 ? -1.405 -2.145 -10.387 1.00 84.31 806 ASN A N 1
ATOM 6438 C CA . ASN A 1 806 ? -0.924 -3.476 -10.010 1.00 84.31 806 ASN A CA 1
ATOM 6439 C C . ASN A 1 806 ? -1.052 -3.670 -8.485 1.00 84.31 806 ASN A C 1
ATOM 6441 O O . ASN A 1 806 ? -0.583 -2.843 -7.707 1.00 84.31 806 ASN A O 1
ATOM 6445 N N . ILE A 1 807 ? -1.695 -4.762 -8.056 1.00 79.69 807 ILE A N 1
ATOM 6446 C CA . ILE A 1 807 ? -1.997 -5.026 -6.637 1.00 79.69 807 ILE A CA 1
ATOM 6447 C C . ILE A 1 807 ? -0.713 -5.195 -5.812 1.00 79.69 807 ILE A C 1
ATOM 6449 O O . ILE A 1 807 ? -0.598 -4.608 -4.741 1.00 79.69 807 ILE A O 1
ATOM 6453 N N . VAL A 1 808 ? 0.262 -5.959 -6.315 1.00 83.12 808 VAL A N 1
ATOM 6454 C CA . VAL A 1 808 ? 1.533 -6.221 -5.618 1.00 83.12 808 VAL A CA 1
ATOM 6455 C C . VAL A 1 808 ? 2.360 -4.940 -5.525 1.00 83.12 808 VAL A C 1
ATOM 6457 O O . VAL A 1 808 ? 2.849 -4.606 -4.448 1.00 83.12 808 VAL A O 1
ATOM 6460 N N . PHE A 1 809 ? 2.436 -4.173 -6.618 1.00 90.62 809 PHE A N 1
ATOM 6461 C CA . PHE A 1 809 ? 3.097 -2.868 -6.622 1.00 90.62 809 PHE A CA 1
ATOM 6462 C C . PHE A 1 809 ? 2.475 -1.923 -5.591 1.00 90.62 809 PHE A C 1
ATOM 6464 O O . PHE A 1 809 ? 3.201 -1.349 -4.787 1.00 90.62 809 PHE A O 1
ATOM 6471 N N . ASN A 1 810 ? 1.143 -1.800 -5.563 1.00 85.25 810 ASN A N 1
ATOM 6472 C CA . ASN A 1 810 ? 0.451 -0.924 -4.617 1.00 85.25 810 ASN A CA 1
ATOM 6473 C C . ASN A 1 810 ? 0.667 -1.355 -3.159 1.00 85.25 810 ASN A C 1
ATOM 6475 O O . ASN A 1 810 ? 0.894 -0.500 -2.310 1.00 85.25 810 ASN A O 1
ATOM 6479 N N . LEU A 1 811 ? 0.671 -2.660 -2.861 1.00 83.69 811 LEU A N 1
ATOM 6480 C CA . LEU A 1 811 ? 0.954 -3.165 -1.512 1.00 83.69 811 LEU A CA 1
ATOM 6481 C C . LEU A 1 811 ? 2.364 -2.783 -1.032 1.00 83.69 811 LEU A C 1
ATOM 6483 O O . LEU A 1 811 ? 2.504 -2.306 0.097 1.00 83.69 811 LEU A O 1
ATOM 6487 N N . ILE A 1 812 ? 3.384 -2.945 -1.886 1.00 86.88 812 ILE A N 1
ATOM 6488 C CA . ILE A 1 812 ? 4.775 -2.567 -1.580 1.00 86.88 812 ILE A CA 1
ATOM 6489 C C . ILE A 1 812 ? 4.908 -1.038 -1.503 1.00 86.88 812 ILE A C 1
ATOM 6491 O O . ILE A 1 812 ? 5.506 -0.516 -0.565 1.00 86.88 812 ILE A O 1
ATOM 6495 N N . PHE A 1 813 ? 4.299 -0.304 -2.437 1.00 87.62 813 PHE A N 1
ATOM 6496 C CA . PHE A 1 813 ? 4.291 1.159 -2.461 1.00 87.62 813 PHE A CA 1
ATOM 6497 C C . PHE A 1 813 ? 3.661 1.745 -1.196 1.00 87.62 813 PHE A C 1
ATOM 6499 O O . PHE A 1 813 ? 4.264 2.607 -0.560 1.00 87.62 813 PHE A O 1
ATOM 6506 N N . ASP A 1 814 ? 2.501 1.244 -0.772 1.00 81.56 814 ASP A N 1
ATOM 6507 C CA . ASP A 1 814 ? 1.851 1.683 0.460 1.00 81.56 814 ASP A CA 1
ATOM 6508 C C . ASP A 1 814 ? 2.610 1.235 1.714 1.00 81.56 814 ASP A C 1
ATOM 6510 O O . ASP A 1 814 ? 2.598 1.956 2.709 1.00 81.56 814 ASP A O 1
ATOM 6514 N N . GLN A 1 815 ? 3.304 0.092 1.694 1.00 81.69 815 GLN A N 1
ATOM 6515 C CA . GLN A 1 815 ? 4.200 -0.305 2.784 1.00 81.69 815 GLN A CA 1
ATOM 6516 C C . GLN A 1 815 ? 5.367 0.676 2.929 1.00 81.69 815 GLN A C 1
ATOM 6518 O O . GLN A 1 815 ? 5.484 1.320 3.970 1.00 81.69 815 GLN A O 1
ATOM 6523 N N . VAL A 1 816 ? 6.158 0.864 1.873 1.00 82.25 816 VAL A N 1
ATOM 6524 C CA . VAL A 1 816 ? 7.304 1.786 1.856 1.00 82.25 816 VAL A CA 1
ATOM 6525 C C . VAL A 1 816 ? 6.864 3.220 2.166 1.00 82.25 816 VAL A C 1
ATOM 6527 O O . VAL A 1 816 ? 7.576 3.985 2.819 1.00 82.25 816 VAL A O 1
ATOM 6530 N N . LYS A 1 817 ? 5.657 3.607 1.748 1.00 76.19 817 LYS A N 1
ATOM 6531 C CA . LYS A 1 817 ? 5.055 4.900 2.075 1.00 76.19 817 LYS A CA 1
ATOM 6532 C C . LYS A 1 817 ? 4.627 5.002 3.541 1.00 76.19 817 LYS A C 1
ATOM 6534 O O . LYS A 1 817 ? 4.835 6.060 4.123 1.00 76.19 817 LYS A O 1
ATOM 6539 N N . ARG A 1 818 ? 4.089 3.947 4.169 1.00 68.00 818 ARG A N 1
ATOM 6540 C CA . ARG A 1 818 ? 3.831 3.914 5.627 1.00 68.00 818 ARG A CA 1
ATOM 6541 C C . ARG A 1 818 ? 5.134 4.024 6.422 1.00 68.00 818 ARG A C 1
ATOM 6543 O O . ARG A 1 818 ? 5.194 4.831 7.346 1.00 68.00 818 ARG A O 1
ATOM 6550 N N . GLU A 1 819 ? 6.163 3.281 6.017 1.00 65.69 819 GLU A N 1
ATOM 6551 C CA . GLU A 1 819 ? 7.510 3.302 6.609 1.00 65.69 819 GLU A CA 1
ATOM 6552 C C . GLU A 1 819 ? 8.176 4.688 6.489 1.00 65.69 819 GLU A C 1
ATOM 6554 O O . GLU A 1 819 ? 8.781 5.163 7.444 1.00 65.69 819 GLU A O 1
ATOM 6559 N N . ASN A 1 820 ? 8.011 5.396 5.362 1.00 60.78 820 ASN A N 1
ATOM 6560 C CA . ASN A 1 820 ? 8.557 6.752 5.182 1.00 60.78 820 ASN A CA 1
ATOM 6561 C C . ASN A 1 820 ? 7.690 7.885 5.774 1.00 60.78 820 ASN A C 1
ATOM 6563 O O . ASN A 1 820 ? 8.198 8.988 5.971 1.00 60.78 820 ASN A O 1
ATOM 6567 N N . ILE A 1 821 ? 6.390 7.672 6.018 1.00 51.41 821 ILE A N 1
ATOM 6568 C CA . ILE A 1 821 ? 5.484 8.710 6.558 1.00 51.41 821 ILE A CA 1
ATOM 6569 C C . ILE A 1 821 ? 5.466 8.733 8.094 1.00 51.41 821 ILE A C 1
ATOM 6571 O O . ILE A 1 821 ? 5.006 9.718 8.671 1.00 51.41 821 ILE A O 1
ATOM 6575 N N . GLY A 1 822 ? 5.995 7.706 8.764 1.00 45.69 822 GLY A N 1
ATOM 6576 C CA . GLY A 1 822 ? 6.031 7.659 10.225 1.00 45.69 822 GLY A CA 1
ATOM 6577 C C . GLY A 1 822 ? 4.624 7.576 10.810 1.00 45.69 822 GLY A C 1
ATOM 6578 O O . GLY A 1 822 ? 4.168 8.484 11.510 1.00 45.69 822 GLY A O 1
ATOM 6579 N N . VAL A 1 823 ? 3.889 6.515 10.460 1.00 51.06 823 VAL A N 1
ATOM 6580 C CA . VAL A 1 823 ? 2.527 6.297 10.967 1.00 51.06 823 VAL A CA 1
ATOM 6581 C C . VAL A 1 823 ? 2.601 6.056 12.471 1.00 51.06 823 VAL A C 1
ATOM 6583 O O . VAL A 1 823 ? 2.953 4.968 12.921 1.00 51.06 823 VAL A O 1
ATOM 6586 N N . THR A 1 824 ? 2.275 7.088 13.247 1.00 52.00 824 THR A N 1
ATOM 6587 C CA . THR A 1 824 ? 2.342 7.023 14.704 1.00 52.00 824 THR A CA 1
ATOM 6588 C C . THR A 1 824 ? 1.079 6.416 15.304 1.00 52.00 824 THR A C 1
ATOM 6590 O O . THR A 1 824 ? -0.041 6.814 14.975 1.00 52.00 824 THR A O 1
ATOM 6593 N N . VAL A 1 825 ? 1.273 5.469 16.218 1.00 57.25 825 VAL A N 1
ATOM 6594 C CA . VAL A 1 825 ? 0.244 4.906 17.092 1.00 57.25 825 VAL A CA 1
ATOM 6595 C C . VAL A 1 825 ? 0.441 5.414 18.513 1.00 57.25 825 VAL A C 1
ATOM 6597 O O . VAL A 1 825 ? 1.564 5.598 18.971 1.00 57.25 825 VAL A O 1
ATOM 6600 N N . SER A 1 826 ? -0.663 5.654 19.217 1.00 58.41 826 SER A N 1
ATOM 6601 C CA . SER A 1 826 ? -0.670 6.147 20.605 1.00 58.41 826 SER A CA 1
ATOM 6602 C C . SER A 1 826 ? -1.074 5.087 21.634 1.00 58.41 826 SER A C 1
ATOM 6604 O O . SER A 1 826 ? -0.898 5.270 22.840 1.00 58.41 826 SER A O 1
ATOM 6606 N N . SER A 1 827 ? -1.622 3.967 21.157 1.00 56.94 827 SER A N 1
ATOM 6607 C CA . SER A 1 827 ? -2.249 2.920 21.969 1.00 56.94 827 SER A CA 1
ATOM 6608 C C . SER A 1 827 ? -1.285 1.984 22.705 1.00 56.94 827 SER A C 1
ATOM 6610 O O . SER A 1 827 ? -1.755 1.176 23.499 1.00 56.94 827 SER A O 1
ATOM 6612 N N . VAL A 1 828 ? 0.032 2.064 22.471 1.00 57.81 828 VAL A N 1
ATOM 6613 C CA . VAL A 1 828 ? 1.007 1.113 23.045 1.00 57.81 828 VAL A CA 1
ATOM 6614 C C . VAL A 1 828 ? 1.675 1.664 24.301 1.00 57.81 828 VAL A C 1
ATOM 6616 O O . VAL A 1 828 ? 1.502 1.105 25.382 1.00 57.81 828 VAL A O 1
ATOM 6619 N N . SER A 1 829 ? 2.377 2.792 24.198 1.00 56.19 829 SER A N 1
ATOM 6620 C CA . SER A 1 829 ? 3.099 3.408 25.322 1.00 56.19 829 SER A CA 1
ATOM 6621 C C . SER A 1 829 ? 2.375 4.600 25.961 1.00 56.19 829 SER A C 1
ATOM 6623 O O . SER A 1 829 ? 2.873 5.182 26.929 1.00 56.19 829 SER A O 1
ATOM 6625 N N . LYS A 1 830 ? 1.194 4.968 25.435 1.00 61.53 830 LYS A N 1
ATOM 6626 C CA . LYS A 1 830 ? 0.484 6.247 25.664 1.00 61.53 830 LYS A CA 1
ATOM 6627 C C . LYS A 1 830 ? 1.201 7.477 25.088 1.00 61.53 830 LYS A C 1
ATOM 6629 O O . LYS A 1 830 ? 0.790 8.596 25.390 1.00 61.53 830 LYS A O 1
ATOM 6634 N N . LYS A 1 831 ? 2.211 7.262 24.240 1.00 55.78 831 LYS A N 1
ATOM 6635 C CA . LYS A 1 831 ? 2.926 8.267 23.445 1.00 55.78 831 LYS A CA 1
ATOM 6636 C C . LYS A 1 831 ? 2.731 7.966 21.961 1.00 55.78 831 LYS A C 1
ATOM 6638 O O . LYS A 1 831 ? 2.538 6.807 21.613 1.00 55.78 831 LYS A O 1
ATOM 6643 N N . ALA A 1 832 ? 2.826 8.969 21.092 1.00 50.69 832 ALA A N 1
ATOM 6644 C CA . ALA A 1 832 ? 2.954 8.740 19.655 1.00 50.69 832 ALA A CA 1
ATOM 6645 C C . ALA A 1 832 ? 4.305 8.072 19.333 1.00 50.69 832 ALA A C 1
ATOM 6647 O O . ALA A 1 832 ? 5.355 8.700 19.464 1.00 50.69 832 ALA A O 1
ATOM 6648 N N . GLU A 1 833 ? 4.261 6.817 18.893 1.00 58.31 833 GLU A N 1
ATOM 6649 C CA . GLU A 1 833 ? 5.409 6.005 18.463 1.00 58.31 833 GLU A CA 1
ATOM 6650 C C . GLU A 1 833 ? 5.151 5.440 17.067 1.00 58.31 833 GLU A C 1
ATOM 6652 O O . GLU A 1 833 ? 4.003 5.173 16.719 1.00 58.31 833 GLU A O 1
ATOM 6657 N N . ASP A 1 834 ? 6.189 5.261 16.249 1.00 60.88 834 ASP A N 1
ATOM 6658 C CA . ASP A 1 834 ? 6.035 4.661 14.918 1.00 60.88 834 ASP A CA 1
ATOM 6659 C C . ASP A 1 834 ? 5.518 3.220 15.047 1.00 60.88 834 ASP A C 1
ATOM 6661 O O . ASP A 1 834 ? 6.045 2.440 15.848 1.00 60.88 834 ASP A O 1
ATOM 6665 N N . LEU A 1 835 ? 4.506 2.868 14.247 1.00 59.31 835 LEU A N 1
ATOM 6666 C CA . LEU A 1 835 ? 3.880 1.544 14.198 1.00 59.31 835 LEU A CA 1
ATOM 6667 C C . LEU A 1 835 ? 4.900 0.395 14.088 1.00 59.31 835 LEU A C 1
ATOM 6669 O O . LEU A 1 835 ? 4.677 -0.661 14.674 1.00 59.31 835 LEU A O 1
ATOM 6673 N N . ASN A 1 836 ? 6.016 0.601 13.383 1.00 57.12 836 ASN A N 1
ATOM 6674 C CA . ASN A 1 836 ? 7.072 -0.401 13.203 1.00 57.12 836 ASN A CA 1
ATOM 6675 C C . ASN A 1 836 ? 8.018 -0.510 14.412 1.00 57.12 836 ASN A C 1
ATOM 6677 O O . ASN A 1 836 ? 8.697 -1.521 14.577 1.00 57.12 836 ASN A O 1
ATOM 6681 N N . THR A 1 837 ? 8.079 0.527 15.253 1.00 62.19 837 THR A N 1
ATOM 6682 C CA . THR A 1 837 ? 8.889 0.559 16.487 1.00 62.19 837 THR A CA 1
ATOM 6683 C C . THR A 1 837 ? 8.097 0.184 17.738 1.00 62.19 837 THR A C 1
ATOM 6685 O O . THR A 1 837 ? 8.685 -0.040 18.796 1.00 62.19 837 THR A O 1
ATOM 6688 N N . ALA A 1 838 ? 6.769 0.114 17.628 1.00 62.34 838 ALA A N 1
ATOM 6689 C CA . ALA A 1 838 ? 5.882 -0.173 18.739 1.00 62.34 838 ALA A CA 1
ATOM 6690 C C . ALA A 1 838 ? 6.145 -1.589 19.306 1.00 62.34 838 ALA A C 1
ATOM 6692 O O . ALA A 1 838 ? 6.070 -2.570 18.563 1.00 62.34 838 ALA A O 1
ATOM 6693 N N . PRO A 1 839 ? 6.394 -1.753 20.621 1.00 61.16 839 PRO A N 1
ATOM 6694 C CA . PRO A 1 839 ? 6.776 -3.038 21.228 1.00 61.16 839 PRO A CA 1
ATOM 6695 C C . PRO A 1 839 ? 5.620 -4.055 21.366 1.00 61.16 839 PRO A C 1
ATOM 6697 O O . PRO A 1 839 ? 5.645 -4.921 22.242 1.00 61.16 839 PRO A O 1
ATOM 6700 N N . ALA A 1 840 ? 4.568 -3.947 20.550 1.00 70.88 840 ALA A N 1
ATOM 6701 C CA . ALA A 1 840 ? 3.382 -4.791 20.625 1.00 70.88 840 ALA A CA 1
ATOM 6702 C C . ALA A 1 840 ? 2.642 -4.896 19.285 1.00 70.88 840 ALA A C 1
ATOM 6704 O O . ALA A 1 840 ? 2.691 -3.991 18.457 1.00 70.88 840 ALA A O 1
ATOM 6705 N N . THR A 1 841 ? 1.890 -5.982 19.095 1.00 80.56 841 THR A N 1
ATOM 6706 C CA . THR A 1 841 ? 1.070 -6.187 17.895 1.00 80.56 841 THR A CA 1
ATOM 6707 C C . THR A 1 841 ? -0.101 -5.203 17.860 1.00 80.56 841 THR A C 1
ATOM 6709 O O . THR A 1 841 ? -1.073 -5.353 18.606 1.00 80.56 841 THR A O 1
ATOM 6712 N N . VAL A 1 842 ? -0.023 -4.221 16.960 1.00 82.69 842 VAL A N 1
ATOM 6713 C CA . VAL A 1 842 ? -1.088 -3.245 16.693 1.00 82.69 842 VAL A CA 1
ATOM 6714 C C . VAL A 1 842 ? -1.626 -3.416 15.277 1.00 82.69 842 VAL A C 1
ATOM 6716 O O . VAL A 1 842 ? -0.865 -3.511 14.317 1.00 82.69 842 VAL A O 1
ATOM 6719 N N . LYS A 1 843 ? -2.952 -3.387 15.130 1.00 86.88 843 LYS A N 1
ATOM 6720 C CA . LYS A 1 843 ? -3.630 -3.192 13.847 1.00 86.88 843 LYS A CA 1
ATOM 6721 C C . LYS A 1 843 ? -4.243 -1.796 13.822 1.00 86.88 843 LYS A C 1
ATOM 6723 O O . LYS A 1 843 ? -5.069 -1.466 14.666 1.00 86.88 843 LYS A O 1
ATOM 6728 N N . LEU A 1 844 ? -3.849 -0.992 12.841 1.00 88.94 844 LEU A N 1
ATOM 6729 C CA . LEU A 1 844 ? -4.501 0.271 12.511 1.00 88.94 844 LEU A CA 1
ATOM 6730 C C . LEU A 1 844 ? -5.455 0.030 11.335 1.00 88.94 844 LEU A C 1
ATOM 6732 O O . LEU A 1 844 ? -5.030 -0.522 10.322 1.00 88.94 844 LEU A O 1
ATOM 6736 N N . ILE A 1 845 ? -6.713 0.443 11.475 1.00 90.00 845 ILE A N 1
ATOM 6737 C CA . ILE A 1 845 ? -7.686 0.546 10.379 1.00 90.00 845 ILE A CA 1
ATOM 6738 C C . ILE A 1 845 ? -7.916 2.034 10.134 1.00 90.00 845 ILE A C 1
ATOM 6740 O O . ILE A 1 845 ? -8.380 2.735 11.031 1.00 90.00 845 ILE A O 1
ATOM 6744 N N . ASN A 1 846 ? -7.545 2.541 8.961 1.00 88.75 846 ASN A N 1
ATOM 6745 C CA . ASN A 1 846 ? -7.701 3.959 8.621 1.00 88.75 846 ASN A CA 1
ATOM 6746 C C . ASN A 1 846 ? -9.082 4.247 7.989 1.00 88.75 846 ASN A C 1
ATOM 6748 O O . ASN A 1 846 ? -9.790 3.323 7.600 1.00 88.75 846 ASN A O 1
ATOM 6752 N N . GLN A 1 847 ? -9.469 5.521 7.865 1.00 86.44 847 GLN A N 1
ATOM 6753 C CA . GLN A 1 847 ? -10.789 5.873 7.322 1.00 86.44 847 GLN A CA 1
ATOM 6754 C C . GLN A 1 847 ? -11.015 5.456 5.857 1.00 86.44 847 GLN A C 1
ATOM 6756 O O . GLN A 1 847 ? -12.158 5.216 5.481 1.00 86.44 847 GLN A O 1
ATOM 6761 N N . GLU A 1 848 ? -9.968 5.337 5.036 1.00 82.44 848 GLU A N 1
ATOM 6762 C CA . GLU A 1 848 ? -10.105 4.858 3.651 1.00 82.44 848 GLU A CA 1
ATOM 6763 C C . GLU A 1 848 ? -10.466 3.367 3.649 1.00 82.44 848 GLU A C 1
ATOM 6765 O O . GLU A 1 848 ? -11.464 2.992 3.048 1.00 82.44 848 GLU A O 1
ATOM 6770 N N . GLU A 1 849 ? -9.785 2.543 4.457 1.00 85.50 849 GLU A N 1
ATOM 6771 C CA . GLU A 1 849 ? -10.152 1.131 4.665 1.00 85.50 849 GLU A CA 1
ATOM 6772 C C . GLU A 1 849 ? -11.579 0.960 5.220 1.00 85.50 849 GLU A C 1
ATOM 6774 O O . GLU A 1 849 ? -12.269 0.011 4.850 1.00 85.50 849 GLU A O 1
ATOM 6779 N N . ILE A 1 850 ? -12.039 1.867 6.093 1.00 88.75 850 ILE A N 1
ATOM 6780 C CA . ILE A 1 850 ? -13.408 1.848 6.640 1.00 88.75 850 ILE A CA 1
ATOM 6781 C C . ILE A 1 850 ? -14.446 2.132 5.547 1.00 88.75 850 ILE A C 1
ATOM 6783 O O . ILE A 1 850 ? -15.493 1.483 5.508 1.00 88.75 850 ILE A O 1
ATOM 6787 N N . MET A 1 851 ? -14.164 3.096 4.667 1.00 84.44 851 MET A N 1
ATOM 6788 C CA . MET A 1 851 ? -15.065 3.492 3.585 1.00 84.44 851 MET A CA 1
ATOM 6789 C C . MET A 1 851 ? -15.067 2.476 2.436 1.00 84.44 851 MET A C 1
ATOM 6791 O O . MET A 1 851 ? -16.145 2.070 2.006 1.00 84.44 851 MET A O 1
ATOM 6795 N N . ASP A 1 852 ? -13.897 2.004 2.001 1.00 84.94 852 ASP A N 1
ATOM 6796 C CA . ASP A 1 852 ? -13.743 1.039 0.901 1.00 84.94 852 ASP A CA 1
ATOM 6797 C C . ASP A 1 852 ? -14.384 -0.322 1.214 1.00 84.94 852 ASP A C 1
ATOM 6799 O O . ASP A 1 852 ? -14.889 -0.998 0.317 1.00 84.94 852 ASP A O 1
ATOM 6803 N N . ARG A 1 853 ? -14.396 -0.724 2.493 1.00 87.44 853 ARG A N 1
ATOM 6804 C CA . ARG A 1 853 ? -15.056 -1.955 2.960 1.00 87.44 853 ARG A CA 1
ATOM 6805 C C . ARG A 1 853 ? -16.539 -1.778 3.294 1.00 87.44 853 ARG A C 1
ATOM 6807 O O . ARG A 1 853 ? -17.230 -2.772 3.491 1.00 87.44 853 ARG A O 1
ATOM 6814 N N . GLY A 1 854 ? -17.038 -0.541 3.335 1.00 86.81 854 GLY A N 1
ATOM 6815 C CA . GLY A 1 854 ? -18.460 -0.241 3.514 1.00 86.81 854 GLY A CA 1
ATOM 6816 C C . GLY A 1 854 ? -19.024 -0.492 4.918 1.00 86.81 854 GLY A C 1
ATOM 6817 O O . GLY A 1 854 ? -20.227 -0.724 5.035 1.00 86.81 854 GLY A O 1
ATOM 6818 N N . TYR A 1 855 ? -18.200 -0.443 5.973 1.00 89.94 855 TYR A N 1
ATOM 6819 C CA . TYR A 1 855 ? -18.640 -0.778 7.334 1.00 89.94 855 TYR A CA 1
ATOM 6820 C C . TYR A 1 855 ? -19.773 0.125 7.852 1.00 89.94 855 TYR A C 1
ATOM 6822 O O . TYR A 1 855 ? -19.685 1.357 7.810 1.00 89.94 855 TYR A O 1
ATOM 6830 N N . ILE A 1 856 ? -20.823 -0.482 8.416 1.00 86.06 856 ILE A N 1
ATOM 6831 C CA . ILE A 1 856 ? -22.019 0.245 8.899 1.00 86.06 856 ILE A CA 1
ATOM 6832 C C . ILE A 1 856 ? -21.967 0.624 10.392 1.00 86.06 856 ILE A C 1
ATOM 6834 O O . ILE A 1 856 ? -22.569 1.623 10.825 1.00 86.06 856 ILE A O 1
ATOM 6838 N N . ASP A 1 857 ? -21.243 -0.164 11.189 1.00 89.31 857 ASP A N 1
ATOM 6839 C CA . ASP A 1 857 ? -21.042 0.018 12.627 1.00 89.31 857 ASP A CA 1
ATOM 6840 C C . ASP A 1 857 ? -19.674 -0.545 13.086 1.00 89.31 857 ASP A C 1
ATOM 6842 O O . ASP A 1 857 ? -18.903 -1.081 12.290 1.00 89.31 857 ASP A O 1
ATOM 6846 N N . LEU A 1 858 ? -19.327 -0.371 14.369 1.00 93.06 858 LEU A N 1
ATOM 6847 C CA . LEU A 1 858 ? -18.046 -0.855 14.908 1.00 93.06 858 LEU A CA 1
ATOM 6848 C C . LEU A 1 858 ? -17.990 -2.379 15.086 1.00 93.06 858 LEU A C 1
ATOM 6850 O O . LEU A 1 858 ? -16.898 -2.935 15.112 1.00 93.06 858 LEU A O 1
ATOM 6854 N N . ILE A 1 859 ? -19.128 -3.055 15.243 1.00 92.19 859 ILE A N 1
ATOM 6855 C CA . ILE A 1 859 ? -19.189 -4.516 15.378 1.00 92.19 859 ILE A CA 1
ATOM 6856 C C . ILE A 1 859 ? -18.923 -5.176 14.026 1.00 92.19 859 ILE A C 1
ATOM 6858 O O . ILE A 1 859 ? -18.200 -6.164 13.971 1.00 92.19 859 ILE A O 1
ATOM 6862 N N . ASP A 1 860 ? -19.458 -4.600 12.953 1.00 91.69 860 ASP A N 1
ATOM 6863 C CA . ASP A 1 860 ? -19.189 -4.968 11.564 1.00 91.69 860 ASP A CA 1
ATOM 6864 C C . ASP A 1 860 ? -17.681 -4.875 11.260 1.00 91.69 860 ASP A C 1
ATOM 6866 O O . ASP A 1 860 ? -17.052 -5.883 10.934 1.00 91.69 860 ASP A O 1
ATOM 6870 N N . LEU A 1 861 ? -17.069 -3.716 11.552 1.00 94.81 861 LEU A N 1
ATOM 6871 C CA . LEU A 1 861 ? -15.618 -3.498 11.455 1.00 94.81 861 LEU A CA 1
ATOM 6872 C C . LEU A 1 861 ? -14.810 -4.525 12.256 1.00 94.81 861 LEU A C 1
ATOM 6874 O O . LEU A 1 861 ? -13.836 -5.065 11.743 1.00 94.81 861 LEU A O 1
ATOM 6878 N N . LEU A 1 862 ? -15.183 -4.792 13.512 1.00 93.69 862 LEU A N 1
ATOM 6879 C CA . LEU A 1 862 ? -14.464 -5.750 14.357 1.00 93.69 862 LEU A CA 1
ATOM 6880 C C . LEU A 1 862 ? -14.669 -7.205 13.906 1.00 93.69 862 LEU A C 1
ATOM 6882 O O . LEU A 1 862 ? -13.793 -8.026 14.151 1.00 93.69 862 LEU A O 1
ATOM 6886 N N . SER A 1 863 ? -15.780 -7.529 13.237 1.00 92.12 863 SER A N 1
ATOM 6887 C CA . SER A 1 863 ? -16.085 -8.891 12.775 1.00 92.12 863 SER A CA 1
ATOM 6888 C C . SER A 1 863 ? -15.262 -9.352 11.565 1.00 92.12 863 SER A C 1
ATOM 6890 O O . SER A 1 863 ? -15.074 -10.553 11.391 1.00 92.12 863 SER A O 1
ATOM 6892 N N . ASP A 1 864 ? -14.728 -8.419 10.770 1.00 93.31 864 ASP A N 1
ATOM 6893 C CA . ASP A 1 864 ? -13.790 -8.704 9.671 1.00 93.31 864 ASP A CA 1
ATOM 6894 C C . ASP A 1 864 ? -12.373 -9.046 10.169 1.00 93.31 864 ASP A C 1
ATOM 6896 O O . ASP A 1 864 ? -11.575 -9.655 9.453 1.00 93.31 864 ASP A O 1
ATOM 6900 N N . LEU A 1 865 ? -12.026 -8.645 11.397 1.00 91.94 865 LEU A N 1
ATOM 6901 C CA . LEU A 1 865 ? -10.640 -8.643 11.850 1.00 91.94 865 LEU A CA 1
ATOM 6902 C C . LEU A 1 865 ? -10.199 -9.973 12.483 1.00 91.94 865 LEU A C 1
ATOM 6904 O O . LEU A 1 865 ? -10.910 -10.556 13.305 1.00 91.94 865 LEU A O 1
ATOM 6908 N N . PRO A 1 866 ? -8.974 -10.442 12.176 1.00 88.88 866 PRO A N 1
ATOM 6909 C CA . PRO A 1 866 ? -8.453 -11.678 12.739 1.00 88.88 866 PRO A CA 1
ATOM 6910 C C . PRO A 1 866 ? -8.274 -11.559 14.255 1.00 88.88 866 PRO A C 1
ATOM 6912 O O . PRO A 1 866 ? -7.797 -10.551 14.773 1.00 88.88 866 PRO A O 1
ATOM 6915 N N . GLY A 1 867 ? -8.623 -12.624 14.975 1.00 87.69 867 GLY A N 1
ATOM 6916 C CA . GLY A 1 867 ? -8.552 -12.652 16.436 1.00 87.69 867 GLY A CA 1
ATOM 6917 C C . GLY A 1 867 ? -9.755 -12.018 17.140 1.00 87.69 867 GLY A C 1
ATOM 6918 O O . GLY A 1 867 ? -9.744 -11.975 18.370 1.00 87.69 867 GLY A O 1
ATOM 6919 N N . PHE A 1 868 ? -10.783 -11.583 16.408 1.00 91.62 868 PHE A N 1
ATOM 6920 C CA . PHE A 1 868 ? -12.095 -11.262 16.965 1.00 91.62 868 PHE A CA 1
ATOM 6921 C C . PHE A 1 868 ? -13.102 -12.388 16.740 1.00 91.62 868 PHE A C 1
ATOM 6923 O O . PHE A 1 868 ? -13.055 -13.116 15.752 1.00 91.62 868 PHE A O 1
ATOM 6930 N N . ASP A 1 869 ? -14.016 -12.526 17.692 1.00 90.00 869 ASP A N 1
ATOM 6931 C CA . ASP A 1 869 ? -15.128 -13.469 17.671 1.00 90.00 869 ASP A CA 1
ATOM 6932 C C . ASP A 1 869 ? -16.343 -12.754 18.276 1.00 90.00 869 ASP A C 1
ATOM 6934 O O . ASP A 1 869 ? -16.266 -12.184 19.367 1.00 90.00 869 ASP A O 1
ATOM 6938 N N . ILE A 1 870 ? -17.437 -12.688 17.519 1.00 89.88 870 ILE A N 1
ATOM 6939 C CA . ILE A 1 870 ? -18.561 -11.785 17.781 1.00 89.88 870 ILE A CA 1
ATOM 6940 C C . ILE A 1 870 ? -19.822 -12.605 18.027 1.00 89.88 870 ILE A C 1
ATOM 6942 O O . ILE A 1 870 ? -20.309 -13.300 17.136 1.00 89.88 870 ILE A O 1
ATOM 6946 N N . SER A 1 871 ? -20.406 -12.464 19.217 1.00 86.19 871 SER A N 1
ATOM 6947 C CA . SER A 1 871 ? -21.699 -13.070 19.542 1.00 86.19 871 SER A CA 1
ATOM 6948 C C . SER A 1 871 ? -22.780 -11.997 19.592 1.00 86.19 871 SER A C 1
ATOM 6950 O O . SER A 1 871 ? -22.857 -11.221 20.547 1.00 86.19 871 SER A O 1
ATOM 6952 N N . LYS A 1 872 ? -23.630 -11.939 18.560 1.00 80.38 872 LYS A N 1
ATOM 6953 C CA . LYS A 1 872 ? -24.834 -11.096 18.567 1.00 80.38 872 LYS A CA 1
ATOM 6954 C C . LYS A 1 872 ? -25.903 -11.781 19.420 1.00 80.38 872 LYS A C 1
ATOM 6956 O O . LYS A 1 872 ? -26.703 -12.558 18.910 1.00 80.38 872 LYS A O 1
ATOM 6961 N N . ILE A 1 873 ? -25.874 -11.527 20.731 1.00 69.06 873 ILE A N 1
ATOM 6962 C CA . ILE A 1 873 ? -26.837 -12.108 21.684 1.00 69.06 873 ILE A CA 1
ATOM 6963 C C . ILE A 1 873 ? -28.215 -11.445 21.622 1.00 69.06 873 ILE A C 1
ATOM 6965 O O . ILE A 1 873 ? -29.159 -11.970 22.207 1.00 69.06 873 ILE A O 1
ATOM 6969 N N . PHE A 1 874 ? -28.323 -10.302 20.929 1.00 62.69 874 PHE A N 1
ATOM 6970 C CA . PHE A 1 874 ? -29.579 -9.593 20.700 1.00 62.69 874 PHE A CA 1
ATOM 6971 C C . PHE A 1 874 ? -30.360 -9.332 22.005 1.00 62.69 874 PHE A C 1
ATOM 6973 O O . PHE A 1 874 ? -31.571 -9.460 22.035 1.00 62.69 874 PHE A O 1
ATOM 6980 N N . SER A 1 875 ? -29.685 -8.956 23.091 1.00 62.34 875 SER A N 1
ATOM 6981 C CA . SER A 1 875 ? -30.284 -8.758 24.423 1.00 62.34 875 SER A CA 1
ATOM 6982 C C . SER A 1 875 ? -29.906 -7.364 24.945 1.00 62.34 875 SER A C 1
ATOM 6984 O O . SER A 1 875 ? -29.750 -6.440 24.149 1.00 62.34 875 SER A O 1
ATOM 6986 N N . VAL A 1 876 ? -29.717 -7.186 26.257 1.00 58.47 876 VAL A N 1
ATOM 6987 C CA . VAL A 1 876 ? -29.248 -5.926 26.884 1.00 58.47 876 VAL A CA 1
ATOM 6988 C C . VAL A 1 876 ? -27.977 -5.365 26.203 1.00 58.47 876 VAL A C 1
ATOM 6990 O O . VAL A 1 876 ? -27.752 -4.149 26.165 1.00 58.47 876 VAL A O 1
ATOM 6993 N N . THR A 1 877 ? -27.162 -6.233 25.591 1.00 69.12 877 THR A N 1
ATOM 6994 C CA . THR A 1 877 ? -26.120 -5.873 24.617 1.00 69.12 877 THR A CA 1
ATOM 6995 C C . THR A 1 877 ? -26.485 -6.368 23.206 1.00 69.12 877 THR A C 1
ATOM 6997 O O . THR A 1 877 ? -27.021 -7.463 23.022 1.00 69.12 877 THR A O 1
ATOM 7000 N N . TYR A 1 878 ? -26.181 -5.558 22.182 1.00 78.75 878 TYR A N 1
ATOM 7001 C CA . TYR A 1 878 ? -26.362 -5.931 20.767 1.00 78.75 878 TYR A CA 1
ATOM 7002 C C . TYR A 1 878 ? -25.382 -7.023 20.345 1.00 78.75 878 TYR A C 1
ATOM 7004 O O . TYR A 1 878 ? -25.773 -8.006 19.714 1.00 78.75 878 TYR A O 1
ATOM 7012 N N . ALA A 1 879 ? -24.119 -6.869 20.742 1.00 83.19 879 ALA A N 1
ATOM 7013 C CA . ALA A 1 879 ? -23.072 -7.843 20.508 1.00 83.19 879 ALA A CA 1
ATOM 7014 C C . ALA A 1 879 ? -22.085 -7.889 21.677 1.00 83.19 879 ALA A C 1
ATOM 7016 O O . ALA A 1 879 ? -21.708 -6.857 22.236 1.00 83.19 879 ALA A O 1
ATOM 7017 N N . ASN A 1 880 ? -21.626 -9.096 21.984 1.00 85.94 880 ASN A N 1
ATOM 7018 C CA . ASN A 1 880 ? -20.447 -9.338 22.796 1.00 85.94 880 ASN A CA 1
ATOM 7019 C C . ASN A 1 880 ? -19.237 -9.491 21.875 1.00 85.94 880 ASN A C 1
ATOM 7021 O O . ASN A 1 880 ? -19.305 -10.202 20.868 1.00 85.94 880 ASN A O 1
ATOM 7025 N N . VAL A 1 881 ? -18.140 -8.825 22.231 1.00 89.06 881 VAL A N 1
ATOM 7026 C CA . VAL A 1 881 ? -16.896 -8.811 21.460 1.00 89.06 881 VAL A CA 1
ATOM 7027 C C . VAL A 1 881 ? -15.844 -9.599 22.228 1.00 89.06 881 VAL A C 1
ATOM 7029 O O . VAL A 1 881 ? -15.440 -9.202 23.321 1.00 89.06 881 VAL A O 1
ATOM 7032 N N . TYR A 1 882 ? -15.385 -10.704 21.652 1.00 88.62 882 TYR A N 1
ATOM 7033 C CA . TYR A 1 882 ? -14.311 -11.519 22.206 1.00 88.62 882 TYR A CA 1
ATOM 7034 C C . TYR A 1 882 ? -13.034 -11.288 21.414 1.00 88.62 882 TYR A C 1
ATOM 7036 O O . TYR A 1 882 ? -13.035 -11.347 20.187 1.00 88.62 882 TYR A O 1
ATOM 7044 N N . GLN A 1 883 ? -11.939 -11.035 22.123 1.00 88.38 883 GLN A N 1
ATOM 7045 C CA . GLN A 1 883 ? -10.617 -10.839 21.540 1.00 88.38 883 GLN A CA 1
ATOM 7046 C C . GLN A 1 883 ? -9.724 -12.029 21.921 1.00 88.38 883 GLN A C 1
ATOM 7048 O O . GLN A 1 883 ? -9.785 -12.531 23.044 1.00 88.38 883 GLN A O 1
ATOM 7053 N N . MET A 1 884 ? -8.933 -12.516 20.965 1.00 84.56 884 MET A N 1
ATOM 7054 C CA . MET A 1 884 ? -8.070 -13.703 21.072 1.00 84.56 884 MET A CA 1
ATOM 7055 C C . MET A 1 884 ? -8.788 -14.982 21.557 1.00 84.56 884 MET A C 1
ATOM 7057 O O . MET A 1 884 ? -8.185 -15.833 22.208 1.00 84.56 884 MET A O 1
ATOM 7061 N N . GLY A 1 885 ? -10.084 -15.126 21.257 1.00 79.38 885 GLY A N 1
ATOM 7062 C CA . GLY A 1 885 ? -10.885 -16.302 21.629 1.00 79.38 885 GLY A CA 1
ATOM 7063 C C . GLY A 1 885 ? -11.271 -16.398 23.113 1.00 79.38 885 GLY A C 1
ATOM 7064 O O . GLY A 1 885 ? -11.864 -17.397 23.522 1.00 79.38 885 GLY A O 1
ATOM 7065 N N . PHE A 1 886 ? -10.978 -15.383 23.934 1.00 83.38 886 PHE A N 1
ATOM 7066 C CA . PHE A 1 886 ? -11.364 -15.377 25.346 1.00 83.38 886 PHE A CA 1
ATOM 7067 C C . PHE A 1 886 ? -12.843 -14.999 25.511 1.00 83.38 886 PHE A C 1
ATOM 7069 O O . PHE A 1 886 ? -13.206 -13.824 25.590 1.00 83.38 886 PHE A O 1
ATOM 7076 N N . ARG A 1 887 ? -13.709 -16.017 25.537 1.00 82.94 887 ARG A N 1
ATOM 7077 C CA . ARG A 1 887 ? -15.158 -15.854 25.703 1.00 82.94 887 ARG A CA 1
ATOM 7078 C C . ARG A 1 887 ? -15.541 -15.635 27.170 1.00 82.94 887 ARG A C 1
ATOM 7080 O O . ARG A 1 887 ? -15.210 -16.442 28.035 1.00 82.94 887 ARG A O 1
ATOM 7087 N N . GLN A 1 888 ? -16.302 -14.575 27.422 1.00 78.31 888 GLN A N 1
ATOM 7088 C CA . GLN A 1 888 ? -17.000 -14.305 28.685 1.00 78.31 888 GLN A CA 1
ATOM 7089 C C . GLN A 1 888 ? -18.456 -13.901 28.406 1.00 78.31 888 GLN A C 1
ATOM 7091 O O . GLN A 1 888 ? -18.884 -13.827 27.256 1.00 78.31 888 GLN A O 1
ATOM 7096 N N . GLU A 1 889 ? -19.239 -13.620 29.443 1.00 73.56 889 GLU A N 1
ATOM 7097 C CA . GLU A 1 889 ? -20.617 -13.145 29.269 1.00 73.56 889 GLU A CA 1
ATOM 7098 C C . GLU A 1 889 ? -20.686 -11.723 28.688 1.00 73.56 889 GLU A C 1
ATOM 7100 O O . GLU A 1 889 ? -21.682 -11.390 28.056 1.00 73.56 889 GLU A O 1
ATOM 7105 N N . ASN A 1 890 ? -19.629 -10.909 28.836 1.00 78.56 890 ASN A N 1
ATOM 7106 C CA . ASN A 1 890 ? -19.594 -9.503 28.418 1.00 78.56 890 ASN A CA 1
ATOM 7107 C C . ASN A 1 890 ? -18.204 -9.081 27.906 1.00 78.56 890 ASN A C 1
ATOM 7109 O O . ASN A 1 890 ? -17.193 -9.727 28.192 1.00 78.56 890 ASN A O 1
ATOM 7113 N N . THR A 1 891 ? -18.135 -7.949 27.198 1.00 84.81 891 THR A N 1
ATOM 7114 C CA . THR A 1 891 ? -16.884 -7.322 26.722 1.00 84.81 891 THR A CA 1
ATOM 7115 C C . THR A 1 891 ? -16.144 -6.615 27.875 1.00 84.81 891 THR A C 1
ATOM 7117 O O . THR A 1 891 ? -16.065 -5.389 27.924 1.00 84.81 891 THR A O 1
ATOM 7120 N N . GLU A 1 892 ? -15.653 -7.383 28.854 1.00 84.94 892 GLU A N 1
ATOM 7121 C CA . GLU A 1 892 ? -15.162 -6.873 30.153 1.00 84.94 892 GLU A CA 1
ATOM 7122 C C . GLU A 1 892 ? -13.640 -7.002 30.383 1.00 84.94 892 GLU A C 1
ATOM 7124 O O . GLU A 1 892 ? -13.133 -6.598 31.431 1.00 84.94 892 GLU A O 1
ATOM 7129 N N . ARG A 1 893 ? -12.887 -7.549 29.414 1.00 85.94 893 ARG A N 1
ATOM 7130 C CA . ARG A 1 893 ? -11.407 -7.711 29.468 1.00 85.94 893 ARG A CA 1
ATOM 7131 C C . ARG A 1 893 ? -10.645 -7.005 28.353 1.00 85.94 893 ARG A C 1
ATOM 7133 O O . ARG A 1 893 ? -9.411 -7.028 28.353 1.00 85.94 893 ARG A O 1
ATOM 7140 N N . THR A 1 894 ? -11.379 -6.398 27.430 1.00 88.69 894 THR A N 1
ATOM 7141 C CA . THR A 1 894 ? -10.851 -5.518 26.393 1.00 88.69 894 THR A CA 1
ATOM 7142 C C . THR A 1 894 ? -11.206 -4.091 26.776 1.00 88.69 894 THR A C 1
ATOM 7144 O O . THR A 1 894 ? -12.368 -3.770 27.040 1.00 88.69 894 THR A O 1
ATOM 7147 N N . LEU A 1 895 ? -10.196 -3.227 26.806 1.00 89.38 895 LEU A N 1
ATOM 7148 C CA . LEU A 1 895 ? -10.395 -1.805 27.042 1.00 89.38 895 LEU A CA 1
ATOM 7149 C C . LEU A 1 895 ? -10.866 -1.144 25.749 1.00 89.38 895 LEU A C 1
ATOM 7151 O O . LEU A 1 895 ? -10.120 -1.079 24.776 1.00 89.38 895 LEU A O 1
ATOM 7155 N N . PHE A 1 896 ? -12.086 -0.623 25.742 1.00 91.19 896 PHE A N 1
ATOM 7156 C CA . PHE A 1 896 ? -12.604 0.181 24.647 1.00 91.19 896 PHE A CA 1
ATOM 7157 C C . PHE A 1 896 ? -12.354 1.662 24.940 1.00 91.19 896 PHE A C 1
ATOM 7159 O O . PHE A 1 896 ? -12.560 2.132 26.059 1.00 91.19 896 PHE A O 1
ATOM 7166 N N . MET A 1 897 ? -11.887 2.409 23.944 1.00 90.19 897 MET A N 1
ATOM 7167 C CA . MET A 1 897 ? -11.562 3.824 24.047 1.00 90.19 897 MET A CA 1
ATOM 7168 C C . MET A 1 897 ? -12.056 4.618 22.840 1.00 90.19 897 MET A C 1
ATOM 7170 O O . MET A 1 897 ? -12.080 4.118 21.718 1.00 90.19 897 MET A O 1
ATOM 7174 N N . ILE A 1 898 ? -12.391 5.890 23.067 1.00 90.00 898 ILE A N 1
ATOM 7175 C CA . ILE A 1 898 ? -12.631 6.878 22.005 1.00 90.00 898 ILE A CA 1
ATOM 7176 C C . ILE A 1 898 ? -11.785 8.115 22.288 1.00 90.00 898 ILE A C 1
ATOM 7178 O O . ILE A 1 898 ? -11.927 8.721 23.351 1.00 90.00 898 ILE A O 1
ATOM 7182 N N . ASP A 1 899 ? -10.914 8.501 21.356 1.00 85.69 899 ASP A N 1
ATOM 7183 C CA . ASP A 1 899 ? -9.887 9.538 21.544 1.00 85.69 899 ASP A CA 1
ATOM 7184 C C . ASP A 1 899 ? -9.067 9.312 22.844 1.00 85.69 899 ASP A C 1
ATOM 7186 O O . ASP A 1 899 ? -8.844 10.231 23.642 1.00 85.69 899 ASP A O 1
ATOM 7190 N N . GLY A 1 900 ? -8.708 8.054 23.132 1.00 81.25 900 GLY A N 1
ATOM 7191 C CA . GLY A 1 900 ? -8.034 7.650 24.371 1.00 81.25 900 GLY A CA 1
ATOM 7192 C C . GLY A 1 900 ? -8.847 7.890 25.654 1.00 81.25 900 GLY A C 1
ATOM 7193 O O . GLY A 1 900 ? -8.262 8.072 26.726 1.00 81.25 900 GLY A O 1
ATOM 7194 N N . VAL A 1 901 ? -10.179 8.024 25.568 1.00 83.19 901 VAL A N 1
ATOM 7195 C CA . VAL A 1 901 ? -11.114 8.031 26.712 1.00 83.19 901 VAL A CA 1
ATOM 7196 C C . VAL A 1 901 ? -11.629 6.618 26.910 1.00 83.19 901 VAL A C 1
ATOM 7198 O O . VAL A 1 901 ? -12.291 6.121 26.011 1.00 83.19 901 VAL A O 1
ATOM 7201 N N . GLU A 1 902 ? -11.404 6.010 28.071 1.00 86.81 902 GLU A N 1
ATOM 7202 C CA . GLU A 1 902 ? -12.037 4.740 28.447 1.00 86.81 902 GLU A CA 1
ATOM 7203 C C . GLU A 1 902 ? -13.569 4.812 28.311 1.00 86.81 902 GLU A C 1
ATOM 7205 O O . GLU A 1 902 ? -14.230 5.688 28.883 1.00 86.81 902 GLU A O 1
ATOM 7210 N N . GLU A 1 903 ? -14.128 3.900 27.516 1.00 86.94 903 GLU A N 1
ATOM 7211 C CA . GLU A 1 903 ? -15.558 3.769 27.243 1.00 86.94 903 GLU A CA 1
ATOM 7212 C C . GLU A 1 903 ? -16.268 2.703 28.081 1.00 86.94 903 GLU A C 1
ATOM 7214 O O . GLU A 1 903 ? -17.493 2.752 28.183 1.00 86.94 903 GLU A O 1
ATOM 7219 N N . ASN A 1 904 ? -15.512 1.817 28.731 1.00 87.56 904 ASN A N 1
ATOM 7220 C CA . ASN A 1 904 ? -16.023 0.794 29.637 1.00 87.56 904 ASN A CA 1
ATOM 7221 C C . ASN A 1 904 ? -16.824 1.396 30.811 1.00 87.56 904 ASN A C 1
ATOM 7223 O O . ASN A 1 904 ? -16.525 2.488 31.307 1.00 87.56 904 ASN A O 1
ATOM 7227 N N . ASP A 1 905 ? -17.838 0.660 31.268 1.00 84.25 905 ASP A N 1
ATOM 7228 C CA . ASP A 1 905 ? -18.603 0.995 32.468 1.00 84.25 905 ASP A CA 1
ATOM 7229 C C . ASP A 1 905 ? -17.722 1.000 33.730 1.00 84.25 905 ASP A C 1
ATOM 7231 O O . ASP A 1 905 ? -16.864 0.139 33.917 1.00 84.25 905 ASP A O 1
ATOM 7235 N N . LEU A 1 906 ? -17.943 1.953 34.639 1.00 80.19 906 LEU A N 1
ATOM 7236 C CA . LEU A 1 906 ? -17.077 2.117 35.810 1.00 80.19 906 LEU A CA 1
ATOM 7237 C C . LEU A 1 906 ? -17.251 1.024 36.876 1.00 80.19 906 LEU A C 1
ATOM 7239 O O . LEU A 1 906 ? -16.312 0.812 37.647 1.00 80.19 906 LEU A O 1
ATOM 7243 N N . TRP A 1 907 ? -18.412 0.360 36.927 1.00 79.50 907 TRP A N 1
ATOM 7244 C CA . TRP A 1 907 ? -18.756 -0.663 37.918 1.00 79.50 907 TRP A CA 1
ATOM 7245 C C . TRP A 1 907 ? -18.465 -2.076 37.395 1.00 79.50 907 TRP A C 1
ATOM 7247 O O . TRP A 1 907 ? -17.760 -2.837 38.054 1.00 79.50 907 TRP A O 1
ATOM 7257 N N . LEU A 1 908 ? -18.948 -2.404 36.192 1.00 80.62 908 LEU A N 1
ATOM 7258 C CA . LEU A 1 908 ? -18.846 -3.735 35.576 1.00 80.62 908 LEU A CA 1
ATOM 7259 C C . LEU A 1 908 ? -17.662 -3.893 34.609 1.00 80.62 908 LEU A C 1
ATOM 7261 O O . LEU A 1 908 ? -17.359 -5.003 34.184 1.00 80.62 908 LEU A O 1
ATOM 7265 N N . ASN A 1 909 ? -16.994 -2.800 34.228 1.00 84.69 909 ASN A N 1
ATOM 7266 C CA . ASN A 1 909 ? -15.986 -2.764 33.160 1.00 84.69 909 ASN A CA 1
ATOM 7267 C C . ASN A 1 909 ? -16.498 -3.169 31.761 1.00 84.69 909 ASN A C 1
ATOM 7269 O O . ASN A 1 909 ? -15.701 -3.475 30.875 1.00 84.69 909 ASN A O 1
ATOM 7273 N N . TRP A 1 910 ? -17.809 -3.162 31.519 1.00 86.19 910 TRP A N 1
ATOM 7274 C CA . TRP A 1 910 ? -18.384 -3.571 30.233 1.00 86.19 910 TRP A CA 1
ATOM 7275 C C . TRP A 1 910 ? -18.195 -2.505 29.149 1.00 86.19 910 TRP A C 1
ATOM 7277 O O . TRP A 1 910 ? -18.603 -1.356 29.325 1.00 86.19 910 TRP A O 1
ATOM 7287 N N . ALA A 1 911 ? -17.630 -2.882 28.001 1.00 86.56 911 ALA A N 1
ATOM 7288 C CA . ALA A 1 911 ? -17.619 -2.043 26.806 1.00 86.56 911 ALA A CA 1
ATOM 7289 C C . ALA A 1 911 ? -18.926 -2.203 26.005 1.00 86.56 911 ALA A C 1
ATOM 7291 O O . ALA A 1 911 ? -19.131 -3.195 25.305 1.00 86.56 911 ALA A O 1
ATOM 7292 N N . TYR A 1 912 ? -19.802 -1.196 26.074 1.00 82.62 912 TYR A N 1
ATOM 7293 C CA . TYR A 1 912 ? -21.065 -1.145 25.325 1.00 82.62 912 TYR A CA 1
ATOM 7294 C C . TYR A 1 912 ? -20.856 -0.744 23.853 1.00 82.62 912 TYR A C 1
ATOM 7296 O O . TYR A 1 912 ? -21.178 0.375 23.447 1.00 82.62 912 TYR A O 1
ATOM 7304 N N . ILE A 1 913 ? -20.310 -1.650 23.041 1.00 87.50 913 ILE A N 1
ATOM 7305 C CA . ILE A 1 913 ? -20.081 -1.421 21.607 1.00 87.50 913 ILE A CA 1
ATOM 7306 C C . ILE A 1 913 ? -21.357 -1.775 20.821 1.00 87.50 913 ILE A C 1
ATOM 7308 O O . ILE A 1 913 ? -21.842 -2.902 20.885 1.00 87.50 913 ILE A O 1
ATOM 7312 N N . SER A 1 914 ? -21.918 -0.804 20.095 1.00 86.81 914 SER A N 1
ATOM 7313 C CA . SER A 1 914 ? -23.072 -0.989 19.204 1.00 86.81 914 SER A CA 1
ATOM 7314 C C . SER A 1 914 ? -23.079 0.074 18.086 1.00 86.81 914 SER A C 1
ATOM 7316 O O . SER A 1 914 ? -22.038 0.620 17.704 1.00 86.81 914 SER A O 1
ATOM 7318 N N . ARG A 1 915 ? -24.265 0.365 17.550 1.00 88.00 915 ARG A N 1
ATOM 7319 C CA . ARG A 1 915 ? -24.561 1.215 16.392 1.00 88.00 915 ARG A CA 1
ATOM 7320 C C . ARG A 1 915 ? -24.679 2.703 16.729 1.00 88.00 915 ARG A C 1
ATOM 7322 O O . ARG A 1 915 ? -25.001 3.500 15.846 1.00 88.00 915 ARG A O 1
ATOM 7329 N N . GLN A 1 916 ? -24.367 3.105 17.964 1.00 88.00 916 GLN A N 1
ATOM 7330 C CA . GLN A 1 916 ? -24.452 4.500 18.400 1.00 88.00 916 GLN A CA 1
ATOM 7331 C C . GLN A 1 916 ? -23.354 5.402 17.807 1.00 88.00 916 GLN A C 1
ATOM 7333 O O . GLN A 1 916 ? -23.542 6.613 17.721 1.00 88.00 916 GLN A O 1
ATOM 7338 N N . TYR A 1 917 ? -22.200 4.862 17.398 1.00 91.62 917 TYR A N 1
ATOM 7339 C CA . TYR A 1 917 ? -21.048 5.691 17.020 1.00 91.62 917 TYR A CA 1
ATOM 7340 C C . TYR A 1 917 ? -21.042 6.108 15.528 1.00 91.62 917 TYR A C 1
ATOM 7342 O O . TYR A 1 917 ? -21.284 5.280 14.648 1.00 91.62 917 TYR A O 1
ATOM 7350 N N . PRO A 1 918 ? -20.775 7.389 15.203 1.00 91.69 918 PRO A N 1
ATOM 7351 C CA . PRO A 1 918 ? -20.765 7.909 13.829 1.00 91.69 918 PRO A CA 1
ATOM 7352 C C . PRO A 1 918 ? -19.517 7.464 13.054 1.00 91.69 918 PRO A C 1
ATOM 7354 O O . PRO A 1 918 ? -18.438 8.015 13.263 1.00 91.69 918 PRO A O 1
ATOM 7357 N N . ILE A 1 919 ? -19.671 6.503 12.132 1.00 90.38 919 ILE A N 1
ATOM 7358 C CA . ILE A 1 919 ? -18.558 5.949 11.336 1.00 90.38 919 ILE A CA 1
ATOM 7359 C C . ILE A 1 919 ? -17.929 7.018 10.427 1.00 90.38 919 ILE A C 1
ATOM 7361 O O . ILE A 1 919 ? -16.714 7.038 10.252 1.00 90.38 919 ILE A O 1
ATOM 7365 N N . SER A 1 920 ? -18.712 7.976 9.924 1.00 88.88 920 SER A N 1
ATOM 7366 C CA . SER A 1 920 ? -18.199 9.086 9.104 1.00 88.88 920 SER A CA 1
ATOM 7367 C C . SER A 1 920 ? -17.206 10.008 9.828 1.00 88.88 920 SER A C 1
ATOM 7369 O O . SER A 1 920 ? -16.359 10.610 9.172 1.00 88.88 920 SER A O 1
ATOM 7371 N N . ASN A 1 921 ? -17.291 10.126 11.161 1.00 91.25 921 ASN A N 1
ATOM 7372 C CA . ASN A 1 921 ? -16.395 10.957 11.978 1.00 91.25 921 ASN A CA 1
ATOM 7373 C C . ASN A 1 921 ? -15.233 10.155 12.596 1.00 91.25 921 ASN A C 1
ATOM 7375 O O . ASN A 1 921 ? -14.405 10.715 13.323 1.00 91.25 921 ASN A O 1
ATOM 7379 N N . ILE A 1 922 ? -15.153 8.848 12.338 1.00 92.25 922 ILE A N 1
ATOM 7380 C CA . ILE A 1 922 ? -13.954 8.069 12.647 1.00 92.25 922 ILE A CA 1
ATOM 7381 C C . ILE A 1 922 ? -12.849 8.504 11.675 1.00 92.25 922 ILE A C 1
ATOM 7383 O O . ILE A 1 922 ? -13.101 8.854 10.530 1.00 92.25 922 ILE A O 1
ATOM 7387 N N . LYS A 1 923 ? -11.618 8.566 12.176 1.00 90.75 923 LYS A N 1
ATOM 7388 C CA . LYS A 1 923 ? -10.393 8.822 11.408 1.00 90.75 923 LYS A CA 1
ATOM 7389 C C . LYS A 1 923 ? -9.559 7.545 11.307 1.00 90.75 923 LYS A C 1
ATOM 7391 O O . LYS A 1 923 ? -8.940 7.290 10.275 1.00 90.75 923 LYS A O 1
ATOM 7396 N N . ALA A 1 924 ? -9.523 6.775 12.394 1.00 91.19 924 ALA A N 1
ATOM 7397 C CA . ALA A 1 924 ? -8.928 5.451 12.452 1.00 91.19 924 ALA A CA 1
ATOM 7398 C C . ALA A 1 924 ? -9.451 4.656 13.660 1.00 91.19 924 ALA A C 1
ATOM 7400 O O . ALA A 1 924 ? -9.944 5.236 14.629 1.00 91.19 924 ALA A O 1
ATOM 7401 N N . VAL A 1 925 ? -9.268 3.339 13.639 1.00 93.88 925 VAL A N 1
ATOM 7402 C CA . VAL A 1 925 ? -9.386 2.465 14.812 1.00 93.88 925 VAL A CA 1
ATOM 7403 C C . VAL A 1 925 ? -8.031 1.796 15.040 1.00 93.88 925 VAL A C 1
ATOM 7405 O O . VAL A 1 925 ? -7.539 1.074 14.175 1.00 93.88 925 VAL A O 1
ATOM 7408 N N . GLU A 1 926 ? -7.409 2.060 16.188 1.00 91.44 926 GLU A N 1
ATOM 7409 C CA . GLU A 1 926 ? -6.226 1.336 16.663 1.00 91.44 926 GLU A CA 1
ATOM 7410 C C . GLU A 1 926 ? -6.680 0.129 17.489 1.00 91.44 926 GLU A C 1
ATOM 7412 O O . GLU A 1 926 ? -7.522 0.262 18.378 1.00 91.44 926 GLU A O 1
ATOM 7417 N N . ILE A 1 927 ? -6.101 -1.042 17.241 1.00 91.06 927 ILE A N 1
ATOM 7418 C CA . ILE A 1 927 ? -6.362 -2.261 18.007 1.00 91.06 927 ILE A CA 1
ATOM 7419 C C . ILE A 1 927 ? -5.033 -2.841 18.460 1.00 91.06 927 ILE A C 1
ATOM 7421 O O . ILE A 1 927 ? -4.231 -3.288 17.644 1.00 91.06 927 ILE A O 1
ATOM 7425 N N . LEU A 1 928 ? -4.827 -2.856 19.770 1.00 88.88 928 LEU A N 1
ATOM 7426 C CA . LEU A 1 928 ? -3.710 -3.500 20.440 1.00 88.88 928 LEU A CA 1
ATOM 7427 C C . LEU A 1 928 ? -4.141 -4.901 20.888 1.00 88.88 928 LEU A C 1
ATOM 7429 O O . LEU A 1 928 ? -5.159 -5.050 21.572 1.00 88.88 928 LEU A O 1
ATOM 7433 N N . TYR A 1 929 ? -3.375 -5.920 20.502 1.00 87.25 929 TYR A N 1
ATOM 7434 C CA . TYR A 1 929 ? -3.625 -7.313 20.870 1.00 87.25 929 TYR A CA 1
ATOM 7435 C C . TYR A 1 929 ? -2.784 -7.743 22.073 1.00 87.25 929 TYR A C 1
ATOM 7437 O O . TYR A 1 929 ? -1.588 -7.461 22.154 1.00 87.25 929 TYR A O 1
ATOM 7445 N N . GLY A 1 930 ? -3.406 -8.513 22.965 1.00 82.62 930 GLY A N 1
ATOM 7446 C CA . GLY A 1 930 ? -2.718 -9.253 24.012 1.00 82.62 930 GLY A CA 1
ATOM 7447 C C . GLY A 1 930 ? -2.229 -8.421 25.200 1.00 82.62 930 GLY A C 1
ATOM 7448 O O . GLY A 1 930 ? -2.533 -7.235 25.326 1.00 82.62 930 GLY A O 1
ATOM 7449 N N . PRO A 1 931 ? -1.466 -9.050 26.112 1.00 71.69 931 PRO A N 1
ATOM 7450 C CA . PRO A 1 931 ? -1.167 -8.498 27.432 1.00 71.69 931 PRO A CA 1
ATOM 7451 C C . PRO A 1 931 ? -0.252 -7.267 27.410 1.00 71.69 931 PRO A C 1
ATOM 7453 O O . PRO A 1 931 ? -0.074 -6.640 28.451 1.00 71.69 931 PRO A O 1
ATOM 7456 N N . SER A 1 932 ? 0.293 -6.853 26.263 1.00 67.69 932 SER A N 1
ATOM 7457 C CA . SER A 1 932 ? 1.015 -5.579 26.148 1.00 67.69 932 SER A CA 1
ATOM 7458 C C . SER A 1 932 ? 0.127 -4.366 26.470 1.00 67.69 932 SER A C 1
ATOM 7460 O O . SER A 1 932 ? 0.629 -3.344 26.932 1.00 67.69 932 SER A O 1
ATOM 7462 N N . SER A 1 933 ? -1.204 -4.482 26.351 1.00 64.62 933 SER A N 1
ATOM 7463 C CA . SER A 1 933 ? -2.137 -3.446 26.818 1.00 64.62 933 SER A CA 1
ATOM 7464 C C . SER A 1 933 ? -2.277 -3.349 28.343 1.00 64.62 933 SER A C 1
ATOM 7466 O O . SER A 1 933 ? -2.920 -2.418 28.828 1.00 64.62 933 SER A O 1
ATOM 7468 N N . THR A 1 934 ? -1.638 -4.222 29.135 1.00 64.12 934 THR A N 1
ATOM 7469 C CA . THR A 1 934 ? -1.644 -4.139 30.614 1.00 64.12 934 THR A CA 1
ATOM 7470 C C . THR A 1 934 ? -1.094 -2.822 31.170 1.00 64.12 934 THR A C 1
ATOM 7472 O O . THR A 1 934 ? -1.404 -2.473 32.309 1.00 64.12 934 THR A O 1
ATOM 7475 N N . MET A 1 935 ? -0.387 -2.013 30.368 1.00 69.12 935 MET A N 1
ATOM 7476 C CA . MET A 1 935 ? -0.072 -0.616 30.703 1.00 69.12 935 MET A CA 1
ATOM 7477 C C . MET A 1 935 ? -1.310 0.261 30.970 1.00 69.12 935 MET A C 1
ATOM 7479 O O . MET A 1 935 ? -1.199 1.297 31.632 1.00 69.12 935 MET A O 1
ATOM 7483 N N . TYR A 1 936 ? -2.498 -0.119 30.495 1.00 71.62 936 TYR A N 1
ATOM 7484 C CA . TYR A 1 936 ? -3.773 0.528 30.832 1.00 71.62 936 TYR A CA 1
ATOM 7485 C C . TYR A 1 936 ? -4.445 -0.068 32.084 1.00 71.62 936 TYR A C 1
ATOM 7487 O O . TYR A 1 936 ? -5.516 0.381 32.487 1.00 71.62 936 TYR A O 1
ATOM 7495 N N . GLY A 1 937 ? -3.796 -1.026 32.746 1.00 74.19 937 GLY A N 1
ATOM 7496 C CA . GLY A 1 937 ? -4.277 -1.696 33.948 1.00 74.19 937 GLY A CA 1
ATOM 7497 C C . GLY A 1 937 ? -5.048 -2.993 33.658 1.00 74.19 937 GLY A C 1
ATOM 7498 O O . GLY A 1 937 ? -5.120 -3.447 32.515 1.00 74.19 937 GLY A O 1
ATOM 7499 N N . PRO A 1 938 ? -5.661 -3.604 34.690 1.00 70.44 938 PRO A N 1
ATOM 7500 C CA . PRO A 1 938 ? -6.285 -4.932 34.599 1.00 70.44 938 PRO A CA 1
ATOM 7501 C C . PRO A 1 938 ? -7.515 -5.002 33.674 1.00 70.44 938 PRO A C 1
ATOM 7503 O O . PRO A 1 938 ? -7.999 -6.092 33.380 1.00 70.44 938 PRO A O 1
ATOM 7506 N N . ARG A 1 939 ? -8.016 -3.847 33.218 1.00 74.00 939 ARG A N 1
ATOM 7507 C CA . ARG A 1 939 ? -9.164 -3.696 32.309 1.00 74.00 939 ARG A CA 1
ATOM 7508 C C . ARG A 1 939 ? -8.824 -3.989 30.842 1.00 74.00 939 ARG A C 1
ATOM 7510 O O . ARG A 1 939 ? -9.729 -4.230 30.052 1.00 74.00 939 ARG A O 1
ATOM 7517 N N . ALA A 1 940 ? -7.535 -3.990 30.502 1.00 83.62 940 ALA A N 1
ATOM 7518 C CA . ALA A 1 940 ? -7.003 -4.210 29.160 1.00 83.62 940 ALA A CA 1
ATOM 7519 C C . ALA A 1 940 ? -6.153 -5.493 29.121 1.00 83.62 940 ALA A C 1
ATOM 7521 O O . ALA A 1 940 ? -4.974 -5.466 28.773 1.00 83.62 940 ALA A O 1
ATOM 7522 N N . PHE A 1 941 ? -6.722 -6.615 29.569 1.00 83.62 941 PHE A N 1
ATOM 7523 C CA . PHE A 1 941 ? -6.001 -7.888 29.685 1.00 83.62 941 PHE A CA 1
ATOM 7524 C C . PHE A 1 941 ? -5.910 -8.638 28.347 1.00 83.62 941 PHE A C 1
ATOM 7526 O O . PHE A 1 941 ? -4.884 -9.247 28.056 1.00 83.62 941 PHE A O 1
ATOM 7533 N N . MET A 1 942 ? -6.966 -8.573 27.528 1.00 86.50 942 MET A N 1
ATOM 7534 C CA . MET A 1 942 ? -7.003 -9.184 26.190 1.00 86.50 942 MET A CA 1
ATOM 7535 C C . MET A 1 942 ? -6.497 -8.263 25.076 1.00 86.50 942 MET A C 1
ATOM 7537 O O . MET A 1 942 ? -6.113 -8.739 24.007 1.00 86.50 942 MET A O 1
ATOM 7541 N N . GLY A 1 943 ? -6.509 -6.956 25.324 1.00 89.38 943 GLY A N 1
ATOM 7542 C CA . GLY A 1 943 ? -6.167 -5.935 24.350 1.00 89.38 943 GLY A CA 1
ATOM 7543 C C . GLY A 1 943 ? -6.817 -4.592 24.672 1.00 89.38 943 GLY A C 1
ATOM 7544 O O . GLY A 1 943 ? -7.507 -4.425 25.689 1.00 89.38 943 GLY A O 1
ATOM 7545 N N . ALA A 1 944 ? -6.626 -3.640 23.763 1.00 89.88 944 ALA A N 1
ATOM 7546 C CA . ALA A 1 944 ? -7.313 -2.355 23.768 1.00 89.88 944 ALA A CA 1
ATOM 7547 C C . ALA A 1 944 ? -7.764 -1.970 22.351 1.00 89.88 944 ALA A C 1
ATOM 7549 O O . ALA A 1 944 ? -7.044 -2.198 21.384 1.00 89.88 944 ALA A O 1
ATOM 7550 N N . ILE A 1 945 ? -8.941 -1.358 22.235 1.00 92.31 945 ILE A N 1
ATOM 7551 C CA . ILE A 1 945 ? -9.522 -0.848 20.988 1.00 92.31 945 ILE A CA 1
ATOM 7552 C C . ILE A 1 945 ? -9.707 0.658 21.169 1.00 92.31 945 ILE A C 1
ATOM 7554 O O . ILE A 1 945 ? -10.504 1.070 22.007 1.00 92.31 945 ILE A O 1
ATOM 7558 N N . ASN A 1 946 ? -8.997 1.487 20.406 1.00 92.06 946 ASN A N 1
ATOM 7559 C CA . ASN A 1 946 ? -9.074 2.945 20.474 1.00 92.06 946 ASN A CA 1
ATOM 7560 C C . ASN A 1 946 ? -9.596 3.524 19.155 1.00 92.06 946 ASN A C 1
ATOM 7562 O O . ASN A 1 946 ? -8.901 3.539 18.142 1.00 92.06 946 ASN A O 1
ATOM 7566 N N . VAL A 1 947 ? -10.824 4.033 19.174 1.00 93.69 947 VAL A N 1
ATOM 7567 C CA . VAL A 1 947 ? -11.428 4.734 18.039 1.00 93.69 947 VAL A CA 1
ATOM 7568 C C . VAL A 1 947 ? -10.970 6.189 18.067 1.00 93.69 947 VAL A C 1
ATOM 7570 O O . VAL A 1 947 ? -11.359 6.971 18.937 1.00 93.69 947 VAL A O 1
ATOM 7573 N N . ILE A 1 948 ? -10.148 6.567 17.097 1.00 91.62 948 ILE A N 1
ATOM 7574 C CA . ILE A 1 948 ? -9.701 7.941 16.889 1.00 91.62 948 ILE A CA 1
ATOM 7575 C C . ILE A 1 948 ? -10.716 8.621 15.976 1.00 91.62 948 ILE A C 1
ATOM 7577 O O . ILE A 1 948 ? -10.930 8.191 14.844 1.00 91.62 948 ILE A O 1
ATOM 7581 N N . THR A 1 949 ? -11.325 9.706 16.445 1.00 91.56 949 THR A N 1
ATOM 7582 C CA . THR A 1 949 ? -12.269 10.516 15.656 1.00 91.56 949 THR A CA 1
ATOM 7583 C C . THR A 1 949 ? -11.635 11.839 15.232 1.00 91.56 949 THR A C 1
ATOM 7585 O O . THR A 1 949 ? -10.725 12.334 15.903 1.00 91.56 949 THR A O 1
ATOM 7588 N N . TYR A 1 950 ? -12.098 12.441 14.131 1.00 90.12 950 TYR A N 1
ATOM 7589 C CA . TYR A 1 950 ? -11.470 13.655 13.593 1.00 90.12 950 TYR A CA 1
ATOM 7590 C C . TYR A 1 950 ? -11.377 14.786 14.631 1.00 90.12 950 TYR A C 1
ATOM 7592 O O . TYR A 1 950 ? -12.284 15.028 15.439 1.00 90.12 950 TYR A O 1
ATOM 7600 N N . SER A 1 951 ? -10.255 15.508 14.606 1.00 87.88 951 SER A N 1
ATOM 7601 C CA . SER A 1 951 ? -10.099 16.763 15.344 1.00 87.88 951 SER A CA 1
ATOM 7602 C C . SER A 1 951 ? -10.905 17.880 14.666 1.00 87.88 951 SER A C 1
ATOM 7604 O O . SER A 1 951 ? -10.961 17.909 13.439 1.00 87.88 951 SER A O 1
ATOM 7606 N N . PRO A 1 952 ? -11.446 18.880 15.395 1.00 87.88 952 PRO A N 1
ATOM 7607 C CA . PRO A 1 952 ? -12.150 20.015 14.790 1.00 87.88 952 PRO A CA 1
ATOM 7608 C C . PRO A 1 952 ? -11.384 20.768 13.694 1.00 87.88 952 PRO A C 1
ATOM 7610 O O . PRO A 1 952 ? -12.016 21.432 12.876 1.00 87.88 952 PRO A O 1
ATOM 7613 N N . LYS A 1 953 ? -10.044 20.687 13.682 1.00 83.19 953 LYS A N 1
ATOM 7614 C CA . LYS A 1 953 ? -9.167 21.296 12.666 1.00 83.19 953 LYS A CA 1
ATOM 7615 C C . LYS A 1 953 ? -9.023 20.443 11.388 1.00 83.19 953 LYS A C 1
ATOM 7617 O O . LYS A 1 953 ? -8.704 21.001 10.341 1.00 83.19 953 LYS A O 1
ATOM 7622 N N . GLU A 1 954 ? -9.253 19.135 11.469 1.00 79.19 954 GLU A N 1
ATOM 7623 C CA . GLU A 1 954 ? -9.053 18.157 10.389 1.00 79.19 954 GLU A CA 1
ATOM 7624 C C . GLU A 1 954 ? -10.336 17.931 9.566 1.00 79.19 954 GLU A C 1
ATOM 7626 O O . GLU A 1 954 ? -11.429 18.297 10.000 1.00 79.19 954 GLU A O 1
ATOM 7631 N N . LEU A 1 955 ? -10.201 17.315 8.385 1.00 72.62 955 LEU A N 1
ATOM 7632 C CA . LEU A 1 955 ? -11.309 16.943 7.498 1.00 72.62 955 LEU A CA 1
ATOM 7633 C C . LEU A 1 955 ? -11.156 15.507 6.968 1.00 72.62 955 LEU A C 1
ATOM 7635 O O . LEU A 1 955 ? -10.029 15.102 6.667 1.00 72.62 955 LEU A O 1
ATOM 7639 N N . PRO A 1 956 ? -12.266 14.779 6.741 1.00 68.00 956 PRO A N 1
ATOM 7640 C CA . PRO A 1 956 ? -12.283 13.621 5.854 1.00 68.00 956 PRO A CA 1
ATOM 7641 C C . PRO A 1 956 ? -12.018 14.021 4.397 1.00 68.00 956 PRO A C 1
ATOM 7643 O O . PRO A 1 956 ? -12.404 15.112 3.955 1.00 68.00 956 PRO A O 1
ATOM 7646 N N . LYS A 1 957 ? -11.411 13.105 3.630 1.00 62.31 957 LYS A N 1
ATOM 7647 C CA . LYS A 1 957 ? -11.055 13.319 2.216 1.00 62.31 957 LYS A CA 1
ATOM 7648 C C . LYS A 1 957 ? -12.267 13.569 1.304 1.00 62.31 957 LYS A C 1
ATOM 7650 O O . LYS A 1 957 ? -12.090 14.245 0.291 1.00 62.31 957 LYS A O 1
ATOM 7655 N N . ASP A 1 958 ? -13.462 13.133 1.708 1.00 57.50 958 ASP A N 1
ATOM 7656 C CA . ASP A 1 958 ? -14.716 13.229 0.936 1.00 57.50 958 ASP A CA 1
ATOM 7657 C C . ASP A 1 958 ? -15.736 14.221 1.526 1.00 57.50 958 ASP A C 1
ATOM 7659 O O . ASP A 1 958 ? -16.943 14.121 1.306 1.00 57.50 958 ASP A O 1
ATOM 7663 N N . SER A 1 959 ? -15.278 15.217 2.292 1.00 59.62 959 SER A N 1
ATOM 7664 C CA . SER A 1 959 ? -16.179 16.280 2.759 1.00 59.62 959 SER A CA 1
ATOM 7665 C C . SER A 1 959 ? -16.761 17.102 1.595 1.00 59.62 959 SER A C 1
ATOM 7667 O O . SER A 1 959 ? -16.038 17.503 0.680 1.00 59.62 959 SER A O 1
ATOM 7669 N N . LEU A 1 960 ? -18.054 17.454 1.677 1.00 56.84 960 LEU A N 1
ATOM 7670 C CA . LEU A 1 960 ? -18.810 18.213 0.654 1.00 56.84 960 LEU A CA 1
ATOM 7671 C C . LEU A 1 960 ? -18.254 19.625 0.364 1.00 56.84 960 LEU A C 1
ATOM 7673 O O . LEU A 1 960 ? -18.772 20.356 -0.477 1.00 56.84 960 LEU A O 1
ATOM 7677 N N . THR A 1 961 ? -17.217 20.041 1.090 1.00 55.62 961 THR A N 1
ATOM 7678 C CA . THR A 1 961 ? -16.558 21.345 0.983 1.00 55.62 961 THR A CA 1
ATOM 7679 C C . THR A 1 961 ? -15.214 21.321 0.253 1.00 55.62 961 THR A C 1
ATOM 7681 O O . THR A 1 961 ? -14.590 22.380 0.138 1.00 55.62 961 THR A O 1
ATOM 7684 N N . LYS A 1 962 ? -14.773 20.159 -0.250 1.00 51.41 962 LYS A N 1
ATOM 7685 C CA . LYS A 1 962 ? -13.534 19.999 -1.029 1.00 51.41 962 LYS A CA 1
ATOM 7686 C C . LYS A 1 962 ? -13.531 20.917 -2.262 1.00 51.41 962 LYS A C 1
ATOM 7688 O O . LYS A 1 962 ? -14.535 21.038 -2.959 1.00 51.41 962 LYS A O 1
ATOM 7693 N N . SER A 1 963 ? -12.404 21.586 -2.501 1.00 47.41 963 SER A N 1
ATOM 7694 C CA . SER A 1 963 ? -12.106 22.308 -3.744 1.00 47.41 963 SER A CA 1
ATOM 7695 C C . SER A 1 963 ? -10.975 21.549 -4.430 1.00 47.41 963 SER A C 1
ATOM 7697 O O . SER A 1 963 ? -9.937 21.318 -3.809 1.00 47.41 963 SER A O 1
ATOM 7699 N N . GLU A 1 964 ? -11.183 21.104 -5.667 1.00 42.72 964 GLU A N 1
ATOM 7700 C CA . GLU A 1 964 ? -10.142 20.448 -6.461 1.00 42.72 964 GLU A CA 1
ATOM 7701 C C . GLU A 1 964 ? -9.330 21.515 -7.203 1.00 42.72 964 GLU A C 1
ATOM 7703 O O . GLU A 1 964 ? -9.638 21.892 -8.331 1.00 42.72 964 GLU A O 1
ATOM 7708 N N . GLY A 1 965 ? -8.297 22.041 -6.542 1.00 44.59 965 GLY A N 1
ATOM 7709 C CA . GLY A 1 965 ? -7.405 23.043 -7.122 1.00 44.59 965 GLY A CA 1
ATOM 7710 C C . GLY A 1 965 ? -6.138 23.257 -6.281 1.00 44.59 965 GLY A C 1
ATOM 7711 O O . GLY A 1 965 ? -6.218 23.153 -5.057 1.00 44.59 965 GLY A O 1
ATOM 7712 N N . PRO A 1 966 ? -4.972 23.570 -6.885 1.00 39.84 966 PRO A N 1
ATOM 7713 C CA . PRO A 1 966 ? -3.713 23.708 -6.139 1.00 39.84 966 PRO A CA 1
ATOM 7714 C C . PRO A 1 966 ? -3.635 24.895 -5.160 1.00 39.84 966 PRO A C 1
ATOM 7716 O O . PRO A 1 966 ? -2.822 24.847 -4.243 1.00 39.84 966 PRO A O 1
ATOM 7719 N N . ASP A 1 967 ? -4.448 25.944 -5.355 1.00 45.81 967 ASP A N 1
ATOM 7720 C CA . ASP A 1 967 ? -4.234 27.278 -4.754 1.00 45.81 967 ASP A CA 1
ATOM 7721 C C . ASP A 1 967 ? -5.451 27.891 -4.016 1.00 45.81 967 ASP A C 1
ATOM 7723 O O . ASP A 1 967 ? -5.395 29.041 -3.569 1.00 45.81 967 ASP A O 1
ATOM 7727 N N . GLU A 1 968 ? -6.566 27.168 -3.843 1.00 46.28 968 GLU A N 1
ATOM 7728 C CA . GLU A 1 968 ? -7.717 27.712 -3.100 1.00 46.28 968 GLU A CA 1
ATOM 7729 C C . GLU A 1 968 ? -7.659 27.453 -1.587 1.00 46.28 968 GLU A C 1
ATOM 7731 O O . GLU A 1 968 ? -7.419 26.347 -1.104 1.00 46.28 968 GLU A O 1
ATOM 7736 N N . LYS A 1 969 ? -7.938 28.511 -0.815 1.00 51.72 969 LYS A N 1
ATOM 7737 C CA . LYS A 1 969 ? -7.926 28.498 0.655 1.00 51.72 969 LYS A CA 1
ATOM 7738 C C . LYS A 1 969 ? -8.955 27.514 1.209 1.00 51.72 969 LYS A C 1
ATOM 7740 O O . LYS A 1 969 ? -10.140 27.608 0.888 1.00 51.72 969 LYS A O 1
ATOM 7745 N N . GLU A 1 970 ? -8.519 26.666 2.140 1.00 57.84 970 GLU A N 1
ATOM 7746 C CA . GLU A 1 970 ? -9.415 25.800 2.906 1.00 57.84 970 GLU A CA 1
ATOM 7747 C C . GLU A 1 970 ? -10.599 26.576 3.503 1.00 57.84 970 GLU A C 1
ATOM 7749 O O . GLU A 1 970 ? -10.433 27.607 4.161 1.00 57.84 970 GLU A O 1
ATOM 7754 N N . LYS A 1 971 ? -11.815 26.058 3.299 1.00 65.12 971 LYS A N 1
ATOM 7755 C CA . LYS A 1 971 ? -13.039 26.697 3.791 1.00 65.12 971 LYS A CA 1
ATOM 7756 C C . LYS A 1 971 ? -13.131 26.583 5.319 1.00 65.12 971 LYS A C 1
ATOM 7758 O O . LYS A 1 971 ? -12.928 25.516 5.907 1.00 65.12 971 LYS A O 1
ATOM 7763 N N . ASN A 1 972 ? -13.492 27.704 5.949 1.00 81.56 972 ASN A N 1
ATOM 7764 C CA . ASN A 1 972 ? -13.683 27.836 7.401 1.00 81.56 972 ASN A CA 1
ATOM 7765 C C . ASN A 1 972 ? -14.915 27.079 7.931 1.00 81.56 972 ASN A C 1
ATOM 7767 O O . ASN A 1 972 ? -15.085 26.986 9.140 1.00 81.56 972 ASN A O 1
ATOM 7771 N N . PHE A 1 973 ? -15.790 26.575 7.062 1.00 85.56 973 PHE A N 1
ATOM 7772 C CA . PHE A 1 973 ? -16.938 25.744 7.422 1.00 85.56 973 PHE A CA 1
ATOM 7773 C C . PHE A 1 973 ? -16.862 24.432 6.647 1.00 85.56 973 PHE A C 1
ATOM 7775 O O . PHE A 1 973 ? -16.470 24.444 5.478 1.00 85.56 973 PHE A O 1
ATOM 7782 N N . TYR A 1 974 ? -17.250 23.336 7.292 1.00 85.94 974 TYR A N 1
ATOM 7783 C CA . TYR A 1 974 ? -17.377 22.021 6.679 1.00 85.94 974 TYR A CA 1
ATOM 7784 C C . TYR A 1 974 ? -18.631 21.293 7.154 1.00 85.94 974 TYR A C 1
ATOM 7786 O O . TYR A 1 974 ? -19.100 21.488 8.278 1.00 85.94 974 TYR A O 1
ATOM 7794 N N . LEU A 1 975 ? -19.143 20.431 6.279 1.00 87.12 975 LEU A N 1
ATOM 7795 C CA . LEU A 1 975 ? -20.279 19.556 6.523 1.00 87.12 975 LEU A CA 1
ATOM 7796 C C . LEU A 1 975 ? -20.042 18.237 5.784 1.00 87.12 975 LEU A C 1
ATOM 7798 O O . LEU A 1 975 ? -19.683 18.243 4.606 1.00 87.12 975 LEU A O 1
ATOM 7802 N N . TYR A 1 976 ? -20.237 17.121 6.473 1.00 87.62 976 TYR A N 1
ATOM 7803 C CA . TYR A 1 976 ? -20.253 15.781 5.892 1.00 87.62 976 TYR A CA 1
ATOM 7804 C C . TYR A 1 976 ? -21.125 14.864 6.753 1.00 87.62 976 TYR A C 1
ATOM 7806 O O . TYR A 1 976 ? -21.433 15.191 7.898 1.00 87.62 976 TYR A O 1
ATOM 7814 N N . GLY A 1 977 ? -21.546 13.732 6.208 1.00 86.31 977 GLY A N 1
ATOM 7815 C CA . GLY A 1 977 ? -22.417 12.787 6.897 1.00 86.31 977 GLY A CA 1
ATOM 7816 C C . GLY A 1 977 ? -22.862 11.671 5.965 1.00 86.31 977 GLY A C 1
ATOM 7817 O O . GLY A 1 977 ? -22.744 11.807 4.746 1.00 86.31 977 GLY A O 1
ATOM 7818 N N . ASN A 1 978 ? -23.360 10.583 6.537 1.00 87.50 978 ASN A N 1
ATOM 7819 C CA . ASN A 1 978 ? -23.896 9.437 5.815 1.00 87.50 978 ASN A CA 1
ATOM 7820 C C . ASN A 1 978 ? -25.383 9.233 6.155 1.00 87.50 978 ASN A C 1
ATOM 7822 O O . ASN A 1 978 ? -25.847 9.582 7.240 1.00 87.50 978 ASN A O 1
ATOM 7826 N N . THR A 1 979 ? -26.139 8.645 5.233 1.00 89.56 979 THR A N 1
ATOM 7827 C CA . THR A 1 979 ? -27.532 8.236 5.446 1.00 89.56 979 THR A CA 1
ATOM 7828 C C . THR A 1 979 ? -27.749 6.861 4.845 1.00 89.56 979 THR A C 1
ATOM 7830 O O . THR A 1 979 ? -27.439 6.654 3.673 1.00 89.56 979 THR A O 1
ATOM 7833 N N . GLN A 1 980 ? -28.315 5.938 5.614 1.00 86.31 980 GLN A N 1
ATOM 7834 C CA . GLN A 1 980 ? -28.524 4.554 5.196 1.00 86.31 980 GLN A CA 1
ATOM 7835 C C . GLN A 1 980 ? -29.990 4.169 5.393 1.00 86.31 980 GLN A C 1
ATOM 7837 O O . GLN A 1 980 ? -30.651 4.622 6.330 1.00 86.31 980 GLN A O 1
ATOM 7842 N N . ALA A 1 981 ? -30.497 3.308 4.518 1.00 90.44 981 ALA A N 1
ATOM 7843 C CA . ALA A 1 981 ? -31.809 2.691 4.647 1.00 90.44 981 ALA A CA 1
ATOM 7844 C C . ALA A 1 981 ? -31.718 1.229 4.200 1.00 90.44 981 ALA A C 1
ATOM 7846 O O . ALA A 1 981 ? -30.955 0.916 3.288 1.00 90.44 981 ALA A O 1
ATOM 7847 N N . GLY A 1 982 ? -32.488 0.347 4.830 1.00 88.06 982 GLY A N 1
ATOM 7848 C CA . GLY A 1 982 ? -32.470 -1.081 4.523 1.00 88.06 982 GLY A CA 1
ATOM 7849 C C . GLY A 1 982 ? -33.702 -1.818 5.035 1.00 88.06 982 GLY A C 1
ATOM 7850 O O . GLY A 1 982 ? -34.693 -1.206 5.448 1.00 88.06 982 GLY A O 1
ATOM 7851 N N . ASP A 1 983 ? -33.623 -3.146 5.015 1.00 86.69 983 ASP A N 1
ATOM 7852 C CA . ASP A 1 983 ? -34.692 -4.028 5.478 1.00 86.69 983 ASP A CA 1
ATOM 7853 C C . ASP A 1 983 ? -35.021 -3.829 6.965 1.00 86.69 983 ASP A C 1
ATOM 7855 O O . ASP A 1 983 ? -34.314 -3.144 7.710 1.00 86.69 983 ASP A O 1
ATOM 7859 N N . LEU A 1 984 ? -36.143 -4.408 7.404 1.00 88.56 984 LEU A N 1
ATOM 7860 C CA . LEU A 1 984 ? -36.644 -4.291 8.783 1.00 88.56 984 LEU A CA 1
ATOM 7861 C C . LEU A 1 984 ? -36.886 -2.823 9.195 1.00 88.56 984 LEU A C 1
ATOM 7863 O O . LEU A 1 984 ? -36.750 -2.451 10.354 1.00 88.56 984 LEU A O 1
ATOM 7867 N N . GLN A 1 985 ? -37.247 -1.972 8.225 1.00 90.94 985 GLN A N 1
ATOM 7868 C CA . GLN A 1 985 ? -37.423 -0.520 8.389 1.00 90.94 985 GLN A CA 1
ATOM 7869 C C . GLN A 1 985 ? -36.168 0.211 8.902 1.00 90.94 985 GLN A C 1
ATOM 7871 O O . GLN A 1 985 ? -36.284 1.308 9.455 1.00 90.94 985 GLN A O 1
ATOM 7876 N N . THR A 1 986 ? -34.982 -0.372 8.701 1.00 90.88 986 THR A N 1
ATOM 7877 C CA . THR A 1 986 ? -33.714 0.194 9.169 1.00 90.88 986 THR A CA 1
ATOM 7878 C C . THR A 1 986 ? -33.441 1.539 8.505 1.00 90.88 986 THR A C 1
ATOM 7880 O O . THR A 1 986 ? -33.511 1.667 7.282 1.00 90.88 986 THR A O 1
ATOM 7883 N N . LYS A 1 987 ? -33.111 2.544 9.317 1.00 92.94 987 LYS A N 1
ATOM 7884 C CA . LYS A 1 987 ? -32.737 3.901 8.910 1.00 92.94 987 LYS A CA 1
ATOM 7885 C C . LYS A 1 987 ? -31.578 4.373 9.776 1.00 92.94 987 LYS A C 1
ATOM 7887 O O . LYS A 1 987 ? -31.659 4.300 10.999 1.00 92.94 987 LYS A O 1
ATOM 7892 N N . SER A 1 988 ? -30.533 4.915 9.167 1.00 92.75 988 SER A N 1
ATOM 7893 C CA . SER A 1 988 ? -29.487 5.637 9.886 1.00 92.75 988 SER A CA 1
ATOM 7894 C C . SER A 1 988 ? -29.201 6.979 9.225 1.00 92.75 988 SER A C 1
ATOM 7896 O O . SER A 1 988 ? -29.363 7.147 8.014 1.00 92.75 988 SER A O 1
ATOM 7898 N N . ALA A 1 989 ? -28.807 7.950 10.036 1.00 93.00 989 ALA A N 1
ATOM 7899 C CA . ALA A 1 989 ? -28.280 9.220 9.572 1.00 93.00 989 ALA A CA 1
ATOM 7900 C C . ALA A 1 989 ? -27.222 9.695 10.563 1.00 93.00 989 ALA A C 1
ATOM 7902 O O . ALA A 1 989 ? -27.493 9.802 11.761 1.00 93.00 989 ALA A O 1
ATOM 7903 N N . ASP A 1 990 ? -26.036 10.013 10.066 1.00 92.56 990 ASP A N 1
ATOM 7904 C CA . ASP A 1 990 ? -25.000 10.705 10.814 1.00 92.56 990 ASP A CA 1
ATOM 7905 C C . ASP A 1 990 ? -24.593 11.989 10.090 1.00 92.56 990 ASP A C 1
ATOM 7907 O O . ASP A 1 990 ? -24.690 12.108 8.870 1.00 92.56 990 ASP A O 1
ATOM 7911 N N . LEU A 1 991 ? -24.229 13.004 10.869 1.00 92.56 991 LEU A N 1
ATOM 7912 C CA . LEU A 1 991 ? -23.926 14.333 10.360 1.00 92.56 991 LEU A CA 1
ATOM 7913 C C . LEU A 1 991 ? -22.891 15.003 11.254 1.00 92.56 991 LEU A C 1
ATOM 7915 O O . LEU A 1 991 ? -23.132 15.211 12.446 1.00 92.56 991 LEU A O 1
ATOM 7919 N N . THR A 1 992 ? -21.775 15.408 10.661 1.00 93.00 992 THR A N 1
ATOM 7920 C CA . THR A 1 992 ? -20.743 16.218 11.296 1.00 93.00 992 THR A CA 1
ATOM 7921 C C . THR A 1 992 ? -20.631 17.565 10.598 1.00 93.00 992 THR A C 1
ATOM 7923 O O . THR A 1 992 ? -20.355 17.663 9.403 1.00 93.00 992 THR A O 1
ATOM 7926 N N . LEU A 1 993 ? -20.805 18.625 11.382 1.00 91.81 993 LEU A N 1
ATOM 7927 C CA . LEU A 1 993 ? -20.605 20.009 10.974 1.00 91.81 993 LEU A CA 1
ATOM 7928 C C . LEU A 1 993 ? -19.454 20.617 11.772 1.00 91.81 993 LEU A C 1
ATOM 7930 O O . LEU A 1 993 ? -19.269 20.298 12.949 1.00 91.81 993 LEU A O 1
ATOM 7934 N N . GLY A 1 994 ? -18.693 21.523 11.167 1.00 90.88 994 GLY A N 1
ATOM 7935 C CA . GLY A 1 994 ? -17.602 22.180 11.871 1.00 90.88 994 GLY A CA 1
ATOM 7936 C C . GLY A 1 994 ? -17.211 23.543 11.326 1.00 90.88 994 GLY A C 1
ATOM 7937 O O . GLY A 1 994 ? -17.449 23.888 10.171 1.00 90.88 994 GLY A O 1
ATOM 7938 N N . LEU A 1 995 ? -16.613 24.330 12.215 1.00 89.50 995 LEU A N 1
ATOM 7939 C CA . LEU A 1 995 ? -16.140 25.688 12.000 1.00 89.50 995 LEU A CA 1
ATOM 7940 C C . LEU A 1 995 ? -14.664 25.756 12.390 1.00 89.50 995 LEU A C 1
ATOM 7942 O O . LEU A 1 995 ? -14.298 25.400 13.508 1.00 89.50 995 LEU A O 1
ATOM 7946 N N . ARG A 1 996 ? -13.814 26.235 11.485 1.00 86.56 996 ARG A N 1
ATOM 7947 C CA . ARG A 1 996 ? -12.362 26.329 11.655 1.00 86.56 996 ARG A CA 1
ATOM 7948 C C . ARG A 1 996 ? -11.926 27.785 11.578 1.00 86.56 996 ARG A C 1
ATOM 7950 O O . ARG A 1 996 ? -12.181 28.474 10.596 1.00 86.56 996 ARG A O 1
ATOM 7957 N N . GLY A 1 997 ? -11.262 28.245 12.630 1.00 80.69 997 GLY A N 1
ATOM 7958 C CA . GLY A 1 997 ? -10.592 29.536 12.709 1.00 80.69 997 GLY A CA 1
ATOM 7959 C C . GLY A 1 997 ? -9.141 29.367 13.160 1.00 80.69 997 GLY A C 1
ATOM 7960 O O . GLY A 1 997 ? -8.741 28.316 13.657 1.00 80.69 997 GLY A O 1
ATOM 7961 N N . LYS A 1 998 ? -8.337 30.426 13.008 1.00 77.12 998 LYS A N 1
ATOM 7962 C CA . LYS A 1 998 ? -6.884 30.383 13.273 1.00 77.12 998 LYS A CA 1
ATOM 7963 C C . LYS A 1 998 ? -6.532 29.982 14.712 1.00 77.12 998 LYS A C 1
ATOM 7965 O O . LYS A 1 998 ? -5.595 29.221 14.918 1.00 77.12 998 LYS A O 1
ATOM 7970 N N . SER A 1 999 ? -7.287 30.484 15.690 1.00 79.81 999 SER A N 1
ATOM 7971 C CA . SER A 1 999 ? -7.040 30.243 17.122 1.00 79.81 999 SER A CA 1
ATOM 7972 C C . SER A 1 999 ? -8.030 29.269 17.760 1.00 79.81 999 SER A C 1
ATOM 7974 O O . SER A 1 999 ? -7.768 28.784 18.856 1.00 79.81 999 SER A O 1
ATOM 7976 N N . ALA A 1 1000 ? -9.159 28.976 17.110 1.00 86.38 1000 ALA A N 1
ATOM 7977 C CA . ALA A 1 1000 ? -10.181 28.083 17.644 1.00 86.38 1000 ALA A CA 1
ATOM 7978 C C . ALA A 1 1000 ? -10.957 27.368 16.531 1.00 86.38 1000 ALA A C 1
ATOM 7980 O O . ALA A 1 1000 ? -11.172 27.933 15.461 1.00 86.38 1000 ALA A O 1
ATOM 7981 N N . ALA A 1 1001 ? -11.402 26.144 16.802 1.00 90.62 1001 ALA A N 1
ATOM 7982 C CA . ALA A 1 1001 ? -12.246 25.347 15.922 1.00 90.62 1001 ALA A CA 1
ATOM 7983 C C . ALA A 1 1001 ? -13.329 24.614 16.731 1.00 90.62 1001 ALA A C 1
ATOM 7985 O O . ALA A 1 1001 ? -13.084 24.191 17.859 1.00 90.62 1001 ALA A O 1
ATOM 7986 N N . LEU A 1 1002 ? -14.515 24.457 16.154 1.00 92.25 1002 LEU A N 1
ATOM 7987 C CA . LEU A 1 1002 ? -15.673 23.763 16.719 1.00 92.25 1002 LEU A CA 1
ATOM 7988 C C . LEU A 1 1002 ? -16.092 22.652 15.754 1.00 92.25 1002 LEU A C 1
ATOM 7990 O O . LEU A 1 1002 ? -16.122 22.865 14.548 1.00 92.25 1002 LEU A O 1
ATOM 7994 N N . GLN A 1 1003 ? -16.467 21.497 16.286 1.00 94.00 1003 GLN A N 1
ATOM 7995 C CA . GLN A 1 1003 ? -17.109 20.409 15.559 1.00 94.00 1003 GLN A CA 1
ATOM 7996 C C . GLN A 1 1003 ? -18.317 19.938 16.371 1.00 94.00 1003 GLN A C 1
ATOM 7998 O O . GLN A 1 1003 ? -18.224 19.806 17.591 1.00 94.00 1003 GLN A O 1
ATOM 8003 N N . ILE A 1 1004 ? -19.438 19.675 15.705 1.00 94.69 1004 ILE A N 1
ATOM 8004 C CA . ILE A 1 1004 ? -20.628 19.043 16.277 1.00 94.69 1004 ILE A CA 1
ATOM 8005 C C . ILE A 1 1004 ? -20.959 17.841 15.398 1.00 94.69 1004 ILE A C 1
ATOM 8007 O O . ILE A 1 1004 ? -20.989 17.957 14.178 1.00 94.69 1004 ILE A O 1
ATOM 8011 N N . THR A 1 1005 ? -21.181 16.687 16.017 1.00 95.06 1005 THR A N 1
ATOM 8012 C CA . THR A 1 1005 ? -21.537 15.436 15.344 1.00 95.06 1005 THR A CA 1
ATOM 8013 C C . THR A 1 1005 ? -22.797 14.858 15.964 1.00 95.06 1005 THR A C 1
ATOM 8015 O O . THR A 1 1005 ? -22.870 14.738 17.185 1.00 95.06 1005 THR A O 1
ATOM 8018 N N . GLY A 1 1006 ? -23.760 14.466 15.137 1.00 95.25 1006 GLY A N 1
ATOM 8019 C CA . GLY A 1 1006 ? -24.923 13.681 15.539 1.00 95.25 1006 GLY A CA 1
ATOM 8020 C C . GLY A 1 1006 ? -24.977 12.351 14.790 1.00 95.25 1006 GLY A C 1
ATOM 8021 O O . GLY A 1 1006 ? -24.527 12.278 13.649 1.00 95.25 1006 GLY A O 1
ATOM 8022 N N . ARG A 1 1007 ? -25.547 11.316 15.412 1.00 94.75 1007 ARG A N 1
ATOM 8023 C CA . ARG A 1 1007 ? -26.011 10.091 14.740 1.00 94.75 1007 ARG A CA 1
ATOM 8024 C C . ARG A 1 1007 ? -27.360 9.670 15.310 1.00 94.75 1007 ARG A C 1
ATOM 8026 O O . ARG A 1 1007 ? -27.577 9.754 16.519 1.00 94.75 1007 ARG A O 1
ATOM 8033 N N . TYR A 1 1008 ? -28.231 9.206 14.426 1.00 94.44 1008 TYR A N 1
ATOM 8034 C CA . TYR A 1 1008 ? -29.433 8.445 14.731 1.00 94.44 1008 TYR A CA 1
ATOM 8035 C C . TYR A 1 1008 ? -29.370 7.110 13.987 1.00 94.44 1008 TYR A C 1
ATOM 8037 O O . TYR A 1 1008 ? -28.969 7.061 12.822 1.00 94.44 1008 TYR A O 1
ATOM 8045 N N . TYR A 1 1009 ? -29.783 6.043 14.655 1.00 92.56 1009 TYR A N 1
ATOM 8046 C CA . TYR A 1 1009 ? -30.042 4.740 14.062 1.00 92.56 1009 TYR A CA 1
ATOM 8047 C C . TYR A 1 1009 ? -31.383 4.233 14.592 1.00 92.56 1009 TYR A C 1
ATOM 8049 O O . TYR A 1 1009 ? -31.640 4.318 15.789 1.00 92.56 1009 TYR A O 1
ATOM 8057 N N . GLY A 1 1010 ? -32.230 3.706 13.715 1.00 91.38 1010 GLY A N 1
ATOM 8058 C CA . GLY A 1 1010 ? -33.489 3.071 14.079 1.00 91.38 1010 GLY A CA 1
ATOM 8059 C C . GLY A 1 1010 ? -33.726 1.830 13.227 1.00 91.38 1010 GLY A C 1
ATOM 8060 O O . GLY A 1 1010 ? -33.476 1.857 12.024 1.00 91.38 1010 GLY A O 1
ATOM 8061 N N . SER A 1 1011 ? -34.207 0.746 13.828 1.00 89.56 1011 SER A N 1
ATOM 8062 C CA . SER A 1 1011 ? -34.610 -0.476 13.123 1.00 89.56 1011 SER A CA 1
ATOM 8063 C C . SER A 1 1011 ? -35.754 -1.166 13.862 1.00 89.56 1011 SER A C 1
ATOM 8065 O O . SER A 1 1011 ? -35.890 -1.031 15.077 1.00 89.56 1011 SER A O 1
ATOM 8067 N N . ALA A 1 1012 ? -36.583 -1.908 13.133 1.00 84.69 1012 ALA A N 1
ATOM 8068 C CA . ALA A 1 1012 ? -37.587 -2.783 13.723 1.00 84.69 1012 ALA A CA 1
ATOM 8069 C C . ALA A 1 1012 ? -37.057 -4.201 13.997 1.00 84.69 1012 ALA A C 1
ATOM 8071 O O . ALA A 1 1012 ? -37.798 -4.964 14.594 1.00 84.69 1012 ALA A O 1
ATOM 8072 N N . GLU A 1 1013 ? -35.839 -4.555 13.558 1.00 83.44 1013 GLU A N 1
ATOM 8073 C CA . GLU A 1 1013 ? -35.202 -5.880 13.711 1.00 83.44 1013 GLU A CA 1
ATOM 8074 C C . GLU A 1 1013 ? -36.100 -7.094 13.328 1.00 83.44 1013 GLU A C 1
ATOM 8076 O O . GLU A 1 1013 ? -37.228 -6.975 12.839 1.00 83.44 1013 GLU A O 1
ATOM 8081 N N . HIS A 1 1014 ? -35.591 -8.318 13.495 1.00 82.81 1014 HIS A N 1
ATOM 8082 C CA . HIS A 1 1014 ? -36.343 -9.537 13.179 1.00 82.81 1014 HIS A CA 1
ATOM 8083 C C . HIS A 1 1014 ? -37.477 -9.773 14.189 1.00 82.81 1014 HIS A C 1
ATOM 8085 O O . HIS A 1 1014 ? -37.241 -9.818 15.390 1.00 82.81 1014 HIS A O 1
ATOM 8091 N N . ASN A 1 1015 ? -38.716 -9.982 13.731 1.00 80.25 1015 ASN A N 1
ATOM 8092 C CA . ASN A 1 1015 ? -39.809 -10.345 14.635 1.00 80.25 1015 ASN A CA 1
ATOM 8093 C C . ASN A 1 1015 ? -39.739 -11.840 14.994 1.00 80.25 1015 ASN A C 1
ATOM 8095 O O . ASN A 1 1015 ? -40.080 -12.689 14.173 1.00 80.25 1015 ASN A O 1
ATOM 8099 N N . LEU A 1 1016 ? -39.335 -12.147 16.228 1.00 77.50 1016 LEU A N 1
ATOM 8100 C CA . LEU A 1 1016 ? -39.206 -13.509 16.760 1.00 77.50 1016 LEU A CA 1
ATOM 8101 C C . LEU A 1 1016 ? -40.390 -13.940 17.646 1.00 77.50 1016 LEU A C 1
ATOM 8103 O O . LEU A 1 1016 ? -40.411 -15.086 18.090 1.00 77.50 1016 LEU A O 1
ATOM 8107 N N . SER A 1 1017 ? -41.403 -13.085 17.854 1.00 74.19 1017 SER A N 1
ATOM 8108 C CA . SER A 1 1017 ? -42.572 -13.378 18.716 1.00 74.19 1017 SER A CA 1
ATOM 8109 C C . SER A 1 1017 ? -43.336 -14.666 18.362 1.00 74.19 1017 SER A C 1
ATOM 8111 O O . SER A 1 1017 ? -44.005 -15.230 19.218 1.00 74.19 1017 SER A O 1
ATOM 8113 N N . GLY A 1 1018 ? -43.231 -15.158 17.121 1.00 74.62 1018 GLY A N 1
ATOM 8114 C CA . GLY A 1 1018 ? -43.828 -16.427 16.682 1.00 74.62 1018 GLY A CA 1
ATOM 8115 C C . GLY A 1 1018 ? -43.050 -17.696 17.064 1.00 74.62 1018 GLY A C 1
ATOM 8116 O O . GLY A 1 1018 ? -43.465 -18.787 16.684 1.00 74.62 1018 GLY A O 1
ATOM 8117 N N . THR A 1 1019 ? -41.916 -17.576 17.757 1.00 77.56 1019 THR A N 1
ATOM 8118 C CA . THR A 1 1019 ? -41.112 -18.715 18.230 1.00 77.56 1019 THR A CA 1
ATOM 8119 C C . THR A 1 1019 ? -41.374 -18.963 19.712 1.00 77.56 1019 THR A C 1
ATOM 8121 O O . THR A 1 1019 ? -41.441 -18.013 20.482 1.00 77.56 1019 THR A O 1
ATOM 8124 N N . GLU A 1 1020 ? -41.491 -20.226 20.127 1.00 71.19 1020 GLU A N 1
ATOM 8125 C CA . GLU A 1 1020 ? -41.876 -20.615 21.497 1.00 71.19 1020 GLU A CA 1
ATOM 8126 C C . GLU A 1 1020 ? -41.015 -19.952 22.590 1.00 71.19 1020 GLU A C 1
ATOM 8128 O O . GLU A 1 1020 ? -41.543 -19.533 23.610 1.00 71.19 1020 GLU A O 1
ATOM 8133 N N . PHE A 1 1021 ? -39.716 -19.761 22.337 1.00 66.56 1021 PHE A N 1
ATOM 8134 C CA . PHE A 1 1021 ? -38.784 -19.129 23.279 1.00 66.56 1021 PHE A CA 1
ATOM 8135 C C . PHE A 1 1021 ? -38.977 -17.608 23.454 1.00 66.56 1021 PHE A C 1
ATOM 8137 O O . PHE A 1 1021 ? -38.693 -17.070 24.519 1.00 66.56 1021 PHE A O 1
ATOM 8144 N N . TYR A 1 1022 ? -39.443 -16.904 22.417 1.00 67.31 1022 TYR A N 1
ATOM 8145 C CA . TYR A 1 1022 ? -39.650 -15.445 22.426 1.00 67.31 1022 TYR A CA 1
ATOM 8146 C C . TYR A 1 1022 ? -41.138 -15.049 22.409 1.00 67.31 1022 TYR A C 1
ATOM 8148 O O . TYR A 1 1022 ? -41.476 -13.863 22.340 1.00 67.31 1022 TYR A O 1
ATOM 8156 N N . ASN A 1 1023 ? -42.034 -16.034 22.456 1.00 70.19 1023 ASN A N 1
ATOM 8157 C CA . ASN A 1 1023 ? -43.472 -15.849 22.534 1.00 70.19 1023 ASN A CA 1
ATOM 8158 C C . ASN A 1 1023 ? -43.844 -15.384 23.944 1.00 70.19 1023 ASN A C 1
ATOM 8160 O O . ASN A 1 1023 ? -43.907 -16.178 24.875 1.00 70.19 1023 ASN A O 1
ATOM 8164 N N . TYR A 1 1024 ? -44.106 -14.089 24.101 1.00 69.38 1024 TYR A N 1
ATOM 8165 C CA . TYR A 1 1024 ? -44.644 -13.564 25.349 1.00 69.38 1024 TYR A CA 1
ATOM 8166 C C . TYR A 1 1024 ? -46.129 -13.933 25.468 1.00 69.38 1024 TYR A C 1
ATOM 8168 O O . TYR A 1 1024 ? -46.995 -13.234 24.934 1.00 69.38 1024 TYR A O 1
ATOM 8176 N N . ALA A 1 1025 ? -46.421 -15.033 26.162 1.00 72.31 1025 ALA A N 1
ATOM 8177 C CA . ALA A 1 1025 ? -47.776 -15.501 26.406 1.00 72.31 1025 ALA A CA 1
ATOM 8178 C C . ALA A 1 1025 ? -48.196 -15.204 27.861 1.00 72.31 1025 ALA A C 1
ATOM 8180 O O . ALA A 1 1025 ? -47.659 -15.800 28.792 1.00 72.31 1025 ALA A O 1
ATOM 8181 N N . PRO A 1 1026 ? -49.208 -14.345 28.109 1.00 70.06 1026 PRO A N 1
ATOM 8182 C CA . PRO A 1 1026 ? -49.694 -14.068 29.468 1.00 70.06 1026 PRO A CA 1
ATOM 8183 C C . PRO A 1 1026 ? -50.214 -15.299 30.234 1.00 70.06 1026 PRO A C 1
ATOM 8185 O O . PRO A 1 1026 ? -50.425 -15.225 31.441 1.00 70.06 1026 PRO A O 1
ATOM 8188 N N . THR A 1 1027 ? -50.439 -16.420 29.543 1.00 73.44 1027 THR A N 1
ATOM 8189 C CA . THR A 1 1027 ? -50.796 -17.723 30.121 1.00 73.44 1027 THR A CA 1
ATOM 8190 C C . THR A 1 1027 ? -49.627 -18.451 30.780 1.00 73.44 1027 THR A C 1
ATOM 8192 O O . THR A 1 1027 ? -49.876 -19.334 31.591 1.00 73.44 1027 THR A O 1
ATOM 8195 N N . ASP A 1 1028 ? -48.371 -18.089 30.496 1.00 73.19 1028 ASP A N 1
ATOM 8196 C CA . ASP A 1 1028 ? -47.191 -18.730 31.109 1.00 73.19 1028 ASP A CA 1
ATOM 8197 C C . ASP A 1 1028 ? -47.203 -18.589 32.640 1.00 73.19 1028 ASP A C 1
ATOM 8199 O O . ASP A 1 1028 ? -46.727 -19.453 33.379 1.00 73.19 1028 ASP A O 1
ATOM 8203 N N . ILE A 1 1029 ? -47.855 -17.531 33.125 1.00 73.25 1029 ILE A N 1
ATOM 8204 C CA . ILE A 1 1029 ? -48.071 -17.255 34.541 1.00 73.25 1029 ILE A CA 1
ATOM 8205 C C . ILE A 1 1029 ? -48.931 -18.313 35.248 1.00 73.25 1029 ILE A C 1
ATOM 8207 O O . ILE A 1 1029 ? -48.787 -18.539 36.449 1.00 73.25 1029 ILE A O 1
ATOM 8211 N N . ASP A 1 1030 ? -49.781 -19.023 34.501 1.00 75.69 1030 ASP A N 1
ATOM 8212 C CA . ASP A 1 1030 ? -50.615 -20.111 35.020 1.00 75.69 1030 ASP A CA 1
ATOM 8213 C C . ASP A 1 1030 ? -49.809 -21.405 35.229 1.00 75.69 1030 ASP A C 1
ATOM 8215 O O . ASP A 1 1030 ? -50.320 -22.390 35.770 1.00 75.69 1030 ASP A O 1
ATOM 8219 N N . HIS A 1 1031 ? -48.530 -21.398 34.841 1.00 76.75 1031 HIS A N 1
ATOM 8220 C CA . HIS A 1 1031 ? -47.574 -22.483 35.043 1.00 76.75 1031 HIS A CA 1
ATOM 8221 C C . HIS A 1 1031 ? -46.530 -22.185 36.137 1.00 76.75 1031 HIS A C 1
ATOM 8223 O O . HIS A 1 1031 ? -45.784 -23.092 36.519 1.00 76.75 1031 HIS A O 1
ATOM 8229 N N . LEU A 1 1032 ? -46.502 -20.968 36.703 1.00 76.50 1032 LEU A N 1
ATOM 8230 C CA . LEU A 1 1032 ? -45.616 -20.619 37.818 1.00 76.50 1032 LEU A CA 1
ATOM 8231 C C . LEU A 1 1032 ? -45.958 -21.417 39.089 1.00 76.50 1032 LEU A C 1
ATOM 8233 O O . LEU A 1 1032 ? -47.102 -21.466 39.549 1.00 76.50 1032 LEU A O 1
ATOM 8237 N N . GLN A 1 1033 ? -44.933 -22.039 39.685 1.00 81.62 1033 GLN A N 1
ATOM 8238 C CA . GLN A 1 1033 ? -45.060 -22.841 40.904 1.00 81.62 1033 GLN A CA 1
ATOM 8239 C C . GLN A 1 1033 ? -44.483 -22.121 42.123 1.00 81.62 1033 GLN A C 1
ATOM 8241 O O . GLN A 1 1033 ? -43.279 -22.140 42.368 1.00 81.62 1033 GLN A O 1
ATOM 8246 N N . TYR A 1 1034 ? -45.364 -21.584 42.961 1.00 81.44 1034 TYR A N 1
ATOM 8247 C CA . TYR A 1 1034 ? -45.031 -20.815 44.168 1.00 81.44 1034 TYR A CA 1
ATOM 8248 C C . TYR A 1 1034 ? -44.508 -21.657 45.350 1.00 81.44 1034 TYR A C 1
ATOM 8250 O O . TYR A 1 1034 ? -44.068 -21.123 46.366 1.00 81.44 1034 TYR A O 1
ATOM 8258 N N . GLY A 1 1035 ? -44.496 -22.989 45.222 1.00 74.56 1035 GLY A N 1
ATOM 8259 C CA . GLY A 1 1035 ? -44.109 -23.915 46.294 1.00 74.56 1035 GLY A CA 1
ATOM 8260 C C . GLY A 1 1035 ? -42.659 -23.790 46.791 1.00 74.56 1035 GLY A C 1
ATOM 8261 O O . GLY A 1 1035 ? -42.353 -24.289 47.875 1.00 74.56 1035 GLY A O 1
ATOM 8262 N N . HIS A 1 1036 ? -41.784 -23.108 46.046 1.00 75.88 1036 HIS A N 1
ATOM 8263 C CA . HIS A 1 1036 ? -40.395 -22.833 46.429 1.00 75.88 1036 HIS A CA 1
ATOM 8264 C C . HIS A 1 1036 ? -40.258 -21.761 47.529 1.00 75.88 1036 HIS A C 1
ATOM 8266 O O . HIS A 1 1036 ? -39.211 -21.676 48.164 1.00 75.88 1036 HIS A O 1
ATOM 8272 N N . MET A 1 1037 ? -41.313 -20.982 47.800 1.00 78.75 1037 MET A N 1
ATOM 8273 C CA . MET A 1 1037 ? -41.354 -20.004 48.898 1.00 78.75 1037 MET A CA 1
ATOM 8274 C C . MET A 1 1037 ? -41.647 -20.632 50.275 1.00 78.75 1037 MET A C 1
ATOM 8276 O O . MET A 1 1037 ? -41.667 -19.933 51.285 1.00 78.75 1037 MET A O 1
ATOM 8280 N N . ASN A 1 1038 ? -41.859 -21.951 50.347 1.00 84.62 1038 ASN A N 1
ATOM 8281 C CA . ASN A 1 1038 ? -42.011 -22.675 51.610 1.00 84.62 1038 ASN A CA 1
ATOM 8282 C C . ASN A 1 1038 ? -40.669 -22.813 52.347 1.00 84.62 1038 ASN A C 1
ATOM 8284 O O . ASN A 1 1038 ? -39.665 -23.222 51.768 1.00 84.62 1038 ASN A O 1
ATOM 8288 N N . LEU A 1 1039 ? -40.662 -22.557 53.656 1.00 85.38 1039 LEU A N 1
ATOM 8289 C CA . LEU A 1 1039 ? -39.447 -22.443 54.467 1.00 85.38 1039 LEU A CA 1
ATOM 8290 C C . LEU A 1 1039 ? -39.417 -23.566 55.513 1.00 85.38 1039 LEU A C 1
ATOM 8292 O O . LEU A 1 1039 ? -40.231 -23.584 56.433 1.00 85.38 1039 LEU A O 1
ATOM 8296 N N . SER A 1 1040 ? -38.483 -24.513 55.396 1.00 78.81 1040 SER A N 1
ATOM 8297 C CA . SER A 1 1040 ? -38.358 -25.674 56.306 1.00 78.81 1040 SER A CA 1
ATOM 8298 C C . SER A 1 1040 ? -36.988 -25.806 56.983 1.00 78.81 1040 SER A C 1
ATOM 8300 O O . SER A 1 1040 ? -36.700 -26.813 57.624 1.00 78.81 1040 SER A O 1
ATOM 8302 N N . THR A 1 1041 ? -36.117 -24.811 56.817 1.00 76.62 1041 THR A N 1
ATOM 8303 C CA . THR A 1 1041 ? -34.751 -24.770 57.364 1.00 76.62 1041 THR A CA 1
ATOM 8304 C C . THR A 1 1041 ? -34.367 -23.332 57.725 1.00 76.62 1041 THR A C 1
ATOM 8306 O O . THR A 1 1041 ? -35.190 -22.423 57.652 1.00 76.62 1041 THR A O 1
ATOM 8309 N N . LYS A 1 1042 ? -33.107 -23.093 58.113 1.00 75.62 1042 LYS A N 1
ATOM 8310 C CA . LYS A 1 1042 ? -32.572 -21.731 58.274 1.00 75.62 1042 LYS A CA 1
ATOM 8311 C C . LYS A 1 1042 ? -32.657 -20.931 56.970 1.00 75.62 1042 LYS A C 1
ATOM 8313 O O . LYS A 1 1042 ? -32.555 -21.506 55.888 1.00 75.62 1042 LYS A O 1
ATOM 8318 N N . ILE A 1 1043 ? -32.783 -19.611 57.103 1.00 66.56 1043 ILE A N 1
ATOM 8319 C CA . ILE A 1 1043 ? -32.867 -18.649 55.998 1.00 66.56 1043 ILE A CA 1
ATOM 8320 C C . ILE A 1 1043 ? -31.707 -17.670 56.164 1.00 66.56 1043 ILE A C 1
ATOM 8322 O O . ILE A 1 1043 ? -31.674 -16.880 57.113 1.00 66.56 1043 ILE A O 1
ATOM 8326 N N . GLY A 1 1044 ? -30.710 -17.769 55.283 1.00 71.44 1044 GLY A N 1
ATOM 8327 C CA . GLY A 1 1044 ? -29.421 -17.110 55.490 1.00 71.44 1044 GLY A CA 1
ATOM 8328 C C . GLY A 1 1044 ? -28.807 -17.531 56.830 1.00 71.44 1044 GLY A C 1
ATOM 8329 O O . GLY A 1 1044 ? -28.590 -18.715 57.085 1.00 71.44 1044 GLY A O 1
ATOM 8330 N N . THR A 1 1045 ? -28.553 -16.564 57.712 1.00 74.44 1045 THR A N 1
ATOM 8331 C CA . THR A 1 1045 ? -28.005 -16.808 59.057 1.00 74.44 1045 THR A CA 1
ATOM 8332 C C . THR A 1 1045 ? -29.068 -17.057 60.137 1.00 74.44 1045 THR A C 1
ATOM 8334 O O . THR A 1 1045 ? -28.713 -17.494 61.233 1.00 74.44 1045 THR A O 1
ATOM 8337 N N . TYR A 1 1046 ? -30.357 -16.825 59.856 1.00 79.62 1046 TYR A N 1
ATOM 8338 C CA . TYR A 1 1046 ? -31.436 -16.880 60.851 1.00 79.62 1046 TYR A CA 1
ATOM 8339 C C . TYR A 1 1046 ? -32.093 -18.265 60.954 1.00 79.62 1046 TYR A C 1
ATOM 8341 O O . TYR A 1 1046 ? -32.372 -18.923 59.951 1.00 79.62 1046 TYR A O 1
ATOM 8349 N N . GLY A 1 1047 ? -32.401 -18.698 62.182 1.00 82.81 1047 GLY A N 1
ATOM 8350 C CA . GLY A 1 1047 ? -33.376 -19.775 62.421 1.00 82.81 1047 GLY A CA 1
ATOM 8351 C C . GLY A 1 1047 ? -34.817 -19.299 62.201 1.00 82.81 1047 GLY A C 1
ATOM 8352 O O . GLY A 1 1047 ? -35.076 -18.102 62.279 1.00 82.81 1047 GLY A O 1
ATOM 8353 N N . LEU A 1 1048 ? -35.768 -20.208 61.965 1.00 84.56 1048 LEU A N 1
ATOM 8354 C CA . LEU A 1 1048 ? -37.159 -19.844 61.636 1.00 84.56 1048 LEU A CA 1
ATOM 8355 C C . LEU A 1 1048 ? -37.851 -19.009 62.735 1.00 84.56 1048 LEU A C 1
ATOM 8357 O O . LEU A 1 1048 ? -38.528 -18.030 62.425 1.00 84.56 1048 LEU A O 1
ATOM 8361 N N . ASP A 1 1049 ? -37.607 -19.305 64.016 1.00 85.19 1049 ASP A N 1
ATOM 8362 C CA . ASP A 1 1049 ? -38.086 -18.481 65.141 1.00 85.19 1049 ASP A CA 1
ATOM 8363 C C . ASP A 1 1049 ? -37.491 -17.057 65.142 1.00 85.19 1049 ASP A C 1
ATOM 8365 O O . ASP A 1 1049 ? -38.175 -16.072 65.441 1.00 85.19 1049 ASP A O 1
ATOM 8369 N N . GLN A 1 1050 ? -36.212 -16.926 64.768 1.00 85.06 1050 GLN A N 1
ATOM 8370 C CA . GLN A 1 1050 ? -35.543 -15.628 64.616 1.00 85.06 1050 GLN A CA 1
ATOM 8371 C C . GLN A 1 1050 ? -36.049 -14.878 63.383 1.00 85.06 1050 GLN A C 1
ATOM 8373 O O . GLN A 1 1050 ? -36.162 -13.661 63.427 1.00 85.06 1050 GLN A O 1
ATOM 8378 N N . TYR A 1 1051 ? -36.381 -15.586 62.304 1.00 84.06 1051 TYR A N 1
ATOM 8379 C CA . TYR A 1 1051 ? -36.945 -15.005 61.090 1.00 84.06 1051 TYR A CA 1
ATOM 8380 C C . TYR A 1 1051 ? -38.324 -14.386 61.369 1.00 84.06 1051 TYR A C 1
ATOM 8382 O O . TYR A 1 1051 ? -38.514 -13.192 61.145 1.00 84.06 1051 TYR A O 1
ATOM 8390 N N . LEU A 1 1052 ? -39.248 -15.147 61.971 1.00 85.19 1052 LEU A N 1
ATOM 8391 C CA . LEU A 1 1052 ? -40.583 -14.644 62.324 1.00 85.19 1052 LEU A CA 1
ATOM 8392 C C . LEU A 1 1052 ? -40.518 -13.426 63.258 1.00 85.19 1052 LEU A C 1
ATOM 8394 O O . LEU A 1 1052 ? -41.218 -12.441 63.036 1.00 85.19 1052 LEU A O 1
ATOM 8398 N N . SER A 1 1053 ? -39.647 -13.455 64.271 1.00 84.69 1053 SER A N 1
ATOM 8399 C CA . SER A 1 1053 ? -39.486 -12.327 65.201 1.00 84.69 1053 SER A CA 1
ATOM 8400 C C . SER A 1 1053 ? -38.768 -11.121 64.580 1.00 84.69 1053 SER A C 1
ATOM 8402 O O . SER A 1 1053 ? -39.156 -9.986 64.847 1.00 84.69 1053 SER A O 1
ATOM 8404 N N . LYS A 1 1054 ? -37.772 -11.329 63.706 1.00 85.94 1054 LYS A N 1
ATOM 8405 C CA . LYS A 1 1054 ? -37.044 -10.254 63.009 1.00 85.94 1054 LYS A CA 1
ATOM 8406 C C . LYS A 1 1054 ? -37.929 -9.469 62.039 1.00 85.94 1054 LYS A C 1
ATOM 8408 O O . LYS A 1 1054 ? -37.737 -8.261 61.911 1.00 85.94 1054 LYS A O 1
ATOM 8413 N N . PHE A 1 1055 ? -38.876 -10.144 61.387 1.00 84.75 1055 PHE A N 1
ATOM 8414 C CA . PHE A 1 1055 ? -39.811 -9.553 60.424 1.00 84.75 1055 PHE A CA 1
ATOM 8415 C C . PHE A 1 1055 ? -41.216 -9.297 61.001 1.00 84.75 1055 PHE A C 1
ATOM 8417 O O . PHE A 1 1055 ? -42.122 -8.925 60.262 1.00 84.75 1055 PHE A O 1
ATOM 8424 N N . ASN A 1 1056 ? -41.393 -9.445 62.322 1.00 87.69 1056 ASN A N 1
ATOM 8425 C CA . ASN A 1 1056 ? -42.650 -9.204 63.045 1.00 87.69 1056 ASN A CA 1
ATOM 8426 C C . ASN A 1 1056 ? -43.862 -9.986 62.483 1.00 87.69 1056 ASN A C 1
ATOM 8428 O O . ASN A 1 1056 ? -44.992 -9.496 62.468 1.00 87.69 1056 ASN A O 1
ATOM 8432 N N . LEU A 1 1057 ? -43.616 -11.209 62.007 1.00 86.06 1057 LEU A N 1
ATOM 8433 C CA . LEU A 1 1057 ? -44.612 -12.073 61.380 1.00 86.06 1057 LEU A CA 1
ATOM 8434 C C . LEU A 1 1057 ? -45.440 -12.812 62.455 1.00 86.06 1057 LEU A C 1
ATOM 8436 O O . LEU A 1 1057 ? -44.862 -13.553 63.263 1.00 86.06 1057 LEU A O 1
ATOM 8440 N N . PRO A 1 1058 ? -46.778 -12.638 62.509 1.00 85.06 1058 PRO A N 1
ATOM 8441 C CA . PRO A 1 1058 ? -47.622 -13.343 63.470 1.00 85.06 1058 PRO A CA 1
ATOM 8442 C C . PRO A 1 1058 ? -47.564 -14.866 63.290 1.00 85.06 1058 PRO A C 1
ATOM 8444 O O . PRO A 1 1058 ? -47.504 -15.389 62.187 1.00 85.06 1058 PRO A O 1
ATOM 8447 N N . GLN A 1 1059 ? -47.671 -15.608 64.395 1.00 79.50 1059 GLN A N 1
ATOM 8448 C CA . GLN A 1 1059 ? -47.631 -17.084 64.406 1.00 79.50 1059 GLN A CA 1
ATOM 8449 C C . GLN A 1 1059 ? -48.824 -17.753 63.687 1.00 79.50 1059 GLN A C 1
ATOM 8451 O O . GLN A 1 1059 ? -48.841 -18.966 63.510 1.00 79.50 1059 GLN A O 1
ATOM 8456 N N . SER A 1 1060 ? -49.835 -16.970 63.312 1.00 80.06 1060 SER A N 1
ATOM 8457 C CA . SER A 1 1060 ? -50.998 -17.387 62.538 1.00 80.06 1060 SER A CA 1
ATOM 8458 C C . SER A 1 1060 ? -51.358 -16.243 61.603 1.00 80.06 1060 SER A C 1
ATOM 8460 O O . SER A 1 1060 ? -51.883 -15.227 62.063 1.00 80.06 1060 SER A O 1
ATOM 8462 N N . HIS A 1 1061 ? -51.130 -16.424 60.307 1.00 87.44 1061 HIS A N 1
ATOM 8463 C CA . HIS A 1 1061 ? -51.721 -15.583 59.277 1.00 87.44 1061 HIS A CA 1
ATOM 8464 C C . HIS A 1 1061 ? -52.720 -16.417 58.465 1.00 87.44 1061 HIS A C 1
ATOM 8466 O O . HIS A 1 1061 ? -52.600 -17.640 58.398 1.00 87.44 1061 HIS A O 1
ATOM 8472 N N . PRO A 1 1062 ? -53.705 -15.779 57.826 1.00 85.31 1062 PRO A N 1
ATOM 8473 C CA . PRO A 1 1062 ? -54.408 -16.367 56.695 1.00 85.31 1062 PRO A CA 1
ATOM 8474 C C . PRO A 1 1062 ? -53.509 -16.732 55.501 1.00 85.31 1062 PRO A C 1
ATOM 8476 O O . PRO A 1 1062 ? -53.964 -17.477 54.662 1.00 85.31 1062 PRO A O 1
ATOM 8479 N N . TYR A 1 1063 ? -52.252 -16.262 55.491 1.00 89.88 1063 TYR A N 1
ATOM 8480 C CA . TYR A 1 1063 ? -51.177 -16.605 54.551 1.00 89.88 1063 TYR A CA 1
ATOM 8481 C C . TYR A 1 1063 ? -50.460 -17.903 54.945 1.00 89.88 1063 TYR A C 1
ATOM 8483 O O . TYR A 1 1063 ? -50.881 -19.020 54.698 1.00 89.88 1063 TYR A O 1
ATOM 8491 N N . TYR A 1 1064 ? -49.344 -17.766 55.639 1.00 87.38 1064 TYR A N 1
ATOM 8492 C CA . TYR A 1 1064 ? -48.475 -18.871 55.930 1.00 87.38 1064 TYR A CA 1
ATOM 8493 C C . TYR A 1 1064 ? -48.914 -19.566 57.220 1.00 87.38 1064 TYR A C 1
ATOM 8495 O O . TYR A 1 1064 ? -49.236 -18.943 58.241 1.00 87.38 1064 TYR A O 1
ATOM 8503 N N . GLN A 1 1065 ? -48.844 -20.891 57.209 1.00 89.25 1065 GLN A N 1
ATOM 8504 C CA . GLN A 1 1065 ? -48.988 -21.718 58.391 1.00 89.25 1065 GLN A CA 1
ATOM 8505 C C . GLN A 1 1065 ? -47.619 -21.962 59.038 1.00 89.25 1065 GLN A C 1
ATOM 8507 O O . GLN A 1 1065 ? -46.726 -22.574 58.447 1.00 89.25 1065 GLN A O 1
ATOM 8512 N N . VAL A 1 1066 ? -47.468 -21.523 60.289 1.00 87.56 1066 VAL A N 1
ATOM 8513 C CA . VAL A 1 1066 ? -46.290 -21.805 61.121 1.00 87.56 1066 VAL A CA 1
ATOM 8514 C C . VAL A 1 1066 ? -46.488 -23.139 61.847 1.00 87.56 1066 VAL A C 1
ATOM 8516 O O . VAL A 1 1066 ? -47.376 -23.275 62.688 1.00 87.56 1066 VAL A O 1
ATOM 8519 N N . THR A 1 1067 ? -45.649 -24.129 61.547 1.00 87.75 1067 THR A N 1
ATOM 8520 C CA . THR A 1 1067 ? -45.636 -25.441 62.217 1.00 87.75 1067 THR A CA 1
ATOM 8521 C C . THR A 1 1067 ? -44.504 -25.495 63.239 1.00 87.75 1067 THR A C 1
ATOM 8523 O O . THR A 1 1067 ? -43.385 -25.074 62.946 1.00 87.75 1067 THR A O 1
ATOM 8526 N N . LYS A 1 1068 ? -44.778 -26.037 64.431 1.00 84.62 1068 LYS A N 1
ATOM 8527 C CA . LYS A 1 1068 ? -43.801 -26.214 65.514 1.00 84.62 1068 LYS A CA 1
ATOM 8528 C C . LYS A 1 1068 ? -43.580 -27.686 65.825 1.00 84.62 1068 LYS A C 1
ATOM 8530 O O . LYS A 1 1068 ? -44.534 -28.460 65.830 1.00 84.62 1068 LYS A O 1
ATOM 8535 N N . ASN A 1 1069 ? -42.340 -28.033 66.155 1.00 81.94 1069 ASN A N 1
ATOM 8536 C CA . ASN A 1 1069 ? -41.999 -29.373 66.618 1.00 81.94 1069 ASN A CA 1
ATOM 8537 C C . ASN A 1 1069 ? -42.429 -29.592 68.083 1.00 81.94 1069 ASN A C 1
ATOM 8539 O O . ASN A 1 1069 ? -42.829 -28.662 68.787 1.00 81.94 1069 ASN A O 1
ATOM 8543 N N . ALA A 1 1070 ? -42.294 -30.826 68.577 1.00 77.31 1070 ALA A N 1
ATOM 8544 C CA . ALA A 1 1070 ? -42.673 -31.199 69.946 1.00 77.31 1070 ALA A CA 1
ATOM 8545 C C . ALA A 1 1070 ? -41.898 -30.458 71.063 1.00 77.31 1070 ALA A C 1
ATOM 8547 O O . ALA A 1 1070 ? -42.322 -30.494 72.215 1.00 77.31 1070 ALA A O 1
ATOM 8548 N N . ALA A 1 1071 ? -40.789 -29.779 70.741 1.00 78.31 1071 ALA A N 1
ATOM 8549 C CA . ALA A 1 1071 ? -40.034 -28.935 71.671 1.00 78.31 1071 ALA A CA 1
ATOM 8550 C C . ALA A 1 1071 ? -40.474 -27.453 71.650 1.00 78.31 1071 ALA A C 1
ATOM 8552 O O . ALA A 1 1071 ? -39.926 -26.646 72.396 1.00 78.31 1071 ALA A O 1
ATOM 8553 N N . GLY A 1 1072 ? -41.453 -27.084 70.814 1.00 77.25 1072 GLY A N 1
ATOM 8554 C CA . GLY A 1 1072 ? -42.018 -25.731 70.729 1.00 77.25 1072 GLY A CA 1
ATOM 8555 C C . GLY A 1 1072 ? -41.293 -24.765 69.783 1.00 77.25 1072 GLY A C 1
ATOM 8556 O O . GLY A 1 1072 ? -41.743 -23.626 69.639 1.00 77.25 1072 GLY A O 1
ATOM 8557 N N . ASN A 1 1073 ? -40.226 -25.212 69.113 1.00 81.50 1073 ASN A N 1
ATOM 8558 C CA . ASN A 1 1073 ? -39.485 -24.427 68.117 1.00 81.50 1073 ASN A CA 1
ATOM 8559 C C . ASN A 1 1073 ? -40.168 -24.514 66.745 1.00 81.50 1073 ASN A C 1
ATOM 8561 O O . ASN A 1 1073 ? -40.770 -25.544 66.421 1.00 81.50 1073 ASN A O 1
ATOM 8565 N N . VAL A 1 1074 ? -40.055 -23.472 65.918 1.00 83.69 1074 VAL A N 1
ATOM 8566 C CA . VAL A 1 1074 ? -40.637 -23.472 64.567 1.00 83.69 1074 VAL A CA 1
ATOM 8567 C C . VAL A 1 1074 ? -39.850 -24.389 63.632 1.00 83.69 1074 VAL A C 1
ATOM 8569 O O . VAL A 1 1074 ? -38.644 -24.255 63.443 1.00 83.69 1074 VAL A O 1
ATOM 8572 N N . GLU A 1 1075 ? -40.578 -25.331 63.040 1.00 84.56 1075 GLU A N 1
ATOM 8573 C CA . GLU A 1 1075 ? -40.087 -26.392 62.162 1.00 84.56 1075 GLU A CA 1
ATOM 8574 C C . GLU A 1 1075 ? -40.283 -26.045 60.682 1.00 84.56 1075 GLU A C 1
ATOM 8576 O O . GLU A 1 1075 ? -39.422 -26.335 59.857 1.00 84.56 1075 GLU A O 1
ATOM 8581 N N . SER A 1 1076 ? -41.402 -25.400 60.333 1.00 87.31 1076 SER A N 1
ATOM 8582 C CA . SER A 1 1076 ? -41.602 -24.844 58.991 1.00 87.31 1076 SER A CA 1
ATOM 8583 C C . SER A 1 1076 ? -42.608 -23.696 58.968 1.00 87.31 1076 SER A C 1
ATOM 8585 O O . SER A 1 1076 ? -43.473 -23.588 59.836 1.00 87.31 1076 SER A O 1
ATOM 8587 N N . ILE A 1 1077 ? -42.486 -22.850 57.951 1.00 89.31 1077 ILE A N 1
ATOM 8588 C CA . ILE A 1 1077 ? -43.423 -21.795 57.570 1.00 89.31 1077 ILE A CA 1
ATOM 8589 C C . ILE A 1 1077 ? -43.835 -22.128 56.137 1.00 89.31 1077 ILE A C 1
ATOM 8591 O O . ILE A 1 1077 ? -42.975 -22.182 55.256 1.00 89.31 1077 ILE A O 1
ATOM 8595 N N . LYS A 1 1078 ? -45.112 -22.428 55.904 1.00 88.50 1078 LYS A N 1
ATOM 8596 C CA . LYS A 1 1078 ? -45.597 -22.846 54.582 1.00 88.50 1078 LYS A CA 1
ATOM 8597 C C . LYS A 1 1078 ? -46.701 -21.941 54.088 1.00 88.50 1078 LYS A C 1
ATOM 8599 O O . LYS A 1 1078 ? -47.622 -21.693 54.855 1.00 88.50 1078 LYS A O 1
ATOM 8604 N N . LEU A 1 1079 ? -46.626 -21.528 52.828 1.00 88.88 1079 LEU A N 1
ATOM 8605 C CA . LEU A 1 1079 ? -47.756 -20.914 52.144 1.00 88.88 1079 LEU A CA 1
ATOM 8606 C C . LEU A 1 1079 ? -48.896 -21.924 52.029 1.00 88.88 1079 LEU A C 1
ATOM 8608 O O . LEU A 1 1079 ? -48.671 -23.139 51.945 1.00 88.88 1079 LEU A O 1
ATOM 8612 N N . THR A 1 1080 ? -50.115 -21.416 51.961 1.00 89.56 1080 THR A N 1
ATOM 8613 C CA . THR A 1 1080 ? -51.306 -22.229 51.697 1.00 89.56 1080 THR A CA 1
ATOM 8614 C C . THR A 1 1080 ? -52.010 -21.741 50.389 1.00 89.56 1080 THR A C 1
ATOM 8616 O O . THR A 1 1080 ? -51.353 -21.093 49.588 1.00 89.56 1080 THR A O 1
ATOM 8619 N N . GLN A 1 1081 ? -53.245 -22.135 50.010 1.00 84.44 1081 GLN A N 1
ATOM 8620 C CA . GLN A 1 1081 ? -53.718 -22.099 48.567 1.00 84.44 1081 GLN A CA 1
ATOM 8621 C C . GLN A 1 1081 ? -53.859 -20.694 48.105 1.00 84.44 1081 GLN A C 1
ATOM 8623 O O . GLN A 1 1081 ? -53.370 -20.264 47.076 1.00 84.44 1081 GLN A O 1
ATOM 8628 N N . GLU A 1 1082 ? -54.711 -20.054 48.861 1.00 85.69 1082 GLU A N 1
ATOM 8629 C CA . GLU A 1 1082 ? -55.589 -19.048 48.348 1.00 85.69 1082 GLU A CA 1
ATOM 8630 C C . GLU A 1 1082 ? -54.674 -17.881 47.896 1.00 85.69 1082 GLU A C 1
ATOM 8632 O O . GLU A 1 1082 ? -54.868 -17.306 46.844 1.00 85.69 1082 GLU A O 1
ATOM 8637 N N . GLY A 1 1083 ? -53.526 -17.648 48.534 1.00 86.62 1083 GLY A N 1
ATOM 8638 C CA . GLY A 1 1083 ? -52.563 -16.595 48.258 1.00 86.62 1083 GLY A CA 1
ATOM 8639 C C . GLY A 1 1083 ? -51.286 -17.082 47.577 1.00 86.62 1083 GLY A C 1
ATOM 8640 O O . GLY A 1 1083 ? -50.441 -16.267 47.232 1.00 86.62 1083 GLY A O 1
ATOM 8641 N N . ILE A 1 1084 ? -51.187 -18.383 47.299 1.00 85.94 1084 ILE A N 1
ATOM 8642 C CA . ILE A 1 1084 ? -50.563 -18.801 46.051 1.00 85.94 1084 ILE A CA 1
ATOM 8643 C C . ILE A 1 1084 ? -51.428 -18.280 44.884 1.00 85.94 1084 ILE A C 1
ATOM 8645 O O . ILE A 1 1084 ? -50.866 -17.752 43.928 1.00 85.94 1084 ILE A O 1
ATOM 8649 N N . ASP A 1 1085 ? -52.768 -18.273 44.981 1.00 86.38 1085 ASP A N 1
ATOM 8650 C CA . ASP A 1 1085 ? -53.612 -17.577 43.990 1.00 86.38 1085 ASP A CA 1
ATOM 8651 C C . ASP A 1 1085 ? -53.473 -16.047 44.074 1.00 86.38 1085 ASP A C 1
ATOM 8653 O O . ASP A 1 1085 ? -53.431 -15.406 43.032 1.00 86.38 1085 ASP A O 1
ATOM 8657 N N . ARG A 1 1086 ? -53.298 -15.451 45.262 1.00 87.38 1086 ARG A N 1
ATOM 8658 C CA . ARG A 1 1086 ? -52.961 -14.017 45.402 1.00 87.38 1086 ARG A CA 1
ATOM 8659 C C . ARG A 1 1086 ? -51.584 -13.659 44.855 1.00 87.38 1086 ARG A C 1
ATOM 8661 O O . ARG A 1 1086 ? -51.459 -12.619 44.221 1.00 87.38 1086 ARG A O 1
ATOM 8668 N N . ALA A 1 1087 ? -50.558 -14.477 45.085 1.00 84.25 1087 ALA A N 1
ATOM 8669 C CA . ALA A 1 1087 ? -49.252 -14.286 44.461 1.00 84.25 1087 ALA A CA 1
ATOM 8670 C C . ALA A 1 1087 ? -49.399 -14.347 42.933 1.00 84.25 1087 ALA A C 1
ATOM 8672 O O . ALA A 1 1087 ? -48.960 -13.434 42.243 1.00 84.25 1087 ALA A O 1
ATOM 8673 N N . ARG A 1 1088 ? -50.153 -15.330 42.419 1.00 83.75 1088 ARG A N 1
ATOM 8674 C CA . ARG A 1 1088 ? -50.504 -15.441 40.995 1.00 83.75 1088 ARG A CA 1
ATOM 8675 C C . ARG A 1 1088 ? -51.306 -14.244 40.472 1.00 83.75 1088 ARG A C 1
ATOM 8677 O O . ARG A 1 1088 ? -51.106 -13.830 39.337 1.00 83.75 1088 ARG A O 1
ATOM 8684 N N . GLU A 1 1089 ? -52.203 -13.670 41.269 1.00 85.62 1089 GLU A N 1
ATOM 8685 C CA . GLU A 1 1089 ? -52.975 -12.472 40.921 1.00 85.62 1089 GLU A CA 1
ATOM 8686 C C . GLU A 1 1089 ? -52.087 -11.220 40.869 1.00 85.62 1089 GLU A C 1
ATOM 8688 O O . GLU A 1 1089 ? -52.178 -10.450 39.914 1.00 85.62 1089 GLU A O 1
ATOM 8693 N N . LEU A 1 1090 ? -51.202 -11.038 41.856 1.00 85.31 1090 LEU A N 1
ATOM 8694 C CA . LEU A 1 1090 ? -50.239 -9.936 41.907 1.00 85.31 1090 LEU A CA 1
ATOM 8695 C C . LEU A 1 1090 ? -49.237 -10.022 40.753 1.00 85.31 1090 LEU A C 1
ATOM 8697 O O . LEU A 1 1090 ? -49.031 -9.027 40.059 1.00 85.31 1090 LEU A O 1
ATOM 8701 N N . ASP A 1 1091 ? -48.696 -11.209 40.478 1.00 80.75 1091 ASP A N 1
ATOM 8702 C CA . ASP A 1 1091 ? -47.834 -11.438 39.321 1.00 80.75 1091 ASP A CA 1
ATOM 8703 C C . ASP A 1 1091 ? -48.606 -11.193 38.017 1.00 80.75 1091 ASP A C 1
ATOM 8705 O O . ASP A 1 1091 ? -48.082 -10.567 37.099 1.00 80.75 1091 ASP A O 1
ATOM 8709 N N . ARG A 1 1092 ? -49.878 -11.611 37.919 1.00 82.06 1092 ARG A N 1
ATOM 8710 C CA . ARG A 1 1092 ? -50.708 -11.384 36.719 1.00 82.06 1092 ARG A CA 1
ATOM 8711 C C . ARG A 1 1092 ? -50.999 -9.903 36.508 1.00 82.06 1092 ARG A C 1
ATOM 8713 O O . ARG A 1 1092 ? -50.984 -9.445 35.367 1.00 82.06 1092 ARG A O 1
ATOM 8720 N N . ALA A 1 1093 ? -51.217 -9.150 37.582 1.00 81.81 1093 ALA A N 1
ATOM 8721 C CA . ALA A 1 1093 ? -51.326 -7.699 37.535 1.00 81.81 1093 ALA A CA 1
ATOM 8722 C C . ALA A 1 1093 ? -49.997 -7.044 37.114 1.00 81.81 1093 ALA A C 1
ATOM 8724 O O . ALA A 1 1093 ? -50.021 -6.114 36.310 1.00 81.81 1093 ALA A O 1
ATOM 8725 N N . ALA A 1 1094 ? -48.852 -7.556 37.581 1.00 76.44 1094 ALA A N 1
ATOM 8726 C CA . ALA A 1 1094 ? -47.526 -7.084 37.185 1.00 76.44 1094 ALA A CA 1
ATOM 8727 C C . ALA A 1 1094 ? -47.213 -7.380 35.706 1.00 76.44 1094 ALA A C 1
ATOM 8729 O O . ALA A 1 1094 ? -46.807 -6.478 34.980 1.00 76.44 1094 ALA A O 1
ATOM 8730 N N . TYR A 1 1095 ? -47.489 -8.593 35.217 1.00 73.56 1095 TYR A N 1
ATOM 8731 C CA . TYR A 1 1095 ? -47.350 -8.965 33.801 1.00 73.56 1095 TYR A CA 1
ATOM 8732 C C . TYR A 1 1095 ? -48.284 -8.149 32.892 1.00 73.56 1095 TYR A C 1
ATOM 8734 O O . TYR A 1 1095 ? -47.890 -7.727 31.808 1.00 73.56 1095 TYR A O 1
ATOM 8742 N N . ALA A 1 1096 ? -49.515 -7.873 33.335 1.00 75.75 1096 ALA A N 1
ATOM 8743 C CA . ALA A 1 1096 ? -50.459 -7.026 32.604 1.00 75.75 1096 ALA A CA 1
ATOM 8744 C C . ALA A 1 1096 ? -50.166 -5.514 32.722 1.00 75.75 1096 ALA A C 1
ATOM 8746 O O . ALA A 1 1096 ? -50.838 -4.706 32.068 1.00 75.75 1096 ALA A O 1
ATOM 8747 N N . ALA A 1 1097 ? -49.195 -5.109 33.548 1.00 72.81 1097 ALA A N 1
ATOM 8748 C CA . ALA A 1 1097 ? -48.861 -3.709 33.757 1.00 72.81 1097 ALA A CA 1
ATOM 8749 C C . ALA A 1 1097 ? -48.207 -3.075 32.519 1.00 72.81 1097 ALA A C 1
ATOM 8751 O O . ALA A 1 1097 ? -47.711 -3.731 31.598 1.00 72.81 1097 ALA A O 1
ATOM 8752 N N . LYS A 1 1098 ? -48.186 -1.740 32.510 1.00 74.38 1098 LYS A N 1
ATOM 8753 C CA . LYS A 1 1098 ? -47.422 -0.961 31.535 1.00 74.38 1098 LYS A CA 1
ATOM 8754 C C . LYS A 1 1098 ? -46.164 -0.420 32.191 1.00 74.38 1098 LYS A C 1
ATOM 8756 O O . LYS A 1 1098 ? -46.258 0.395 33.105 1.00 74.38 1098 LYS A O 1
ATOM 8761 N N . VAL A 1 1099 ? -45.005 -0.783 31.659 1.00 65.50 1099 VAL A N 1
ATOM 8762 C CA . VAL A 1 1099 ? -43.737 -0.129 31.998 1.00 65.50 1099 VAL A CA 1
ATOM 8763 C C . VAL A 1 1099 ? -43.523 1.002 30.996 1.00 65.50 1099 VAL A C 1
ATOM 8765 O O . VAL A 1 1099 ? -43.736 0.818 29.803 1.00 65.50 1099 VAL A O 1
ATOM 8768 N N . ASN A 1 1100 ? -43.180 2.205 31.467 1.00 63.91 1100 ASN A N 1
ATOM 8769 C CA . ASN A 1 1100 ? -42.922 3.386 30.625 1.00 63.91 1100 ASN A CA 1
ATOM 8770 C C . ASN A 1 1100 ? -44.010 3.709 29.566 1.00 63.91 1100 ASN A C 1
ATOM 8772 O O . ASN A 1 1100 ? -43.742 4.354 28.555 1.00 63.91 1100 ASN A O 1
ATOM 8776 N N . GLY A 1 1101 ? -45.262 3.307 29.819 1.00 70.12 1101 GLY A N 1
ATOM 8777 C CA . GLY A 1 1101 ? -46.411 3.533 28.933 1.00 70.12 1101 GLY A CA 1
ATOM 8778 C C . GLY A 1 1101 ? -46.685 2.425 27.906 1.00 70.12 1101 GLY A C 1
ATOM 8779 O O . GLY A 1 1101 ? -47.748 2.449 27.277 1.00 70.12 1101 GLY A O 1
ATOM 8780 N N . HIS A 1 1102 ? -45.809 1.425 27.775 1.00 67.50 1102 HIS A N 1
ATOM 8781 C CA . HIS A 1 1102 ? -46.006 0.269 26.897 1.00 67.50 1102 HIS A CA 1
ATOM 8782 C C . HIS A 1 1102 ? -46.297 -1.006 27.708 1.00 67.50 1102 HIS A C 1
ATOM 8784 O O . HIS A 1 1102 ? -45.751 -1.167 28.800 1.00 67.50 1102 HIS A O 1
ATOM 8790 N N . PRO A 1 1103 ? -47.149 -1.922 27.207 1.00 72.38 1103 PRO A N 1
ATOM 8791 C CA . PRO A 1 1103 ? -47.342 -3.221 27.849 1.00 72.38 1103 PRO A CA 1
ATOM 8792 C C . PRO A 1 1103 ? -46.022 -4.001 27.884 1.00 72.38 1103 PRO A C 1
ATOM 8794 O O . PRO A 1 1103 ? -45.181 -3.836 26.995 1.00 72.38 1103 PRO A O 1
ATOM 8797 N N . ILE A 1 1104 ? -45.851 -4.853 28.893 1.00 72.06 1104 IL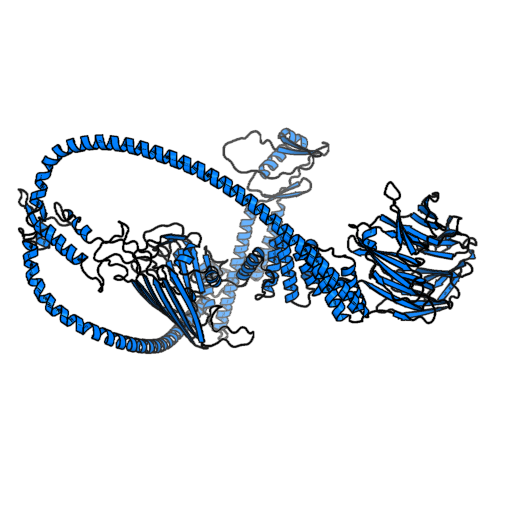E A N 1
ATOM 8798 C CA . ILE A 1 1104 ? -44.771 -5.844 28.896 1.00 72.06 1104 ILE A CA 1
ATOM 8799 C C . ILE A 1 1104 ? -45.011 -6.819 27.732 1.00 72.06 1104 ILE A C 1
ATOM 8801 O O . ILE A 1 1104 ? -46.150 -7.174 27.424 1.00 72.06 1104 ILE A O 1
ATOM 8805 N N . GLY A 1 1105 ? -43.941 -7.191 27.029 1.00 71.31 1105 GLY A N 1
ATOM 8806 C CA . GLY A 1 1105 ? -44.010 -8.117 25.907 1.00 71.31 1105 GLY A CA 1
ATOM 8807 C C . GLY A 1 1105 ? -42.796 -8.063 24.988 1.00 71.31 1105 GLY A C 1
ATOM 8808 O O . GLY A 1 1105 ? -41.879 -7.259 25.175 1.00 71.31 1105 GLY A O 1
ATOM 8809 N N . PHE A 1 1106 ? -42.808 -8.928 23.974 1.00 73.88 1106 PHE A N 1
ATOM 8810 C CA . PHE A 1 1106 ? -41.763 -8.985 22.956 1.00 73.88 1106 PHE A CA 1
ATOM 8811 C C . PHE A 1 1106 ? -41.639 -7.648 22.206 1.00 73.88 1106 PHE A C 1
ATOM 8813 O O . PHE A 1 1106 ? -42.621 -7.112 21.689 1.00 73.88 1106 PHE A O 1
ATOM 8820 N N . SER A 1 1107 ? -40.413 -7.132 22.109 1.00 74.38 1107 SER A N 1
ATOM 8821 C CA . SER A 1 1107 ? -40.086 -5.920 21.359 1.00 74.38 1107 SER A CA 1
ATOM 8822 C C . SER A 1 1107 ? -38.822 -6.150 20.543 1.00 74.38 1107 SER A C 1
ATOM 8824 O O . SER A 1 1107 ? -37.775 -6.466 21.093 1.00 74.38 1107 SER A O 1
ATOM 8826 N N . ASN A 1 1108 ? -38.938 -5.953 19.233 1.00 78.62 1108 ASN A N 1
ATOM 8827 C CA . ASN A 1 1108 ? -37.851 -5.970 18.256 1.00 78.62 1108 ASN A CA 1
ATOM 8828 C C . ASN A 1 1108 ? -37.373 -4.549 17.877 1.00 78.62 1108 ASN A C 1
ATOM 8830 O O . ASN A 1 1108 ? -36.484 -4.375 17.058 1.00 78.62 1108 ASN A O 1
ATOM 8834 N N . HIS A 1 1109 ? -37.947 -3.507 18.481 1.00 82.00 1109 HIS A N 1
ATOM 8835 C CA . HIS A 1 1109 ? -37.560 -2.113 18.238 1.00 82.00 1109 HIS A CA 1
ATOM 8836 C C . HIS A 1 1109 ? -36.112 -1.834 18.667 1.00 82.00 1109 HIS A C 1
ATOM 8838 O O . HIS A 1 1109 ? -35.715 -2.241 19.754 1.00 82.00 1109 HIS A O 1
ATOM 8844 N N . THR A 1 1110 ? -35.369 -1.079 17.865 1.00 85.00 1110 THR A N 1
ATOM 8845 C CA . THR A 1 1110 ? -34.017 -0.588 18.162 1.00 85.00 1110 THR A CA 1
ATOM 8846 C C . THR A 1 1110 ? -33.950 0.902 17.829 1.00 85.00 1110 THR A C 1
ATOM 8848 O O . THR A 1 1110 ? -34.276 1.276 16.703 1.00 85.00 1110 THR A O 1
ATOM 8851 N N . GLU A 1 1111 ? -33.489 1.745 18.760 1.00 87.62 1111 GLU A N 1
ATOM 8852 C CA . GLU A 1 1111 ? -33.240 3.180 18.529 1.00 87.62 1111 GLU A CA 1
ATOM 8853 C C . GLU A 1 1111 ? -32.023 3.731 19.290 1.00 87.62 1111 GLU A C 1
ATOM 8855 O O . GLU A 1 1111 ? -32.030 3.846 20.521 1.00 87.62 1111 GLU A O 1
ATOM 8860 N N . ASP A 1 1112 ? -31.024 4.194 18.538 1.00 89.44 1112 ASP A N 1
ATOM 8861 C CA . ASP A 1 1112 ? -29.770 4.723 19.070 1.00 89.44 1112 ASP A CA 1
ATOM 8862 C C . ASP A 1 1112 ? -29.541 6.170 18.656 1.00 89.44 1112 ASP A C 1
ATOM 8864 O O . ASP A 1 1112 ? -29.737 6.568 17.506 1.00 89.44 1112 ASP A O 1
ATOM 8868 N N . TYR A 1 1113 ? -29.064 6.956 19.615 1.00 91.44 1113 TYR A N 1
ATOM 8869 C CA . TYR A 1 1113 ? -28.785 8.374 19.459 1.00 91.44 1113 TYR A CA 1
ATOM 8870 C C . TYR A 1 1113 ? -27.392 8.690 19.987 1.00 91.44 1113 TYR A C 1
ATOM 8872 O O . TYR A 1 1113 ? -27.026 8.287 21.092 1.00 91.44 1113 TYR A O 1
ATOM 8880 N N . PHE A 1 1114 ? -26.644 9.493 19.241 1.00 93.94 1114 PHE A N 1
ATOM 8881 C CA . PHE A 1 1114 ? -25.376 10.070 19.669 1.00 93.94 1114 PHE A CA 1
ATOM 8882 C C . PHE A 1 1114 ? -25.341 11.555 19.328 1.00 93.94 1114 PHE A C 1
ATOM 8884 O O . PHE A 1 1114 ? -25.714 11.966 18.230 1.00 93.94 1114 PHE A O 1
ATOM 8891 N N . ILE A 1 1115 ? -24.833 12.355 20.260 1.00 94.69 1115 ILE A N 1
ATOM 8892 C CA . ILE A 1 1115 ? -24.466 13.748 20.045 1.00 94.69 1115 ILE A CA 1
ATOM 8893 C C . ILE A 1 1115 ? -23.102 14.020 20.684 1.00 94.69 1115 ILE A C 1
ATOM 8895 O O . ILE A 1 1115 ? -22.858 13.731 21.856 1.00 94.69 1115 ILE A O 1
ATOM 8899 N N . GLY A 1 1116 ? -22.194 14.589 19.903 1.00 93.44 1116 GLY A N 1
ATOM 8900 C CA . GLY A 1 1116 ? -20.865 14.991 20.337 1.00 93.44 1116 GLY A CA 1
ATOM 8901 C C . GLY A 1 1116 ? -20.568 16.420 19.915 1.00 93.44 1116 GLY A C 1
ATOM 8902 O O . GLY A 1 1116 ? -20.932 16.836 18.818 1.00 93.44 1116 GLY A O 1
ATOM 8903 N N . ALA A 1 1117 ? -19.871 17.166 20.763 1.00 93.44 1117 ALA A N 1
ATOM 8904 C CA . ALA A 1 1117 ? -19.297 18.454 20.405 1.00 93.44 1117 ALA A CA 1
ATOM 8905 C C . ALA A 1 1117 ? -17.843 18.529 20.879 1.00 93.44 1117 ALA A C 1
ATOM 8907 O O . ALA A 1 1117 ? -17.525 18.180 22.018 1.00 93.44 1117 ALA A O 1
ATOM 8908 N N . LYS A 1 1118 ? -16.961 18.996 19.995 1.00 93.62 1118 LYS A N 1
ATOM 8909 C CA . LYS A 1 1118 ? -15.532 19.196 20.241 1.00 93.62 1118 LYS A CA 1
ATOM 8910 C C . LYS A 1 1118 ? -15.169 20.655 19.974 1.00 93.62 1118 LYS A C 1
ATOM 8912 O O . LYS A 1 1118 ? -15.467 21.178 18.905 1.00 93.62 1118 LYS A O 1
ATOM 8917 N N . VAL A 1 1119 ? -14.495 21.301 20.918 1.00 91.62 1119 VAL A N 1
ATOM 8918 C CA . VAL A 1 1119 ? -13.991 22.677 20.801 1.00 91.62 1119 VAL A CA 1
ATOM 8919 C C . VAL A 1 1119 ? -12.487 22.670 21.020 1.00 91.62 1119 VAL A C 1
ATOM 8921 O O . VAL A 1 1119 ? -12.022 22.393 22.122 1.00 91.62 1119 VAL A O 1
ATOM 8924 N N . THR A 1 1120 ? -11.727 23.019 19.990 1.00 89.25 1120 THR A N 1
ATOM 8925 C CA . THR A 1 1120 ? -10.284 23.244 20.085 1.00 89.25 1120 THR A CA 1
ATOM 8926 C C . THR A 1 1120 ? -10.012 24.740 20.218 1.00 89.25 1120 THR A C 1
ATOM 8928 O O . THR A 1 1120 ? -10.496 25.513 19.399 1.00 89.25 1120 THR A O 1
ATOM 8931 N N . VAL A 1 1121 ? -9.204 25.161 21.190 1.00 87.50 1121 VAL A N 1
ATOM 8932 C CA . VAL A 1 1121 ? -8.669 26.528 21.325 1.00 87.50 1121 VAL A CA 1
ATOM 8933 C C . VAL A 1 1121 ? -7.156 26.415 21.475 1.00 87.50 1121 VAL A C 1
ATOM 8935 O O . VAL A 1 1121 ? -6.690 25.786 22.416 1.00 87.50 1121 VAL A O 1
ATOM 8938 N N . GLU A 1 1122 ? -6.391 26.982 20.541 1.00 80.50 1122 GLU A N 1
ATOM 8939 C CA . GLU A 1 1122 ? -4.930 26.824 20.442 1.00 80.50 1122 GLU A CA 1
ATOM 8940 C C . GLU A 1 1122 ? -4.495 25.351 20.599 1.00 80.50 1122 GLU A C 1
ATOM 8942 O O . GLU A 1 1122 ? -4.792 24.525 19.721 1.00 80.50 1122 GLU A O 1
ATOM 8947 N N . ASN A 1 1123 ? -3.850 25.052 21.737 1.00 71.31 1123 ASN A N 1
ATOM 8948 C CA . ASN A 1 1123 ? -3.415 23.747 22.217 1.00 71.31 1123 ASN A CA 1
ATOM 8949 C C . ASN A 1 1123 ? -4.279 23.285 23.409 1.00 71.31 1123 ASN A C 1
ATOM 8951 O O . ASN A 1 1123 ? -3.776 22.896 24.465 1.00 71.31 1123 ASN A O 1
ATOM 8955 N N . PHE A 1 1124 ? -5.595 23.309 23.241 1.00 78.56 1124 PHE A N 1
ATOM 8956 C CA . PHE A 1 1124 ? -6.560 22.763 24.187 1.00 78.56 1124 PHE A CA 1
ATOM 8957 C C . PHE A 1 1124 ? -7.757 22.205 23.423 1.00 78.56 1124 PHE A C 1
ATOM 8959 O O . PHE A 1 1124 ? -8.274 22.887 22.545 1.00 78.56 1124 PHE A O 1
ATOM 8966 N N . LEU A 1 1125 ? -8.204 20.992 23.740 1.00 82.50 1125 LEU A N 1
ATOM 8967 C CA . LEU A 1 1125 ? -9.392 20.368 23.157 1.00 82.50 1125 LEU A CA 1
ATOM 8968 C C . LEU A 1 1125 ? -10.372 20.032 24.286 1.00 82.50 1125 LEU A C 1
ATOM 8970 O O . LEU A 1 1125 ? -10.065 19.266 25.192 1.00 82.50 1125 LEU A O 1
ATOM 8974 N N . PHE A 1 1126 ? -11.566 20.602 24.227 1.00 86.62 1126 PHE A N 1
ATOM 8975 C CA . PHE A 1 1126 ? -12.702 20.227 25.057 1.00 86.62 1126 PHE A CA 1
ATOM 8976 C C . PHE A 1 1126 ? -13.636 19.328 24.252 1.00 86.62 1126 PHE A C 1
ATOM 8978 O O . PHE A 1 1126 ? -13.937 19.637 23.102 1.00 86.62 1126 PHE A O 1
ATOM 8985 N N . GLY A 1 1127 ? -14.105 18.235 24.847 1.00 87.69 1127 GLY A N 1
ATOM 8986 C CA . GLY A 1 1127 ? -15.062 17.323 24.232 1.00 87.69 1127 GLY A CA 1
ATOM 8987 C C . GLY A 1 1127 ? -16.198 16.988 25.188 1.00 87.69 1127 GLY A C 1
ATOM 8988 O O . GLY A 1 1127 ? -15.956 16.608 26.333 1.00 87.69 1127 GLY A O 1
ATOM 8989 N N . ILE A 1 1128 ? -17.431 17.082 24.700 1.00 89.88 1128 ILE A N 1
ATOM 8990 C CA . ILE A 1 1128 ? -18.622 16.525 25.343 1.00 89.88 1128 ILE A CA 1
ATOM 8991 C C . ILE A 1 1128 ? -19.249 15.505 24.397 1.00 89.88 1128 ILE A C 1
ATOM 8993 O O . ILE A 1 1128 ? -19.365 15.753 23.197 1.00 89.88 1128 ILE A O 1
ATOM 8997 N N . ARG A 1 1129 ? -19.617 14.337 24.923 1.00 90.00 1129 ARG A N 1
ATOM 8998 C CA . ARG A 1 1129 ? -20.294 13.269 24.181 1.00 90.00 1129 ARG A CA 1
ATOM 8999 C C . ARG A 1 1129 ? -21.432 12.724 25.032 1.00 90.00 1129 ARG A C 1
ATOM 9001 O O . ARG A 1 1129 ? -21.235 12.419 26.207 1.00 90.00 1129 ARG A O 1
ATOM 9008 N N . HIS A 1 1130 ? -22.605 12.600 24.434 1.00 89.31 1130 HIS A N 1
ATOM 9009 C CA . HIS A 1 1130 ? -23.762 11.941 25.012 1.00 89.31 1130 HIS A CA 1
ATOM 9010 C C . HIS A 1 1130 ? -24.299 10.928 24.009 1.00 89.31 1130 HIS A C 1
ATOM 9012 O O . HIS A 1 1130 ? -24.408 11.226 22.821 1.00 89.31 1130 HIS A O 1
ATOM 9018 N N . TRP A 1 1131 ? -24.641 9.742 24.488 1.00 89.50 1131 TRP A N 1
ATOM 9019 C CA . TRP A 1 1131 ? -25.376 8.767 23.702 1.00 89.50 1131 TRP A CA 1
ATOM 9020 C C . TRP A 1 1131 ? -26.440 8.081 24.550 1.00 89.50 1131 TRP A C 1
ATOM 9022 O O . TRP A 1 1131 ? -26.310 7.971 25.774 1.00 89.50 1131 TRP A O 1
ATOM 9032 N N . LYS A 1 1132 ? -27.496 7.630 23.877 1.00 85.88 1132 LYS A N 1
ATOM 9033 C CA . LYS A 1 1132 ? -28.579 6.818 24.426 1.00 85.88 1132 LYS A CA 1
ATOM 9034 C C . LYS A 1 1132 ? -28.828 5.655 23.470 1.00 85.88 1132 LYS A C 1
ATOM 9036 O O . LYS A 1 1132 ? -28.955 5.879 22.271 1.00 85.88 1132 LYS A O 1
ATOM 9041 N N . ARG A 1 1133 ? -28.906 4.447 24.020 1.00 82.00 1133 ARG A N 1
ATOM 9042 C CA . ARG A 1 1133 ? -29.211 3.197 23.322 1.00 82.00 1133 ARG A CA 1
ATOM 9043 C C . ARG A 1 1133 ? -30.555 2.663 23.805 1.00 82.00 1133 ARG A C 1
ATOM 9045 O O . ARG A 1 1133 ? -30.818 2.676 25.013 1.00 82.00 1133 ARG A O 1
ATOM 9052 N N . THR A 1 1134 ? -31.381 2.210 22.873 1.00 79.75 1134 THR A N 1
ATOM 9053 C CA . THR A 1 1134 ? -32.751 1.720 23.113 1.00 79.75 1134 THR A CA 1
ATOM 9054 C C . THR A 1 1134 ? -32.892 0.406 22.345 1.00 79.75 1134 THR A C 1
ATOM 9056 O O . THR A 1 1134 ? -33.568 0.333 21.325 1.00 79.75 1134 THR A O 1
ATOM 9059 N N . GLU A 1 1135 ? -32.135 -0.602 22.780 1.00 75.12 1135 GLU A N 1
ATOM 9060 C CA . GLU A 1 1135 ? -31.838 -1.835 22.038 1.00 75.12 1135 GLU A CA 1
ATOM 9061 C C . GLU A 1 1135 ? -32.145 -3.072 22.895 1.00 75.12 1135 GLU A C 1
ATOM 9063 O O . GLU A 1 1135 ? -32.059 -3.001 24.121 1.00 75.12 1135 GLU A O 1
ATOM 9068 N N . GLY A 1 1136 ? -32.411 -4.209 22.244 1.00 61.59 1136 GLY A N 1
ATOM 9069 C CA . GLY A 1 1136 ? -32.376 -5.534 22.875 1.00 61.59 1136 GLY A CA 1
ATOM 9070 C C . GLY A 1 1136 ? -33.700 -6.299 22.901 1.00 61.59 1136 GLY A C 1
ATOM 9071 O O . GLY A 1 1136 ? -34.764 -5.746 23.179 1.00 61.59 1136 GLY A O 1
ATOM 9072 N N . PHE A 1 1137 ? -33.609 -7.606 22.657 1.00 54.72 1137 PHE A N 1
ATOM 9073 C CA . PHE A 1 1137 ? -34.680 -8.574 22.856 1.00 54.72 1137 PHE A CA 1
ATOM 9074 C C . PHE A 1 1137 ? -34.441 -9.267 24.202 1.00 54.72 1137 PHE A C 1
ATOM 9076 O O . PHE A 1 1137 ? -33.501 -10.049 24.358 1.00 54.72 1137 PHE A O 1
ATOM 9083 N N . ASN A 1 1138 ? -35.252 -8.963 25.212 1.00 50.47 1138 ASN A N 1
ATOM 9084 C CA . ASN A 1 1138 ? -34.932 -9.425 26.561 1.00 50.47 1138 ASN A CA 1
ATOM 9085 C C . ASN A 1 1138 ? -35.139 -10.938 26.715 1.00 50.47 1138 ASN A C 1
ATOM 9087 O O . ASN A 1 1138 ? -36.213 -11.469 26.451 1.00 50.47 1138 ASN A O 1
ATOM 9091 N N . PHE A 1 1139 ? -34.087 -11.599 27.202 1.00 40.56 1139 PHE A N 1
ATOM 9092 C CA . PHE A 1 1139 ? -34.071 -13.003 27.632 1.00 40.56 1139 PHE A CA 1
ATOM 9093 C C . PHE A 1 1139 ? -34.806 -13.237 28.961 1.00 40.56 1139 PHE A C 1
ATOM 9095 O O . PHE A 1 1139 ? -35.110 -14.373 29.315 1.00 40.56 1139 PHE A O 1
ATOM 9102 N N . TYR A 1 1140 ? -35.039 -12.169 29.723 1.00 42.53 1140 TYR A N 1
ATOM 9103 C CA . TYR A 1 1140 ? -35.649 -12.225 31.041 1.00 42.53 1140 TYR A CA 1
ATOM 9104 C C . TYR A 1 1140 ? -37.147 -11.935 30.924 1.00 42.53 1140 TYR A C 1
ATOM 9106 O O . TYR A 1 1140 ? -37.533 -10.839 30.527 1.00 42.53 1140 TYR A O 1
ATOM 9114 N N . GLN A 1 1141 ? -37.979 -12.892 31.347 1.00 40.91 1141 GLN A N 1
ATOM 9115 C CA . GLN A 1 1141 ? -39.395 -12.663 31.684 1.00 40.91 1141 GLN A CA 1
ATOM 9116 C C . GLN A 1 1141 ? -39.553 -11.886 33.014 1.00 40.91 1141 GLN A C 1
ATOM 9118 O O . GLN A 1 1141 ? -40.638 -11.823 33.587 1.00 40.91 1141 GLN A O 1
ATOM 9123 N N . ASP A 1 1142 ? -38.460 -11.325 33.533 1.00 41.47 1142 ASP A N 1
ATOM 9124 C CA . ASP A 1 1142 ? -38.429 -10.584 34.782 1.00 41.47 1142 ASP A CA 1
ATOM 9125 C C . ASP A 1 1142 ? -39.089 -9.211 34.593 1.00 41.47 1142 ASP A C 1
ATOM 9127 O O . ASP A 1 1142 ? -38.713 -8.431 33.711 1.00 41.47 1142 ASP A O 1
ATOM 9131 N N . ILE A 1 1143 ? -40.088 -8.929 35.427 1.00 47.69 1143 ILE A N 1
ATOM 9132 C CA . ILE A 1 1143 ? -40.936 -7.730 35.370 1.00 47.69 1143 ILE A CA 1
ATOM 9133 C C . ILE A 1 1143 ? -40.141 -6.426 35.556 1.00 47.69 1143 ILE A C 1
ATOM 9135 O O . ILE A 1 1143 ? -40.582 -5.371 35.094 1.00 47.69 1143 ILE A O 1
ATOM 9139 N N . ASP A 1 1144 ? -38.945 -6.511 36.144 1.00 41.69 1144 ASP A N 1
ATOM 9140 C CA . ASP A 1 1144 ? -38.041 -5.382 36.376 1.00 41.69 1144 ASP A CA 1
ATOM 9141 C C . ASP A 1 1144 ? -37.164 -5.018 35.157 1.00 41.69 1144 ASP A C 1
ATOM 9143 O O . ASP A 1 1144 ? -36.647 -3.899 35.078 1.00 41.69 1144 ASP A O 1
ATOM 9147 N N . VAL A 1 1145 ? -37.003 -5.915 34.170 1.00 46.94 1145 VAL A N 1
ATOM 9148 C CA . VAL A 1 1145 ? -36.157 -5.690 32.979 1.00 46.94 1145 VAL A CA 1
ATOM 9149 C C . VAL A 1 1145 ? -37.021 -5.656 31.724 1.00 46.94 1145 VAL A C 1
ATOM 9151 O O . VAL A 1 1145 ? -37.079 -6.584 30.919 1.00 46.94 1145 VAL A O 1
ATOM 9154 N N . ALA A 1 1146 ? -37.716 -4.540 31.543 1.00 45.88 1146 ALA A N 1
ATOM 9155 C CA . ALA A 1 1146 ? -38.651 -4.370 30.443 1.00 45.88 1146 ALA A CA 1
ATOM 9156 C C . ALA A 1 1146 ? -37.942 -4.178 29.075 1.00 45.88 1146 ALA A C 1
ATOM 9158 O O . ALA A 1 1146 ? -36.839 -3.633 29.010 1.00 45.88 1146 ALA A O 1
ATOM 9159 N N . GLY A 1 1147 ? -38.577 -4.655 27.988 1.00 54.56 1147 GLY A N 1
ATOM 9160 C CA . GLY A 1 1147 ? -38.000 -4.769 26.628 1.00 54.56 1147 GLY A CA 1
ATOM 9161 C C . GLY A 1 1147 ? -37.511 -3.457 25.999 1.00 54.56 1147 GLY A C 1
ATOM 9162 O O . GLY A 1 1147 ? -37.647 -2.399 26.599 1.00 54.56 1147 GLY A O 1
ATOM 9163 N N . SER A 1 1148 ? -36.984 -3.476 24.769 1.00 59.88 1148 SER A N 1
ATOM 9164 C CA . SER A 1 1148 ? -36.300 -2.299 24.190 1.00 59.88 1148 SER A CA 1
ATOM 9165 C C . SER A 1 1148 ? -37.071 -0.970 24.231 1.00 59.88 1148 SER A C 1
ATOM 9167 O O . SER A 1 1148 ? -36.466 0.064 24.473 1.00 59.88 1148 SER A O 1
ATOM 9169 N N . LYS A 1 1149 ? -38.406 -0.955 24.088 1.00 60.81 1149 LYS A N 1
ATOM 9170 C CA . LYS A 1 1149 ? -39.226 0.275 24.240 1.00 60.81 1149 LYS A CA 1
ATOM 9171 C C . LYS A 1 1149 ? -39.316 0.818 25.673 1.00 60.81 1149 LYS A C 1
ATOM 9173 O O . LYS A 1 1149 ? -39.810 1.923 25.882 1.00 60.81 1149 LYS A O 1
ATOM 9178 N N . ASN A 1 1150 ? -38.859 0.038 26.643 1.00 49.75 1150 ASN A N 1
ATOM 9179 C CA . ASN A 1 1150 ? -39.057 0.224 28.073 1.00 49.75 1150 ASN A CA 1
ATOM 9180 C C . ASN A 1 1150 ? -37.742 0.283 28.869 1.00 49.75 1150 ASN A C 1
ATOM 9182 O O . ASN A 1 1150 ? -37.741 0.887 29.938 1.00 49.75 1150 ASN A O 1
ATOM 9186 N N . GLY A 1 1151 ? -36.641 -0.277 28.364 1.00 53.69 1151 GLY A N 1
ATOM 9187 C CA . GLY A 1 1151 ? -35.287 -0.100 28.897 1.00 53.69 1151 GLY A CA 1
ATOM 9188 C C . GLY A 1 1151 ? -34.443 0.840 28.028 1.00 53.69 1151 GLY A C 1
ATOM 9189 O O . GLY A 1 1151 ? -34.582 0.870 26.810 1.00 53.69 1151 GLY A O 1
ATOM 9190 N N . SER A 1 1152 ? -33.537 1.618 28.629 1.00 56.84 1152 SER A N 1
ATOM 9191 C CA . SER A 1 1152 ? -32.546 2.378 27.853 1.00 56.84 1152 SER A CA 1
ATOM 9192 C C . SER A 1 1152 ? -31.254 2.614 28.621 1.00 56.84 1152 SER A C 1
ATOM 9194 O O . SER A 1 1152 ? -31.300 3.011 29.786 1.00 56.84 1152 SER A O 1
ATOM 9196 N N . VAL A 1 1153 ? -30.115 2.461 27.947 1.00 63.88 1153 VAL A N 1
ATOM 9197 C CA . VAL A 1 1153 ? -28.786 2.745 28.505 1.00 63.88 1153 VAL A CA 1
ATOM 9198 C C . VAL A 1 1153 ? -28.317 4.099 27.983 1.00 63.88 1153 VAL A C 1
ATOM 9200 O O . VAL A 1 1153 ? -28.268 4.321 26.774 1.00 63.88 1153 VAL A O 1
ATOM 9203 N N . GLY A 1 1154 ? -27.974 5.019 28.882 1.00 62.41 1154 GLY A N 1
ATOM 9204 C CA . GLY A 1 1154 ? -27.499 6.356 28.530 1.00 62.41 1154 GLY A CA 1
ATOM 9205 C C . GLY A 1 1154 ? -26.158 6.669 29.177 1.00 62.41 1154 GLY A C 1
ATOM 9206 O O . GLY A 1 1154 ? -25.961 6.387 30.356 1.00 62.41 1154 GLY A O 1
ATOM 9207 N N . HIS A 1 1155 ? -25.257 7.304 28.429 1.00 67.19 1155 HIS A N 1
ATOM 9208 C CA . HIS A 1 1155 ? -23.974 7.768 28.952 1.00 67.19 1155 HIS A CA 1
ATOM 9209 C C . HIS A 1 1155 ? -23.733 9.235 28.590 1.00 67.19 1155 HIS A C 1
ATOM 9211 O O . HIS A 1 1155 ? -23.986 9.673 27.467 1.00 67.19 1155 HIS A O 1
ATOM 9217 N N . LEU A 1 1156 ? -23.206 10.007 29.541 1.00 75.81 1156 LEU A N 1
ATOM 9218 C CA . LEU A 1 1156 ? -22.657 11.348 29.326 1.00 75.81 1156 LEU A CA 1
ATOM 9219 C C . LEU A 1 1156 ? -21.167 11.347 29.688 1.00 75.81 1156 LEU A C 1
ATOM 9221 O O . LEU A 1 1156 ? -20.802 10.826 30.741 1.00 75.81 1156 LEU A O 1
ATOM 9225 N N . LYS A 1 1157 ? -20.308 11.925 28.842 1.00 74.31 1157 LYS A N 1
ATOM 9226 C CA . LYS A 1 1157 ? -18.884 12.161 29.133 1.00 74.31 1157 LYS A CA 1
ATOM 9227 C C . LYS A 1 1157 ? -18.470 13.574 28.763 1.00 74.31 1157 LYS A C 1
ATOM 9229 O O . LYS A 1 1157 ? -18.870 14.113 27.733 1.00 74.31 1157 LYS A O 1
ATOM 9234 N N . ILE A 1 1158 ? -17.625 14.146 29.613 1.00 75.25 1158 ILE A N 1
ATOM 9235 C CA . ILE A 1 1158 ? -17.039 15.478 29.475 1.00 75.25 1158 ILE A CA 1
ATOM 9236 C C . ILE A 1 1158 ? -15.530 15.318 29.685 1.00 75.25 1158 ILE A C 1
ATOM 9238 O O . ILE A 1 1158 ? -15.118 14.771 30.707 1.00 75.25 1158 ILE A O 1
ATOM 9242 N N . ARG A 1 1159 ? -14.698 15.785 28.747 1.00 62.25 1159 ARG A N 1
ATOM 9243 C CA . ARG A 1 1159 ? -13.232 15.746 28.873 1.00 62.25 1159 ARG A CA 1
ATOM 9244 C C . ARG A 1 1159 ? -12.567 17.038 28.411 1.00 62.25 1159 ARG A C 1
ATOM 9246 O O . ARG A 1 1159 ? -12.995 17.692 27.464 1.00 62.25 1159 ARG A O 1
ATOM 9253 N N . LEU A 1 1160 ? -11.477 17.362 29.097 1.00 59.28 1160 LEU A N 1
ATOM 9254 C CA . LEU A 1 1160 ? -10.538 18.435 28.801 1.00 59.28 1160 LEU A CA 1
ATOM 9255 C C . LEU A 1 1160 ? -9.204 17.781 28.394 1.00 59.28 1160 LEU A C 1
ATOM 9257 O O . LEU A 1 1160 ? -8.731 16.881 29.088 1.00 59.28 1160 LEU A O 1
ATOM 9261 N N . PHE A 1 1161 ? -8.602 18.224 27.293 1.00 57.25 1161 PHE A N 1
ATOM 9262 C CA . PHE A 1 1161 ? -7.341 17.721 26.743 1.00 57.25 1161 PHE A CA 1
ATOM 9263 C C . PHE A 1 1161 ? -6.378 18.873 26.435 1.00 57.25 1161 PHE A C 1
ATOM 9265 O O . PHE A 1 1161 ? -6.792 19.953 26.016 1.00 57.25 1161 PHE A O 1
ATOM 9272 N N . THR A 1 1162 ? -5.078 18.593 26.495 1.00 47.56 1162 THR A N 1
ATOM 9273 C CA . THR A 1 1162 ? -4.031 19.348 25.785 1.00 47.56 1162 THR A CA 1
ATOM 9274 C C . THR A 1 1162 ? -3.469 18.464 24.659 1.00 47.56 1162 THR A C 1
ATOM 9276 O O . THR A 1 1162 ? -3.196 17.297 24.928 1.00 47.56 1162 THR A O 1
ATOM 9279 N N . PRO A 1 1163 ? -3.277 18.940 23.412 1.00 38.62 1163 PRO A N 1
ATOM 9280 C CA . PRO A 1 1163 ? -2.850 18.094 22.294 1.00 38.62 1163 PRO A CA 1
ATOM 9281 C C . PRO A 1 1163 ? -1.401 17.603 22.426 1.00 38.62 1163 PRO A C 1
ATOM 9283 O O . PRO A 1 1163 ? -1.096 16.509 21.968 1.00 38.62 1163 PRO A O 1
ATOM 9286 N N . ASN A 1 1164 ? -0.553 18.296 23.198 1.00 35.78 1164 ASN A N 1
ATOM 9287 C CA . ASN A 1 1164 ? 0.756 17.804 23.660 1.00 35.78 1164 ASN A CA 1
ATOM 9288 C C . ASN A 1 1164 ? 0.670 16.595 24.631 1.00 35.78 1164 ASN A C 1
ATOM 9290 O O . ASN A 1 1164 ? 1.581 16.391 25.425 1.00 35.78 1164 ASN A O 1
ATOM 9294 N N . THR A 1 1165 ? -0.435 15.843 24.628 1.00 33.53 1165 THR A N 1
ATOM 9295 C CA . THR A 1 1165 ? -0.604 14.557 25.335 1.00 33.53 1165 THR A CA 1
ATOM 9296 C C . THR A 1 1165 ? -0.835 13.395 24.358 1.00 33.53 1165 THR A C 1
ATOM 9298 O O . THR A 1 1165 ? -1.091 12.284 24.798 1.00 33.53 1165 THR A O 1
ATOM 9301 N N . ILE A 1 1166 ? -0.777 13.659 23.047 1.00 33.12 1166 ILE A N 1
ATOM 9302 C CA . ILE A 1 1166 ? -0.577 12.637 22.008 1.00 33.12 1166 ILE A CA 1
ATOM 9303 C C . ILE A 1 1166 ? 0.909 12.657 21.580 1.00 33.12 1166 ILE A C 1
ATOM 9305 O O . ILE A 1 1166 ? 1.503 11.608 21.387 1.00 33.12 1166 ILE A O 1
ATOM 9309 N N . GLU A 1 1167 ? 1.560 13.830 21.576 1.00 25.56 1167 GLU A N 1
ATOM 9310 C CA . GLU A 1 1167 ? 3.017 14.005 21.378 1.00 25.56 1167 GLU A CA 1
ATOM 9311 C C . GLU A 1 1167 ? 3.849 13.984 22.692 1.00 25.56 1167 GLU A C 1
ATOM 9313 O O . GLU A 1 1167 ? 4.710 14.848 22.890 1.00 25.56 1167 GLU A O 1
ATOM 9318 N N . ARG A 1 1168 ? 3.586 13.086 23.656 1.00 24.80 1168 ARG A N 1
ATOM 9319 C CA . ARG A 1 1168 ? 4.375 13.040 24.910 1.00 24.80 1168 ARG A CA 1
ATOM 9320 C C . ARG A 1 1168 ? 4.576 11.671 25.514 1.00 24.80 1168 ARG A C 1
ATOM 9322 O O . ARG A 1 1168 ? 3.556 10.991 25.693 1.00 24.80 1168 ARG A O 1
#

pLDDT: mean 71.03, std 15.97, range [24.8, 95.25]

Foldseek 3Di:
DDDDDDPPVRVLVVVVVVLVVVVVVQVVPWPKDFQAFDPPDPFADDWDPDDDDDDDDDDDDPDDPFDWTWGDDDPDIDTGGDDLVRSCVRRVDDSVSVVVVVVQVPDPQWDWDDDDPRMTTIDGDPVVVVSVVVVVVSVLVVVVLVVLVVLQVQLVCVVVVNHDADDPVRLVVVVVCVVVVPDDPVCCVVRVGPVVSSVVSSVVNVVVVVVVVVVVVVVVVVVVVVVVVVVVVVVVVVVVVVVVVVVVVVVVVVVVVVVVVVVVVPVVVVCVPPLFLFFDFFVVVVPPVPVVVVVVVVVVVVVVVVVVVVVVVVVVVVVVVVVVVVVVVVVVVVVVVVVVVVVVVVVVVVVVVVVVVLLVVLVVLLVVLLVLLVVLVVCVVVVVLVSSLVSLVVSQLSCLLSVHDNPPQSSVLSNVVSVQVPDPPWQKDFFPAAWFEWEAAPVRQWIWTHGPVQKTFIFGVPPGGHTDDIARHHAWLEWYDLHPQWIWTAHPQQWIWIQGNVVRDIDTDCVLEPNFRFRYWADDPVASFWIWTATPQGKIFIWGQDPVRGIYTPDIDRDAHWQEWDDDPQKIWTDRWQWIWIDHNPDPDDIDGPDGHPGGWRYWDADPLQRWIWTFHQCQKIWIFDPPDPDRDIDIGRHDNGGWNYWDWADDDVQWIWIWIFHQCQWIWIWIDGSVDDPVVRVVNTRTDRDDPGHWNYKDADRVQQKIWTGGNSRMIIIDGDDDDAQEPVLLVVLVSCVSVPVLVSLCVSQVVCLVVVRYPDPLSSLSSLLSNLVSCVVVVVNVSNLVSLLVNCVSPVPDDRPDPDPSSVVSNVVSSLVVVQQFDCQQQVATHRPVPRPFDKDKFFLVNCVVVPDQFVLSVQVPDPQWDWDCPQAPARIAIGGNPDDDPAVQQEFEEELNHTQADPPRRGRRGDNQDFSQQFGMKMKTAACSSCVVPRRHHGTYIYTYGDALADDDPPWPQDDPDDDDDRDQKTKDWDWDADPQRWIKIKIKIKGDDPFKIKIKIKIKIKGQADDPCPPPQQVPDLCVLVVDDPFVVKFQAADVPDGPVRVCVVVVPDCDTSFWHFDADPVGGTRITGGRRSSVVVVSVVVSCLQQDDAPNHHAHWGSIWMKIKIKMWMDGHQKIKIKIKMKTQTGGHSDPDSVDGHSVRDMDIDIDIDIDGNCSNND

Organism: NCBI:txid1820382

Sequence (1168 aa):
MKRKEVSVDQFIEKILSLLDQKERESESHCISSCLFLSEEIEGFSPIVLRNSLNFIFGENVSDRIELSFIRIDQKQIFISALSQEQIIKLSQATENQVYQILELAISPTYQLLVEKENCYTFKIPEYQIEWKTLQTWIENELTAYNQLKQLEALAQAYFRNTGTLLSKEQIDQIVSWKTESDIDYVWKEKYHLDEDLINSYLLLSQNHLEESLKKQQKKRSRLLKNSIRISIAVSIAFLLSSFTALIAYLERNSALKQQELAIQAKEDADQAREVAEIERMEAVKARQNESSALAKAEIDRLLALEAKGQSEIQKKNALRALEMAQKSETEASKARSTAEKNEKLAIEAREIAQVNFKTSERLRNQQEARASALEALAHFANEDYPKGIQLAQTAYIKNLTNGGFPLQSDIFFALLYGNLNLEKNQLEVDLEFPAKFIALSTNKKQLAVYTINGEIRLYRTQPNLELGKVIKTGYLQSLEFASETQILITNLAGNLSILDLPTGSFELYTDQVSGAKYKSLYKIPAQENSWVATNQTGGVAILTYQKTDGFFKTKEKNGGKIQAMALEQGKISWAEGSNFYSSSLDQNDIPKLLFIAPSEISTITWSELHSSWILGLKGGQILVIHPERAINMVETFSIHDSKISQIKIIPYLHDTELMFSTGFDGSIYIYVLDKTMPFATSISSRISYPKHKSWITGFVIDSEQKLAYSISNDRSFSAAQAQTENCSSNLLETSKDRYEIGDFESVKKNLETCVKNRGFGSTDELNKARELLALTAIVEDLLGDAQNYIEEIVKSNSKFVPSYRNIVFNLIFDQVKRENIGVTVSSVSKKAEDLNTAPATVKLINQEEIMDRGYIDLIDLLSDLPGFDISKIFSVTYANVYQMGFRQENTERTLFMIDGVEENDLWLNWAYISRQYPISNIKAVEILYGPSSTMYGPRAFMGAINVITYSPKELPKDSLTKSEGPDEKEKNFYLYGNTQAGDLQTKSADLTLGLRGKSAALQITGRYYGSAEHNLSGTEFYNYAPTDIDHLQYGHMNLSTKIGTYGLDQYLSKFNLPQSHPYYQVTKNAAGNVESIKLTQEGIDRARELDRAAYAAKVNGHPIGFSNHTEDYFIGAKVTVENFLFGIRHWKRTEGFNFYQDIDVAGSKNGSVGHLKIRLFTPNTIER

Secondary structure (DSSP, 8-state):
-------HHHHHHHHHHHHHHHHHHHGGG--EEE----S-STT-PPP---------------S---EEEEEEETTEEEEEEE-HHHHHHHH---HHHHHHHHHHHH-TT-EEEEEETTEEEEE-SHHHHHHHHHHHHHHHHHHHHHHHHHHHHHHHHHHTTSS-PPPHHHHHHHHHHHHHS---THHHHHHT--HHHHHHHHHHHHHHHHHHHHHHHHHHHHHHHHHHHHHHHHHHHHHHHHHHHHHHHHHHHHHHHHHHHHHHHHHHHHHHHHHHHSSSSHHHHTTSHHHHHHHHHHHHHHHHHHHHHHHHHHHHHHHHHHHHHHHHHHHHHHHHHHHHHHHHHHHHHHHHHHHHHHHHHHHHHHHHHHHHHHHHHHHHHTT-HHHHHHHHHHHHHHHHTTT--TT-HHHHHHHHHHHHHH-----EEE-SS-EEEEEE-TTSSEEEEEETTTEEEEEE-SSS-EEEEEEE--SEEEEEEEETTEEEEEETT--EEEEETTT--EEE-TTTTTTPPEEEEEE-TT-TTEEEEEETTS-EEEEEEETTTEEEEEEEE--S-EEEEEEETTEEEEEETTEEEEEESSS----EEEEE-SS-EEEEEEETTTTEEEEEETTSEEEEE-TTSSS--EEEEE--SS-EEEEEEEEEETTEEEEEEEETTSEEEEEEEETTS-HHHHTTSEEEEE--SS-EEEEEEETTTTEEEEEETTSEEEEEE------SHHHHHHHHHHHHTT-HHHHHHHHHHHHHTT-SSSHHHHHHHHHHHHHHHHHTT-HHHHHHHHHHHHHH-TT---SS--HHHHHHHHHHHHHHHT-EE-TTTSS-EETTT-SS-EEEEEHHHHHHTT--SHHHHHHTSTTEEEE---SSSS-EEEETT---SSS-SEEEEETTEE-S-TTT-----STTS-GGGEEEEEEEESGGGGGG-TT-SSEEEEEEE--TT---TT-TT---SSSPPPPSEEEEEEEEE-STT-EEEEEEEEEE-SSEEEEEEEEEEEE-----TTSTTT---TTGGGG--GGGG-B-S-BTTB-HHHHHHHTT--SB-SSPEEEE-TTSSEEEEE--HHHHHHHHHHHHHHHTSEETTEESS----EEEEEEEEEEEETTEEEEEEEEEEE----S---TTS--TTT--EEEEEEEEE-GGGT--